Protein AF-A0A440IRM8-F1 (afdb_monomer_lite)

Sequence (858 aa):
MHSIKTLSLPWSADPTGTESRSILAWSAIAGELALFIALVYLLRLETTALVRVLLVALAGWCVHYFLPQRYRLPFFVLLSFAAIAAVFANVGPNWHHWRFEGLIDAAWIVAIGLVLVGIVHLPIAFGWRVLALVGAGCGLAAARMDWIAIPWTRAVWPVLASMFMFRLIVYAYEMRRDQRMATVSERLAYFFMLPNVCFPLFPVVDFRTFRSSYYNADRHYIYQTGVQWMFRGAIHLICYRIVYQRFVIDAADVHNQIELLQFIIWPFLLYLKVSGTFHIITGILHLFGFNLPETHNLYFLSSSFTDFWRRINIYWKDFIMKIVYYPLYFRFRRWGESVALVSATLLAFLATWLLHNYQWFWLRGTWVFTWNDFLFWMILAVLVTINAHYEMRHGRTRRLRGGALSWNGALQTASRTIGVFVVICLLWSFWSASSVPQWLSVFDTVGVEAPGKMTPALVLVAVAAIIGIPALALARGGADRQYSFRRSVASVGVCGLIAVCISLPVVHDRLGETVSTAMADIRAPNLNSRDNANLERGYYENLVNVGAFNPELWIVYGQRRDDGWGNLDKTPLSEFTGALPTTYLRPLSQADFKGTRVHINRWGMRDQDYEKIPAPGTSRIAMVGSSHVFGEGVADDETFEGLLERRLNAQAADSGYRHYEVLNFAVGGYLPLDILAIIEDRVLAFKPKYIFYFEHSALVRRTLKRLGKAIQNGSAFRYDFVRDIVRESGIDPRADPEVLQRKLTPYGDRLLRAIYSRIVEAAKREGVGVFWIYLPRPDERTSTELEKRLAAEAGFNVLDLSGVYDGYDWRTLLVAPWDDHPNAAGHRLVADKLYEVLQQHQDLVPLNLAVAPQEEEQ

pLDDT: mean 83.1, std 15.3, range [22.23, 97.94]

Structure (mmCIF, N/CA/C/O backbone):
data_AF-A0A440IRM8-F1
#
_entry.id   AF-A0A440IRM8-F1
#
loop_
_atom_site.group_PDB
_atom_site.id
_atom_site.type_symbol
_atom_site.label_atom_id
_atom_site.label_alt_id
_atom_site.label_comp_id
_atom_site.label_asym_id
_atom_site.label_entity_id
_atom_site.label_seq_id
_atom_site.pdbx_PDB_ins_code
_atom_site.Cartn_x
_atom_site.Cartn_y
_atom_site.Cartn_z
_atom_site.occupancy
_atom_site.B_iso_or_equiv
_atom_site.auth_seq_id
_atom_site.auth_comp_id
_atom_site.auth_asym_id
_atom_site.auth_atom_id
_atom_site.pdbx_PDB_model_num
ATOM 1 N N . MET A 1 1 ? 32.634 1.480 -33.466 1.00 30.75 1 MET A N 1
ATOM 2 C CA . MET A 1 1 ? 33.609 0.372 -33.390 1.00 30.75 1 MET A CA 1
ATOM 3 C C . MET A 1 1 ? 34.440 0.540 -32.128 1.00 30.75 1 MET A C 1
ATOM 5 O O . MET A 1 1 ? 35.293 1.413 -32.057 1.00 30.75 1 MET A O 1
ATOM 9 N N . HIS A 1 2 ? 34.120 -0.233 -31.098 1.00 23.95 2 HIS A N 1
ATOM 10 C CA . HIS A 1 2 ? 34.902 -0.363 -29.873 1.00 23.95 2 HIS A CA 1
ATOM 11 C C . HIS A 1 2 ? 34.893 -1.848 -29.534 1.00 23.95 2 HIS A C 1
ATOM 13 O O . HIS A 1 2 ? 33.834 -2.473 -29.537 1.00 23.95 2 HIS A O 1
ATOM 19 N N . SER A 1 3 ? 36.092 -2.394 -29.366 1.00 22.23 3 SER A N 1
ATOM 20 C CA . SER A 1 3 ? 36.369 -3.808 -29.159 1.00 22.23 3 SER A CA 1
ATOM 21 C C . SER A 1 3 ? 35.578 -4.346 -27.966 1.00 22.23 3 SER A C 1
ATOM 23 O O . SER A 1 3 ? 35.828 -3.980 -26.816 1.00 22.23 3 SER A O 1
ATOM 25 N N . ILE A 1 4 ? 34.601 -5.206 -28.254 1.00 27.58 4 ILE A N 1
ATOM 26 C CA . ILE A 1 4 ? 34.039 -6.132 -27.279 1.00 27.58 4 ILE A CA 1
ATOM 27 C C . ILE A 1 4 ? 35.158 -7.137 -27.027 1.00 27.58 4 ILE A C 1
ATOM 29 O O . ILE A 1 4 ? 35.377 -8.038 -27.834 1.00 27.58 4 ILE A O 1
ATOM 33 N N . LYS A 1 5 ? 35.897 -6.970 -25.926 1.00 25.05 5 LYS A N 1
ATOM 34 C CA . LYS A 1 5 ? 36.667 -8.079 -25.366 1.00 25.05 5 LYS A CA 1
ATOM 35 C C . LYS A 1 5 ? 35.654 -9.159 -25.009 1.00 25.05 5 LYS A C 1
ATOM 37 O O . LYS A 1 5 ? 34.970 -9.068 -23.993 1.00 25.05 5 LYS A O 1
ATOM 42 N N . THR A 1 6 ? 35.538 -10.148 -25.884 1.00 27.42 6 THR A N 1
ATOM 43 C CA . THR A 1 6 ? 35.013 -11.467 -25.567 1.00 27.42 6 THR A CA 1
ATOM 44 C C . THR A 1 6 ? 35.715 -11.933 -24.300 1.00 27.42 6 THR A C 1
ATOM 46 O O . THR A 1 6 ? 36.906 -12.240 -24.316 1.00 27.42 6 THR A O 1
ATOM 49 N N . LEU A 1 7 ? 34.990 -11.921 -23.181 1.00 28.97 7 LEU A N 1
ATOM 50 C CA . LEU A 1 7 ? 35.330 -12.730 -22.022 1.00 28.97 7 LEU A CA 1
ATOM 51 C C . LEU A 1 7 ? 35.409 -14.166 -22.535 1.00 28.97 7 LEU A C 1
ATOM 53 O O . LEU A 1 7 ? 34.386 -14.780 -22.828 1.00 28.97 7 LEU A O 1
ATOM 57 N N . SER A 1 8 ? 36.625 -14.673 -22.704 1.00 26.47 8 SER A N 1
ATOM 58 C CA . SER A 1 8 ? 36.880 -16.093 -22.887 1.00 26.47 8 SER A CA 1
ATOM 59 C C . SER A 1 8 ? 36.458 -16.799 -21.599 1.00 26.47 8 SER A C 1
ATOM 61 O O . SER A 1 8 ? 37.242 -16.952 -20.662 1.00 26.47 8 SER A O 1
ATOM 63 N N . LEU A 1 9 ? 35.175 -17.146 -21.513 1.00 32.16 9 LEU A N 1
ATOM 64 C CA . LEU A 1 9 ? 34.671 -18.104 -20.542 1.00 32.16 9 LEU A CA 1
ATOM 65 C C . LEU A 1 9 ? 35.247 -19.472 -20.939 1.00 32.16 9 LEU A C 1
ATOM 67 O O . LEU A 1 9 ? 35.117 -19.846 -22.106 1.00 32.16 9 LEU A O 1
ATOM 71 N N . PRO A 1 10 ? 35.875 -20.232 -20.024 1.00 30.75 10 PRO A N 1
ATOM 72 C CA . PRO A 1 10 ? 36.304 -21.597 -20.298 1.00 30.75 10 PRO A CA 1
ATOM 73 C C . PRO A 1 10 ? 35.061 -22.493 -20.318 1.00 30.75 10 PRO A C 1
ATOM 75 O O . PRO A 1 10 ? 34.759 -23.201 -19.364 1.00 30.75 10 PRO A O 1
ATOM 78 N N . TRP A 1 11 ? 34.276 -22.378 -21.383 1.00 39.81 11 TRP A N 1
ATOM 79 C CA . TRP A 1 11 ? 33.145 -23.245 -21.693 1.00 39.81 11 TRP A CA 1
ATOM 80 C C . TRP A 1 11 ? 32.997 -23.364 -23.215 1.00 39.81 11 TRP A C 1
ATOM 82 O O . TRP A 1 11 ? 31.920 -23.218 -23.785 1.00 39.81 11 TRP A O 1
ATOM 92 N N . SER A 1 12 ? 34.127 -23.596 -23.887 1.00 34.81 12 SER A N 1
ATOM 93 C CA . SER A 1 12 ? 34.171 -24.024 -25.281 1.00 34.81 12 SER A CA 1
ATOM 94 C C . SER A 1 12 ? 34.298 -25.547 -25.352 1.00 34.81 12 SER A C 1
ATOM 96 O O . SER A 1 12 ? 35.307 -26.095 -24.921 1.00 34.81 12 SER A O 1
ATOM 98 N N . ALA A 1 13 ? 33.264 -26.163 -25.929 1.00 36.19 13 ALA A N 1
ATOM 99 C CA . ALA A 1 13 ? 33.253 -27.432 -26.660 1.00 36.19 13 ALA A CA 1
ATOM 100 C C . ALA A 1 13 ? 33.811 -28.695 -25.966 1.00 36.19 13 ALA A C 1
ATOM 102 O O . ALA A 1 13 ? 34.975 -29.039 -26.131 1.00 36.19 13 ALA A O 1
ATOM 103 N N . ASP A 1 14 ? 32.923 -29.460 -25.319 1.00 32.16 14 ASP A N 1
ATOM 104 C CA . ASP A 1 14 ? 33.073 -30.920 -25.203 1.00 32.16 14 ASP A CA 1
ATOM 105 C C . ASP A 1 14 ? 31.682 -31.594 -25.357 1.00 32.16 14 ASP A C 1
ATOM 107 O O . ASP A 1 14 ? 30.824 -31.382 -24.495 1.00 32.16 14 ASP A O 1
ATOM 111 N N . PRO A 1 15 ? 31.373 -32.301 -26.467 1.00 34.28 15 PRO A N 1
ATOM 112 C CA . PRO A 1 15 ? 29.993 -32.592 -26.878 1.00 34.28 15 PRO A CA 1
ATOM 113 C C . PRO A 1 15 ? 29.270 -33.726 -26.133 1.00 34.28 15 PRO A C 1
ATOM 115 O O . PRO A 1 15 ? 28.058 -33.839 -26.278 1.00 34.28 15 PRO A O 1
ATOM 118 N N . THR A 1 16 ? 29.942 -34.547 -25.324 1.00 35.41 16 THR A N 1
ATOM 119 C CA . THR A 1 16 ? 29.308 -35.707 -24.655 1.00 35.41 16 THR A CA 1
ATOM 120 C C . THR A 1 16 ? 28.881 -35.428 -23.206 1.00 35.41 16 THR A C 1
ATOM 122 O O . THR A 1 16 ? 28.093 -36.177 -22.632 1.00 35.41 16 THR A O 1
ATOM 125 N N . GLY A 1 17 ? 29.339 -34.316 -22.613 1.00 36.75 17 GLY A N 1
ATOM 126 C CA . GLY A 1 17 ? 29.016 -33.895 -21.240 1.00 36.75 17 GLY A CA 1
ATOM 127 C C . GLY A 1 17 ? 28.026 -32.726 -21.122 1.00 36.75 17 GLY A C 1
ATOM 128 O O . GLY A 1 17 ? 27.820 -32.214 -20.019 1.00 36.75 17 GLY A O 1
ATOM 129 N N . THR A 1 18 ? 27.454 -32.249 -22.230 1.00 55.59 18 THR A N 1
ATOM 130 C CA . THR A 1 18 ? 26.649 -31.012 -22.308 1.00 55.59 18 THR A CA 1
ATOM 131 C C . THR A 1 18 ? 25.214 -31.183 -21.816 1.00 55.59 18 THR A C 1
ATOM 133 O O . THR A 1 18 ? 24.729 -30.317 -21.089 1.00 55.59 18 THR A O 1
ATOM 136 N N . GLU A 1 19 ? 24.538 -32.288 -22.138 1.00 58.75 19 GLU A N 1
ATOM 137 C CA . GLU A 1 19 ? 23.130 -32.487 -21.762 1.00 58.75 19 GLU A CA 1
ATOM 138 C C . GLU A 1 19 ? 22.948 -32.760 -20.268 1.00 58.75 19 GLU A C 1
ATOM 140 O O . GLU A 1 19 ? 22.155 -32.081 -19.617 1.00 58.75 19 GLU A O 1
ATOM 145 N N . SER A 1 20 ? 23.739 -33.667 -19.685 1.00 59.84 20 SER A N 1
ATOM 146 C CA . SER A 1 20 ? 23.662 -33.990 -18.251 1.00 59.84 20 SER A CA 1
ATOM 147 C C . SER A 1 20 ? 23.955 -32.770 -17.370 1.00 59.84 20 SER A C 1
ATOM 149 O O . SER A 1 20 ? 23.233 -32.497 -16.411 1.00 59.84 20 SER A O 1
ATOM 151 N N . ARG A 1 21 ? 24.960 -31.961 -17.737 1.00 67.12 21 ARG A N 1
ATOM 152 C CA . ARG A 1 21 ? 25.274 -30.692 -17.057 1.00 67.12 21 ARG A CA 1
ATOM 153 C C . ARG A 1 21 ? 24.168 -29.650 -17.238 1.00 67.12 21 ARG A C 1
ATOM 155 O O . ARG A 1 21 ? 23.900 -28.891 -16.307 1.00 67.12 21 ARG A O 1
ATOM 162 N N . SER A 1 22 ? 23.512 -29.621 -18.398 1.00 79.94 22 SER A N 1
ATOM 163 C CA . SER A 1 22 ? 22.382 -28.729 -18.663 1.00 79.94 22 SER A CA 1
ATOM 164 C C . SER A 1 22 ? 21.152 -29.108 -17.833 1.00 79.94 22 SER A C 1
ATOM 166 O O . SER A 1 22 ? 20.519 -28.214 -17.275 1.00 79.94 22 SER A O 1
ATOM 168 N N . ILE A 1 23 ? 20.862 -30.406 -17.698 1.00 87.06 23 ILE A N 1
ATOM 169 C CA . ILE A 1 23 ? 19.761 -30.941 -16.884 1.00 87.06 23 ILE A CA 1
ATOM 170 C C . ILE A 1 23 ? 20.012 -30.674 -15.398 1.00 87.06 23 ILE A C 1
ATOM 172 O O . ILE A 1 23 ? 19.119 -30.191 -14.715 1.00 87.06 23 ILE A O 1
ATOM 176 N N . LEU A 1 24 ? 21.233 -30.887 -14.896 1.00 87.88 24 LEU A N 1
ATOM 177 C CA . LEU A 1 24 ? 21.574 -30.568 -13.502 1.00 87.88 24 LEU A CA 1
ATOM 178 C C . LEU A 1 24 ? 21.380 -29.081 -13.184 1.00 87.88 24 LEU A C 1
ATOM 180 O O . LEU A 1 24 ? 20.820 -28.735 -12.146 1.00 87.88 24 LEU A O 1
ATOM 184 N N . ALA A 1 25 ? 21.819 -28.195 -14.081 1.00 87.62 25 ALA A N 1
ATOM 185 C CA . ALA A 1 25 ? 21.618 -26.760 -13.917 1.00 87.62 25 ALA A CA 1
ATOM 186 C C . ALA A 1 25 ? 20.131 -26.372 -13.997 1.00 87.62 25 ALA A C 1
ATOM 188 O O . ALA A 1 25 ? 19.689 -25.498 -13.256 1.00 87.62 25 ALA A O 1
ATOM 189 N N . TRP A 1 26 ? 19.359 -27.034 -14.863 1.00 93.00 26 TRP A N 1
ATOM 190 C CA . TRP A 1 26 ? 17.910 -26.864 -14.945 1.00 93.00 26 TRP A CA 1
ATOM 191 C C . TRP A 1 26 ? 17.210 -27.291 -13.648 1.00 93.00 26 TRP A C 1
ATOM 193 O O . TRP A 1 26 ? 16.475 -26.489 -13.078 1.00 93.00 26 TRP A O 1
ATOM 203 N N . SER A 1 27 ? 17.500 -28.491 -13.135 1.00 92.56 27 SER A N 1
ATOM 204 C CA . SER A 1 27 ? 16.920 -29.008 -11.889 1.00 92.56 27 SER A CA 1
ATOM 205 C C . SER A 1 27 ? 17.281 -28.142 -10.685 1.00 92.56 27 SER A C 1
ATOM 207 O O . SER A 1 27 ? 16.439 -27.908 -9.822 1.00 92.56 27 SER A O 1
ATOM 209 N N . ALA A 1 28 ? 18.513 -27.628 -10.631 1.00 93.81 28 ALA A N 1
ATOM 210 C CA . ALA A 1 28 ? 18.943 -26.738 -9.560 1.00 93.81 28 ALA A CA 1
ATOM 211 C C . ALA A 1 28 ? 18.151 -25.421 -9.555 1.00 93.81 28 ALA A C 1
ATOM 213 O O . ALA A 1 28 ? 17.593 -25.053 -8.525 1.00 93.81 28 ALA A O 1
ATOM 214 N N . ILE A 1 29 ? 18.035 -24.754 -10.709 1.00 93.94 29 ILE A N 1
ATOM 215 C CA . ILE A 1 29 ? 17.254 -23.513 -10.842 1.00 93.94 29 ILE A CA 1
ATOM 216 C C . ILE A 1 29 ? 15.766 -23.774 -10.560 1.00 93.94 29 ILE A C 1
ATOM 218 O O . ILE A 1 29 ? 15.131 -22.981 -9.869 1.00 93.94 29 ILE A O 1
ATOM 222 N N . ALA A 1 30 ? 15.208 -24.895 -11.035 1.00 95.06 30 ALA A N 1
ATOM 223 C CA . ALA A 1 30 ? 13.833 -25.293 -10.723 1.00 95.06 30 ALA A CA 1
ATOM 224 C C . ALA A 1 30 ? 13.617 -25.452 -9.207 1.00 95.06 30 ALA A C 1
ATOM 226 O O . ALA A 1 30 ? 12.614 -24.978 -8.675 1.00 95.06 30 ALA A O 1
ATOM 227 N N . GLY A 1 31 ? 14.578 -26.066 -8.507 1.00 94.94 31 GLY A N 1
ATOM 228 C CA . GLY A 1 31 ? 14.572 -26.188 -7.050 1.00 94.94 31 GLY A CA 1
ATOM 229 C C . GLY A 1 31 ? 14.620 -24.833 -6.340 1.00 94.94 31 GLY A C 1
ATOM 230 O O . GLY A 1 31 ? 13.828 -24.590 -5.433 1.00 94.94 31 GLY A O 1
ATOM 231 N N . GLU A 1 32 ? 15.480 -23.911 -6.781 1.00 95.75 32 GLU A N 1
ATOM 232 C CA . GLU A 1 32 ? 15.533 -22.551 -6.224 1.00 95.75 32 GLU A CA 1
ATOM 233 C C . GLU A 1 32 ? 14.232 -21.771 -6.456 1.00 95.75 32 GLU A C 1
ATOM 235 O O . GLU A 1 32 ? 13.766 -21.065 -5.561 1.00 95.75 32 GLU A O 1
ATOM 240 N N . LEU A 1 33 ? 13.612 -21.921 -7.630 1.00 95.69 33 LEU A N 1
ATOM 241 C CA . LEU A 1 33 ? 12.310 -21.325 -7.930 1.00 95.69 33 LEU A CA 1
ATOM 242 C C . LEU A 1 33 ? 11.203 -21.907 -7.046 1.00 95.69 33 LEU A C 1
ATOM 244 O O . LEU A 1 33 ? 10.373 -21.152 -6.544 1.00 95.69 33 LEU A O 1
ATOM 248 N N . ALA A 1 34 ? 11.205 -23.220 -6.806 1.00 95.12 34 ALA A N 1
ATOM 249 C CA . ALA A 1 34 ? 10.263 -23.856 -5.890 1.00 95.12 34 ALA A CA 1
ATOM 250 C C . ALA A 1 34 ? 10.438 -23.344 -4.450 1.00 95.12 34 ALA A C 1
ATOM 252 O O . ALA A 1 34 ? 9.449 -23.007 -3.798 1.00 95.12 34 ALA A O 1
ATOM 253 N N . LEU A 1 35 ? 11.684 -23.198 -3.979 1.00 95.44 35 LEU A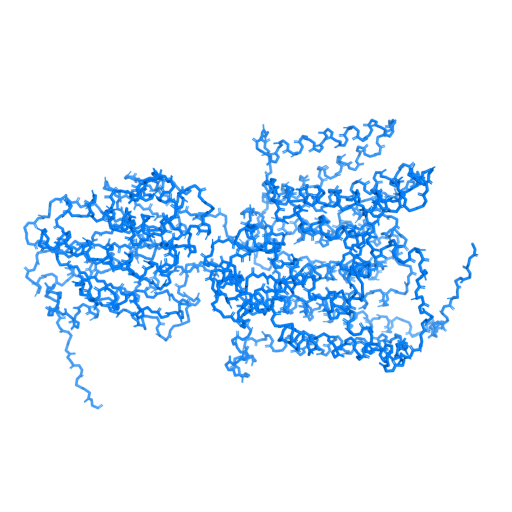 N 1
ATOM 254 C CA . LEU A 1 35 ? 11.987 -22.589 -2.678 1.00 95.44 35 LEU A CA 1
ATOM 255 C C . LEU A 1 35 ? 11.507 -21.136 -2.606 1.00 95.44 35 LEU A C 1
ATOM 257 O O . LEU A 1 35 ? 10.918 -20.732 -1.606 1.00 95.44 35 LEU A O 1
ATOM 261 N N . PHE A 1 36 ? 11.707 -20.355 -3.669 1.00 95.56 36 PHE A N 1
ATOM 262 C CA . PHE A 1 36 ? 11.221 -18.980 -3.737 1.00 95.56 36 PHE A CA 1
ATOM 263 C C . PHE A 1 36 ? 9.689 -18.907 -3.671 1.00 95.56 36 PHE A C 1
ATOM 265 O O . PHE A 1 36 ? 9.144 -18.105 -2.915 1.00 95.56 36 PHE A O 1
ATOM 272 N N . ILE A 1 37 ? 8.981 -19.760 -4.418 1.00 94.44 37 ILE A N 1
ATOM 273 C CA . ILE A 1 37 ? 7.511 -19.833 -4.391 1.00 94.44 37 ILE A CA 1
ATOM 274 C C . ILE A 1 37 ? 7.018 -20.216 -2.996 1.00 94.44 37 ILE A C 1
ATOM 276 O O . ILE A 1 37 ? 6.112 -19.566 -2.473 1.00 94.44 37 ILE A O 1
ATOM 280 N N . ALA A 1 38 ? 7.639 -21.222 -2.374 1.00 92.12 38 ALA A N 1
ATOM 281 C CA . ALA A 1 38 ? 7.327 -21.625 -1.009 1.00 92.12 38 ALA A CA 1
ATOM 282 C C . ALA A 1 38 ? 7.539 -20.467 -0.025 1.00 92.12 38 ALA A C 1
ATOM 284 O O . ALA A 1 38 ? 6.673 -20.213 0.806 1.00 92.12 38 ALA A O 1
ATOM 285 N N . LEU A 1 39 ? 8.634 -19.714 -0.154 1.00 91.62 39 LEU A N 1
ATOM 286 C CA . LEU A 1 39 ? 8.914 -18.547 0.681 1.00 91.62 39 LEU A CA 1
ATOM 287 C C . LEU A 1 39 ? 7.846 -17.454 0.521 1.00 91.62 39 LEU A C 1
ATOM 289 O O . LEU A 1 39 ? 7.310 -16.967 1.517 1.00 91.62 39 LEU A O 1
ATOM 293 N N . VAL A 1 40 ? 7.504 -17.089 -0.721 1.00 89.88 40 VAL A N 1
ATOM 294 C CA . VAL A 1 40 ? 6.467 -16.083 -1.019 1.00 89.88 40 VAL A CA 1
ATOM 295 C C . VAL A 1 40 ? 5.116 -16.506 -0.444 1.00 89.88 40 VAL A C 1
ATOM 297 O O . VAL A 1 40 ? 4.418 -15.673 0.135 1.00 89.88 40 VAL A O 1
ATOM 300 N N . TYR A 1 41 ? 4.768 -17.788 -0.564 1.00 87.00 41 TYR A N 1
ATOM 301 C CA . TYR A 1 41 ? 3.530 -18.351 -0.032 1.00 87.00 41 TYR A CA 1
ATOM 302 C C . TYR A 1 41 ? 3.510 -18.366 1.505 1.00 87.00 41 TYR A C 1
ATOM 304 O O . TYR A 1 41 ? 2.585 -17.831 2.116 1.00 87.00 41 TYR A O 1
ATOM 312 N N . LEU A 1 42 ? 4.550 -18.919 2.140 1.00 84.56 42 LEU A N 1
ATOM 313 C CA . LEU A 1 42 ? 4.639 -19.072 3.596 1.00 84.56 42 LEU A CA 1
ATOM 314 C C . LEU A 1 42 ? 4.710 -17.731 4.325 1.00 84.56 42 LEU A C 1
ATOM 316 O O . LEU A 1 42 ? 4.147 -17.603 5.408 1.00 84.56 42 LEU A O 1
ATOM 320 N N . LEU A 1 43 ? 5.403 -16.738 3.770 1.00 82.56 43 LEU A N 1
ATOM 321 C CA . LEU A 1 43 ? 5.507 -15.404 4.370 1.00 82.56 43 LEU A CA 1
ATOM 322 C C . LEU A 1 43 ? 4.422 -14.440 3.877 1.00 82.56 43 LEU A C 1
ATOM 324 O O . LEU A 1 43 ? 4.355 -13.306 4.347 1.00 82.56 43 LEU A O 1
ATOM 328 N N . ARG A 1 44 ? 3.569 -14.875 2.938 1.00 80.44 44 ARG A N 1
ATOM 329 C CA . ARG A 1 44 ? 2.559 -14.041 2.271 1.00 80.44 44 ARG A CA 1
ATOM 330 C C . ARG A 1 44 ? 3.154 -12.727 1.758 1.00 80.44 44 ARG A C 1
ATOM 332 O O . ARG A 1 44 ? 2.549 -11.683 1.980 1.00 80.44 44 ARG A O 1
ATOM 339 N N . LEU A 1 45 ? 4.352 -12.757 1.151 1.00 77.31 45 LEU A N 1
ATOM 340 C CA . LEU A 1 45 ? 5.166 -11.555 0.858 1.00 77.31 45 LEU A CA 1
ATOM 341 C C . LEU A 1 45 ? 4.460 -10.531 -0.036 1.00 77.31 45 LEU A C 1
ATOM 343 O O . LEU A 1 45 ? 4.693 -9.333 0.109 1.00 77.31 45 LEU A O 1
ATOM 347 N N . GLU A 1 46 ? 3.573 -11.002 -0.904 1.00 79.69 46 GLU A N 1
ATOM 348 C CA . GLU A 1 46 ? 2.757 -10.203 -1.815 1.00 79.69 46 GLU A CA 1
ATOM 349 C C . GLU A 1 46 ? 1.365 -10.838 -1.970 1.00 79.69 46 GLU A C 1
ATOM 351 O O . GLU A 1 46 ? 0.999 -11.775 -1.254 1.00 79.69 46 GLU A O 1
ATOM 356 N N . THR A 1 47 ? 0.573 -10.310 -2.901 1.00 77.75 47 THR A N 1
ATOM 357 C CA . THR A 1 47 ? -0.764 -10.808 -3.247 1.00 77.75 47 THR A CA 1
ATOM 358 C C . THR A 1 47 ? -0.769 -12.281 -3.674 1.00 77.75 47 THR A C 1
ATOM 360 O O . THR A 1 47 ? 0.216 -12.813 -4.197 1.00 77.75 47 THR A O 1
ATOM 363 N N . THR A 1 48 ? -1.917 -12.958 -3.530 1.00 77.50 48 THR A N 1
ATOM 364 C CA . THR A 1 48 ? -2.046 -14.352 -4.001 1.00 77.50 48 THR A CA 1
ATOM 365 C C . THR A 1 48 ? -1.917 -14.460 -5.526 1.00 77.50 48 THR A C 1
ATOM 367 O O . THR A 1 48 ? -1.505 -15.503 -6.039 1.00 77.50 48 THR A O 1
ATOM 370 N N . ALA A 1 49 ? -2.175 -13.365 -6.254 1.00 84.50 49 ALA A N 1
ATOM 371 C CA . ALA A 1 49 ? -1.925 -13.267 -7.688 1.00 84.50 49 ALA A CA 1
ATOM 372 C C . ALA A 1 49 ? -0.443 -13.473 -8.041 1.00 84.50 49 ALA A C 1
ATOM 374 O O . ALA A 1 49 ? -0.159 -14.132 -9.041 1.00 84.50 49 ALA A O 1
ATOM 375 N N . LEU A 1 50 ? 0.505 -12.997 -7.219 1.00 89.81 50 LEU A N 1
ATOM 376 C CA . LEU A 1 50 ? 1.927 -13.265 -7.457 1.00 89.81 50 LEU A CA 1
ATOM 377 C C . LEU A 1 50 ? 2.227 -14.764 -7.401 1.00 89.81 50 LEU A C 1
ATOM 379 O O . LEU A 1 50 ? 2.905 -15.274 -8.286 1.00 89.81 50 LEU A O 1
ATOM 383 N N . VAL A 1 51 ? 1.698 -15.482 -6.406 1.00 88.38 51 VAL A N 1
ATOM 384 C CA . VAL A 1 51 ? 1.905 -16.936 -6.289 1.00 88.38 51 VAL A CA 1
ATOM 385 C C . VAL A 1 51 ? 1.391 -17.653 -7.540 1.00 88.38 51 VAL A C 1
ATOM 387 O O . VAL A 1 51 ? 2.103 -18.485 -8.095 1.00 88.38 51 VAL A O 1
ATOM 390 N N . ARG A 1 52 ? 0.208 -17.282 -8.049 1.00 87.81 52 ARG A N 1
ATOM 391 C CA . ARG A 1 52 ? -0.340 -17.846 -9.299 1.00 87.81 52 ARG A CA 1
ATOM 392 C C . ARG A 1 52 ? 0.564 -17.572 -10.494 1.00 87.81 52 ARG A C 1
ATOM 394 O O . ARG A 1 52 ? 0.890 -18.495 -11.235 1.00 87.81 52 ARG A O 1
ATOM 401 N N . VAL A 1 53 ? 1.012 -16.326 -10.656 1.00 93.00 53 VAL A N 1
ATOM 402 C CA . VAL A 1 53 ? 1.932 -15.950 -11.738 1.00 93.00 53 VAL A CA 1
ATOM 403 C C . VAL A 1 53 ? 3.257 -16.700 -11.619 1.00 93.00 53 VAL A C 1
ATOM 405 O O . VAL A 1 53 ? 3.780 -17.138 -12.636 1.00 93.00 53 VAL A O 1
ATOM 408 N N . LEU A 1 54 ? 3.786 -16.913 -10.411 1.00 93.94 54 LEU A N 1
ATOM 409 C CA . LEU A 1 54 ? 5.011 -17.687 -10.208 1.00 93.94 54 LEU A CA 1
ATOM 410 C C . LEU A 1 54 ? 4.825 -19.179 -10.512 1.00 93.94 54 LEU A C 1
ATOM 412 O O . LEU A 1 54 ? 5.730 -19.785 -11.076 1.00 93.94 54 LEU A O 1
ATOM 416 N N . LEU A 1 55 ? 3.669 -19.768 -10.193 1.00 92.00 55 LEU A N 1
ATOM 417 C CA . LEU A 1 55 ? 3.347 -21.151 -10.567 1.00 92.00 55 LEU A CA 1
ATOM 418 C C . LEU A 1 55 ? 3.258 -21.304 -12.092 1.00 92.00 55 LEU A C 1
ATOM 420 O O . LEU A 1 55 ? 3.865 -22.215 -12.657 1.00 92.00 55 LEU A O 1
ATOM 424 N N . VAL A 1 56 ? 2.574 -20.373 -12.766 1.00 92.44 56 VAL A N 1
ATOM 425 C CA . VAL A 1 56 ? 2.524 -20.305 -14.236 1.00 92.44 56 VAL A CA 1
ATOM 426 C C . VAL A 1 56 ? 3.924 -20.079 -14.814 1.00 92.44 56 VAL A C 1
ATOM 428 O O . VAL A 1 56 ? 4.298 -20.732 -15.786 1.00 92.44 56 VAL A O 1
ATOM 431 N N . ALA A 1 57 ? 4.730 -19.210 -14.202 1.00 94.31 57 ALA A N 1
ATOM 432 C CA . ALA A 1 57 ? 6.100 -18.947 -14.623 1.00 94.31 57 ALA A CA 1
ATOM 433 C C . ALA A 1 57 ? 6.998 -20.175 -14.454 1.00 94.31 57 ALA A C 1
ATOM 435 O O . ALA A 1 57 ? 7.767 -20.456 -15.363 1.00 94.31 57 ALA A O 1
ATOM 436 N N . LEU A 1 58 ? 6.890 -20.930 -13.355 1.00 95.00 58 LEU A N 1
ATOM 437 C CA . LEU A 1 58 ? 7.652 -22.162 -13.135 1.00 95.00 58 LEU A CA 1
ATOM 438 C C . LEU A 1 58 ? 7.278 -23.225 -14.173 1.00 95.00 58 LEU A C 1
ATOM 440 O O . LEU A 1 58 ? 8.155 -23.731 -14.871 1.00 95.00 58 LEU A O 1
ATOM 444 N N . ALA A 1 59 ? 5.983 -23.519 -14.325 1.00 93.38 59 ALA A N 1
ATOM 445 C CA . ALA A 1 59 ? 5.503 -24.498 -15.298 1.00 93.38 59 ALA A CA 1
ATOM 446 C C . ALA A 1 59 ? 5.880 -24.097 -16.735 1.00 93.38 59 ALA A C 1
ATOM 448 O O . ALA A 1 59 ? 6.423 -24.897 -17.500 1.00 93.38 59 ALA A O 1
ATOM 449 N N . GLY A 1 60 ? 5.661 -22.827 -17.082 1.00 94.62 60 GLY A N 1
ATOM 450 C CA . GLY A 1 60 ? 6.030 -22.268 -18.374 1.00 94.62 60 GLY A CA 1
ATOM 451 C C . GLY A 1 60 ? 7.538 -22.275 -18.606 1.00 94.62 60 GLY A C 1
ATOM 452 O O . GLY A 1 60 ? 7.980 -22.617 -19.697 1.00 94.62 60 GLY A O 1
ATOM 453 N N . TRP A 1 61 ? 8.348 -21.962 -17.595 1.00 95.88 61 TRP A N 1
ATOM 454 C CA . TRP A 1 61 ? 9.806 -21.980 -17.696 1.00 95.88 61 TRP A CA 1
ATOM 455 C C . TRP A 1 61 ? 10.349 -23.391 -17.934 1.00 95.88 61 TRP A C 1
ATOM 457 O O . TRP A 1 61 ? 11.229 -23.563 -18.780 1.00 95.88 61 TRP A O 1
ATOM 467 N N . CYS A 1 62 ? 9.781 -24.404 -17.269 1.00 94.38 62 CYS A N 1
ATOM 468 C CA . CYS A 1 62 ? 10.129 -25.807 -17.493 1.00 94.38 62 CYS A CA 1
ATOM 469 C C . CYS A 1 62 ? 9.970 -26.208 -18.966 1.00 94.38 62 CYS A C 1
ATOM 471 O O . CYS A 1 62 ? 10.857 -26.856 -19.511 1.00 94.38 62 CYS A O 1
ATOM 473 N N . VAL A 1 63 ? 8.905 -25.758 -19.638 1.00 94.44 63 VAL A N 1
ATOM 474 C CA . VAL A 1 63 ? 8.702 -25.983 -21.082 1.00 94.44 63 VAL A CA 1
ATOM 475 C C . VAL A 1 63 ? 9.618 -25.080 -21.920 1.00 94.44 63 VAL A C 1
ATOM 477 O O . VAL A 1 63 ? 10.311 -25.542 -22.828 1.00 94.44 63 VAL A O 1
ATOM 480 N N . HIS A 1 64 ? 9.675 -23.787 -21.592 1.00 94.12 64 HIS A N 1
ATOM 481 C CA . HIS A 1 64 ? 10.449 -22.766 -22.303 1.00 94.12 64 HIS A CA 1
ATOM 482 C C . HIS A 1 64 ? 11.944 -23.087 -22.390 1.00 94.12 64 HIS A C 1
ATOM 484 O O . HIS A 1 64 ? 12.587 -22.788 -23.399 1.00 94.12 64 HIS A O 1
ATOM 490 N N . TYR A 1 65 ? 12.495 -23.731 -21.362 1.00 93.38 65 TYR A N 1
ATOM 491 C CA . TYR A 1 65 ? 13.895 -24.129 -21.306 1.00 93.38 65 TYR A CA 1
ATOM 492 C C . TYR A 1 65 ? 14.312 -25.039 -22.474 1.00 93.38 65 TYR A C 1
ATOM 494 O O . TYR A 1 65 ? 15.384 -24.839 -23.061 1.00 93.38 65 TYR A O 1
ATOM 502 N N . PHE A 1 66 ? 13.455 -26.003 -22.823 1.00 92.94 66 PHE A N 1
ATOM 503 C CA . PHE A 1 66 ? 13.694 -26.989 -23.881 1.00 92.94 66 PHE A CA 1
ATOM 504 C C . PHE A 1 66 ? 13.169 -26.538 -25.249 1.00 92.94 66 PHE A C 1
ATOM 506 O O . PHE A 1 66 ? 13.502 -27.144 -26.267 1.00 92.94 66 PHE A O 1
ATOM 513 N N . LEU A 1 67 ? 12.395 -25.448 -25.309 1.00 92.88 67 LEU A N 1
ATOM 514 C CA . LEU A 1 67 ? 11.872 -24.938 -26.572 1.00 92.88 67 LEU A CA 1
ATOM 515 C C . LEU A 1 67 ? 12.993 -24.412 -27.495 1.00 92.88 67 LEU A C 1
ATOM 517 O O . LEU A 1 67 ? 13.872 -23.655 -27.049 1.00 92.88 67 LEU A O 1
ATOM 521 N N . PRO A 1 68 ? 12.933 -24.726 -28.807 1.00 91.69 68 PRO A N 1
ATOM 522 C CA . PRO A 1 68 ? 13.776 -24.097 -29.818 1.00 91.69 68 PRO A CA 1
ATOM 523 C C . PRO A 1 68 ? 13.612 -22.575 -29.829 1.00 91.69 68 PRO A C 1
ATOM 525 O O . PRO A 1 68 ? 12.508 -22.059 -29.644 1.00 91.69 68 PRO A O 1
ATOM 528 N N . GLN A 1 69 ? 14.691 -21.844 -30.128 1.00 87.62 69 GLN A N 1
ATOM 529 C CA . GLN A 1 69 ? 14.738 -20.377 -30.025 1.00 87.62 69 GLN A CA 1
ATOM 530 C C . GLN A 1 69 ? 13.603 -19.663 -30.784 1.00 87.62 69 GLN A C 1
ATOM 532 O O . GLN A 1 69 ? 13.061 -18.684 -30.281 1.00 87.62 69 GLN A O 1
ATOM 537 N N . ARG A 1 70 ? 13.180 -20.189 -31.944 1.00 90.50 70 ARG A N 1
ATOM 538 C CA . ARG A 1 70 ? 12.074 -19.633 -32.748 1.00 90.50 70 ARG A CA 1
ATOM 539 C C . ARG A 1 70 ? 10.707 -19.640 -32.046 1.00 90.50 70 ARG A C 1
ATOM 541 O O . ARG A 1 70 ? 9.872 -18.798 -32.354 1.00 90.50 70 ARG A O 1
ATOM 548 N N . TYR A 1 71 ? 10.476 -20.571 -31.117 1.00 93.88 71 TYR A N 1
ATOM 549 C CA . TYR A 1 71 ? 9.195 -20.724 -30.415 1.00 93.88 71 TYR A CA 1
ATOM 550 C C . TYR A 1 71 ? 9.179 -20.080 -29.031 1.00 93.88 71 TYR A C 1
ATOM 552 O O . TYR A 1 71 ? 8.104 -19.877 -28.477 1.00 93.88 71 TYR A O 1
ATOM 560 N N . ARG A 1 72 ? 10.344 -19.718 -28.485 1.00 94.50 72 ARG A N 1
ATOM 561 C CA . ARG A 1 72 ? 10.469 -19.169 -27.129 1.00 94.50 72 ARG A CA 1
ATOM 562 C C . ARG A 1 72 ? 9.652 -17.897 -26.917 1.00 94.50 72 ARG A C 1
ATOM 564 O O . ARG A 1 72 ? 8.863 -17.825 -25.981 1.00 94.50 72 ARG A O 1
ATOM 571 N N . LEU A 1 73 ? 9.785 -16.918 -27.812 1.00 94.50 73 LEU A N 1
ATOM 572 C CA . LEU A 1 73 ? 9.076 -15.645 -27.683 1.00 94.50 73 LEU A CA 1
ATOM 573 C C . LEU A 1 73 ? 7.558 -15.762 -27.950 1.00 94.50 73 LEU A C 1
ATOM 575 O O . LEU A 1 73 ? 6.795 -15.243 -27.139 1.00 94.50 73 LEU A O 1
ATOM 579 N N . PRO A 1 74 ? 7.077 -16.468 -29.000 1.00 96.44 74 PRO A N 1
ATOM 580 C CA . PRO A 1 74 ? 5.650 -16.779 -29.136 1.00 96.44 74 PRO A CA 1
ATOM 581 C C . PRO A 1 74 ? 5.068 -17.522 -27.924 1.00 96.44 74 PRO A C 1
ATOM 583 O O . PRO A 1 74 ? 3.975 -17.193 -27.470 1.00 96.44 74 PRO A O 1
ATOM 586 N N . PHE A 1 75 ? 5.809 -18.484 -27.367 1.00 97.25 75 PHE A N 1
ATOM 587 C CA . PHE A 1 75 ? 5.395 -19.206 -26.167 1.00 97.25 75 PHE A CA 1
ATOM 588 C C . PHE A 1 75 ? 5.313 -18.288 -24.942 1.00 97.25 75 PHE A C 1
ATOM 590 O O . PHE A 1 75 ? 4.351 -18.375 -24.187 1.00 97.25 75 PHE A O 1
ATOM 597 N N . PHE A 1 76 ? 6.263 -17.363 -24.768 1.00 97.06 76 PHE A N 1
ATOM 598 C CA . PHE A 1 76 ? 6.194 -16.352 -23.709 1.00 97.06 76 PHE A CA 1
ATOM 599 C C . PHE A 1 76 ? 4.931 -15.486 -23.821 1.00 97.06 76 PHE A C 1
ATOM 601 O O . PHE A 1 76 ? 4.278 -15.242 -22.814 1.00 97.06 76 PHE A O 1
ATOM 608 N N . VAL A 1 77 ? 4.538 -15.075 -25.034 1.00 97.12 77 VAL A N 1
ATOM 609 C CA . VAL A 1 77 ? 3.288 -14.322 -25.259 1.00 97.12 77 VAL A CA 1
ATOM 610 C C . VAL A 1 77 ? 2.060 -15.145 -24.864 1.00 97.12 77 VAL A C 1
ATOM 612 O O . VAL A 1 77 ? 1.190 -14.641 -24.155 1.00 97.12 77 VAL A O 1
ATOM 615 N N . LEU A 1 78 ? 2.002 -16.416 -25.278 1.00 96.44 78 LEU A N 1
ATOM 616 C CA . LEU A 1 78 ? 0.922 -17.326 -24.889 1.00 96.44 78 LEU A CA 1
ATOM 617 C C . LEU A 1 78 ? 0.846 -17.473 -23.363 1.00 96.44 78 LEU A C 1
ATOM 619 O O . LEU A 1 78 ? -0.236 -17.394 -22.786 1.00 96.44 78 LEU A O 1
ATOM 623 N N . LEU A 1 79 ? 1.999 -17.632 -22.712 1.00 96.25 79 LEU A N 1
ATOM 624 C CA . LEU A 1 79 ? 2.106 -17.747 -21.263 1.00 96.25 79 LEU A CA 1
ATOM 625 C C . LEU A 1 79 ? 1.639 -16.470 -20.551 1.00 96.25 79 LEU A C 1
ATOM 627 O O . LEU A 1 79 ? 0.946 -16.561 -19.542 1.00 96.25 79 LEU A O 1
ATOM 631 N N . SER A 1 80 ? 1.962 -15.289 -21.084 1.00 96.81 80 SER A N 1
ATOM 632 C CA . SER A 1 80 ? 1.477 -14.010 -20.557 1.00 96.81 80 SER A CA 1
ATOM 633 C C . SER A 1 80 ? -0.045 -13.890 -20.625 1.00 96.81 80 SER A C 1
ATOM 635 O O . SER A 1 80 ? -0.662 -13.479 -19.645 1.00 96.81 80 SER A O 1
ATOM 637 N N . PHE A 1 81 ? -0.673 -14.276 -21.741 1.00 95.88 81 PHE A N 1
ATOM 638 C CA . PHE A 1 81 ? -2.137 -14.280 -21.842 1.00 95.88 81 PHE A CA 1
ATOM 639 C C . PHE A 1 81 ? -2.775 -15.324 -20.922 1.00 95.88 81 PHE A C 1
ATOM 641 O O . PHE A 1 81 ? -3.772 -15.026 -20.265 1.00 95.88 81 PHE A O 1
ATOM 648 N N . ALA A 1 82 ? -2.163 -16.506 -20.798 1.00 92.81 82 ALA A N 1
ATOM 649 C CA . ALA A 1 82 ? -2.594 -17.521 -19.844 1.00 92.81 82 ALA A CA 1
ATOM 650 C C . ALA A 1 82 ? -2.500 -17.019 -18.394 1.00 92.81 82 ALA A C 1
ATOM 652 O O . ALA A 1 82 ? -3.410 -17.261 -17.608 1.00 92.81 82 ALA A O 1
ATOM 653 N N . ALA A 1 83 ? -1.451 -16.271 -18.040 1.00 93.62 83 ALA A N 1
ATOM 654 C CA . ALA A 1 83 ? -1.321 -15.658 -16.720 1.00 93.62 83 ALA A CA 1
ATOM 655 C C . ALA A 1 83 ? -2.382 -14.577 -16.473 1.00 93.62 83 ALA A C 1
ATOM 657 O O . ALA A 1 83 ? -2.932 -14.521 -15.375 1.00 93.62 83 ALA A O 1
ATOM 658 N N . ILE A 1 84 ? -2.711 -13.756 -17.480 1.00 94.06 84 ILE A N 1
ATOM 659 C CA . ILE A 1 84 ? -3.789 -12.763 -17.364 1.00 94.06 84 ILE A CA 1
ATOM 660 C C . ILE A 1 84 ? -5.128 -13.454 -17.099 1.00 94.06 84 ILE A C 1
ATOM 662 O O . ILE A 1 84 ? -5.817 -13.105 -16.142 1.00 94.06 84 ILE A O 1
ATOM 666 N N . ALA A 1 85 ? -5.450 -14.482 -17.886 1.00 91.38 85 ALA A N 1
ATOM 667 C CA . ALA A 1 85 ? -6.646 -15.287 -17.684 1.00 91.38 85 ALA A CA 1
ATOM 668 C C . ALA A 1 85 ? -6.652 -15.964 -16.303 1.00 91.38 85 ALA A C 1
ATOM 670 O O . ALA A 1 85 ? -7.649 -15.887 -15.597 1.00 91.38 85 ALA A O 1
ATOM 671 N N . ALA A 1 86 ? -5.538 -16.567 -15.875 1.00 88.12 86 ALA A N 1
ATOM 672 C CA . ALA A 1 86 ? -5.442 -17.262 -14.592 1.00 88.12 86 ALA A CA 1
ATOM 673 C C . ALA A 1 86 ? -5.624 -16.326 -13.386 1.00 88.12 86 ALA A C 1
ATOM 675 O O . ALA A 1 86 ? -6.258 -16.708 -12.402 1.00 88.12 86 ALA A O 1
ATOM 676 N N . VAL A 1 87 ? -5.088 -15.102 -13.449 1.00 88.50 87 VAL A N 1
ATOM 677 C CA . VAL A 1 87 ? -5.249 -14.114 -12.374 1.00 88.50 87 VAL A CA 1
ATOM 678 C C . VAL A 1 87 ? -6.703 -13.660 -12.273 1.00 88.50 87 VAL A C 1
ATOM 680 O O . VAL A 1 87 ? -7.276 -13.767 -11.191 1.00 88.50 87 VAL A O 1
ATOM 683 N N . PHE A 1 88 ? -7.312 -13.229 -13.381 1.00 87.62 88 PHE A N 1
ATOM 684 C CA . PHE A 1 88 ? -8.685 -12.715 -13.375 1.00 87.62 88 PHE A CA 1
ATOM 685 C C . PHE A 1 88 ? -9.741 -13.802 -13.162 1.00 87.62 88 PHE A C 1
ATOM 687 O O . PHE A 1 88 ? -10.718 -13.567 -12.459 1.00 87.62 88 PHE A O 1
ATOM 694 N N . ALA A 1 89 ? -9.520 -15.014 -13.674 1.00 83.94 89 ALA A N 1
ATOM 695 C CA . ALA A 1 89 ? -10.406 -16.145 -13.418 1.00 83.94 89 ALA A CA 1
ATOM 696 C C . ALA A 1 89 ? -10.169 -16.820 -12.058 1.00 83.94 89 ALA A C 1
ATOM 698 O O . ALA A 1 89 ? -10.783 -17.843 -11.761 1.00 83.94 89 ALA A O 1
ATOM 699 N N . ASN A 1 90 ? -9.288 -16.262 -11.219 1.00 76.44 90 ASN A N 1
ATOM 700 C CA . ASN A 1 90 ? -8.979 -16.776 -9.887 1.00 76.44 90 ASN A CA 1
ATOM 701 C C . ASN A 1 90 ? -8.534 -18.258 -9.895 1.00 76.44 90 ASN A C 1
ATOM 703 O O . ASN A 1 90 ? -8.806 -19.009 -8.957 1.00 76.44 90 ASN A O 1
ATOM 707 N N . VAL A 1 91 ? -7.857 -18.683 -10.970 1.00 71.38 91 VAL A N 1
ATOM 708 C CA . VAL A 1 91 ? -7.449 -20.076 -11.187 1.00 71.38 91 VAL A CA 1
ATOM 709 C C . VAL A 1 91 ? -6.316 -20.427 -10.228 1.00 71.38 91 VAL A C 1
ATOM 711 O O . VAL A 1 91 ? -5.248 -19.812 -10.223 1.00 71.38 91 VAL A O 1
ATOM 714 N N . GLY A 1 92 ? -6.554 -21.441 -9.405 1.00 62.53 92 GLY A N 1
ATOM 715 C CA . GLY A 1 92 ? -5.614 -21.944 -8.412 1.00 62.53 92 GLY A CA 1
ATOM 716 C C . GLY A 1 92 ? -6.014 -23.324 -7.884 1.00 62.53 92 GLY A C 1
ATOM 717 O O . GLY A 1 92 ? -6.968 -23.912 -8.394 1.00 62.53 92 GLY A O 1
ATOM 718 N N . PRO A 1 93 ? -5.319 -23.837 -6.851 1.00 54.94 93 PRO A N 1
ATOM 719 C CA . PRO A 1 93 ? -5.552 -25.181 -6.306 1.00 54.94 93 PRO A CA 1
ATOM 720 C C . PRO A 1 93 ? -6.987 -25.411 -5.802 1.00 54.94 93 PRO A C 1
ATOM 722 O O . PRO A 1 93 ? -7.497 -26.525 -5.855 1.00 54.94 93 PRO A O 1
ATOM 725 N N . ASN A 1 94 ? -7.660 -24.347 -5.356 1.00 59.66 94 ASN A N 1
ATOM 726 C CA . ASN A 1 94 ? -9.024 -24.398 -4.835 1.00 59.66 94 ASN A CA 1
ATOM 727 C C . ASN A 1 94 ? -10.037 -24.137 -5.958 1.00 59.66 94 ASN A C 1
ATOM 729 O O . ASN A 1 94 ? -10.495 -23.007 -6.133 1.00 59.66 94 ASN A O 1
ATOM 733 N N . TRP A 1 95 ? -10.390 -25.182 -6.707 1.00 58.75 95 TRP A N 1
ATOM 734 C CA . TRP A 1 95 ? -11.272 -25.104 -7.882 1.00 58.75 95 TRP A CA 1
ATOM 735 C C . TRP A 1 95 ? -12.634 -24.438 -7.620 1.00 58.75 95 TRP A C 1
ATOM 737 O O . TRP A 1 95 ? -13.135 -23.716 -8.475 1.00 58.75 95 TRP A O 1
ATOM 747 N N . HIS A 1 96 ? -13.183 -24.574 -6.409 1.00 57.22 96 HIS A N 1
ATOM 748 C CA . HIS A 1 96 ? -14.426 -23.911 -5.992 1.00 57.22 96 HIS A CA 1
ATOM 749 C C . HIS A 1 96 ? -14.378 -22.372 -6.009 1.00 57.22 96 HIS A C 1
ATOM 751 O O . HIS A 1 96 ? -15.419 -21.733 -5.922 1.00 57.22 96 HIS A O 1
ATOM 757 N N . HIS A 1 97 ? -13.189 -21.767 -6.081 1.00 64.44 97 HIS A N 1
ATOM 758 C CA . HIS A 1 97 ? -13.013 -20.312 -6.064 1.00 64.44 97 HIS A CA 1
ATOM 759 C C . HIS A 1 97 ? -12.764 -19.720 -7.458 1.00 64.44 97 HIS A C 1
ATOM 761 O O . HIS A 1 97 ? -12.503 -18.520 -7.561 1.00 64.44 97 HIS A O 1
ATOM 767 N N . TRP A 1 98 ? -12.801 -20.526 -8.523 1.00 74.25 98 TRP A N 1
ATOM 768 C CA . TRP A 1 98 ? -12.598 -20.030 -9.883 1.00 74.25 98 TRP A CA 1
ATOM 769 C C . TRP A 1 98 ? -13.772 -19.139 -10.310 1.00 74.25 98 TRP A C 1
ATOM 771 O O . TRP A 1 98 ? -14.934 -19.464 -10.078 1.00 74.25 98 TRP A O 1
ATOM 781 N N . ARG A 1 99 ? -13.469 -18.005 -10.945 1.00 72.12 99 ARG A N 1
ATOM 782 C CA . ARG A 1 99 ? -14.444 -16.992 -11.376 1.00 72.12 99 ARG A CA 1
ATOM 783 C C . ARG A 1 99 ? -14.343 -16.784 -12.879 1.00 72.12 99 ARG A C 1
ATOM 785 O O . ARG A 1 99 ? -13.666 -15.873 -13.341 1.00 72.12 99 ARG A O 1
ATOM 792 N N . PHE A 1 100 ? -15.010 -17.629 -13.660 1.00 78.38 100 PHE A N 1
ATOM 793 C CA . PHE A 1 100 ? -14.926 -17.565 -15.125 1.00 78.38 100 PHE A CA 1
ATOM 794 C C . PHE A 1 100 ? -15.409 -16.233 -15.722 1.00 78.38 100 PHE A C 1
ATOM 796 O O . PHE A 1 100 ? -14.953 -15.862 -16.799 1.00 78.38 100 PHE A O 1
ATOM 803 N N . GLU A 1 101 ? -16.241 -15.473 -15.007 1.00 75.00 101 GLU A N 1
ATOM 804 C CA . GLU A 1 101 ? -16.636 -14.107 -15.381 1.00 75.00 101 GLU A CA 1
ATOM 805 C C . GLU A 1 101 ? -15.428 -13.170 -15.561 1.00 75.00 101 GLU A C 1
ATOM 807 O O . GLU A 1 101 ? -15.416 -12.348 -16.475 1.00 75.00 101 GLU A O 1
ATOM 812 N N . GLY A 1 102 ? -14.351 -13.358 -14.786 1.00 80.38 102 GLY A N 1
ATOM 813 C CA . GLY A 1 102 ? -13.119 -12.574 -14.920 1.00 80.38 102 GLY A CA 1
ATOM 814 C C . GLY A 1 102 ? -12.392 -12.776 -16.258 1.00 80.38 102 GLY A C 1
ATOM 815 O O . GLY A 1 102 ? -11.548 -11.967 -16.641 1.00 80.38 102 GLY A O 1
ATOM 816 N N . LEU A 1 103 ? -12.731 -13.814 -17.033 1.00 87.88 103 LEU A N 1
ATOM 817 C CA . LEU A 1 103 ? -12.202 -13.968 -18.391 1.00 87.88 103 LEU A CA 1
ATOM 818 C C . LEU A 1 103 ? -12.663 -12.841 -19.326 1.00 87.88 103 LEU A C 1
ATOM 820 O O . LEU A 1 103 ? -11.945 -12.517 -20.273 1.00 87.88 103 LEU A O 1
ATOM 824 N N . ILE A 1 104 ? -13.814 -12.220 -19.048 1.00 88.31 104 ILE A N 1
ATOM 825 C CA . ILE A 1 104 ? -14.307 -11.057 -19.796 1.00 88.31 104 ILE A CA 1
ATOM 826 C C . ILE A 1 104 ? -13.360 -9.870 -19.585 1.00 88.31 104 ILE A C 1
ATOM 828 O O . ILE A 1 104 ? -12.909 -9.259 -20.555 1.00 88.31 104 ILE A O 1
ATOM 832 N N . ASP A 1 105 ? -12.972 -9.597 -18.339 1.00 89.25 105 ASP A N 1
ATOM 833 C CA . ASP A 1 105 ? -12.008 -8.541 -18.007 1.00 89.25 105 ASP A CA 1
ATOM 834 C C . ASP A 1 105 ? -10.637 -8.799 -18.649 1.00 89.25 105 ASP A C 1
ATOM 836 O O . ASP A 1 105 ? -10.035 -7.900 -19.245 1.00 89.25 105 ASP A O 1
ATOM 840 N N . ALA A 1 106 ? -10.159 -10.047 -18.590 1.00 92.69 106 ALA A N 1
ATOM 841 C CA . ALA A 1 106 ? -8.926 -10.465 -19.252 1.00 92.69 106 ALA A CA 1
ATOM 842 C C . ALA A 1 106 ? -8.976 -10.213 -20.770 1.00 92.69 106 ALA A C 1
ATOM 844 O O . ALA A 1 106 ? -8.014 -9.695 -21.346 1.00 92.69 106 ALA A O 1
ATOM 845 N N . ALA A 1 107 ? -10.099 -10.538 -21.418 1.00 94.56 107 ALA A N 1
ATOM 846 C CA . ALA A 1 107 ? -10.303 -10.295 -22.841 1.00 94.56 107 ALA A CA 1
ATOM 847 C C . ALA A 1 107 ? -10.296 -8.795 -23.171 1.00 94.56 107 ALA A C 1
ATOM 849 O O . ALA A 1 107 ? -9.655 -8.395 -24.144 1.00 94.56 107 ALA A O 1
ATOM 850 N N . TRP A 1 108 ? -10.923 -7.954 -22.343 1.00 94.81 108 TRP A N 1
ATOM 851 C CA . TRP A 1 108 ? -10.912 -6.500 -22.525 1.00 94.81 108 TRP A CA 1
ATOM 852 C C . TRP A 1 108 ? -9.522 -5.884 -22.365 1.00 94.81 108 TRP A C 1
ATOM 854 O O . TRP A 1 108 ? -9.149 -5.034 -23.175 1.00 94.81 108 TRP A O 1
ATOM 864 N N . ILE A 1 109 ? -8.712 -6.344 -21.404 1.00 95.19 109 ILE A N 1
ATOM 865 C CA . ILE A 1 109 ? -7.308 -5.910 -21.271 1.00 95.19 109 ILE A CA 1
ATOM 866 C C . ILE A 1 109 ? -6.543 -6.170 -22.572 1.00 95.19 109 ILE A C 1
ATOM 868 O O . ILE A 1 109 ? -5.842 -5.287 -23.078 1.00 95.19 109 ILE A O 1
ATOM 872 N N . VAL A 1 110 ? -6.691 -7.374 -23.131 1.00 96.25 110 VAL A N 1
ATOM 873 C CA . VAL A 1 110 ? -6.026 -7.751 -24.382 1.00 96.25 110 VAL A CA 1
ATOM 874 C C . VAL A 1 110 ? -6.575 -6.935 -25.551 1.00 96.25 110 VAL A C 1
ATOM 876 O O . VAL A 1 110 ? -5.788 -6.360 -26.299 1.00 96.25 110 VAL A O 1
ATOM 879 N N . ALA A 1 111 ? -7.896 -6.819 -25.689 1.00 96.44 111 ALA A N 1
ATOM 880 C CA . ALA A 1 111 ? -8.540 -6.091 -26.779 1.00 96.44 111 ALA A CA 1
ATOM 881 C C . ALA A 1 111 ? -8.139 -4.608 -26.804 1.00 96.44 111 ALA A C 1
ATOM 883 O O . ALA A 1 111 ? -7.677 -4.114 -27.834 1.00 96.44 111 ALA A O 1
ATOM 884 N N . ILE A 1 112 ? -8.233 -3.911 -25.665 1.00 96.06 112 ILE A N 1
ATOM 885 C CA . ILE A 1 112 ? -7.833 -2.502 -25.554 1.00 96.06 112 ILE A CA 1
ATOM 886 C C . ILE A 1 112 ? -6.339 -2.356 -25.858 1.00 96.06 112 ILE A C 1
ATOM 888 O O . ILE A 1 112 ? -5.941 -1.481 -26.628 1.00 96.06 112 ILE A O 1
ATOM 892 N N . GLY A 1 113 ? -5.506 -3.246 -25.313 1.00 95.81 113 GLY A N 1
ATOM 893 C CA . GLY A 1 113 ? -4.073 -3.246 -25.584 1.00 95.81 113 GLY A CA 1
ATOM 894 C C . GLY A 1 113 ? -3.737 -3.418 -27.069 1.00 95.81 113 GLY A C 1
ATOM 895 O O . GLY A 1 113 ? -2.908 -2.682 -27.604 1.00 95.81 113 GLY A O 1
ATOM 896 N N . LEU A 1 114 ? -4.413 -4.337 -27.765 1.00 96.31 114 LEU A N 1
ATOM 897 C CA . LEU A 1 114 ? -4.245 -4.550 -29.206 1.00 96.31 114 LEU A CA 1
ATOM 898 C C . LEU A 1 114 ? -4.665 -3.325 -30.023 1.00 96.31 114 LEU A C 1
ATOM 900 O O . LEU A 1 114 ? -3.962 -2.969 -30.969 1.00 96.31 114 LEU A O 1
ATOM 904 N N . VAL A 1 115 ? -5.753 -2.646 -29.643 1.00 96.75 115 VAL A N 1
ATOM 905 C CA . VAL A 1 115 ? -6.178 -1.389 -30.280 1.00 96.75 115 VAL A CA 1
ATOM 906 C C . VAL A 1 115 ? -5.106 -0.310 -30.113 1.00 96.75 115 VAL A C 1
ATOM 908 O O . VAL A 1 115 ? -4.698 0.299 -31.102 1.00 96.75 115 VAL A O 1
ATOM 911 N N . LEU A 1 116 ? -4.583 -0.110 -28.898 1.00 96.62 116 LEU A N 1
ATOM 912 C CA . LEU A 1 116 ? -3.533 0.882 -28.631 1.00 96.62 116 LEU A CA 1
ATOM 913 C C . LEU A 1 116 ? -2.258 0.606 -29.441 1.00 96.62 116 LEU A C 1
ATOM 915 O O . LEU A 1 116 ? -1.690 1.525 -30.034 1.00 96.62 116 LEU A O 1
ATOM 919 N N . VAL A 1 117 ? -1.830 -0.658 -29.519 1.00 93.94 117 VAL A N 1
ATOM 920 C CA . VAL A 1 117 ? -0.695 -1.065 -30.365 1.00 93.94 117 VAL A CA 1
ATOM 921 C C . VAL A 1 117 ? -1.012 -0.837 -31.844 1.00 93.94 117 VAL A C 1
ATOM 923 O O . VAL A 1 117 ? -0.169 -0.317 -32.576 1.00 93.94 117 VAL A O 1
ATOM 926 N N . GLY A 1 118 ? -2.226 -1.170 -32.286 1.00 93.31 118 GLY A N 1
ATOM 927 C CA . GLY A 1 118 ? -2.693 -0.965 -33.655 1.00 93.31 118 GLY A CA 1
ATOM 928 C C . GLY A 1 118 ? -2.610 0.496 -34.099 1.00 93.31 118 GLY A C 1
ATOM 929 O O . GLY A 1 118 ? -2.081 0.772 -35.176 1.00 93.31 118 GLY A O 1
ATOM 930 N N . ILE A 1 119 ? -3.021 1.439 -33.241 1.00 94.69 119 ILE A N 1
ATOM 931 C CA . ILE A 1 119 ? -2.957 2.884 -33.523 1.00 94.69 119 ILE A CA 1
ATOM 932 C C . ILE A 1 119 ? -1.518 3.337 -33.835 1.00 94.69 119 ILE A C 1
ATOM 934 O O . ILE A 1 119 ? -1.300 4.111 -34.770 1.00 94.69 119 ILE A O 1
ATOM 938 N N . VAL A 1 120 ? -0.512 2.821 -33.115 1.00 91.62 120 VAL A N 1
ATOM 939 C CA . VAL A 1 120 ? 0.912 3.154 -33.351 1.00 91.62 120 VAL A CA 1
ATOM 940 C C . VAL A 1 120 ? 1.380 2.725 -34.753 1.00 91.62 120 VAL A C 1
ATOM 942 O O . VAL A 1 120 ? 2.285 3.342 -35.333 1.00 91.62 120 VAL A O 1
ATOM 945 N N . HIS A 1 121 ? 0.758 1.690 -35.318 1.00 90.19 121 HIS A N 1
ATOM 946 C CA . HIS A 1 121 ? 1.118 1.104 -36.609 1.00 90.19 121 HIS A CA 1
ATOM 947 C C . HIS A 1 121 ? 0.227 1.526 -37.777 1.00 90.19 121 HIS A C 1
ATOM 949 O O . HIS A 1 121 ? 0.481 1.082 -38.896 1.00 90.19 121 HIS A O 1
ATOM 955 N N . LEU A 1 122 ? -0.761 2.399 -37.559 1.00 91.62 122 LEU A N 1
ATOM 956 C CA . LEU A 1 122 ? -1.584 2.922 -38.648 1.00 91.62 122 LEU A CA 1
ATOM 957 C C . LEU A 1 122 ? -0.704 3.562 -39.737 1.00 91.62 122 LEU A C 1
ATOM 959 O O . LEU A 1 122 ? 0.228 4.302 -39.404 1.00 91.62 122 LEU A O 1
ATOM 963 N N . PRO A 1 123 ? -0.996 3.350 -41.032 1.00 89.88 123 PRO A N 1
ATOM 964 C CA . PRO A 1 123 ? -0.214 3.888 -42.149 1.00 89.88 123 PRO A CA 1
ATOM 965 C C . PRO A 1 123 ? -0.475 5.392 -42.385 1.00 89.88 123 PRO A C 1
ATOM 967 O O . PRO A 1 123 ? -0.619 5.847 -43.511 1.00 89.88 123 PRO A O 1
ATOM 970 N N . ILE A 1 124 ? -0.539 6.182 -41.311 1.00 91.69 124 ILE A N 1
ATOM 971 C CA . ILE A 1 124 ? -0.767 7.636 -41.313 1.00 91.69 124 ILE A CA 1
ATOM 972 C C . ILE A 1 124 ? 0.465 8.375 -40.778 1.00 91.69 124 ILE A C 1
ATOM 974 O O . ILE A 1 124 ? 1.373 7.754 -40.212 1.00 91.69 124 ILE A O 1
ATOM 978 N N . ALA A 1 125 ? 0.522 9.701 -40.932 1.00 91.19 125 ALA A N 1
ATOM 979 C CA . ALA A 1 125 ? 1.644 10.492 -40.421 1.00 91.19 125 ALA A CA 1
ATOM 980 C C . ALA A 1 125 ? 1.759 10.392 -38.888 1.00 91.19 125 ALA A C 1
ATOM 982 O O . ALA A 1 125 ? 0.754 10.325 -38.181 1.00 91.19 125 ALA A O 1
ATOM 983 N N . PHE A 1 126 ? 2.989 10.428 -38.360 1.00 89.88 126 PHE A N 1
ATOM 984 C CA . PHE A 1 126 ? 3.260 10.229 -36.928 1.00 89.88 126 PHE A CA 1
ATOM 985 C C . PHE A 1 126 ? 2.446 11.161 -36.014 1.00 89.88 126 PHE A C 1
ATOM 987 O O . PHE A 1 126 ? 1.947 10.714 -34.986 1.00 89.88 126 PHE A O 1
ATOM 994 N N . GLY A 1 127 ? 2.255 12.428 -36.403 1.00 91.19 127 GLY A N 1
ATOM 995 C CA . GLY A 1 127 ? 1.436 13.380 -35.643 1.00 91.19 127 GLY A CA 1
ATOM 996 C C . GLY A 1 127 ? -0.019 12.930 -35.477 1.00 91.19 127 GLY A C 1
ATOM 997 O O . GLY A 1 127 ? -0.551 13.004 -34.374 1.00 91.19 127 GLY A O 1
ATOM 998 N N . TRP A 1 128 ? -0.629 12.372 -36.529 1.00 94.19 128 TRP A N 1
ATOM 999 C CA . TRP A 1 128 ? -1.987 11.820 -36.469 1.00 94.19 128 TRP A CA 1
ATOM 1000 C C . TRP A 1 128 ? -2.065 10.552 -35.618 1.00 94.19 128 TRP A C 1
ATOM 1002 O O . TRP A 1 128 ? -3.045 10.365 -34.906 1.00 94.19 128 TRP A O 1
ATOM 1012 N N . ARG A 1 129 ? -1.016 9.716 -35.617 1.00 94.06 129 ARG A N 1
ATOM 1013 C CA . ARG A 1 129 ? -0.933 8.565 -34.697 1.00 94.06 129 ARG A CA 1
ATOM 1014 C C . ARG A 1 129 ? -0.906 9.029 -33.246 1.00 94.06 129 ARG A C 1
ATOM 1016 O O . ARG A 1 129 ? -1.638 8.496 -32.425 1.00 94.06 129 ARG A O 1
ATOM 1023 N N . VAL A 1 130 ? -0.092 10.042 -32.937 1.00 93.75 130 VAL A N 1
ATOM 1024 C CA . VAL A 1 130 ? -0.036 10.636 -31.593 1.00 93.75 130 VAL A CA 1
ATOM 1025 C C . VAL A 1 130 ? -1.389 11.230 -31.209 1.00 93.75 130 VAL A C 1
ATOM 1027 O O . VAL A 1 130 ? -1.855 10.969 -30.107 1.00 93.75 130 VAL A O 1
ATOM 1030 N N . LEU A 1 131 ? -2.051 11.963 -32.110 1.00 95.69 131 LEU A N 1
ATOM 1031 C CA . LEU A 1 131 ? -3.379 12.518 -31.844 1.00 95.69 131 LEU A CA 1
ATOM 1032 C C . LEU A 1 131 ? -4.418 11.419 -31.576 1.00 95.69 131 LEU A C 1
ATOM 1034 O O . LEU A 1 131 ? -5.185 11.532 -30.626 1.00 95.69 131 LEU A O 1
ATOM 1038 N N . ALA A 1 132 ? -4.407 10.335 -32.356 1.00 95.62 132 ALA A N 1
ATOM 1039 C CA . ALA A 1 132 ? -5.286 9.188 -32.142 1.00 95.62 132 ALA A CA 1
ATOM 1040 C C . ALA A 1 132 ? -5.013 8.487 -30.798 1.00 95.62 132 ALA A C 1
ATOM 1042 O O . ALA A 1 132 ? -5.955 8.123 -30.100 1.00 95.62 132 ALA A O 1
ATOM 1043 N N . LEU A 1 133 ? -3.744 8.347 -30.393 1.00 95.56 133 LEU A N 1
ATOM 1044 C CA . LEU A 1 133 ? -3.376 7.814 -29.075 1.00 95.56 133 LEU A CA 1
ATOM 1045 C C . LEU A 1 133 ? -3.837 8.720 -27.933 1.00 95.56 133 LEU A C 1
ATOM 1047 O O . LEU A 1 133 ? -4.329 8.220 -26.925 1.00 95.56 133 LEU A O 1
ATOM 1051 N N . VAL A 1 134 ? -3.694 10.040 -28.085 1.00 95.31 134 VAL A N 1
ATOM 1052 C CA . VAL A 1 134 ? -4.195 11.014 -27.106 1.00 95.31 134 VAL A CA 1
ATOM 1053 C C . VAL A 1 134 ? -5.718 10.928 -27.017 1.00 95.31 134 VAL A C 1
ATOM 1055 O O . VAL A 1 134 ? -6.239 10.826 -25.914 1.00 95.31 134 VAL A O 1
ATOM 1058 N N . GLY A 1 135 ? -6.424 10.872 -28.150 1.00 96.31 135 GLY A N 1
ATOM 1059 C CA . GLY A 1 135 ? -7.878 10.698 -28.191 1.00 96.31 135 GLY A CA 1
ATOM 1060 C C . GLY A 1 135 ? -8.341 9.404 -27.515 1.00 96.31 135 GLY A C 1
ATOM 1061 O O . GLY A 1 135 ? -9.231 9.443 -26.668 1.00 96.31 135 GLY A O 1
ATOM 1062 N N . ALA A 1 136 ? -7.688 8.274 -27.808 1.00 95.50 136 ALA A N 1
ATOM 1063 C CA . ALA A 1 136 ? -7.957 7.000 -27.141 1.00 95.50 136 ALA A CA 1
ATOM 1064 C C . ALA A 1 136 ? -7.680 7.079 -25.630 1.00 95.50 136 ALA A C 1
ATOM 1066 O O . ALA A 1 136 ? -8.494 6.628 -24.828 1.00 95.50 136 ALA A O 1
ATOM 1067 N N . GLY A 1 137 ? -6.570 7.705 -25.228 1.00 94.00 137 GLY A N 1
ATOM 1068 C CA . GLY A 1 137 ? -6.233 7.937 -23.824 1.00 94.00 137 GLY A CA 1
ATOM 1069 C C . GLY A 1 137 ? -7.260 8.807 -23.095 1.00 94.00 137 GLY A C 1
ATOM 1070 O O . GLY A 1 137 ? -7.637 8.478 -21.974 1.00 94.00 137 GLY A O 1
ATOM 1071 N N . CYS A 1 138 ? -7.756 9.874 -23.730 1.00 93.62 138 CYS A N 1
ATOM 1072 C CA . CYS A 1 138 ? -8.828 10.718 -23.199 1.00 93.62 138 CYS A CA 1
ATOM 1073 C C . CYS A 1 138 ? -10.148 9.950 -23.067 1.00 93.62 138 CYS A C 1
ATOM 1075 O O . CYS A 1 138 ? -10.808 10.070 -22.040 1.00 93.62 138 CYS A O 1
ATOM 1077 N N . GLY A 1 139 ? -10.505 9.122 -24.054 1.00 93.75 139 GLY A N 1
ATOM 1078 C CA . GLY A 1 139 ? -11.686 8.256 -23.980 1.00 93.75 139 GLY A CA 1
ATOM 1079 C C . GLY A 1 139 ? -11.601 7.249 -22.829 1.00 93.75 139 GLY A C 1
ATOM 1080 O O . GLY A 1 139 ? -12.538 7.124 -22.044 1.00 93.75 139 GLY A O 1
ATOM 1081 N N . LEU A 1 140 ? -10.447 6.593 -22.664 1.00 94.06 140 LEU A N 1
ATOM 1082 C CA . LEU A 1 140 ? -10.193 5.690 -21.536 1.00 94.06 140 LEU A CA 1
ATOM 1083 C C . LEU A 1 140 ? -10.204 6.434 -20.190 1.00 94.06 140 LEU A C 1
ATOM 1085 O O . LEU A 1 140 ? -10.693 5.897 -19.202 1.00 94.06 140 LEU A O 1
ATOM 1089 N N . ALA A 1 141 ? -9.697 7.669 -20.136 1.00 91.62 141 ALA A N 1
ATOM 1090 C CA . ALA A 1 141 ? -9.728 8.484 -18.924 1.00 91.62 141 ALA A CA 1
ATOM 1091 C C . ALA A 1 141 ? -11.161 8.900 -18.552 1.00 91.62 141 ALA A C 1
ATOM 1093 O O . ALA A 1 141 ? -11.519 8.817 -17.381 1.00 91.62 141 ALA A O 1
ATOM 1094 N N . ALA A 1 142 ? -11.991 9.276 -19.531 1.00 90.75 142 ALA A N 1
ATOM 1095 C CA . ALA A 1 142 ? -13.407 9.579 -19.320 1.00 90.75 142 ALA A CA 1
ATOM 1096 C C . ALA A 1 142 ? -14.178 8.350 -18.810 1.00 90.75 142 ALA A C 1
ATOM 1098 O O . ALA A 1 142 ? -14.915 8.443 -17.832 1.00 90.75 142 ALA A O 1
ATOM 1099 N N . ALA A 1 143 ? -13.942 7.179 -19.408 1.00 89.88 143 ALA A N 1
ATOM 1100 C CA . ALA A 1 143 ? -14.507 5.915 -18.935 1.00 89.88 143 ALA A CA 1
ATOM 1101 C C . ALA A 1 143 ? -14.047 5.568 -17.507 1.00 89.88 143 ALA A C 1
ATOM 1103 O O . ALA A 1 143 ? -14.840 5.116 -16.688 1.00 89.88 143 ALA A O 1
ATOM 1104 N N . ARG A 1 144 ? -12.780 5.834 -17.167 1.00 88.38 144 ARG A N 1
ATOM 1105 C CA . ARG A 1 144 ? -12.256 5.651 -15.806 1.00 88.38 144 ARG A CA 1
ATOM 1106 C C . ARG A 1 144 ? -12.870 6.612 -14.780 1.00 88.38 144 ARG A C 1
ATOM 1108 O O . ARG A 1 144 ? -12.941 6.252 -13.611 1.00 88.38 144 ARG A O 1
ATOM 1115 N N . MET A 1 145 ? -13.284 7.807 -15.200 1.00 84.56 145 MET A N 1
ATOM 1116 C CA . MET A 1 145 ? -13.997 8.789 -14.371 1.00 84.56 145 MET A CA 1
ATOM 1117 C C . MET A 1 145 ? -15.514 8.530 -14.302 1.00 84.56 145 MET A C 1
ATOM 1119 O O . MET A 1 145 ? -16.255 9.406 -13.866 1.00 84.56 145 MET A O 1
ATOM 1123 N N . ASP A 1 146 ? -15.977 7.357 -14.752 1.00 83.62 146 ASP A N 1
ATOM 1124 C CA . ASP A 1 146 ? -17.389 6.958 -14.813 1.00 83.62 146 ASP A CA 1
ATOM 1125 C C . ASP A 1 146 ? -18.267 7.876 -15.694 1.00 83.62 146 ASP A C 1
ATOM 1127 O O . ASP A 1 146 ? -19.488 7.902 -15.559 1.00 83.62 146 ASP A O 1
ATOM 1131 N N . TRP A 1 147 ? -17.676 8.624 -16.636 1.00 85.62 147 TRP A N 1
ATOM 1132 C CA . TRP A 1 147 ? -18.442 9.443 -17.593 1.00 85.62 147 TRP A CA 1
ATOM 1133 C C . TRP A 1 147 ? -19.079 8.603 -18.705 1.00 85.62 147 TRP A C 1
ATOM 1135 O O . TRP A 1 147 ? -19.969 9.070 -19.412 1.00 85.62 147 TRP A O 1
ATOM 1145 N N . ILE A 1 148 ? -18.590 7.375 -18.893 1.00 86.69 148 ILE A N 1
ATOM 1146 C CA . ILE A 1 148 ? -19.046 6.423 -19.904 1.00 86.69 148 ILE A CA 1
ATOM 1147 C C . ILE A 1 148 ? -19.224 5.076 -19.208 1.00 86.69 148 ILE A C 1
ATOM 1149 O O . ILE A 1 148 ? -18.320 4.625 -18.506 1.00 86.69 148 ILE A O 1
ATOM 1153 N N . ALA A 1 149 ? -20.369 4.427 -19.422 1.00 82.38 149 ALA A N 1
ATOM 1154 C CA . ALA A 1 149 ? -20.604 3.079 -18.918 1.00 82.38 149 ALA A CA 1
ATOM 1155 C C . ALA A 1 149 ? -19.624 2.083 -19.560 1.00 82.38 149 ALA A C 1
ATOM 1157 O O . ALA A 1 149 ? -19.418 2.096 -20.776 1.00 82.38 149 ALA A O 1
ATOM 1158 N N . ILE A 1 150 ? -19.035 1.212 -18.740 1.00 86.62 150 ILE A N 1
ATOM 1159 C CA . ILE A 1 150 ? -18.060 0.206 -19.171 1.00 86.62 150 ILE A CA 1
ATOM 1160 C C . ILE A 1 150 ? -18.601 -1.216 -18.964 1.00 86.62 150 ILE A C 1
ATOM 1162 O O . ILE A 1 150 ? -19.254 -1.472 -17.956 1.00 86.62 150 ILE A O 1
ATOM 1166 N N . PRO A 1 151 ? -18.324 -2.156 -19.886 1.00 83.50 151 PRO A N 1
ATOM 1167 C CA . PRO A 1 151 ? -18.767 -3.550 -19.787 1.00 83.50 151 PRO A CA 1
ATOM 1168 C C . PRO A 1 151 ? -17.772 -4.469 -19.047 1.00 83.50 151 PRO A C 1
ATOM 1170 O O . PRO A 1 151 ? -17.826 -5.685 -19.215 1.00 83.50 151 PRO A O 1
ATOM 1173 N N . TRP A 1 152 ? -16.832 -3.908 -18.284 1.00 83.25 152 TRP A N 1
ATOM 1174 C CA . TRP A 1 152 ? -15.793 -4.629 -17.534 1.00 83.25 152 TRP A CA 1
ATOM 1175 C C . TRP A 1 152 ? -15.598 -4.011 -16.147 1.00 83.25 152 TRP A C 1
ATOM 1177 O O . TRP A 1 152 ? -16.024 -2.881 -15.896 1.00 83.25 152 TRP A O 1
ATOM 1187 N N . THR A 1 153 ? -14.913 -4.726 -15.258 1.00 83.00 153 THR A N 1
ATOM 1188 C CA . THR A 1 153 ? -14.673 -4.285 -13.876 1.00 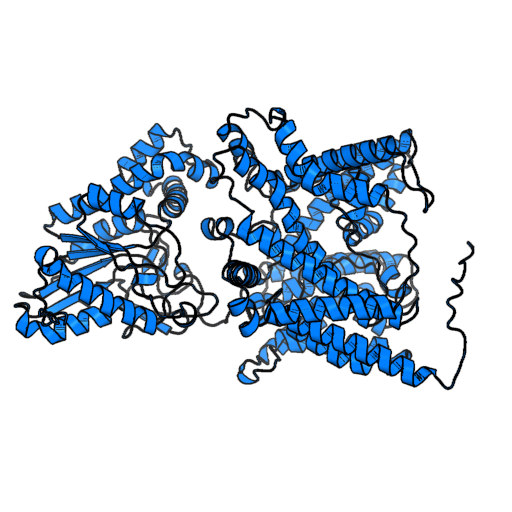83.00 153 THR A CA 1
ATOM 1189 C C . THR A 1 153 ? -13.590 -3.202 -13.787 1.00 83.00 153 THR A C 1
ATOM 1191 O O . THR A 1 153 ? -12.642 -3.131 -14.577 1.00 83.00 153 THR A O 1
ATOM 1194 N N . ARG A 1 154 ? -13.646 -2.353 -12.760 1.00 81.00 154 ARG A N 1
ATOM 1195 C CA . ARG A 1 154 ? -12.618 -1.353 -12.437 1.00 81.00 154 ARG A CA 1
ATOM 1196 C C . ARG A 1 154 ? -11.243 -1.978 -12.193 1.00 81.00 154 ARG A C 1
ATOM 1198 O O . ARG A 1 154 ? -10.248 -1.249 -12.266 1.00 81.00 154 ARG A O 1
ATOM 1205 N N . ALA A 1 155 ? -11.147 -3.286 -11.938 1.00 80.81 155 ALA A N 1
ATOM 1206 C CA . ALA A 1 155 ? -9.883 -4.014 -11.816 1.00 80.81 155 ALA A CA 1
ATOM 1207 C C . ALA A 1 155 ? -9.032 -3.983 -13.101 1.00 80.81 155 ALA A C 1
ATOM 1209 O O . ALA A 1 155 ? -7.802 -4.035 -13.028 1.00 80.81 155 ALA A O 1
ATOM 1210 N N . VAL A 1 156 ? -9.660 -3.820 -14.273 1.00 89.31 156 VAL A N 1
ATOM 1211 C CA . VAL A 1 156 ? -8.973 -3.708 -15.572 1.00 89.31 156 VAL A CA 1
ATOM 1212 C C . VAL A 1 156 ? -8.019 -2.514 -15.612 1.00 89.31 156 VAL A C 1
ATOM 1214 O O . VAL A 1 156 ? -6.928 -2.607 -16.180 1.00 89.31 156 VAL A O 1
ATOM 1217 N N . TRP A 1 157 ? -8.390 -1.389 -14.996 1.00 91.25 157 TRP A N 1
ATOM 1218 C CA . TRP A 1 157 ? -7.677 -0.130 -15.192 1.00 91.25 157 TRP A CA 1
ATOM 1219 C C . TRP A 1 157 ? -6.227 -0.130 -14.701 1.00 91.25 157 TRP A C 1
ATOM 1221 O O . TRP A 1 157 ? -5.359 0.228 -15.501 1.00 91.25 157 TRP A O 1
ATOM 1231 N N . PRO A 1 158 ? -5.902 -0.516 -13.448 1.00 89.56 158 PRO A N 1
ATOM 1232 C CA . PRO A 1 158 ? -4.521 -0.427 -12.981 1.00 89.56 158 PRO A CA 1
ATOM 1233 C C . PRO A 1 158 ? -3.614 -1.425 -13.705 1.00 89.56 158 PRO A C 1
ATOM 1235 O O . PRO A 1 158 ? -2.459 -1.112 -13.998 1.00 89.56 158 PRO A O 1
ATOM 1238 N N . VAL A 1 159 ? -4.153 -2.597 -14.064 1.00 91.69 159 VAL A N 1
ATOM 1239 C CA . VAL A 1 159 ? -3.442 -3.612 -14.850 1.00 91.69 159 VAL A CA 1
ATOM 1240 C C . VAL A 1 159 ? -3.151 -3.086 -16.254 1.00 91.69 159 VAL A C 1
ATOM 1242 O O . VAL A 1 159 ? -1.986 -3.016 -16.645 1.00 91.69 159 VAL A O 1
ATOM 1245 N N . LEU A 1 160 ? -4.169 -2.626 -16.986 1.00 93.94 160 LEU A N 1
ATOM 1246 C CA . LEU A 1 160 ? -4.005 -2.051 -18.323 1.00 93.94 160 LEU A CA 1
ATOM 1247 C C . LEU A 1 160 ? -3.026 -0.871 -18.303 1.00 93.94 160 LEU A C 1
ATOM 1249 O O . LEU A 1 160 ? -2.138 -0.763 -19.150 1.00 93.94 160 LEU A O 1
ATOM 1253 N N . ALA A 1 161 ? -3.146 0.010 -17.316 1.00 92.12 161 ALA A N 1
ATOM 1254 C CA . ALA A 1 161 ? -2.294 1.176 -17.241 1.00 92.12 161 ALA A CA 1
ATOM 1255 C C . ALA A 1 161 ? -0.834 0.798 -16.986 1.00 92.12 161 ALA A C 1
ATOM 1257 O O . ALA A 1 161 ? 0.044 1.290 -17.688 1.00 92.12 161 ALA A O 1
ATOM 1258 N N . SER A 1 162 ? -0.559 -0.119 -16.058 1.00 91.19 162 SER A N 1
ATOM 1259 C CA . SER A 1 162 ? 0.795 -0.639 -15.832 1.00 91.19 162 SER A CA 1
ATOM 1260 C C . SER A 1 162 ? 1.387 -1.310 -17.087 1.00 91.19 162 SER A C 1
ATOM 1262 O O . SER A 1 162 ? 2.601 -1.274 -17.314 1.00 91.19 162 SER A O 1
ATOM 1264 N N . MET A 1 163 ? 0.529 -1.859 -17.958 1.00 94.75 163 MET A N 1
ATOM 1265 C CA . MET A 1 163 ? 0.923 -2.413 -19.252 1.00 94.75 163 MET A CA 1
ATOM 1266 C C . MET A 1 163 ? 1.314 -1.325 -20.264 1.00 94.75 163 MET A C 1
ATOM 1268 O O . MET A 1 163 ? 2.382 -1.396 -20.876 1.00 94.75 163 MET A O 1
ATOM 1272 N N . PHE A 1 164 ? 0.502 -0.276 -20.403 1.00 95.44 164 PHE A N 1
ATOM 1273 C CA . PHE A 1 164 ? 0.609 0.640 -21.541 1.00 95.44 164 PHE A CA 1
ATOM 1274 C C . PHE A 1 164 ? 1.114 2.050 -21.210 1.00 95.44 164 PHE A C 1
ATOM 1276 O O . PHE A 1 164 ? 1.846 2.593 -22.029 1.00 95.44 164 PHE A O 1
ATOM 1283 N N . MET A 1 165 ? 0.826 2.634 -20.039 1.00 92.44 165 MET A N 1
ATOM 1284 C CA . MET A 1 165 ? 0.974 4.079 -19.753 1.00 92.44 165 MET A CA 1
ATOM 1285 C C . MET A 1 165 ? 2.256 4.725 -20.325 1.00 92.44 165 MET A C 1
ATOM 1287 O O . MET A 1 165 ? 2.218 5.461 -21.309 1.00 92.44 165 MET A O 1
ATOM 1291 N N . PHE A 1 166 ? 3.419 4.411 -19.756 1.00 95.06 166 PHE A N 1
ATOM 1292 C CA . PHE A 1 166 ? 4.702 5.007 -20.122 1.00 95.06 166 PHE A CA 1
ATOM 1293 C C . PHE A 1 166 ? 5.379 4.226 -21.243 1.00 95.06 166 PHE A C 1
ATOM 1295 O O . PHE A 1 166 ? 6.075 4.809 -22.074 1.00 95.06 166 PHE A O 1
ATOM 1302 N N . ARG A 1 167 ? 5.150 2.910 -21.316 1.00 94.75 167 ARG A N 1
ATOM 1303 C CA . ARG A 1 167 ? 5.729 2.065 -22.366 1.00 94.75 167 ARG A CA 1
ATOM 1304 C C . ARG A 1 167 ? 5.201 2.416 -23.748 1.00 94.75 167 ARG A C 1
ATOM 1306 O O . ARG A 1 167 ? 5.966 2.363 -24.701 1.00 94.75 167 ARG A O 1
ATOM 1313 N N . LEU A 1 168 ? 3.948 2.849 -23.867 1.00 95.06 168 LEU A N 1
ATOM 1314 C CA . LEU A 1 168 ? 3.380 3.321 -25.127 1.00 95.06 168 LEU A CA 1
ATOM 1315 C C . LEU A 1 168 ? 4.061 4.612 -25.598 1.00 95.06 168 LEU A C 1
ATOM 1317 O O . LEU A 1 168 ? 4.356 4.742 -26.784 1.00 95.06 168 LEU A O 1
ATOM 1321 N N . ILE A 1 169 ? 4.404 5.518 -24.672 1.00 94.44 169 ILE A N 1
ATOM 1322 C CA . ILE A 1 169 ? 5.182 6.734 -24.968 1.00 94.44 169 ILE A CA 1
ATOM 1323 C C . ILE A 1 169 ? 6.578 6.358 -25.480 1.00 94.44 169 ILE A C 1
ATOM 1325 O O . ILE A 1 169 ? 7.009 6.851 -26.526 1.00 94.44 169 ILE A O 1
ATOM 1329 N N . VAL A 1 170 ? 7.277 5.462 -24.773 1.00 93.38 170 VAL A N 1
ATOM 1330 C CA . VAL A 1 170 ? 8.609 4.976 -25.173 1.00 93.38 170 VAL A CA 1
ATOM 1331 C C . VAL A 1 170 ? 8.559 4.303 -26.540 1.00 93.38 170 VAL A C 1
ATOM 1333 O O . VAL A 1 170 ? 9.364 4.616 -27.418 1.00 93.38 170 VAL A O 1
ATOM 1336 N N . TYR A 1 171 ? 7.591 3.414 -26.735 1.00 92.88 171 TYR A N 1
ATOM 1337 C CA . TYR A 1 171 ? 7.414 2.654 -27.961 1.00 92.88 171 TYR A CA 1
ATOM 1338 C C . TYR A 1 171 ? 7.121 3.562 -29.159 1.00 92.88 171 TYR A C 1
ATOM 1340 O O . TYR A 1 171 ? 7.805 3.477 -30.178 1.00 92.88 171 TYR A O 1
ATOM 1348 N N . ALA A 1 172 ? 6.172 4.494 -29.029 1.00 91.50 172 ALA A N 1
ATOM 1349 C CA . ALA A 1 172 ? 5.858 5.457 -30.082 1.00 91.50 172 ALA A CA 1
ATOM 1350 C C . ALA A 1 172 ? 7.070 6.343 -30.424 1.00 91.50 172 ALA A C 1
ATOM 1352 O O . ALA A 1 172 ? 7.348 6.595 -31.599 1.00 91.50 172 ALA A O 1
ATOM 1353 N N . TYR A 1 173 ? 7.837 6.775 -29.416 1.00 90.19 173 TYR A N 1
ATOM 1354 C CA . TYR A 1 173 ? 9.063 7.546 -29.627 1.00 90.19 173 TYR A CA 1
ATOM 1355 C C . TYR A 1 173 ? 10.137 6.757 -30.392 1.00 90.19 173 TYR A C 1
ATOM 1357 O O . TYR A 1 173 ? 10.833 7.327 -31.236 1.00 90.19 173 TYR A O 1
ATOM 1365 N N . GLU A 1 174 ? 10.265 5.451 -30.141 1.00 87.94 174 GLU A N 1
ATOM 1366 C CA . GLU A 1 174 ? 11.176 4.583 -30.893 1.00 87.94 174 GLU A CA 1
ATOM 1367 C C . GLU A 1 174 ? 10.714 4.333 -32.326 1.00 87.94 174 GLU A C 1
ATOM 1369 O O . GLU A 1 174 ? 11.522 4.470 -33.243 1.00 87.94 174 GLU A O 1
ATOM 1374 N N . MET A 1 175 ? 9.424 4.066 -32.544 1.00 85.62 175 MET A N 1
ATOM 1375 C CA . MET A 1 175 ? 8.860 3.841 -33.884 1.00 85.62 175 MET A CA 1
ATOM 1376 C C . MET A 1 175 ? 8.986 5.061 -34.806 1.00 85.62 175 MET A C 1
ATOM 1378 O O . MET A 1 175 ? 8.989 4.929 -36.030 1.00 85.62 175 MET A O 1
ATOM 1382 N N . ARG A 1 176 ? 9.153 6.264 -34.243 1.00 83.44 176 ARG A N 1
ATOM 1383 C CA . ARG A 1 176 ? 9.501 7.461 -35.021 1.00 83.44 176 ARG A CA 1
ATOM 1384 C C . ARG A 1 176 ? 10.911 7.391 -35.623 1.00 83.44 176 ARG A C 1
ATOM 1386 O O . ARG A 1 176 ? 11.143 7.997 -36.665 1.00 83.44 176 ARG A O 1
ATOM 1393 N N . ARG A 1 177 ? 11.860 6.733 -34.948 1.00 76.06 177 ARG A N 1
ATOM 1394 C CA . ARG A 1 177 ? 13.297 6.733 -35.284 1.00 76.06 177 ARG A CA 1
ATOM 1395 C C . ARG A 1 177 ? 13.774 5.444 -35.945 1.00 76.06 177 ARG A C 1
ATOM 1397 O O . ARG A 1 177 ? 14.687 5.506 -36.760 1.00 76.06 177 ARG A O 1
ATOM 1404 N N . ASP A 1 178 ? 13.191 4.307 -35.583 1.00 69.00 178 ASP A N 1
ATOM 1405 C CA . ASP A 1 178 ? 13.519 2.994 -36.133 1.00 69.00 178 ASP A CA 1
ATOM 1406 C C . ASP A 1 178 ? 12.243 2.340 -36.675 1.00 69.00 178 ASP A C 1
ATOM 1408 O O . ASP A 1 178 ? 11.362 1.933 -35.921 1.00 69.00 178 ASP A O 1
ATOM 1412 N N . GLN A 1 179 ? 12.138 2.285 -38.004 1.00 59.50 179 GLN A N 1
ATOM 1413 C CA . GLN A 1 179 ? 11.007 1.691 -38.724 1.00 59.50 179 GLN A CA 1
ATOM 1414 C C . GLN A 1 179 ? 11.192 0.184 -38.958 1.00 59.50 179 GLN A C 1
ATOM 1416 O O . GLN A 1 179 ? 10.337 -0.433 -39.595 1.00 59.50 179 GLN A O 1
ATOM 1421 N N . ARG A 1 180 ? 12.287 -0.443 -38.483 1.00 64.12 180 ARG A N 1
ATOM 1422 C CA . ARG A 1 180 ? 12.431 -1.902 -38.596 1.00 64.12 180 ARG A CA 1
ATOM 1423 C C . ARG A 1 180 ? 11.261 -2.558 -37.876 1.00 64.12 180 ARG A C 1
ATOM 1425 O O . ARG A 1 180 ? 11.120 -2.434 -36.660 1.00 64.12 180 ARG A O 1
ATOM 1432 N N . MET A 1 181 ? 10.424 -3.254 -38.641 1.00 63.66 181 MET A N 1
ATOM 1433 C CA . MET A 1 181 ? 9.214 -3.875 -38.126 1.00 63.66 181 MET A CA 1
ATOM 1434 C C . MET A 1 181 ? 9.607 -4.948 -37.112 1.00 63.66 181 MET A C 1
ATOM 1436 O O . MET A 1 181 ? 10.013 -6.045 -37.482 1.00 63.66 181 MET A O 1
ATOM 1440 N N . ALA A 1 182 ? 9.489 -4.630 -35.821 1.00 78.75 182 ALA A N 1
ATOM 1441 C CA . ALA A 1 182 ? 9.493 -5.648 -34.782 1.00 78.75 182 ALA A CA 1
ATOM 1442 C C . ALA A 1 182 ? 8.438 -6.703 -35.143 1.00 78.75 182 ALA A C 1
ATOM 1444 O O . ALA A 1 182 ? 7.357 -6.351 -35.628 1.00 78.75 182 ALA A O 1
ATOM 1445 N N . THR A 1 183 ? 8.739 -7.975 -34.931 1.00 87.88 183 THR A N 1
ATOM 1446 C CA . THR A 1 183 ? 7.778 -9.065 -35.124 1.00 87.88 183 THR A CA 1
ATOM 1447 C C . THR A 1 183 ? 6.559 -8.859 -34.225 1.00 87.88 183 THR A C 1
ATOM 1449 O O . THR A 1 183 ? 6.643 -8.193 -33.190 1.00 87.88 183 THR A O 1
ATOM 1452 N N . VAL A 1 184 ? 5.411 -9.433 -34.594 1.00 90.12 184 VAL A N 1
ATOM 1453 C CA . VAL A 1 184 ? 4.197 -9.360 -33.760 1.00 90.12 184 VAL A CA 1
ATOM 1454 C C . VAL A 1 184 ? 4.486 -9.878 -32.346 1.00 90.12 184 VAL A C 1
ATOM 1456 O O . VAL A 1 184 ? 4.125 -9.224 -31.371 1.00 90.12 184 VAL A O 1
ATOM 1459 N N . SER A 1 185 ? 5.244 -10.971 -32.225 1.00 92.56 185 SER A N 1
ATOM 1460 C CA . SER A 1 185 ? 5.637 -11.546 -30.935 1.00 92.56 185 SER A CA 1
ATOM 1461 C C . SER A 1 185 ? 6.499 -10.607 -30.086 1.00 92.56 185 SER A C 1
ATOM 1463 O O . SER A 1 185 ? 6.269 -10.520 -28.887 1.00 92.56 185 SER A O 1
ATOM 1465 N N . GLU A 1 186 ? 7.448 -9.863 -30.671 1.00 92.75 186 GLU A N 1
ATOM 1466 C CA . GLU A 1 186 ? 8.236 -8.861 -29.928 1.00 92.75 186 GLU A CA 1
ATOM 1467 C C . GLU A 1 186 ? 7.357 -7.738 -29.370 1.00 92.75 186 GLU A C 1
ATOM 1469 O O . GLU A 1 186 ? 7.565 -7.297 -28.240 1.00 92.75 186 GLU A O 1
ATOM 1474 N N . ARG A 1 187 ? 6.364 -7.284 -30.144 1.00 92.94 187 ARG A N 1
ATOM 1475 C CA . ARG A 1 187 ? 5.443 -6.218 -29.720 1.00 92.94 187 ARG A CA 1
ATOM 1476 C C . ARG A 1 187 ? 4.539 -6.699 -28.592 1.00 92.94 187 ARG A C 1
ATOM 1478 O O . ARG A 1 187 ? 4.437 -6.033 -27.566 1.00 92.94 187 ARG A O 1
ATOM 1485 N N . LEU A 1 188 ? 3.924 -7.869 -28.764 1.00 95.56 188 LEU A N 1
ATOM 1486 C CA . LEU A 1 188 ? 3.039 -8.446 -27.756 1.00 95.56 188 LEU A CA 1
ATOM 1487 C C . LEU A 1 188 ? 3.805 -8.794 -26.475 1.00 95.56 188 LEU A C 1
ATOM 1489 O O . LEU A 1 188 ? 3.344 -8.439 -25.397 1.00 95.56 188 LEU A O 1
ATOM 1493 N N . ALA A 1 189 ? 5.001 -9.383 -26.573 1.00 96.31 189 ALA A N 1
ATOM 1494 C CA . ALA A 1 189 ? 5.828 -9.691 -25.404 1.00 96.31 189 ALA A CA 1
ATOM 1495 C C . ALA A 1 189 ? 6.270 -8.431 -24.643 1.00 96.31 189 ALA A C 1
ATOM 1497 O O . ALA A 1 189 ? 6.399 -8.467 -23.420 1.00 96.31 189 ALA A O 1
ATOM 1498 N N . TYR A 1 190 ? 6.499 -7.318 -25.351 1.00 96.56 190 TYR A N 1
ATOM 1499 C CA . TYR A 1 190 ? 6.892 -6.058 -24.726 1.00 96.56 190 TYR A CA 1
ATOM 1500 C C . TYR A 1 190 ? 5.763 -5.412 -23.920 1.00 96.56 190 TYR A C 1
ATOM 1502 O O . TYR A 1 190 ? 6.027 -4.909 -22.831 1.00 96.56 190 TYR A O 1
ATOM 1510 N N . PHE A 1 191 ? 4.525 -5.408 -24.421 1.00 96.25 191 PHE A N 1
ATOM 1511 C CA . PHE A 1 191 ? 3.396 -4.808 -23.698 1.00 96.25 191 PHE A CA 1
ATOM 1512 C C . PHE A 1 191 ? 2.792 -5.764 -22.662 1.00 96.25 191 PHE A C 1
ATOM 1514 O O . PHE A 1 191 ? 2.562 -5.369 -21.520 1.00 96.25 191 PHE A O 1
ATOM 1521 N N . PHE A 1 192 ? 2.629 -7.040 -23.015 1.00 96.75 192 PHE A N 1
ATOM 1522 C CA . PHE A 1 192 ? 2.081 -8.085 -22.149 1.00 96.75 192 PHE A CA 1
ATOM 1523 C C . PHE A 1 192 ? 3.208 -8.903 -21.510 1.00 96.75 192 PHE A C 1
ATOM 1525 O O . PHE A 1 192 ? 3.359 -10.101 -21.741 1.00 96.75 192 PHE A O 1
ATOM 1532 N N . MET A 1 193 ? 4.044 -8.243 -20.710 1.00 96.75 193 MET A N 1
ATOM 1533 C CA . MET A 1 193 ? 5.074 -8.931 -19.929 1.00 96.75 193 MET A CA 1
ATOM 1534 C C . MET A 1 193 ? 4.425 -9.800 -18.845 1.00 96.75 193 MET A C 1
ATOM 1536 O O . MET A 1 193 ? 3.602 -9.303 -18.082 1.00 96.75 193 MET A O 1
ATOM 1540 N N . LEU A 1 194 ? 4.839 -11.065 -18.735 1.00 96.12 194 LEU A N 1
ATOM 1541 C CA . LEU A 1 194 ? 4.273 -12.054 -17.805 1.00 96.12 194 LEU A CA 1
ATOM 1542 C C . LEU A 1 194 ? 4.022 -11.542 -16.366 1.00 96.12 194 LEU A C 1
ATOM 1544 O O . LEU A 1 194 ? 2.896 -11.679 -15.892 1.00 96.12 194 LEU A O 1
ATOM 1548 N N . PRO A 1 195 ? 4.995 -10.927 -15.656 1.00 95.44 195 PRO A N 1
ATOM 1549 C CA . PRO A 1 195 ? 4.771 -10.474 -14.278 1.00 95.44 195 PRO A CA 1
ATOM 1550 C C . PRO A 1 195 ? 3.802 -9.290 -14.162 1.00 95.44 195 PRO A C 1
ATOM 1552 O O . PRO A 1 195 ? 3.336 -8.970 -13.078 1.00 95.44 195 PRO A O 1
ATOM 1555 N N . ASN A 1 196 ? 3.487 -8.603 -15.256 1.00 94.00 196 ASN A N 1
ATOM 1556 C CA . ASN A 1 196 ? 2.808 -7.318 -15.198 1.00 94.00 196 ASN A CA 1
ATOM 1557 C C . ASN A 1 196 ? 1.364 -7.399 -14.686 1.00 94.00 196 ASN A C 1
ATOM 1559 O O . ASN A 1 196 ? 0.854 -6.423 -14.147 1.00 94.00 196 ASN A O 1
ATOM 1563 N N . VAL A 1 197 ? 0.695 -8.542 -14.849 1.00 92.81 197 VAL A N 1
ATOM 1564 C CA . VAL A 1 197 ? -0.708 -8.684 -14.439 1.00 92.81 197 VAL A CA 1
ATOM 1565 C C . VAL A 1 197 ? -0.910 -8.674 -12.922 1.00 92.81 197 VAL A C 1
ATOM 1567 O O . VAL A 1 197 ? -1.985 -8.310 -12.466 1.00 92.81 197 VAL A O 1
ATOM 1570 N N . CYS A 1 198 ? 0.109 -9.030 -12.134 1.00 89.62 198 CYS A N 1
ATOM 1571 C CA . CYS A 1 198 ? 0.033 -9.006 -10.670 1.00 89.62 198 CYS A CA 1
ATOM 1572 C C . CYS A 1 198 ? 0.738 -7.794 -10.039 1.00 89.62 198 CYS A C 1
ATOM 1574 O O . CYS A 1 198 ? 0.665 -7.620 -8.823 1.00 89.62 198 CYS A O 1
ATOM 1576 N N . PHE A 1 199 ? 1.377 -6.937 -10.845 1.00 89.62 199 PHE A N 1
ATOM 1577 C CA . PHE A 1 199 ? 2.106 -5.755 -10.382 1.00 89.62 199 PHE A CA 1
ATOM 1578 C C . PHE A 1 199 ? 1.609 -4.476 -11.073 1.00 89.62 199 PHE A C 1
ATOM 1580 O O . PHE A 1 199 ? 2.133 -4.094 -12.122 1.00 89.62 199 PHE A O 1
ATOM 1587 N N . PRO A 1 200 ? 0.642 -3.762 -10.464 1.00 84.19 200 PRO A N 1
ATOM 1588 C CA . PRO A 1 200 ? 0.148 -2.484 -10.981 1.00 84.19 200 PRO A CA 1
ATOM 1589 C C . PRO A 1 200 ? 1.228 -1.392 -11.028 1.00 84.19 200 PRO A C 1
ATOM 1591 O O . PRO A 1 200 ? 1.183 -0.499 -11.869 1.00 84.19 200 PRO A O 1
ATOM 1594 N N . LEU A 1 201 ? 2.229 -1.456 -10.145 1.00 86.62 201 LEU A N 1
ATOM 1595 C CA . LEU A 1 201 ? 3.418 -0.614 -10.232 1.00 86.62 201 LEU A CA 1
ATOM 1596 C C . LEU A 1 201 ? 4.546 -1.399 -10.908 1.00 86.62 201 LEU A C 1
ATOM 1598 O O . LEU A 1 201 ? 5.043 -2.378 -10.354 1.00 86.62 201 LEU A O 1
ATOM 1602 N N . PHE A 1 202 ? 4.971 -0.948 -12.089 1.00 92.19 202 PHE A N 1
ATOM 1603 C CA . PHE A 1 202 ? 5.902 -1.686 -12.946 1.00 92.19 202 PHE A CA 1
ATOM 1604 C C . PHE A 1 202 ? 7.070 -0.802 -13.430 1.00 92.19 202 PHE A C 1
ATOM 1606 O O . PHE A 1 202 ? 6.855 0.384 -13.706 1.00 92.19 202 PHE A O 1
ATOM 1613 N N . PRO A 1 203 ? 8.307 -1.329 -13.559 1.00 94.06 203 PRO A N 1
ATOM 1614 C CA . PRO A 1 203 ? 9.433 -0.571 -14.105 1.00 94.06 203 PRO A CA 1
ATOM 1615 C C . PRO A 1 203 ? 9.199 -0.177 -15.570 1.00 94.06 203 PRO A C 1
ATOM 1617 O O . PRO A 1 203 ? 8.763 -0.983 -16.389 1.00 94.06 203 PRO A O 1
ATOM 1620 N N . VAL A 1 204 ? 9.552 1.057 -15.938 1.00 94.75 204 VAL A N 1
ATOM 1621 C CA . VAL A 1 204 ? 9.413 1.548 -17.321 1.00 94.75 204 VAL A CA 1
ATOM 1622 C C . VAL A 1 204 ? 10.523 0.963 -18.200 1.00 94.75 204 VAL A C 1
ATOM 1624 O O . VAL A 1 204 ? 11.568 1.577 -18.406 1.00 94.75 204 VAL A O 1
ATOM 1627 N N . VAL A 1 205 ? 10.325 -0.266 -18.682 1.00 95.31 205 VAL A N 1
ATOM 1628 C CA . VAL A 1 205 ? 11.300 -0.975 -19.525 1.00 95.31 205 VAL A CA 1
ATOM 1629 C C . VAL A 1 205 ? 11.392 -0.326 -20.904 1.00 95.31 205 VAL A C 1
ATOM 1631 O O . VAL A 1 205 ? 10.388 -0.163 -21.594 1.00 95.31 205 VAL A O 1
ATOM 1634 N N . ASP A 1 206 ? 12.608 0.001 -21.333 1.00 94.44 206 ASP A N 1
ATOM 1635 C CA . ASP A 1 206 ? 12.874 0.563 -22.656 1.00 94.44 206 ASP A CA 1
ATOM 1636 C C . ASP A 1 206 ? 12.738 -0.489 -23.768 1.00 94.44 206 ASP A C 1
ATOM 1638 O O . ASP A 1 206 ? 13.280 -1.588 -23.631 1.00 94.44 206 ASP A O 1
ATOM 1642 N N . PHE A 1 207 ? 12.056 -0.173 -24.878 1.00 93.38 207 PHE A N 1
ATOM 1643 C CA . PHE A 1 207 ? 11.803 -1.155 -25.945 1.00 93.38 207 PHE A CA 1
ATOM 1644 C C . PHE A 1 207 ? 13.098 -1.629 -26.617 1.00 93.38 207 PHE A C 1
ATOM 1646 O O . PHE A 1 207 ? 13.292 -2.832 -26.819 1.00 93.38 207 PHE A O 1
ATOM 1653 N N . ARG A 1 208 ? 14.042 -0.721 -26.881 1.00 91.00 208 ARG A N 1
ATOM 1654 C CA . ARG A 1 208 ? 15.350 -1.092 -27.426 1.00 91.00 208 ARG A CA 1
ATOM 1655 C C . ARG A 1 208 ? 16.119 -2.011 -26.484 1.00 91.00 208 ARG A C 1
ATOM 1657 O O . ARG A 1 208 ? 16.620 -3.040 -26.935 1.00 91.00 208 ARG A O 1
ATOM 1664 N N . THR A 1 209 ? 16.189 -1.666 -25.197 1.00 92.75 209 THR A N 1
ATOM 1665 C CA . THR A 1 209 ? 16.860 -2.492 -24.179 1.00 92.75 209 THR A CA 1
ATOM 1666 C C . THR A 1 209 ? 16.202 -3.863 -24.054 1.00 92.75 209 THR A C 1
ATOM 1668 O O . THR A 1 209 ? 16.906 -4.871 -24.016 1.00 92.75 209 THR A O 1
ATOM 1671 N N . PHE A 1 210 ? 14.868 -3.924 -24.061 1.00 94.38 210 PHE A N 1
ATOM 1672 C CA . PHE A 1 210 ? 14.102 -5.171 -24.041 1.00 94.38 210 PHE A CA 1
ATOM 1673 C C . PHE A 1 210 ? 14.495 -6.104 -25.193 1.00 94.38 210 PHE A C 1
ATOM 1675 O O . PHE A 1 210 ? 14.781 -7.276 -24.967 1.00 94.38 210 PHE A O 1
ATOM 1682 N N . ARG A 1 211 ? 14.612 -5.577 -26.418 1.00 91.81 211 ARG A N 1
ATOM 1683 C CA . ARG A 1 211 ? 15.025 -6.374 -27.583 1.00 91.81 211 ARG A CA 1
ATOM 1684 C C . ARG A 1 211 ? 16.491 -6.782 -27.534 1.00 91.81 211 ARG A C 1
ATOM 1686 O O . ARG A 1 211 ? 16.813 -7.946 -27.741 1.00 91.81 211 ARG A O 1
ATOM 1693 N N . SER A 1 212 ? 17.390 -5.839 -27.254 1.00 91.88 212 SER A N 1
ATOM 1694 C CA . SER A 1 212 ? 18.835 -6.104 -27.274 1.00 91.88 212 SER A CA 1
ATOM 1695 C C . SER A 1 212 ? 19.319 -6.986 -26.121 1.00 91.88 212 SER A C 1
ATOM 1697 O O . SER A 1 212 ? 20.448 -7.468 -26.158 1.00 91.88 212 SER A O 1
ATOM 1699 N N . SER A 1 213 ? 18.501 -7.154 -25.079 1.00 94.00 213 SER A N 1
ATOM 1700 C CA . SER A 1 213 ? 18.812 -8.004 -23.925 1.00 94.00 213 SER A CA 1
ATOM 1701 C C . SER A 1 213 ? 18.333 -9.447 -24.070 1.00 94.00 213 SER A C 1
ATOM 1703 O O . SER A 1 213 ? 18.727 -10.292 -23.268 1.00 94.00 213 SER A O 1
ATOM 1705 N N . TYR A 1 214 ? 17.514 -9.757 -25.078 1.00 95.19 214 TYR A N 1
ATOM 1706 C CA . TYR A 1 214 ? 16.956 -11.094 -25.252 1.00 95.19 214 TYR A CA 1
ATOM 1707 C C . TYR A 1 214 ? 18.034 -12.100 -25.688 1.00 95.19 214 TYR A C 1
ATOM 1709 O O . TYR A 1 214 ? 18.560 -12.008 -26.796 1.00 95.19 214 TYR A O 1
ATOM 1717 N N . TYR A 1 215 ? 18.372 -13.049 -24.808 1.00 93.50 215 TYR A N 1
ATOM 1718 C CA . TYR A 1 215 ? 19.425 -14.062 -24.987 1.00 93.50 215 TYR A CA 1
ATOM 1719 C C . TYR A 1 215 ? 20.767 -13.496 -25.486 1.00 93.50 215 TYR A C 1
ATOM 1721 O O . TYR A 1 215 ? 21.448 -14.100 -26.313 1.00 93.50 215 TYR A O 1
ATOM 1729 N N . ASN A 1 216 ? 21.172 -12.336 -24.962 1.00 92.25 216 ASN A N 1
ATOM 1730 C CA . ASN A 1 216 ? 22.443 -11.693 -25.319 1.00 92.25 216 ASN A CA 1
ATOM 1731 C C . ASN A 1 216 ? 23.668 -12.230 -24.543 1.00 92.25 216 ASN A C 1
ATOM 1733 O O . ASN A 1 216 ? 24.781 -11.742 -24.737 1.00 92.25 216 ASN A O 1
ATOM 1737 N N . ALA A 1 217 ? 23.459 -13.196 -23.647 1.00 90.44 217 ALA A N 1
ATOM 1738 C CA . ALA A 1 217 ? 24.464 -13.841 -22.810 1.00 90.44 217 ALA A CA 1
ATOM 1739 C C . ALA A 1 217 ? 24.106 -15.327 -22.617 1.00 90.44 217 ALA A C 1
ATOM 1741 O O . ALA A 1 217 ? 23.054 -15.784 -23.073 1.00 90.44 217 ALA A O 1
ATOM 1742 N N . ASP A 1 218 ? 24.975 -16.078 -21.932 1.00 89.69 218 ASP A N 1
ATOM 1743 C CA . ASP A 1 218 ? 24.700 -17.473 -21.578 1.00 89.69 218 ASP A CA 1
ATOM 1744 C C . ASP A 1 218 ? 23.374 -17.605 -20.808 1.00 89.69 218 ASP A C 1
ATOM 1746 O O . ASP A 1 218 ? 23.094 -16.849 -19.875 1.00 89.69 218 ASP A O 1
ATOM 1750 N N . ARG A 1 219 ? 22.549 -18.582 -21.195 1.00 89.56 219 ARG A N 1
ATOM 1751 C CA . ARG A 1 219 ? 21.192 -18.729 -20.652 1.00 89.56 219 ARG A CA 1
ATOM 1752 C C . ARG A 1 219 ? 21.192 -19.033 -19.155 1.00 89.56 219 ARG A C 1
ATOM 1754 O O . ARG A 1 219 ? 20.341 -18.512 -18.444 1.00 89.56 219 ARG A O 1
ATOM 1761 N N . HIS A 1 220 ? 22.131 -19.848 -18.669 1.00 91.94 220 HIS A N 1
ATOM 1762 C CA . HIS A 1 220 ? 22.185 -20.232 -17.259 1.00 91.94 220 HIS A CA 1
ATOM 1763 C C . HIS A 1 220 ? 22.649 -19.064 -16.395 1.00 91.94 220 HIS A C 1
ATOM 1765 O O . HIS A 1 220 ? 22.116 -18.876 -15.303 1.00 91.94 220 HIS A O 1
ATOM 1771 N N . TYR A 1 221 ? 23.559 -18.228 -16.907 1.00 90.38 221 TYR A N 1
ATOM 1772 C CA . TYR A 1 221 ? 23.899 -16.951 -16.278 1.00 90.38 221 TYR A CA 1
ATOM 1773 C C . TYR A 1 221 ? 22.676 -16.029 -16.147 1.00 90.38 221 TYR A C 1
ATOM 1775 O O . TYR A 1 221 ? 22.429 -15.500 -15.060 1.00 90.38 221 TYR A O 1
ATOM 1783 N N . ILE A 1 222 ? 21.893 -15.862 -17.222 1.00 93.75 222 ILE A N 1
ATOM 1784 C CA . ILE A 1 222 ? 20.692 -15.010 -17.207 1.00 93.75 222 ILE A CA 1
ATOM 1785 C C . ILE A 1 222 ? 19.688 -15.547 -16.180 1.00 93.75 222 ILE A C 1
ATOM 1787 O O . ILE A 1 222 ? 19.255 -14.801 -15.303 1.00 93.75 222 ILE A O 1
ATOM 1791 N N . TYR A 1 223 ? 19.358 -16.841 -16.235 1.00 95.25 223 TYR A N 1
ATOM 1792 C CA . TYR A 1 223 ? 18.383 -17.454 -15.327 1.00 95.25 223 TYR A CA 1
ATOM 1793 C C . TYR A 1 223 ? 18.810 -17.342 -13.864 1.00 95.25 223 TYR A C 1
ATOM 1795 O O . TYR A 1 223 ? 18.016 -16.918 -13.029 1.00 95.25 223 TYR A O 1
ATOM 1803 N N . GLN A 1 224 ? 20.075 -17.643 -13.556 1.00 94.56 224 GLN A N 1
ATOM 1804 C CA . GLN A 1 224 ? 20.580 -17.554 -12.190 1.00 94.56 224 GLN A CA 1
ATOM 1805 C C . GLN A 1 224 ? 20.578 -16.121 -11.662 1.00 94.56 224 GLN A C 1
ATOM 1807 O O . GLN A 1 224 ? 20.253 -15.896 -10.498 1.00 94.56 224 GLN A O 1
ATOM 1812 N N . THR A 1 225 ? 20.936 -15.149 -12.506 1.00 92.62 225 THR A N 1
ATOM 1813 C CA . THR A 1 225 ? 20.840 -13.724 -12.157 1.00 92.62 225 THR A CA 1
ATOM 1814 C C . THR A 1 225 ? 19.390 -13.361 -11.834 1.00 92.62 225 THR A C 1
ATOM 1816 O O . THR A 1 225 ? 19.130 -12.676 -10.846 1.00 92.62 225 THR A O 1
ATOM 1819 N N . GLY A 1 226 ? 18.441 -13.904 -12.603 1.00 95.44 226 GLY A N 1
ATOM 1820 C CA . GLY A 1 226 ? 17.014 -13.762 -12.343 1.00 95.44 226 GLY A CA 1
ATOM 1821 C C . GLY A 1 226 ? 16.600 -14.266 -10.965 1.00 95.44 226 GLY A C 1
ATOM 1822 O O . GLY A 1 226 ? 16.023 -13.512 -10.183 1.00 95.44 226 GLY A O 1
ATOM 1823 N N . VAL A 1 227 ? 16.964 -15.507 -10.630 1.00 95.94 227 VAL A N 1
ATOM 1824 C CA . VAL A 1 227 ? 16.665 -16.106 -9.321 1.00 95.94 227 VAL A CA 1
ATOM 1825 C C . VAL A 1 227 ? 17.322 -15.319 -8.181 1.00 95.94 227 VAL A C 1
ATOM 1827 O O . VAL A 1 227 ? 16.665 -15.011 -7.187 1.00 95.94 227 VAL A O 1
ATOM 1830 N N . GLN A 1 228 ? 18.585 -14.908 -8.328 1.00 93.56 228 GLN A N 1
ATOM 1831 C CA . GLN A 1 228 ? 19.263 -14.060 -7.339 1.00 93.56 228 GLN A CA 1
ATOM 1832 C C . GLN A 1 228 ? 18.497 -12.758 -7.073 1.00 93.56 228 GLN A C 1
ATOM 1834 O O . GLN A 1 228 ? 18.359 -12.340 -5.922 1.00 93.56 228 GLN A O 1
ATOM 1839 N N . TRP A 1 229 ? 18.001 -12.105 -8.124 1.00 94.19 229 TRP A N 1
ATOM 1840 C CA . TRP A 1 229 ? 17.234 -10.870 -7.985 1.00 94.19 229 TRP A CA 1
ATOM 1841 C C . TRP A 1 229 ? 15.866 -11.109 -7.361 1.00 94.19 229 TRP A C 1
ATOM 1843 O O . TRP A 1 229 ? 15.454 -10.309 -6.525 1.00 94.19 229 TRP A O 1
ATOM 1853 N N . MET A 1 230 ? 15.209 -12.230 -7.666 1.00 95.56 230 MET A N 1
ATOM 1854 C CA . MET A 1 230 ? 13.976 -12.628 -6.986 1.00 95.56 230 MET A CA 1
ATOM 1855 C C . MET A 1 230 ? 14.205 -12.754 -5.473 1.00 95.56 230 MET A C 1
ATOM 1857 O O . MET A 1 230 ? 13.524 -12.078 -4.702 1.00 95.56 230 MET A O 1
ATOM 1861 N N . PHE A 1 231 ? 15.220 -13.507 -5.030 1.00 93.62 231 PHE A N 1
ATOM 1862 C CA . PHE A 1 231 ? 15.546 -13.641 -3.601 1.00 93.62 231 PHE A CA 1
ATOM 1863 C C . PHE A 1 231 ? 15.967 -12.319 -2.949 1.00 93.62 231 PHE A C 1
ATOM 1865 O O . PHE A 1 231 ? 15.518 -12.010 -1.845 1.00 93.62 231 PHE A O 1
ATOM 1872 N N . ARG A 1 232 ? 16.772 -11.493 -3.630 1.00 91.25 232 ARG A N 1
ATOM 1873 C CA . ARG A 1 232 ? 17.103 -10.142 -3.148 1.00 91.25 232 ARG A CA 1
ATOM 1874 C C . ARG A 1 232 ? 15.847 -9.293 -2.965 1.00 91.25 232 ARG A C 1
ATOM 1876 O O . ARG A 1 232 ? 15.724 -8.593 -1.963 1.00 91.25 232 ARG A O 1
ATOM 1883 N N . GLY A 1 233 ? 14.912 -9.377 -3.907 1.00 92.38 233 GLY A N 1
ATOM 1884 C CA . GLY A 1 233 ? 13.632 -8.697 -3.810 1.00 92.38 233 GLY A CA 1
ATOM 1885 C C . GLY A 1 233 ? 12.805 -9.176 -2.617 1.00 92.38 233 GLY A C 1
ATOM 1886 O O . GLY A 1 233 ? 12.280 -8.345 -1.881 1.00 92.38 233 GLY A O 1
ATOM 1887 N N . ALA A 1 234 ? 12.782 -10.486 -2.350 1.00 90.81 234 ALA A N 1
ATOM 1888 C CA . ALA A 1 234 ? 12.141 -11.058 -1.160 1.00 90.81 234 ALA A CA 1
ATOM 1889 C C . ALA A 1 234 ? 12.717 -10.477 0.137 1.00 90.81 234 ALA A C 1
ATOM 1891 O O . ALA A 1 234 ? 11.966 -10.063 1.013 1.00 90.81 234 ALA A O 1
ATOM 1892 N N . ILE A 1 235 ? 14.048 -10.395 0.236 1.00 90.00 235 ILE A N 1
ATOM 1893 C CA . ILE A 1 235 ? 14.734 -9.819 1.400 1.00 90.00 235 ILE A CA 1
ATOM 1894 C C . ILE A 1 235 ? 14.327 -8.356 1.588 1.00 90.00 235 ILE A C 1
ATOM 1896 O O . ILE A 1 235 ? 13.987 -7.956 2.697 1.00 90.00 235 ILE A O 1
ATOM 1900 N N . HIS A 1 236 ? 14.298 -7.566 0.510 1.00 89.88 236 HIS A N 1
ATOM 1901 C CA . HIS A 1 236 ? 13.840 -6.178 0.579 1.00 89.88 236 HIS A CA 1
ATOM 1902 C C . HIS A 1 236 ? 12.392 -6.082 1.091 1.00 89.88 236 HIS A C 1
ATOM 1904 O O . HIS A 1 236 ? 12.112 -5.233 1.934 1.00 89.88 236 HIS A O 1
ATOM 1910 N N . LEU A 1 237 ? 11.487 -6.959 0.639 1.00 88.56 237 LEU A N 1
ATOM 1911 C CA . LEU A 1 237 ? 10.096 -6.992 1.108 1.00 88.56 237 LEU A CA 1
ATOM 1912 C C . LEU A 1 237 ? 9.975 -7.409 2.581 1.00 88.56 237 LEU A C 1
ATOM 1914 O O . LEU A 1 237 ? 9.177 -6.828 3.312 1.00 88.56 237 LEU A O 1
ATOM 1918 N N . ILE A 1 238 ? 10.781 -8.369 3.040 1.00 86.12 238 ILE A N 1
ATOM 1919 C CA . ILE A 1 238 ? 10.831 -8.772 4.454 1.00 86.12 238 ILE A CA 1
ATOM 1920 C C . ILE A 1 238 ? 11.315 -7.602 5.318 1.00 86.12 238 ILE A C 1
ATOM 1922 O O . ILE A 1 238 ? 10.657 -7.242 6.292 1.00 86.12 238 ILE A O 1
ATOM 1926 N N . CYS A 1 239 ? 12.421 -6.957 4.932 1.00 86.31 239 CYS A N 1
ATOM 1927 C CA . CYS A 1 239 ? 12.935 -5.777 5.626 1.00 86.31 239 CYS A CA 1
ATOM 1928 C C . CYS A 1 239 ? 11.913 -4.635 5.632 1.00 86.31 239 CYS A C 1
ATOM 1930 O O . CYS A 1 239 ? 11.721 -3.998 6.663 1.00 86.31 239 CYS A O 1
ATOM 1932 N N . TYR A 1 240 ? 11.225 -4.408 4.509 1.00 86.62 240 TYR A N 1
ATOM 1933 C CA . TYR A 1 240 ? 10.129 -3.447 4.421 1.00 86.62 240 TYR A CA 1
ATOM 1934 C C . TYR A 1 240 ? 9.044 -3.728 5.465 1.00 86.62 240 TYR A C 1
ATOM 1936 O O . TYR A 1 240 ? 8.658 -2.806 6.174 1.00 86.62 240 TYR A O 1
ATOM 1944 N N . ARG A 1 241 ? 8.578 -4.977 5.606 1.00 83.06 241 ARG A N 1
ATOM 1945 C CA . ARG A 1 241 ? 7.520 -5.319 6.572 1.00 83.06 241 ARG A CA 1
ATOM 1946 C C . ARG A 1 241 ? 7.946 -5.087 8.010 1.00 83.06 241 ARG A C 1
ATOM 1948 O O . ARG A 1 241 ? 7.174 -4.530 8.778 1.00 83.06 241 ARG A O 1
ATOM 1955 N N . ILE A 1 242 ? 9.180 -5.444 8.353 1.00 83.06 242 ILE A N 1
ATOM 1956 C CA . ILE A 1 242 ? 9.729 -5.186 9.688 1.00 83.06 242 ILE A CA 1
ATOM 1957 C C . ILE A 1 242 ? 9.759 -3.676 9.963 1.00 83.06 242 ILE A C 1
ATOM 1959 O O . ILE A 1 242 ? 9.261 -3.231 10.993 1.00 83.06 242 ILE A O 1
ATOM 1963 N N . VAL A 1 243 ? 10.289 -2.880 9.025 1.00 83.25 243 VAL A N 1
ATOM 1964 C CA . VAL A 1 243 ? 10.321 -1.410 9.135 1.00 83.25 243 VAL A CA 1
ATOM 1965 C C . VAL A 1 243 ? 8.914 -0.844 9.293 1.00 83.25 243 VAL A C 1
ATOM 1967 O O . VAL A 1 243 ? 8.662 -0.065 10.211 1.00 83.25 243 VAL A O 1
ATOM 1970 N N . TYR A 1 244 ? 7.999 -1.265 8.425 1.00 80.31 244 TYR A N 1
ATOM 1971 C CA . TYR A 1 244 ? 6.628 -0.787 8.399 1.00 80.31 244 TYR A CA 1
ATOM 1972 C C . TYR A 1 244 ? 5.893 -1.101 9.706 1.00 80.31 244 TYR A C 1
ATOM 1974 O O . TYR A 1 244 ? 5.311 -0.195 10.288 1.00 80.31 244 TYR A O 1
ATOM 1982 N N . GLN A 1 245 ? 5.969 -2.336 10.210 1.00 76.12 245 GLN A N 1
ATOM 1983 C CA . GLN A 1 245 ? 5.219 -2.750 11.401 1.00 76.12 245 GLN A CA 1
ATOM 1984 C C . GLN A 1 245 ? 5.811 -2.229 12.718 1.00 76.12 245 GLN A C 1
ATOM 1986 O O . GLN A 1 245 ? 5.064 -1.991 13.662 1.00 76.12 245 GLN A O 1
ATOM 1991 N N . ARG A 1 246 ? 7.139 -2.068 12.811 1.00 78.62 246 ARG A N 1
ATOM 1992 C CA . ARG A 1 246 ? 7.815 -1.819 14.100 1.00 78.62 246 ARG A CA 1
ATOM 1993 C C . ARG A 1 246 ? 8.371 -0.419 14.288 1.00 78.62 246 ARG A C 1
ATOM 1995 O O . ARG A 1 246 ? 8.528 0.002 15.427 1.00 78.62 246 ARG A O 1
ATOM 2002 N N . PHE A 1 247 ? 8.728 0.266 13.207 1.00 80.06 247 PHE A N 1
ATOM 2003 C CA . PHE A 1 247 ? 9.596 1.438 13.302 1.00 80.06 247 PHE A CA 1
ATOM 2004 C C . PHE A 1 247 ? 8.980 2.728 12.757 1.00 80.06 247 PHE A C 1
ATOM 2006 O O . PHE A 1 247 ? 9.445 3.816 13.094 1.00 80.06 247 PHE A O 1
ATOM 2013 N N . VAL A 1 248 ? 7.953 2.637 11.911 1.00 79.25 248 VAL A N 1
ATOM 2014 C CA . VAL A 1 248 ? 7.265 3.821 11.390 1.00 79.25 248 VAL A CA 1
ATOM 2015 C C . VAL A 1 248 ? 6.231 4.314 12.396 1.00 79.25 248 VAL A C 1
ATOM 2017 O O . VAL A 1 248 ? 5.299 3.590 12.732 1.00 79.25 248 VAL A O 1
ATOM 2020 N N . ILE A 1 249 ? 6.373 5.573 12.807 1.00 75.81 249 ILE A N 1
ATOM 2021 C CA . ILE A 1 249 ? 5.487 6.248 13.760 1.00 75.81 249 ILE A CA 1
ATOM 2022 C C . ILE A 1 249 ? 4.744 7.417 13.106 1.00 75.81 249 ILE A C 1
ATOM 2024 O O . ILE A 1 249 ? 5.175 7.937 12.069 1.00 75.81 249 ILE A O 1
ATOM 2028 N N . ASP A 1 250 ? 3.611 7.808 13.687 1.00 71.88 250 ASP A N 1
ATOM 2029 C CA . ASP A 1 250 ? 2.837 8.961 13.231 1.00 71.88 250 ASP A CA 1
ATOM 2030 C C . ASP A 1 250 ? 3.403 10.283 13.761 1.00 71.88 250 ASP A C 1
ATOM 2032 O O . ASP A 1 250 ? 4.021 10.319 14.821 1.00 71.88 250 ASP A O 1
ATOM 2036 N N . ALA A 1 251 ? 3.128 11.387 13.063 1.00 72.56 251 ALA A N 1
ATOM 2037 C CA . ALA A 1 251 ? 3.541 12.719 13.497 1.00 72.56 251 ALA A CA 1
ATOM 2038 C C . ALA A 1 251 ? 2.948 13.118 14.862 1.00 72.56 251 ALA A C 1
ATOM 2040 O O . ALA A 1 251 ? 3.593 13.849 15.610 1.00 72.56 251 ALA A O 1
ATOM 2041 N N . ALA A 1 252 ? 1.735 12.657 15.194 1.00 66.31 252 ALA A N 1
ATOM 2042 C CA . ALA A 1 252 ? 1.103 12.979 16.474 1.00 66.31 252 ALA A CA 1
ATOM 2043 C C . ALA A 1 252 ? 1.645 12.159 17.660 1.00 66.31 252 ALA A C 1
ATOM 2045 O O . ALA A 1 252 ? 1.412 12.553 18.800 1.00 66.31 252 ALA A O 1
ATOM 2046 N N . ASP A 1 253 ? 2.385 11.078 17.393 1.00 73.25 253 ASP A N 1
ATOM 2047 C CA . ASP A 1 253 ? 2.982 10.204 18.415 1.00 73.25 253 ASP A CA 1
ATOM 2048 C C . ASP A 1 253 ? 4.445 10.588 18.719 1.00 73.25 253 ASP A C 1
ATOM 2050 O O . ASP A 1 253 ? 5.166 9.848 19.384 1.00 73.25 253 ASP A O 1
ATOM 2054 N N . VAL A 1 254 ? 4.919 11.727 18.196 1.00 79.38 254 VAL A N 1
ATOM 2055 C CA . VAL A 1 254 ? 6.275 12.227 18.446 1.00 79.38 254 VAL A CA 1
ATOM 2056 C C . VAL A 1 254 ? 6.281 13.137 19.668 1.00 79.38 254 VAL A C 1
ATOM 2058 O O . VAL A 1 254 ? 5.812 14.277 19.624 1.00 79.38 254 VAL A O 1
ATOM 2061 N N . HIS A 1 255 ? 6.879 12.648 20.747 1.00 77.50 255 HIS A N 1
ATOM 2062 C CA . HIS A 1 255 ? 6.980 13.329 22.035 1.00 77.50 255 HIS A CA 1
ATOM 2063 C C . HIS A 1 255 ? 8.431 13.562 22.471 1.00 77.50 255 HIS A C 1
ATOM 2065 O O . HIS A 1 255 ? 8.692 14.448 23.283 1.00 77.50 255 HIS A O 1
ATOM 2071 N N . ASN A 1 256 ? 9.394 12.802 21.937 1.00 78.94 256 ASN A N 1
ATOM 2072 C CA . ASN A 1 256 ? 10.810 12.924 22.298 1.00 78.94 256 ASN A CA 1
ATOM 2073 C C . ASN A 1 256 ? 11.776 12.866 21.096 1.00 78.94 256 ASN A C 1
ATOM 2075 O O . ASN A 1 256 ? 11.395 12.681 19.940 1.00 78.94 256 ASN A O 1
ATOM 2079 N N . GLN A 1 257 ? 13.073 13.038 21.379 1.00 76.88 257 GLN A N 1
ATOM 2080 C CA . GLN A 1 257 ? 14.132 13.057 20.362 1.00 76.88 257 GLN A CA 1
ATOM 2081 C C . GLN A 1 257 ? 14.327 11.708 19.653 1.00 76.88 257 GLN A C 1
ATOM 2083 O O . GLN A 1 257 ? 14.710 11.696 18.485 1.00 76.88 257 GLN A O 1
ATOM 2088 N N . ILE A 1 258 ? 14.075 10.579 20.321 1.00 79.31 258 ILE A N 1
ATOM 2089 C CA . ILE A 1 258 ? 14.228 9.243 19.722 1.00 79.31 258 ILE A CA 1
ATOM 2090 C C . ILE A 1 258 ? 13.104 9.004 18.714 1.00 79.31 258 ILE A C 1
ATOM 2092 O O . ILE A 1 258 ? 13.368 8.593 17.586 1.00 79.31 258 ILE A O 1
ATOM 2096 N N . GLU A 1 259 ? 11.870 9.322 19.088 1.00 81.56 259 GLU A N 1
ATOM 2097 C CA . GLU A 1 259 ? 10.711 9.275 18.194 1.00 81.56 259 GLU A CA 1
ATOM 2098 C C . GLU A 1 259 ? 10.898 10.225 17.009 1.00 81.56 259 GLU A C 1
ATOM 2100 O O . GLU A 1 259 ? 10.695 9.831 15.866 1.00 81.56 259 GLU A O 1
ATOM 2105 N N . LEU A 1 260 ? 11.422 11.435 17.227 1.00 82.44 260 LEU A N 1
ATOM 2106 C CA . LEU A 1 260 ? 11.756 12.341 16.125 1.00 82.44 260 LEU A CA 1
ATOM 2107 C C . LEU A 1 260 ? 12.732 11.698 15.120 1.00 82.44 260 LEU A C 1
ATOM 2109 O O . LEU A 1 260 ? 12.539 11.807 13.908 1.00 82.44 260 LEU A O 1
ATOM 2113 N N . LEU A 1 261 ? 13.763 10.987 15.596 1.00 80.56 261 LEU A N 1
ATOM 2114 C CA . LEU A 1 261 ? 14.675 10.242 14.718 1.00 80.56 261 LEU A CA 1
ATOM 2115 C C . LEU A 1 261 ? 13.953 9.127 13.959 1.00 80.56 261 LEU A C 1
ATOM 2117 O O . LEU A 1 261 ? 14.221 8.926 12.772 1.00 80.56 261 LEU A O 1
ATOM 2121 N N . GLN A 1 262 ? 13.036 8.420 14.619 1.00 81.62 262 GLN A N 1
ATOM 2122 C CA . GLN A 1 262 ? 12.238 7.377 13.983 1.00 81.62 262 GLN A CA 1
ATOM 2123 C C . GLN A 1 262 ? 11.352 7.951 12.867 1.00 81.62 262 GLN A C 1
ATOM 2125 O O . GLN A 1 262 ? 11.368 7.438 11.745 1.00 81.62 262 GLN A O 1
ATOM 2130 N N . PHE A 1 263 ? 10.663 9.060 13.141 1.00 83.31 263 PHE A N 1
ATOM 2131 C CA . PHE A 1 263 ? 9.835 9.783 12.177 1.00 83.31 263 PHE A CA 1
ATOM 2132 C C . PHE A 1 263 ? 10.636 10.267 10.958 1.00 83.31 263 PHE A C 1
ATOM 2134 O O . PHE A 1 263 ? 10.118 10.298 9.844 1.00 83.31 263 PHE A O 1
ATOM 2141 N N . ILE A 1 264 ? 11.916 10.615 11.135 1.00 83.81 264 ILE A N 1
ATOM 2142 C CA . ILE A 1 264 ? 12.772 11.092 10.041 1.00 83.81 264 ILE A CA 1
ATOM 2143 C C . ILE A 1 264 ? 13.366 9.940 9.216 1.00 83.81 264 ILE A C 1
ATOM 2145 O O . ILE A 1 264 ? 13.362 10.001 7.988 1.00 83.81 264 ILE A O 1
ATOM 2149 N N . ILE A 1 265 ? 13.919 8.908 9.859 1.00 83.62 265 ILE A N 1
ATOM 2150 C CA . ILE A 1 265 ? 14.770 7.912 9.183 1.00 83.62 265 ILE A CA 1
ATOM 2151 C C . ILE A 1 265 ? 13.948 6.807 8.508 1.00 83.62 265 ILE A C 1
ATOM 2153 O O . ILE A 1 265 ? 14.204 6.453 7.354 1.00 83.62 265 ILE A O 1
ATOM 2157 N N . TRP A 1 266 ? 12.970 6.235 9.213 1.00 84.81 266 TRP A N 1
ATOM 2158 C CA . TRP A 1 266 ? 12.290 5.016 8.766 1.00 84.81 266 TRP A CA 1
ATOM 2159 C C . TRP A 1 266 ? 11.402 5.174 7.525 1.00 84.81 266 TRP A C 1
ATOM 2161 O O . TRP A 1 266 ? 11.378 4.232 6.726 1.00 84.81 266 TRP A O 1
ATOM 2171 N N . PRO A 1 267 ? 10.746 6.326 7.258 1.00 83.88 267 PRO A N 1
ATOM 2172 C CA . PRO A 1 267 ? 9.955 6.489 6.037 1.00 83.88 267 PRO A CA 1
ATOM 2173 C C . PRO A 1 267 ? 10.752 6.287 4.746 1.00 83.88 267 PRO A C 1
ATOM 2175 O O . PRO A 1 267 ? 10.216 5.778 3.763 1.00 83.88 267 PRO A O 1
ATOM 2178 N N . PHE A 1 268 ? 12.048 6.620 4.727 1.00 87.56 268 PHE A N 1
ATOM 2179 C CA . PHE A 1 268 ? 12.876 6.373 3.546 1.00 87.56 268 PHE A CA 1
ATOM 2180 C C . PHE A 1 268 ? 13.072 4.875 3.273 1.00 87.56 268 PHE A C 1
ATOM 2182 O O . PHE A 1 268 ? 13.079 4.436 2.118 1.00 87.56 268 PHE A O 1
ATOM 2189 N N . LEU A 1 269 ? 13.152 4.059 4.325 1.00 87.56 269 LEU A N 1
ATOM 2190 C CA . LEU A 1 269 ? 13.292 2.611 4.193 1.00 87.56 269 LEU A CA 1
ATOM 2191 C C . LEU A 1 269 ? 12.015 1.944 3.661 1.00 87.56 269 LEU A C 1
ATOM 2193 O O . LEU A 1 269 ? 12.113 0.852 3.104 1.00 87.56 269 LEU A O 1
ATOM 2197 N N . LEU A 1 270 ? 10.852 2.608 3.697 1.00 84.69 270 LEU A N 1
ATOM 2198 C CA . LEU A 1 270 ? 9.635 2.101 3.046 1.00 84.69 270 LEU A CA 1
ATOM 2199 C C . LEU A 1 270 ? 9.803 1.925 1.529 1.00 84.69 270 LEU A C 1
ATOM 2201 O O . LEU A 1 270 ? 9.153 1.072 0.920 1.00 84.69 270 LEU A O 1
ATOM 2205 N N . TYR A 1 271 ? 10.764 2.629 0.918 1.00 87.88 271 TYR A N 1
ATOM 2206 C CA . TYR A 1 271 ? 11.121 2.442 -0.489 1.00 87.88 271 TYR A CA 1
ATOM 2207 C C . TYR A 1 271 ? 11.639 1.030 -0.818 1.00 87.88 271 TYR A C 1
ATOM 2209 O O . TYR A 1 271 ? 11.641 0.615 -1.982 1.00 87.88 271 TYR A O 1
ATOM 2217 N N . LEU A 1 272 ? 12.048 0.250 0.192 1.00 89.06 272 LEU A N 1
ATOM 2218 C CA . LEU A 1 272 ? 12.381 -1.168 0.035 1.00 89.06 272 LEU A CA 1
ATOM 2219 C C . LEU A 1 272 ? 11.247 -1.968 -0.615 1.00 89.06 272 LEU A C 1
ATOM 2221 O O . LEU A 1 272 ? 11.525 -2.918 -1.342 1.00 89.06 272 LEU A O 1
ATOM 2225 N N . LYS A 1 273 ? 9.988 -1.550 -0.444 1.00 88.56 273 LYS A N 1
ATOM 2226 C CA . LYS A 1 273 ? 8.847 -2.171 -1.118 1.00 88.56 273 LYS A CA 1
ATOM 2227 C C . LYS A 1 273 ? 8.936 -2.072 -2.640 1.00 88.56 273 LYS A C 1
ATOM 2229 O O . LYS A 1 273 ? 8.816 -3.076 -3.343 1.00 88.56 273 LYS A O 1
ATOM 2234 N N . VAL A 1 274 ? 9.184 -0.864 -3.150 1.00 89.88 274 VAL A N 1
ATOM 2235 C CA . VAL A 1 274 ? 9.300 -0.594 -4.593 1.00 89.88 274 VAL A CA 1
ATOM 2236 C C . VAL A 1 274 ? 10.523 -1.308 -5.152 1.00 89.88 274 VAL A C 1
ATOM 2238 O O . VAL A 1 274 ? 10.427 -2.015 -6.158 1.00 89.88 274 VAL A O 1
ATOM 2241 N N . SER A 1 275 ? 11.665 -1.186 -4.469 1.00 92.19 275 SER A N 1
ATOM 2242 C CA . SER A 1 275 ? 12.885 -1.835 -4.933 1.00 92.19 275 SER A CA 1
ATOM 2243 C C . SER A 1 275 ? 12.772 -3.356 -4.906 1.00 92.19 275 SER A C 1
ATOM 2245 O O . SER A 1 275 ? 13.152 -3.998 -5.883 1.00 92.19 275 SER A O 1
ATOM 2247 N N . GLY A 1 276 ? 12.196 -3.942 -3.856 1.00 91.69 276 GLY A N 1
ATOM 2248 C CA . GLY A 1 276 ? 11.975 -5.382 -3.749 1.00 91.69 276 GLY A CA 1
ATOM 2249 C C . GLY A 1 276 ? 11.080 -5.921 -4.861 1.00 91.69 276 GLY A C 1
ATOM 2250 O O . GLY A 1 276 ? 11.467 -6.847 -5.577 1.00 91.69 276 GLY A O 1
ATOM 2251 N N . THR A 1 277 ? 9.946 -5.256 -5.082 1.00 93.06 277 THR A N 1
ATOM 2252 C CA . THR A 1 277 ? 8.994 -5.577 -6.155 1.00 93.06 277 THR A CA 1
ATOM 2253 C C . THR A 1 277 ? 9.660 -5.551 -7.532 1.00 93.06 277 THR A C 1
ATOM 2255 O O . THR A 1 277 ? 9.535 -6.494 -8.313 1.00 93.06 277 THR A O 1
ATOM 2258 N N . PHE A 1 278 ? 10.436 -4.506 -7.831 1.00 94.94 278 PHE A N 1
ATOM 2259 C CA . PHE A 1 278 ? 11.075 -4.359 -9.139 1.00 94.94 278 PHE A CA 1
ATOM 2260 C C . PHE A 1 278 ? 12.142 -5.428 -9.398 1.00 94.94 278 PHE A C 1
ATOM 2262 O O . PHE A 1 278 ? 12.255 -5.885 -10.533 1.00 94.94 278 PHE A O 1
ATOM 2269 N N . HIS A 1 279 ? 12.896 -5.862 -8.379 1.00 95.12 279 HIS A N 1
ATOM 2270 C CA . HIS A 1 279 ? 13.842 -6.976 -8.533 1.00 95.12 279 HIS A CA 1
ATOM 2271 C C . HIS A 1 279 ? 13.138 -8.315 -8.790 1.00 95.12 279 HIS A C 1
ATOM 2273 O O . HIS A 1 279 ? 13.634 -9.107 -9.588 1.00 95.12 279 HIS A O 1
ATOM 2279 N N . ILE A 1 280 ? 11.978 -8.564 -8.169 1.00 96.25 280 ILE A N 1
ATOM 2280 C CA . ILE A 1 280 ? 11.174 -9.765 -8.454 1.00 96.25 280 ILE A CA 1
ATOM 2281 C C . ILE A 1 280 ? 10.668 -9.724 -9.898 1.00 96.25 280 ILE A C 1
ATOM 2283 O O . ILE A 1 280 ? 10.835 -10.697 -10.631 1.00 96.25 280 ILE A O 1
ATOM 2287 N N . ILE A 1 281 ? 10.117 -8.587 -10.337 1.00 96.50 281 ILE A N 1
ATOM 2288 C CA . ILE A 1 281 ? 9.636 -8.389 -11.712 1.00 96.50 281 ILE A CA 1
ATOM 2289 C C . ILE A 1 281 ? 10.739 -8.673 -12.734 1.00 96.50 281 ILE A C 1
ATOM 2291 O O . ILE A 1 281 ? 10.550 -9.487 -13.642 1.00 96.50 281 ILE A O 1
ATOM 2295 N N . THR A 1 282 ? 11.894 -8.010 -12.611 1.00 96.62 282 THR A N 1
ATOM 2296 C CA . THR A 1 282 ? 12.992 -8.213 -13.564 1.00 96.62 282 THR A CA 1
ATOM 2297 C C . THR A 1 282 ? 13.569 -9.614 -13.454 1.00 96.62 282 THR A C 1
ATOM 2299 O O . THR A 1 282 ? 13.929 -10.189 -14.480 1.00 96.62 282 THR A O 1
ATOM 2302 N N . GLY A 1 283 ? 13.597 -10.195 -12.254 1.00 96.94 283 GLY A N 1
ATOM 2303 C CA . GLY A 1 283 ? 14.022 -11.569 -12.031 1.00 96.94 283 GLY A CA 1
ATOM 2304 C C . GLY A 1 283 ? 13.152 -12.600 -12.758 1.00 96.94 283 GLY A C 1
ATOM 2305 O O . GLY A 1 283 ? 13.691 -13.476 -13.429 1.00 96.94 283 GLY A O 1
ATOM 2306 N N . ILE A 1 284 ? 11.824 -12.434 -12.749 1.00 97.62 284 ILE A N 1
ATOM 2307 C CA . ILE A 1 284 ? 10.902 -13.273 -13.535 1.00 97.62 284 ILE A CA 1
ATOM 2308 C C . ILE A 1 284 ? 11.196 -13.139 -15.036 1.00 97.62 284 ILE A C 1
ATOM 2310 O O . ILE A 1 284 ? 11.247 -14.140 -15.746 1.00 97.62 284 ILE A O 1
ATOM 2314 N N . LEU A 1 285 ? 11.437 -11.922 -15.538 1.00 97.94 285 LEU A N 1
ATOM 2315 C CA . LEU A 1 285 ? 11.763 -11.707 -16.956 1.00 97.94 285 LEU A CA 1
ATOM 2316 C C . LEU A 1 285 ? 13.092 -12.368 -17.362 1.00 97.94 285 LEU A C 1
ATOM 2318 O O . LEU A 1 285 ? 13.204 -12.900 -18.468 1.00 97.94 285 LEU A O 1
ATOM 2322 N N . HIS A 1 286 ? 14.078 -12.419 -16.464 1.00 97.62 286 HIS A N 1
ATOM 2323 C CA . HIS A 1 286 ? 15.338 -13.122 -16.720 1.00 97.62 286 HIS A CA 1
ATOM 2324 C C . HIS A 1 286 ? 15.124 -14.616 -16.978 1.00 97.62 286 HIS A C 1
ATOM 2326 O O . HIS A 1 286 ? 15.776 -15.167 -17.864 1.00 97.62 286 HIS A O 1
ATOM 2332 N N . LEU A 1 287 ? 14.172 -15.266 -16.298 1.00 96.81 287 LEU A N 1
ATOM 2333 C CA . LEU A 1 287 ? 13.847 -16.682 -16.535 1.00 96.81 287 LEU A CA 1
ATOM 2334 C C . LEU A 1 287 ? 13.467 -16.952 -18.000 1.00 96.81 287 LEU A C 1
ATOM 2336 O O . LEU A 1 287 ? 13.745 -18.024 -18.532 1.00 96.81 287 LEU A O 1
ATOM 2340 N N . PHE A 1 288 ? 12.906 -15.961 -18.691 1.00 97.31 288 PHE A N 1
ATOM 2341 C CA . PHE A 1 288 ? 12.512 -16.068 -20.097 1.00 97.31 288 PHE A CA 1
ATOM 2342 C C . PHE A 1 288 ? 13.543 -15.484 -21.072 1.00 97.31 288 PHE A C 1
ATOM 2344 O O . PHE A 1 288 ? 13.259 -15.338 -22.258 1.00 97.31 288 PHE A O 1
ATOM 2351 N N . GLY A 1 289 ? 14.765 -15.213 -20.603 1.00 94.75 289 GLY A N 1
ATOM 2352 C CA . GLY A 1 289 ? 15.902 -14.824 -21.437 1.00 94.75 289 GLY A CA 1
ATOM 2353 C C . GLY A 1 289 ? 16.108 -13.317 -21.592 1.00 94.75 289 GLY A C 1
ATOM 2354 O O . GLY A 1 289 ? 16.999 -12.919 -22.338 1.00 94.75 289 GLY A O 1
ATOM 2355 N N . PHE A 1 290 ? 15.334 -12.470 -20.909 1.00 96.75 290 PHE A N 1
ATOM 2356 C CA . PHE A 1 290 ? 15.514 -11.016 -20.949 1.00 96.75 290 PHE A CA 1
ATOM 2357 C C . PHE A 1 290 ? 16.584 -10.575 -19.938 1.00 96.75 290 PHE A C 1
ATOM 2359 O O . PHE A 1 290 ? 16.282 -10.374 -18.764 1.00 96.75 290 PHE A O 1
ATOM 2366 N N . ASN A 1 291 ? 17.833 -10.411 -20.389 1.00 96.00 291 ASN A N 1
ATOM 2367 C CA . ASN A 1 291 ? 18.972 -9.982 -19.562 1.00 96.00 291 ASN A CA 1
ATOM 2368 C C . ASN A 1 291 ? 18.948 -8.466 -19.277 1.00 96.00 291 ASN A C 1
ATOM 2370 O O . ASN A 1 291 ? 19.785 -7.692 -19.758 1.00 96.00 291 ASN A O 1
ATOM 2374 N N . LEU A 1 292 ? 17.892 -8.025 -18.599 1.00 95.31 292 LEU A N 1
ATOM 2375 C CA . LEU A 1 292 ? 17.622 -6.623 -18.306 1.00 95.31 292 LEU A CA 1
ATOM 2376 C C . LEU A 1 292 ? 18.591 -6.070 -17.243 1.00 95.31 292 LEU A C 1
ATOM 2378 O O . LEU A 1 292 ? 19.037 -6.817 -16.380 1.00 95.31 292 LEU A O 1
ATOM 2382 N N . PRO A 1 293 ? 18.913 -4.764 -17.249 1.00 93.19 293 PRO A N 1
ATOM 2383 C CA . PRO A 1 293 ? 19.788 -4.179 -16.236 1.00 93.19 293 PRO A CA 1
ATOM 2384 C C . PRO A 1 293 ? 19.147 -4.167 -14.839 1.00 93.19 293 PRO A C 1
ATOM 2386 O O . PRO A 1 293 ? 17.925 -4.245 -14.681 1.00 93.19 293 PRO A O 1
ATOM 2389 N N . GLU A 1 294 ? 19.992 -4.023 -13.817 1.00 90.38 294 GLU A N 1
ATOM 2390 C CA . GLU A 1 294 ? 19.562 -3.882 -12.423 1.00 90.38 294 GLU A CA 1
ATOM 2391 C C . GLU A 1 294 ? 18.608 -2.686 -12.259 1.00 90.38 294 GLU A C 1
ATOM 2393 O O . GLU A 1 294 ? 18.749 -1.658 -12.924 1.00 90.38 294 GLU A O 1
ATOM 2398 N N . THR A 1 295 ? 17.621 -2.816 -11.370 1.00 92.31 295 THR A N 1
ATOM 2399 C CA . THR A 1 295 ? 16.593 -1.784 -11.156 1.00 92.31 295 THR A CA 1
ATOM 2400 C C . THR A 1 295 ? 17.050 -0.700 -10.184 1.00 92.31 295 THR A C 1
ATOM 2402 O O . THR A 1 295 ? 16.754 0.478 -10.395 1.00 92.31 295 THR A O 1
ATOM 2405 N N . HIS A 1 296 ? 17.788 -1.101 -9.145 1.00 93.12 296 HIS A N 1
ATOM 2406 C CA . HIS A 1 296 ? 18.260 -0.251 -8.057 1.00 93.12 296 HIS A CA 1
ATOM 2407 C C . HIS A 1 296 ? 19.660 -0.677 -7.624 1.00 93.12 296 HIS A C 1
ATOM 2409 O O . HIS A 1 296 ? 19.881 -1.860 -7.384 1.00 93.12 296 HIS A O 1
ATOM 2415 N N . ASN A 1 297 ? 20.577 0.265 -7.410 1.00 88.75 297 ASN A N 1
ATOM 2416 C CA . ASN A 1 297 ? 21.964 -0.076 -7.074 1.00 88.75 297 ASN A CA 1
ATOM 2417 C C . ASN A 1 297 ? 22.487 0.686 -5.851 1.00 88.75 297 ASN A C 1
ATOM 2419 O O . ASN A 1 297 ? 22.985 1.806 -5.979 1.00 88.75 297 ASN A O 1
ATOM 2423 N N . LEU A 1 298 ? 22.419 0.049 -4.675 1.00 87.88 298 LEU A N 1
ATOM 2424 C CA . LEU A 1 298 ? 22.978 0.556 -3.410 1.00 87.88 298 LEU A CA 1
ATOM 2425 C C . LEU A 1 298 ? 22.634 2.035 -3.155 1.00 87.88 298 LEU A C 1
ATOM 2427 O O . LEU A 1 298 ? 23.487 2.830 -2.772 1.00 87.88 298 LEU A O 1
ATOM 2431 N N . TYR A 1 299 ? 21.382 2.419 -3.403 1.00 90.44 299 TYR A N 1
ATOM 2432 C CA . TYR A 1 299 ? 20.948 3.818 -3.392 1.00 90.44 299 TYR A CA 1
ATOM 2433 C C . TYR A 1 299 ? 21.053 4.473 -2.006 1.00 90.44 299 TYR A C 1
ATOM 2435 O O . TYR A 1 299 ? 21.327 5.669 -1.935 1.00 90.44 299 TYR A O 1
ATOM 2443 N N . PHE A 1 300 ? 20.949 3.701 -0.918 1.00 88.19 300 PHE A N 1
ATOM 2444 C CA . PHE A 1 300 ? 21.234 4.172 0.446 1.00 88.19 300 PHE A CA 1
ATOM 2445 C C . PHE A 1 300 ? 22.682 4.645 0.647 1.00 88.19 300 PHE A C 1
ATOM 2447 O O . PHE A 1 300 ? 22.947 5.434 1.545 1.00 88.19 300 PHE A O 1
ATOM 2454 N N . LEU A 1 301 ? 23.614 4.193 -0.199 1.00 88.06 301 LEU A N 1
ATOM 2455 C CA . LEU A 1 301 ? 25.049 4.476 -0.101 1.00 88.06 301 LEU A CA 1
ATOM 2456 C C . LEU A 1 301 ? 25.512 5.521 -1.125 1.00 88.06 301 LEU A C 1
ATOM 2458 O O . LEU A 1 301 ? 26.658 5.509 -1.578 1.00 88.06 301 LEU A O 1
ATOM 2462 N N . SER A 1 302 ? 24.600 6.395 -1.541 1.00 89.81 302 SER A N 1
ATOM 2463 C CA . SER A 1 302 ? 24.875 7.403 -2.561 1.00 89.81 302 SER A CA 1
ATOM 2464 C C . SER A 1 302 ? 25.681 8.558 -1.973 1.00 89.81 302 SER A C 1
ATOM 2466 O O . SER A 1 302 ? 25.329 9.099 -0.930 1.00 89.81 302 SER A O 1
ATOM 2468 N N . SER A 1 303 ? 26.743 8.971 -2.665 1.00 88.62 303 SER A N 1
ATOM 2469 C CA . SER A 1 303 ? 27.676 10.001 -2.161 1.00 88.62 303 SER A CA 1
ATOM 2470 C C . SER A 1 303 ? 27.420 11.416 -2.704 1.00 88.62 303 SER A C 1
ATOM 2472 O O . SER A 1 303 ? 28.104 12.363 -2.316 1.00 88.62 303 SER A O 1
ATOM 2474 N N . SER A 1 304 ? 26.434 11.573 -3.592 1.00 91.88 304 SER A N 1
ATOM 2475 C CA . SER A 1 304 ? 25.901 12.855 -4.077 1.00 91.88 304 SER A CA 1
ATOM 2476 C C . SER A 1 304 ? 24.431 12.703 -4.500 1.00 91.88 304 SER A C 1
ATOM 2478 O O . SER A 1 304 ? 23.960 11.586 -4.728 1.00 91.88 304 SER A O 1
ATOM 2480 N N . PHE A 1 305 ? 23.701 13.812 -4.676 1.00 94.38 305 PHE A N 1
ATOM 2481 C CA . PHE A 1 305 ? 22.303 13.766 -5.144 1.00 94.38 305 PHE A CA 1
ATOM 2482 C C . PHE A 1 305 ? 22.182 13.272 -6.598 1.00 94.38 305 PHE A C 1
ATOM 2484 O O . PHE A 1 305 ? 21.227 12.585 -6.956 1.00 94.38 305 PHE A O 1
ATOM 2491 N N . THR A 1 306 ? 23.180 13.551 -7.441 1.00 92.38 306 THR A N 1
ATOM 2492 C CA . THR A 1 306 ? 23.281 12.996 -8.802 1.00 92.38 306 THR A CA 1
ATOM 2493 C C . THR A 1 306 ? 23.536 11.488 -8.795 1.00 92.38 306 THR A C 1
ATOM 2495 O O . THR A 1 306 ? 23.004 10.780 -9.649 1.00 92.38 306 THR A O 1
ATOM 2498 N N . ASP A 1 307 ? 24.343 10.982 -7.857 1.00 91.19 307 ASP A N 1
ATOM 2499 C CA . ASP A 1 307 ? 24.589 9.547 -7.662 1.00 91.19 307 ASP A CA 1
ATOM 2500 C C . ASP A 1 307 ? 23.324 8.841 -7.156 1.00 91.19 307 ASP A C 1
ATOM 2502 O O . ASP A 1 307 ? 22.931 7.812 -7.701 1.00 91.19 307 ASP A O 1
ATOM 2506 N N . PHE A 1 308 ? 22.615 9.467 -6.215 1.00 93.56 308 PHE A N 1
ATOM 2507 C CA . PHE A 1 308 ? 21.318 9.010 -5.722 1.00 93.56 308 PHE A CA 1
ATOM 2508 C C . PHE A 1 308 ? 20.286 8.849 -6.844 1.00 93.56 308 PHE A C 1
ATOM 2510 O O . PHE A 1 308 ? 19.765 7.751 -7.051 1.00 93.56 308 PHE A O 1
ATOM 2517 N N . TRP A 1 309 ? 20.063 9.899 -7.644 1.00 93.06 309 TRP A N 1
ATOM 2518 C CA . TRP A 1 309 ? 19.141 9.857 -8.787 1.00 93.06 309 TRP A CA 1
ATOM 2519 C C . TRP A 1 309 ? 19.512 8.773 -9.809 1.00 93.06 309 TRP A C 1
ATOM 2521 O O . TRP A 1 309 ? 18.647 8.163 -10.436 1.00 93.06 309 TRP A O 1
ATOM 2531 N N . ARG A 1 310 ? 20.812 8.484 -9.962 1.00 91.50 310 ARG A N 1
ATOM 2532 C CA . ARG A 1 310 ? 21.304 7.434 -10.863 1.00 91.50 310 ARG A CA 1
ATOM 2533 C C . ARG A 1 310 ? 21.038 6.015 -10.362 1.00 91.50 310 ARG A C 1
ATOM 2535 O O . ARG A 1 310 ? 21.091 5.101 -11.179 1.00 91.50 310 ARG A O 1
ATOM 2542 N N . ARG A 1 311 ? 20.786 5.833 -9.065 1.00 93.44 311 ARG A N 1
ATOM 2543 C CA . ARG A 1 311 ? 20.759 4.528 -8.389 1.00 93.44 311 ARG A CA 1
ATOM 2544 C C . ARG A 1 311 ? 19.397 4.125 -7.848 1.00 93.44 311 ARG A C 1
ATOM 2546 O O . ARG A 1 311 ? 19.165 2.924 -7.724 1.00 93.44 311 ARG A O 1
ATOM 2553 N N . ILE A 1 312 ? 18.547 5.088 -7.484 1.00 92.88 312 ILE A N 1
ATOM 2554 C CA . ILE A 1 312 ? 17.290 4.797 -6.786 1.00 92.88 312 ILE A CA 1
ATOM 2555 C C . ILE A 1 312 ? 16.192 4.269 -7.706 1.00 92.88 312 ILE A C 1
ATOM 2557 O O . ILE A 1 312 ? 15.456 3.411 -7.277 1.00 92.88 312 ILE A O 1
ATOM 2561 N N . ASN A 1 313 ? 16.069 4.714 -8.955 1.00 94.12 313 ASN A N 1
ATOM 2562 C CA . ASN A 1 313 ? 15.127 4.112 -9.905 1.00 94.12 313 ASN A CA 1
ATOM 2563 C C . ASN A 1 313 ? 15.686 4.246 -11.319 1.00 94.12 313 ASN A C 1
ATOM 2565 O O . ASN A 1 313 ? 15.440 5.230 -12.021 1.00 94.12 313 ASN A O 1
ATOM 2569 N N . ILE A 1 314 ? 16.498 3.264 -11.715 1.00 95.44 314 ILE A N 1
ATOM 2570 C CA . ILE A 1 314 ? 17.294 3.331 -12.947 1.00 95.44 314 ILE A CA 1
ATOM 2571 C C . ILE A 1 314 ? 16.385 3.427 -14.177 1.00 95.44 314 ILE A C 1
ATOM 2573 O O . ILE A 1 314 ? 16.630 4.256 -15.052 1.00 95.44 314 ILE A O 1
ATOM 2577 N N . TYR A 1 315 ? 15.297 2.656 -14.192 1.00 95.06 315 TYR A N 1
ATOM 2578 C CA . TYR A 1 315 ? 14.335 2.604 -15.293 1.00 95.06 315 TYR A CA 1
ATOM 2579 C C . TYR A 1 315 ? 13.574 3.922 -15.455 1.00 95.06 315 TYR A C 1
ATOM 2581 O O . TYR A 1 315 ? 13.487 4.452 -16.562 1.00 95.06 315 TYR A O 1
ATOM 2589 N N . TRP A 1 316 ? 13.080 4.499 -14.353 1.00 95.25 316 TRP A N 1
ATOM 2590 C CA . TRP A 1 316 ? 12.422 5.808 -14.389 1.00 95.25 316 TRP A CA 1
ATOM 2591 C C . TRP A 1 316 ? 13.372 6.908 -14.859 1.00 95.25 316 TRP A C 1
ATOM 2593 O O . TRP A 1 316 ? 13.048 7.698 -15.745 1.00 95.25 316 TRP A O 1
ATOM 2603 N N . LYS A 1 317 ? 14.588 6.926 -14.311 1.00 94.94 317 LYS A N 1
ATOM 2604 C CA . LYS A 1 317 ? 15.633 7.858 -14.726 1.00 94.94 317 LYS A CA 1
ATOM 2605 C C . LYS A 1 317 ? 15.938 7.715 -16.217 1.00 94.94 317 LYS A C 1
ATOM 2607 O O . LYS A 1 317 ? 16.012 8.727 -16.903 1.00 94.94 317 LYS A O 1
ATOM 2612 N N . ASP A 1 318 ? 16.144 6.504 -16.732 1.00 95.44 318 ASP A N 1
ATOM 2613 C CA . ASP A 1 318 ? 16.418 6.275 -18.159 1.00 95.44 318 ASP A CA 1
ATOM 2614 C C . ASP A 1 318 ? 15.271 6.758 -19.051 1.00 95.44 318 ASP A C 1
ATOM 2616 O O . ASP A 1 318 ? 15.516 7.426 -20.059 1.00 95.44 318 ASP A O 1
ATOM 2620 N N . PHE A 1 319 ? 14.028 6.508 -18.639 1.00 96.31 319 PHE A N 1
ATOM 2621 C CA . PHE A 1 319 ? 12.836 7.012 -19.310 1.00 96.31 319 PHE A CA 1
ATOM 2622 C C . PHE A 1 319 ? 12.813 8.548 -19.381 1.00 96.31 319 PHE A C 1
ATOM 2624 O O . PHE A 1 319 ? 12.748 9.116 -20.476 1.00 96.31 319 PHE A O 1
ATOM 2631 N N . ILE A 1 320 ? 12.954 9.231 -18.241 1.00 96.94 320 ILE A N 1
ATOM 2632 C CA . ILE A 1 320 ? 12.977 10.701 -18.170 1.00 96.94 320 ILE A CA 1
ATOM 2633 C C . ILE A 1 320 ? 14.154 11.272 -18.964 1.00 96.94 320 ILE A C 1
ATOM 2635 O O . ILE A 1 320 ? 14.004 12.259 -19.691 1.00 96.94 320 ILE A O 1
ATOM 2639 N N . MET A 1 321 ? 15.318 10.626 -18.889 1.00 95.38 321 MET A N 1
ATOM 2640 C CA . MET A 1 321 ? 16.495 11.026 -19.651 1.00 95.38 321 MET A CA 1
ATOM 2641 C C . MET A 1 321 ? 16.220 10.986 -21.160 1.00 95.38 321 MET A C 1
ATOM 2643 O O . MET A 1 321 ? 16.508 11.948 -21.875 1.00 95.38 321 MET A O 1
ATOM 2647 N N . LYS A 1 322 ? 15.632 9.887 -21.643 1.00 94.50 322 LYS A N 1
ATOM 2648 C CA . LYS A 1 322 ? 15.368 9.626 -23.064 1.00 94.50 322 LYS A CA 1
ATOM 2649 C C . LYS A 1 322 ? 14.274 10.513 -23.657 1.00 94.50 322 LYS A C 1
ATOM 2651 O O . LYS A 1 322 ? 14.434 10.984 -24.789 1.00 94.50 322 LYS A O 1
ATOM 2656 N N . ILE A 1 323 ? 13.178 10.699 -22.922 1.00 94.88 323 ILE A N 1
ATOM 2657 C CA . ILE A 1 323 ? 11.961 11.356 -23.416 1.00 94.88 323 ILE A CA 1
ATOM 2658 C C . ILE A 1 323 ? 11.965 12.862 -23.146 1.00 94.88 323 ILE A C 1
ATOM 2660 O O . ILE A 1 323 ? 11.471 13.618 -23.979 1.00 94.88 323 ILE A O 1
ATOM 2664 N N . VAL A 1 324 ? 12.555 13.310 -22.034 1.00 96.12 324 VAL A N 1
ATOM 2665 C CA . VAL A 1 324 ? 12.474 14.712 -21.594 1.00 96.12 324 VAL A CA 1
ATOM 2666 C C . VAL A 1 324 ? 13.844 15.386 -21.610 1.00 96.12 324 VAL A C 1
ATOM 2668 O O . VAL A 1 324 ? 14.045 16.352 -22.346 1.00 96.12 324 VAL A O 1
ATOM 2671 N N . TYR A 1 325 ? 14.812 14.865 -20.850 1.00 96.62 325 TYR A N 1
ATOM 2672 C CA . TYR A 1 325 ? 16.083 15.560 -20.625 1.00 96.62 325 TYR A CA 1
ATOM 2673 C C . TYR A 1 325 ? 16.893 15.756 -21.908 1.00 96.62 325 TYR A C 1
ATOM 2675 O O . TYR A 1 325 ? 17.237 16.887 -22.232 1.00 96.62 325 TYR A O 1
ATOM 2683 N N . TYR A 1 326 ? 17.210 14.686 -22.654 1.00 95.69 326 TYR A N 1
ATOM 2684 C CA . TYR A 1 326 ? 18.073 14.808 -23.834 1.00 95.69 326 TYR A CA 1
ATOM 2685 C C . TYR A 1 326 ? 17.469 15.726 -24.908 1.00 95.69 326 TYR A C 1
ATOM 2687 O O . TYR A 1 326 ? 18.187 16.613 -25.375 1.00 95.69 326 TYR A O 1
ATOM 2695 N N . PRO A 1 327 ? 16.179 15.596 -25.288 1.00 94.88 327 PRO A N 1
ATOM 2696 C CA . PRO A 1 327 ? 15.559 16.532 -26.224 1.00 94.88 327 PRO A CA 1
ATOM 2697 C C . PRO A 1 327 ? 15.648 17.998 -25.776 1.00 94.88 327 PRO A C 1
ATOM 2699 O O . PRO A 1 327 ? 15.992 18.859 -26.588 1.00 94.88 327 PRO A O 1
ATOM 2702 N N . LEU A 1 328 ? 15.385 18.286 -24.496 1.00 95.94 328 LEU A N 1
ATOM 2703 C CA . LEU A 1 328 ? 15.459 19.646 -23.954 1.00 95.94 328 LEU A CA 1
ATOM 2704 C C . LEU A 1 328 ? 16.896 20.164 -23.892 1.00 95.94 328 LEU A C 1
ATOM 2706 O O . LEU A 1 328 ? 17.162 21.279 -24.336 1.00 95.94 328 LEU A O 1
ATOM 2710 N N . TYR A 1 329 ? 17.830 19.345 -23.411 1.00 96.06 329 TYR A N 1
ATOM 2711 C CA . TYR A 1 329 ? 19.243 19.693 -23.322 1.00 96.06 329 TYR A CA 1
ATOM 2712 C C . TYR A 1 329 ? 19.796 20.091 -24.693 1.00 96.06 329 TYR A C 1
ATOM 2714 O O . TYR A 1 329 ? 20.363 21.172 -24.839 1.00 96.06 329 TYR A O 1
ATOM 2722 N N . PHE A 1 330 ? 19.570 19.276 -25.730 1.00 95.25 330 PHE A N 1
ATOM 2723 C CA . PHE A 1 330 ? 20.038 19.602 -27.080 1.00 95.25 330 PHE A CA 1
ATOM 2724 C C . PHE A 1 330 ? 19.353 20.844 -27.662 1.00 95.25 330 PHE A C 1
ATOM 2726 O O . PHE A 1 330 ? 20.006 21.618 -28.361 1.00 95.25 330 PHE A O 1
ATOM 2733 N N . ARG A 1 331 ? 18.073 21.083 -27.346 1.00 94.31 331 ARG A N 1
ATOM 2734 C CA . ARG A 1 331 ? 17.347 22.286 -27.784 1.00 94.31 331 ARG A CA 1
ATOM 2735 C C . ARG A 1 331 ? 17.865 23.562 -27.116 1.00 94.31 331 ARG A C 1
ATOM 2737 O O . ARG A 1 331 ? 17.936 24.597 -27.777 1.00 94.31 331 ARG A O 1
ATOM 2744 N N . PHE A 1 332 ? 18.232 23.501 -25.838 1.00 95.00 332 PHE A N 1
ATOM 2745 C CA . PHE A 1 332 ? 18.757 24.644 -25.085 1.00 95.00 332 PHE A CA 1
ATOM 2746 C C . PHE A 1 332 ? 20.268 24.824 -25.208 1.00 95.00 332 PHE A C 1
ATOM 2748 O O . PHE A 1 332 ? 20.767 25.898 -24.887 1.00 95.00 332 PHE A O 1
ATOM 2755 N N . ARG A 1 333 ? 20.999 23.836 -25.742 1.00 92.62 333 ARG A N 1
ATOM 2756 C CA . ARG A 1 333 ? 22.458 23.905 -25.935 1.00 92.62 333 ARG A CA 1
ATOM 2757 C C . ARG A 1 333 ? 22.915 25.146 -26.708 1.00 92.62 333 ARG A C 1
ATOM 2759 O O . ARG A 1 333 ? 23.995 25.661 -26.444 1.00 92.62 333 ARG A O 1
ATOM 2766 N N . ARG A 1 334 ? 22.068 25.668 -27.603 1.00 91.50 334 ARG A N 1
ATOM 2767 C CA . ARG A 1 334 ? 22.293 26.926 -28.341 1.00 91.50 334 ARG A CA 1
ATOM 2768 C C . ARG A 1 334 ? 22.468 28.169 -27.451 1.00 91.50 334 ARG A C 1
ATOM 2770 O O . ARG A 1 334 ? 22.974 29.172 -27.930 1.00 91.50 334 ARG A O 1
ATOM 2777 N N . TRP A 1 335 ? 22.046 28.114 -26.188 1.00 91.56 335 TRP A N 1
ATOM 2778 C CA . TRP A 1 335 ? 22.154 29.200 -25.205 1.00 91.56 335 TRP A CA 1
ATOM 2779 C C . TRP A 1 335 ? 23.250 28.947 -24.153 1.00 91.56 335 TRP A C 1
ATOM 2781 O O . TRP A 1 335 ? 23.305 29.631 -23.136 1.00 91.56 335 TRP A O 1
ATOM 2791 N N . GLY A 1 336 ? 24.126 27.964 -24.391 1.00 92.56 336 GLY A N 1
ATOM 2792 C CA . GLY A 1 336 ? 25.241 27.606 -23.515 1.00 92.56 336 GLY A CA 1
ATOM 2793 C C . GLY A 1 336 ? 25.001 26.326 -22.712 1.00 92.56 336 GLY A C 1
ATOM 2794 O O . GLY A 1 336 ? 23.874 25.977 -22.360 1.00 92.56 336 GLY A O 1
ATOM 2795 N N . GLU A 1 337 ? 26.084 25.610 -22.401 1.00 91.25 337 GLU A N 1
ATOM 2796 C CA . GLU A 1 337 ? 26.009 24.286 -21.762 1.00 91.25 337 GLU A CA 1
ATOM 2797 C C . GLU A 1 337 ? 25.459 24.343 -20.331 1.00 91.25 337 GLU A C 1
ATOM 2799 O O . GLU A 1 337 ? 24.696 23.464 -19.934 1.00 91.25 337 GLU A O 1
ATOM 2804 N N . SER A 1 338 ? 25.775 25.408 -19.584 1.00 92.31 338 SER A N 1
ATOM 2805 C CA . SER A 1 338 ? 25.245 25.616 -18.227 1.00 92.31 338 SER A CA 1
ATOM 2806 C C . SER A 1 338 ? 23.735 25.851 -18.232 1.00 92.31 338 SER A C 1
ATOM 2808 O O . SER A 1 338 ? 23.016 25.212 -17.469 1.00 92.31 338 SER A O 1
ATOM 2810 N N . VAL A 1 339 ? 23.245 26.723 -19.123 1.00 92.94 339 VAL A N 1
ATOM 2811 C CA . VAL A 1 339 ? 21.807 27.006 -19.267 1.00 92.94 339 VAL A CA 1
ATOM 2812 C C . VAL A 1 339 ? 21.070 25.738 -19.687 1.00 92.94 339 VAL A C 1
ATOM 2814 O O . VAL A 1 339 ? 20.061 25.378 -19.087 1.00 92.94 339 VAL A O 1
ATOM 2817 N N . ALA A 1 340 ? 21.617 25.004 -20.658 1.00 94.25 340 ALA A N 1
ATOM 2818 C CA . ALA A 1 340 ? 21.038 23.747 -21.109 1.00 94.25 340 ALA A CA 1
ATOM 2819 C C . ALA A 1 340 ? 20.941 22.703 -19.991 1.00 94.25 340 ALA A C 1
ATOM 2821 O O . ALA A 1 340 ? 19.888 22.086 -19.835 1.00 94.25 340 ALA A O 1
ATOM 2822 N N . LEU A 1 341 ? 22.005 22.515 -19.200 1.00 94.12 341 LEU A N 1
ATOM 2823 C CA . LEU A 1 341 ? 22.017 21.562 -18.090 1.00 94.12 341 LEU A CA 1
ATOM 2824 C C . LEU A 1 341 ? 21.002 21.946 -17.011 1.00 94.12 341 LEU A C 1
ATOM 2826 O O . LEU A 1 341 ? 20.216 21.094 -16.598 1.00 94.12 341 LEU A O 1
ATOM 2830 N N . VAL A 1 342 ? 20.998 23.208 -16.575 1.00 95.00 342 VAL A N 1
ATOM 2831 C CA . VAL A 1 342 ? 20.111 23.691 -15.507 1.00 95.00 342 VAL A CA 1
ATOM 2832 C C . VAL A 1 342 ? 18.649 23.596 -15.938 1.00 95.00 342 VAL A C 1
ATOM 2834 O O . VAL A 1 342 ? 17.857 22.926 -15.276 1.00 95.00 342 VAL A O 1
ATOM 2837 N N . SER A 1 343 ? 18.292 24.183 -17.084 1.00 95.25 343 SER A N 1
ATOM 2838 C CA . SER A 1 343 ? 16.906 24.195 -17.560 1.00 95.25 343 SER A CA 1
ATOM 2839 C C . SER A 1 343 ? 16.391 22.793 -17.889 1.00 95.25 343 SER A C 1
ATOM 2841 O O . SER A 1 343 ? 15.263 22.464 -17.526 1.00 95.25 343 SER A O 1
ATOM 2843 N N . ALA A 1 344 ? 17.198 21.934 -18.528 1.00 96.38 344 ALA A N 1
ATOM 2844 C CA . ALA A 1 344 ? 16.775 20.567 -18.835 1.00 96.38 344 ALA A CA 1
ATOM 2845 C C . ALA A 1 344 ? 16.605 19.711 -17.572 1.00 96.38 344 ALA A C 1
ATOM 2847 O O . ALA A 1 344 ? 15.691 18.891 -17.526 1.00 96.38 344 ALA A O 1
ATOM 2848 N N . THR A 1 345 ? 17.444 19.904 -16.545 1.00 95.50 345 THR A N 1
ATOM 2849 C CA . THR A 1 345 ? 17.312 19.178 -15.270 1.00 95.50 345 THR A CA 1
ATOM 2850 C C . THR A 1 345 ? 16.040 19.599 -14.539 1.00 95.50 345 THR A C 1
ATOM 2852 O O . THR A 1 345 ? 15.227 18.740 -14.209 1.00 95.50 345 THR A O 1
ATOM 2855 N N . LEU A 1 346 ? 15.811 20.904 -14.353 1.00 96.31 346 LEU A N 1
ATOM 2856 C CA . LEU A 1 346 ? 14.615 21.409 -13.668 1.00 96.31 346 LEU A CA 1
ATOM 2857 C C . LEU A 1 346 ? 13.320 20.966 -14.367 1.00 96.31 346 LEU A C 1
ATOM 2859 O O . LEU A 1 346 ? 12.405 20.463 -13.718 1.00 96.31 346 LEU A O 1
ATOM 2863 N N . LEU A 1 347 ? 13.265 21.060 -15.699 1.00 96.88 347 LEU A N 1
ATOM 2864 C CA . LEU A 1 347 ? 12.102 20.611 -16.470 1.00 96.88 347 LEU A CA 1
ATOM 2865 C C . LEU A 1 347 ? 11.925 19.086 -16.461 1.00 96.88 347 LEU A C 1
ATOM 2867 O O . LEU A 1 347 ? 10.795 18.610 -16.509 1.00 96.88 347 LEU A O 1
ATOM 2871 N N . ALA A 1 348 ? 13.006 18.304 -16.370 1.00 96.69 348 ALA A N 1
ATOM 2872 C CA . ALA A 1 348 ? 12.919 16.850 -16.234 1.00 96.69 348 ALA A CA 1
ATOM 2873 C C . ALA A 1 348 ? 12.304 16.425 -14.889 1.00 96.69 348 ALA A C 1
ATOM 2875 O O . ALA A 1 348 ? 11.520 15.474 -14.843 1.00 96.69 348 ALA A O 1
ATOM 2876 N N . PHE A 1 349 ? 12.605 17.143 -13.806 1.00 96.31 349 PHE A N 1
ATOM 2877 C CA . PHE A 1 349 ? 11.965 16.922 -12.507 1.00 96.31 349 PHE A CA 1
ATOM 2878 C C . PHE A 1 349 ? 10.521 17.430 -12.473 1.00 96.31 349 PHE A C 1
ATOM 2880 O O . PHE A 1 349 ? 9.658 16.750 -11.924 1.00 96.31 349 PHE A O 1
ATOM 2887 N N . LEU A 1 350 ? 10.221 18.558 -13.126 1.00 96.12 350 LEU A N 1
ATOM 2888 C CA . LEU A 1 350 ? 8.839 19.020 -13.289 1.00 96.12 350 LEU A CA 1
ATOM 2889 C C . LEU A 1 350 ? 7.998 17.992 -14.061 1.00 96.12 350 LEU A C 1
ATOM 2891 O O . LEU A 1 350 ? 6.891 17.651 -13.649 1.00 96.12 350 LEU A O 1
ATOM 2895 N N . ALA A 1 351 ? 8.548 17.441 -15.146 1.00 96.31 351 ALA A N 1
ATOM 2896 C CA . ALA A 1 351 ? 7.914 16.355 -15.883 1.00 96.31 351 ALA A CA 1
ATOM 2897 C C . ALA A 1 351 ? 7.773 15.092 -15.024 1.00 96.31 351 ALA A C 1
ATOM 2899 O O . ALA A 1 351 ? 6.752 14.421 -15.109 1.00 96.31 351 ALA A O 1
ATOM 2900 N N . THR A 1 352 ? 8.759 14.783 -14.175 1.00 94.31 352 THR A N 1
ATOM 2901 C CA . THR A 1 352 ? 8.668 13.664 -13.227 1.00 94.31 352 THR A CA 1
ATOM 2902 C C . THR A 1 352 ? 7.471 13.829 -12.295 1.00 94.31 352 THR A C 1
ATOM 2904 O O . THR A 1 352 ? 6.669 12.908 -12.209 1.00 94.31 352 THR A O 1
ATOM 2907 N N . TRP A 1 353 ? 7.292 15.000 -11.680 1.00 93.56 353 TRP A N 1
ATOM 2908 C CA . TRP A 1 353 ? 6.137 15.295 -10.825 1.00 93.56 353 TRP A CA 1
ATOM 2909 C C . TRP A 1 353 ? 4.798 15.150 -11.569 1.00 93.56 353 TRP A C 1
ATOM 2911 O O . TRP A 1 353 ? 3.887 14.472 -11.090 1.00 93.56 353 TRP A O 1
ATOM 2921 N N . LEU A 1 354 ? 4.681 15.711 -12.777 1.00 93.94 354 LEU A N 1
ATOM 2922 C CA . LEU A 1 354 ? 3.462 15.596 -13.590 1.00 93.94 354 LEU A CA 1
ATOM 2923 C C . LEU A 1 354 ? 3.151 14.143 -13.976 1.00 93.94 354 LEU A C 1
ATOM 2925 O O . LEU A 1 354 ? 2.008 13.697 -13.881 1.00 93.94 354 LEU A O 1
ATOM 2929 N N . LEU A 1 355 ? 4.165 13.391 -14.407 1.00 93.44 355 LEU A N 1
ATOM 2930 C CA . LEU A 1 355 ? 4.009 11.994 -14.813 1.00 93.44 355 LEU A CA 1
ATOM 2931 C C . LEU A 1 355 ? 3.731 11.090 -13.613 1.00 93.44 355 LEU A C 1
ATOM 2933 O O . LEU A 1 355 ? 3.004 10.110 -13.749 1.00 93.44 355 LEU A O 1
ATOM 2937 N N . HIS A 1 356 ? 4.243 11.441 -12.438 1.00 88.12 356 HIS A N 1
ATOM 2938 C CA . HIS A 1 356 ? 3.897 10.765 -11.198 1.00 88.12 356 HIS A CA 1
ATOM 2939 C C . HIS A 1 356 ? 2.403 10.907 -10.897 1.00 88.12 356 HIS A C 1
ATOM 2941 O O . HIS A 1 356 ? 1.708 9.911 -10.722 1.00 88.12 356 HIS A O 1
ATOM 2947 N N . ASN A 1 357 ? 1.867 12.127 -10.973 1.00 88.25 357 ASN A N 1
ATOM 2948 C CA . ASN A 1 357 ? 0.431 12.395 -10.832 1.00 88.25 357 ASN A CA 1
ATOM 2949 C C . ASN A 1 357 ? -0.422 11.672 -11.889 1.00 88.25 357 ASN A C 1
ATOM 2951 O O . ASN A 1 357 ? -1.485 11.132 -11.581 1.00 88.25 357 ASN A O 1
ATOM 2955 N N . TYR A 1 358 ? 0.072 11.598 -13.126 1.00 91.50 358 TYR A N 1
ATOM 2956 C CA . TYR A 1 358 ? -0.552 10.814 -14.190 1.00 91.50 358 TYR A CA 1
ATOM 2957 C C . TYR A 1 358 ? -0.592 9.312 -13.860 1.00 91.50 358 TYR A C 1
ATOM 2959 O O . TYR A 1 358 ? -1.620 8.669 -14.063 1.00 91.50 358 TYR A O 1
ATOM 2967 N N . GLN A 1 359 ? 0.484 8.746 -13.303 1.00 89.44 359 GLN A N 1
ATOM 2968 C CA . GLN A 1 359 ? 0.493 7.360 -12.824 1.00 89.44 359 GLN A CA 1
ATOM 2969 C C . GLN A 1 359 ? -0.526 7.151 -11.695 1.00 89.44 359 GLN A C 1
ATOM 2971 O O . GLN A 1 359 ? -1.287 6.185 -11.741 1.00 89.44 359 GLN A O 1
ATOM 2976 N N . TRP A 1 360 ? -0.595 8.067 -10.724 1.00 83.44 360 TRP A N 1
ATOM 2977 C CA . TRP A 1 360 ? -1.570 8.017 -9.628 1.00 83.44 360 TRP A CA 1
ATOM 2978 C C . TRP A 1 360 ? -3.013 7.952 -10.125 1.00 83.44 360 TRP A C 1
ATOM 2980 O O . TRP A 1 360 ? -3.773 7.093 -9.668 1.00 83.44 360 TRP A O 1
ATOM 2990 N N . PHE A 1 361 ? -3.373 8.786 -11.105 1.00 88.69 361 PHE A N 1
ATOM 2991 C CA . PHE A 1 361 ? -4.702 8.762 -11.710 1.00 88.69 361 PHE A CA 1
ATOM 2992 C C . PHE A 1 361 ? -5.050 7.363 -12.231 1.00 88.69 361 PHE A C 1
ATOM 2994 O O . PHE A 1 361 ? -6.093 6.804 -11.890 1.00 88.69 361 PHE A O 1
ATOM 3001 N N . TRP A 1 362 ? -4.158 6.734 -12.992 1.00 88.56 362 TRP A N 1
ATOM 3002 C CA . TRP A 1 362 ? -4.420 5.415 -13.565 1.00 88.56 362 TRP A CA 1
ATOM 3003 C C . TRP A 1 362 ? -4.377 4.254 -12.574 1.00 88.56 362 TRP A C 1
ATOM 3005 O O . TRP A 1 362 ? -5.033 3.240 -12.806 1.00 88.56 362 TRP A O 1
ATOM 3015 N N . LEU A 1 363 ? -3.649 4.389 -11.467 1.00 82.19 363 LEU A N 1
ATOM 3016 C CA . LEU A 1 363 ? -3.624 3.364 -10.428 1.00 82.19 363 LEU A CA 1
ATOM 3017 C C . LEU A 1 363 ? -4.826 3.492 -9.481 1.00 82.19 363 LEU A C 1
ATOM 3019 O O . LEU A 1 363 ? -5.505 2.500 -9.237 1.00 82.19 363 LEU A O 1
ATOM 3023 N N . ARG A 1 364 ? -5.178 4.704 -9.029 1.00 73.00 364 ARG A N 1
ATOM 3024 C CA . ARG A 1 364 ? -6.225 4.916 -8.002 1.00 73.00 364 ARG A CA 1
ATOM 3025 C C . ARG A 1 364 ? -7.548 5.491 -8.485 1.00 73.00 364 ARG A C 1
ATOM 3027 O O . ARG A 1 364 ? -8.569 5.216 -7.877 1.00 73.00 364 ARG A O 1
ATOM 3034 N N . GLY A 1 365 ? -7.541 6.266 -9.561 1.00 77.69 365 GLY A N 1
ATOM 3035 C CA . GLY A 1 365 ? -8.748 6.863 -10.150 1.00 77.69 365 GLY A CA 1
ATOM 3036 C C . GLY A 1 365 ? -8.914 8.330 -9.781 1.00 77.69 365 GLY A C 1
ATOM 3037 O O . GLY A 1 365 ? -9.795 8.997 -10.307 1.00 77.69 365 GLY A O 1
ATOM 3038 N N . THR A 1 366 ? -8.033 8.850 -8.926 1.00 76.50 366 THR A N 1
ATOM 3039 C CA . THR A 1 366 ? -8.033 10.237 -8.467 1.00 76.50 366 THR A CA 1
ATOM 3040 C C . THR A 1 366 ? -6.706 10.919 -8.777 1.00 76.50 366 THR A C 1
ATOM 3042 O O . THR A 1 366 ? -5.644 10.292 -8.794 1.00 76.50 366 THR A O 1
ATOM 3045 N N . TRP A 1 367 ? -6.774 12.224 -9.028 1.00 79.44 367 TRP A N 1
ATOM 3046 C CA . TRP A 1 367 ? -5.602 13.090 -9.130 1.00 79.44 367 TRP A CA 1
ATOM 3047 C C . TRP A 1 367 ? -5.172 13.548 -7.733 1.00 79.44 367 TRP A C 1
ATOM 3049 O O . TRP A 1 367 ? -6.027 13.856 -6.905 1.00 79.44 367 TRP A O 1
ATOM 3059 N N . VAL A 1 368 ? -3.862 13.605 -7.466 1.00 72.62 368 VAL A N 1
ATOM 3060 C CA . VAL A 1 368 ? -3.318 13.915 -6.130 1.00 72.62 368 VAL A CA 1
ATOM 3061 C C . VAL A 1 368 ? -2.291 15.044 -6.215 1.00 72.62 368 VAL A C 1
ATOM 3063 O O . VAL A 1 368 ? -1.092 14.838 -6.078 1.00 72.62 368 VAL A O 1
ATOM 3066 N N . PHE A 1 369 ? -2.769 16.270 -6.417 1.00 80.88 369 PHE A N 1
ATOM 3067 C CA . PHE A 1 369 ? -1.905 17.450 -6.442 1.00 80.88 369 PHE A CA 1
ATOM 3068 C C . PHE A 1 369 ? -1.717 18.014 -5.029 1.00 80.88 369 PHE A C 1
ATOM 3070 O O . PHE A 1 369 ? -2.472 18.884 -4.600 1.00 80.88 369 PHE A O 1
ATOM 3077 N N . THR A 1 370 ? -0.714 17.523 -4.295 1.00 80.56 370 THR A N 1
ATOM 3078 C CA . THR A 1 370 ? -0.354 18.070 -2.975 1.00 80.56 370 THR A CA 1
ATOM 3079 C C . THR A 1 370 ? 0.876 18.972 -3.053 1.00 80.56 370 THR A C 1
ATOM 3081 O O . THR A 1 370 ? 1.796 18.749 -3.846 1.00 80.56 370 THR A O 1
ATOM 3084 N N . TRP A 1 371 ? 0.915 19.992 -2.190 1.00 82.00 371 TRP A N 1
ATOM 3085 C CA . TRP A 1 371 ? 2.075 20.877 -2.072 1.00 82.00 371 TRP A CA 1
ATOM 3086 C C . TRP A 1 371 ? 3.328 20.128 -1.614 1.00 82.00 371 TRP A C 1
ATOM 3088 O O . TRP A 1 371 ? 4.405 20.386 -2.143 1.00 82.00 371 TRP A O 1
ATOM 3098 N N . ASN A 1 372 ? 3.197 19.170 -0.691 1.00 83.19 372 ASN A N 1
ATOM 3099 C CA . ASN A 1 372 ? 4.317 18.363 -0.204 1.00 83.19 372 ASN A CA 1
ATOM 3100 C C . ASN A 1 372 ? 4.975 17.557 -1.337 1.00 83.19 372 ASN A C 1
ATOM 3102 O O . ASN A 1 372 ? 6.200 17.553 -1.444 1.00 83.19 372 ASN A O 1
ATOM 3106 N N . ASP A 1 373 ? 4.185 16.926 -2.217 1.00 83.00 373 ASP A N 1
ATOM 3107 C CA . ASP A 1 373 ? 4.703 16.173 -3.368 1.00 83.00 373 ASP A CA 1
ATOM 3108 C C . ASP A 1 373 ? 5.420 17.097 -4.361 1.00 83.00 373 ASP A C 1
ATOM 3110 O O . ASP A 1 373 ? 6.567 16.843 -4.730 1.00 83.00 373 ASP A O 1
ATOM 3114 N N . PHE A 1 374 ? 4.802 18.225 -4.729 1.00 89.81 374 PHE A N 1
ATOM 3115 C CA . PHE A 1 374 ? 5.436 19.216 -5.604 1.00 89.81 374 PHE A CA 1
ATOM 3116 C C . PHE A 1 374 ? 6.766 19.730 -5.027 1.00 89.81 374 PHE A C 1
ATOM 3118 O O . PHE A 1 374 ? 7.794 19.716 -5.710 1.00 89.81 374 PHE A O 1
ATOM 3125 N N . LEU A 1 375 ? 6.766 20.149 -3.758 1.00 91.12 375 LEU A N 1
ATOM 3126 C CA . LEU A 1 375 ? 7.948 20.683 -3.083 1.00 91.12 375 LEU A CA 1
ATOM 3127 C C . LEU A 1 375 ? 9.055 19.634 -2.956 1.00 91.12 375 LEU A C 1
ATOM 3129 O O . LEU A 1 375 ? 10.212 19.958 -3.214 1.00 91.12 375 LEU A O 1
ATOM 3133 N N . PHE A 1 376 ? 8.720 18.379 -2.645 1.00 90.56 376 PHE A N 1
ATOM 3134 C CA . PHE A 1 376 ? 9.681 17.276 -2.611 1.00 90.56 376 PHE A CA 1
ATOM 3135 C C . PHE A 1 376 ? 10.446 17.158 -3.938 1.00 90.56 376 PHE A C 1
ATOM 3137 O O . PHE A 1 376 ? 11.683 17.193 -3.957 1.00 90.56 376 PHE A O 1
ATOM 3144 N N . TRP A 1 377 ? 9.723 17.092 -5.062 1.00 92.56 377 TRP A N 1
ATOM 3145 C CA . TRP A 1 377 ? 10.342 16.974 -6.382 1.00 92.56 377 TRP A CA 1
ATOM 3146 C C . TRP A 1 377 ? 11.161 18.208 -6.753 1.00 92.56 377 TRP A C 1
ATOM 3148 O O . TRP A 1 377 ? 12.242 18.062 -7.325 1.00 92.56 377 TRP A O 1
ATOM 3158 N N . MET A 1 378 ? 10.689 19.414 -6.426 1.00 95.44 378 MET A N 1
ATOM 3159 C CA . MET A 1 378 ? 11.397 20.657 -6.751 1.00 95.44 378 MET A CA 1
ATOM 3160 C C . MET A 1 378 ? 12.658 20.856 -5.907 1.00 95.44 378 MET A C 1
ATOM 3162 O O . MET A 1 378 ? 13.694 21.249 -6.447 1.00 95.44 378 MET A O 1
ATOM 3166 N N . ILE A 1 379 ? 12.628 20.527 -4.612 1.00 94.88 379 ILE A N 1
ATOM 3167 C CA . ILE A 1 379 ? 13.824 20.581 -3.761 1.00 94.88 379 ILE A CA 1
ATOM 3168 C C . ILE A 1 379 ? 14.861 19.577 -4.272 1.00 94.88 379 ILE A C 1
ATOM 3170 O O . ILE A 1 379 ? 16.024 19.939 -4.472 1.00 94.88 379 ILE A O 1
ATOM 3174 N N . LEU A 1 380 ? 14.449 18.340 -4.576 1.00 94.19 380 LEU A N 1
ATOM 3175 C CA . LEU A 1 380 ? 15.347 17.345 -5.160 1.00 94.19 380 LEU A CA 1
ATOM 3176 C C . LEU A 1 380 ? 15.905 17.808 -6.518 1.00 94.19 380 LEU A C 1
ATOM 3178 O O . LEU A 1 380 ? 17.096 17.628 -6.778 1.00 94.19 380 LEU A O 1
ATOM 3182 N N . ALA A 1 381 ? 15.092 18.465 -7.352 1.00 95.88 381 ALA A N 1
ATOM 3183 C CA . ALA A 1 381 ? 15.525 19.034 -8.627 1.00 95.88 381 ALA A CA 1
ATOM 3184 C C . ALA A 1 381 ? 16.653 20.054 -8.449 1.00 95.88 381 ALA A C 1
ATOM 3186 O O . ALA A 1 381 ? 17.660 19.994 -9.159 1.00 95.88 381 ALA A O 1
ATOM 3187 N N . VAL A 1 382 ? 16.512 20.970 -7.488 1.00 96.88 382 VAL A N 1
ATOM 3188 C CA . VAL A 1 382 ? 17.528 21.982 -7.171 1.00 96.88 382 VAL A CA 1
ATOM 3189 C C . VAL A 1 382 ? 18.808 21.314 -6.667 1.00 96.88 382 VAL A C 1
ATOM 3191 O O . VAL A 1 382 ? 19.888 21.589 -7.191 1.00 96.88 382 VAL A O 1
ATOM 3194 N N . LEU A 1 383 ? 18.700 20.373 -5.726 1.00 96.38 383 LEU A N 1
ATOM 3195 C CA . LEU A 1 383 ? 19.842 19.642 -5.164 1.00 96.38 383 LEU A CA 1
ATOM 3196 C C . LEU A 1 383 ? 20.625 18.842 -6.221 1.00 96.38 383 LEU A C 1
ATOM 3198 O O . LEU A 1 383 ? 21.863 18.830 -6.224 1.00 96.38 383 LEU A O 1
ATOM 3202 N N . VAL A 1 384 ? 19.917 18.184 -7.142 1.00 95.69 384 VAL A N 1
ATOM 3203 C CA . VAL A 1 384 ? 20.522 17.458 -8.268 1.00 95.69 384 VAL A CA 1
ATOM 3204 C C . VAL A 1 384 ? 21.139 18.429 -9.271 1.00 95.69 384 VAL A C 1
ATOM 3206 O O . VAL A 1 384 ? 22.244 18.174 -9.746 1.00 95.69 384 VAL A O 1
ATOM 3209 N N . THR A 1 385 ? 20.481 19.554 -9.555 1.00 95.75 385 THR A N 1
ATOM 3210 C CA . THR A 1 385 ? 20.982 20.579 -10.484 1.00 95.75 385 THR A CA 1
ATOM 3211 C C . THR A 1 385 ? 22.278 21.210 -9.981 1.00 95.75 385 THR A C 1
ATOM 3213 O O . THR A 1 385 ? 23.236 21.313 -10.746 1.00 95.75 385 THR A O 1
ATOM 3216 N N . ILE A 1 386 ? 22.350 21.563 -8.693 1.00 95.00 386 ILE A N 1
ATOM 3217 C CA . ILE A 1 386 ? 23.563 22.110 -8.067 1.00 95.00 386 ILE A CA 1
ATOM 3218 C C . ILE A 1 386 ? 24.724 21.114 -8.196 1.00 95.00 386 ILE A C 1
ATOM 3220 O O . ILE A 1 386 ? 25.800 21.485 -8.664 1.00 95.00 386 ILE A O 1
ATOM 3224 N N . ASN A 1 387 ? 24.504 19.837 -7.858 1.00 93.56 387 ASN A N 1
ATOM 3225 C CA . ASN A 1 387 ? 25.539 18.805 -7.998 1.00 93.56 387 ASN A CA 1
ATOM 3226 C C . ASN A 1 387 ? 25.944 18.564 -9.455 1.00 93.56 387 ASN A C 1
ATOM 3228 O O . ASN A 1 387 ? 27.131 18.436 -9.748 1.00 93.56 387 ASN A O 1
ATOM 3232 N N . ALA A 1 388 ? 24.983 18.505 -10.378 1.00 90.88 388 ALA A N 1
ATOM 3233 C CA . ALA A 1 388 ? 25.254 18.283 -11.794 1.00 90.88 388 ALA A CA 1
ATOM 3234 C C . ALA A 1 388 ? 26.059 19.441 -12.404 1.00 90.88 388 ALA A C 1
ATOM 3236 O O . ALA A 1 388 ? 26.997 19.208 -13.167 1.00 90.88 388 ALA A O 1
ATOM 3237 N N . HIS A 1 389 ? 25.743 20.682 -12.025 1.00 92.06 389 HIS A N 1
ATOM 3238 C CA . HIS A 1 389 ? 26.488 21.870 -12.440 1.00 92.06 389 HIS A CA 1
ATOM 3239 C C . HIS A 1 389 ? 27.894 21.913 -11.828 1.00 92.06 389 HIS A C 1
ATOM 3241 O O . HIS A 1 389 ? 28.862 22.244 -12.514 1.00 92.06 389 HIS A O 1
ATOM 3247 N N . TYR A 1 390 ? 28.033 21.515 -10.561 1.00 90.44 390 TYR A N 1
ATOM 3248 C CA . TYR A 1 390 ? 29.336 21.383 -9.908 1.00 90.44 390 TYR A CA 1
ATOM 3249 C C . TYR A 1 390 ? 30.219 20.325 -10.593 1.00 90.44 390 TYR A C 1
ATOM 3251 O O . TYR A 1 390 ? 31.371 20.625 -10.917 1.00 90.44 390 TYR A O 1
ATOM 3259 N N . GLU A 1 391 ? 29.669 19.133 -10.882 1.00 88.56 391 GLU A N 1
ATOM 3260 C CA . GLU A 1 391 ? 30.335 18.050 -11.633 1.00 88.56 391 GLU A CA 1
ATOM 3261 C C . GLU A 1 391 ? 30.781 18.510 -13.028 1.00 88.56 391 GLU A C 1
ATOM 3263 O O . GLU A 1 391 ? 31.849 18.116 -13.497 1.00 88.56 391 GLU A O 1
ATOM 3268 N N . MET A 1 392 ? 29.971 19.339 -13.694 1.00 86.81 392 MET A N 1
ATOM 3269 C CA . MET A 1 392 ? 30.291 19.885 -15.012 1.00 86.81 392 MET A CA 1
ATOM 3270 C C . MET A 1 392 ? 31.482 20.853 -14.959 1.00 86.81 392 MET A C 1
ATOM 3272 O O . MET A 1 392 ? 32.322 20.812 -15.852 1.00 86.81 392 MET A O 1
ATOM 3276 N N . ARG A 1 393 ? 31.586 21.699 -13.922 1.00 86.88 393 ARG A N 1
ATOM 3277 C CA . ARG A 1 393 ? 32.668 22.698 -13.803 1.00 86.88 393 ARG A CA 1
ATOM 3278 C C . ARG A 1 393 ? 33.993 22.135 -13.296 1.00 86.88 393 ARG A C 1
ATOM 3280 O O . ARG A 1 393 ? 35.039 22.537 -13.787 1.00 86.88 393 ARG A O 1
ATOM 3287 N N . HIS A 1 394 ? 33.957 21.240 -12.311 1.00 82.75 394 HIS A N 1
ATOM 3288 C CA . HIS A 1 394 ? 35.167 20.766 -11.619 1.00 82.75 394 HIS A CA 1
ATOM 3289 C C . HIS A 1 394 ? 35.641 19.393 -12.108 1.00 82.75 394 HIS A C 1
ATOM 3291 O O . HIS A 1 394 ? 36.634 18.859 -11.616 1.00 82.75 394 HIS A O 1
ATOM 3297 N N . GLY A 1 395 ? 34.938 18.818 -13.086 1.00 70.12 395 GLY A N 1
ATOM 3298 C CA . GLY A 1 395 ? 35.186 17.468 -13.557 1.00 70.12 395 GLY A CA 1
ATOM 3299 C C . GLY A 1 395 ? 34.686 16.415 -12.569 1.00 70.12 395 GLY A C 1
ATOM 3300 O O . GLY A 1 395 ? 34.525 16.627 -11.367 1.00 70.12 395 GLY A O 1
ATOM 3301 N N . ARG A 1 396 ? 34.418 15.225 -13.098 1.00 66.56 396 ARG A N 1
ATOM 3302 C CA . ARG A 1 396 ? 33.933 14.095 -12.308 1.00 66.56 396 ARG A CA 1
ATOM 3303 C C . ARG A 1 396 ? 35.104 13.189 -11.945 1.00 66.56 396 ARG A C 1
ATOM 3305 O O . ARG A 1 396 ? 35.798 12.708 -12.839 1.00 66.56 396 ARG A O 1
ATOM 3312 N N . THR A 1 397 ? 35.265 12.861 -10.665 1.00 59.16 397 THR A N 1
ATOM 3313 C CA . THR A 1 397 ? 36.191 11.813 -10.212 1.00 59.16 397 THR A CA 1
ATOM 3314 C C . THR A 1 397 ? 35.700 10.443 -10.697 1.00 59.16 397 THR A C 1
ATOM 3316 O O . THR A 1 397 ? 34.938 9.739 -10.035 1.00 59.16 397 THR A O 1
ATOM 3319 N N . ARG A 1 398 ? 36.078 10.055 -11.920 1.00 52.16 398 ARG A N 1
ATOM 3320 C CA . ARG A 1 398 ? 35.812 8.716 -12.464 1.00 52.16 398 ARG A CA 1
ATOM 3321 C C . ARG A 1 398 ? 36.869 7.754 -11.927 1.00 52.16 398 ARG A C 1
ATOM 3323 O O . ARG A 1 398 ? 38.045 7.910 -12.227 1.00 52.16 398 ARG A O 1
ATOM 3330 N N . ARG A 1 399 ? 36.457 6.745 -11.155 1.00 54.69 399 ARG A N 1
ATOM 3331 C CA . ARG A 1 399 ? 37.349 5.634 -10.800 1.00 54.69 399 ARG A CA 1
ATOM 3332 C C . ARG A 1 399 ? 37.486 4.678 -11.978 1.00 54.69 399 ARG A C 1
ATOM 3334 O O . ARG A 1 399 ? 36.480 4.228 -12.527 1.00 54.69 399 ARG A O 1
ATOM 3341 N N . LEU A 1 400 ? 38.722 4.321 -12.306 1.00 43.78 400 LEU A N 1
ATOM 3342 C CA . LEU A 1 400 ? 39.020 3.047 -12.953 1.00 43.78 400 LEU A CA 1
ATOM 3343 C C . LEU A 1 400 ? 38.698 1.940 -11.932 1.00 43.78 400 LEU A C 1
ATOM 3345 O O . LEU A 1 400 ? 39.041 2.069 -10.755 1.00 43.78 400 LEU A O 1
ATOM 3349 N N . ARG A 1 401 ? 37.959 0.900 -12.339 1.00 40.97 401 ARG A N 1
ATOM 3350 C CA . ARG A 1 401 ? 37.645 -0.251 -11.470 1.00 40.97 401 ARG A CA 1
ATOM 3351 C C . ARG A 1 401 ? 38.953 -0.840 -10.913 1.00 40.97 401 ARG A C 1
ATOM 3353 O O . ARG A 1 401 ? 39.856 -1.092 -11.701 1.00 40.97 401 ARG A O 1
ATOM 3360 N N . GLY A 1 402 ? 39.035 -1.061 -9.593 1.00 49.16 402 GLY A N 1
ATOM 3361 C CA . GLY A 1 402 ? 40.042 -1.958 -8.995 1.00 49.16 402 GLY A CA 1
ATOM 3362 C C . GLY A 1 402 ? 40.852 -1.460 -7.786 1.00 49.16 402 GLY A C 1
ATOM 3363 O O . GLY A 1 402 ? 41.466 -2.286 -7.124 1.00 49.16 402 GLY A O 1
ATOM 3364 N N . GLY A 1 403 ? 40.863 -0.165 -7.444 1.00 54.03 403 GLY A N 1
ATOM 3365 C CA . GLY A 1 403 ? 41.664 0.345 -6.312 1.00 54.03 403 GLY A CA 1
ATOM 3366 C C . GLY A 1 403 ? 40.859 0.598 -5.030 1.00 54.03 403 GLY A C 1
ATOM 3367 O O . GLY A 1 403 ? 39.883 1.353 -5.066 1.00 54.03 403 GLY A O 1
ATOM 3368 N N . ALA A 1 404 ? 41.283 0.024 -3.896 1.00 61.31 404 ALA A N 1
ATOM 3369 C CA . ALA A 1 404 ? 40.780 0.402 -2.571 1.00 61.31 404 ALA A CA 1
ATOM 3370 C C . ALA A 1 404 ? 41.148 1.865 -2.262 1.00 61.31 404 ALA A C 1
ATOM 3372 O O . ALA A 1 404 ? 42.262 2.307 -2.544 1.00 61.31 404 ALA A O 1
ATOM 3373 N N . LEU A 1 405 ? 40.216 2.636 -1.695 1.00 67.56 405 LEU A N 1
ATOM 3374 C CA . LEU A 1 405 ? 40.495 4.017 -1.291 1.00 67.56 405 LEU A CA 1
ATOM 3375 C C . LEU A 1 405 ? 41.523 4.089 -0.157 1.00 67.56 405 LEU A C 1
ATOM 3377 O O . LEU A 1 405 ? 41.537 3.241 0.740 1.00 67.56 405 LEU A O 1
ATOM 3381 N N . SER A 1 406 ? 42.296 5.180 -0.131 1.00 77.00 406 SER A N 1
ATOM 3382 C CA . SER A 1 406 ? 43.001 5.597 1.083 1.00 77.00 406 SER A CA 1
ATOM 3383 C C . SER A 1 406 ? 41.997 5.843 2.215 1.00 77.00 406 SER A C 1
ATOM 3385 O O . SER A 1 406 ? 40.844 6.201 1.962 1.00 77.00 406 SER A O 1
ATOM 3387 N N . TRP A 1 407 ? 42.420 5.684 3.471 1.00 77.69 407 TRP A N 1
ATOM 3388 C CA . TRP A 1 407 ? 41.561 5.925 4.637 1.00 77.69 407 TRP A CA 1
ATOM 3389 C C . TRP A 1 407 ? 40.889 7.303 4.602 1.00 77.69 407 TRP A C 1
ATOM 3391 O O . TRP A 1 407 ? 39.681 7.390 4.804 1.00 77.69 407 TRP A O 1
ATOM 3401 N N . ASN A 1 408 ? 41.631 8.352 4.235 1.00 81.06 408 ASN A N 1
ATOM 3402 C CA . ASN A 1 408 ? 41.091 9.709 4.109 1.00 81.06 408 ASN A CA 1
ATOM 3403 C C . ASN A 1 408 ? 40.031 9.807 3.001 1.00 81.06 408 ASN A C 1
ATOM 3405 O O . ASN A 1 408 ? 38.983 10.418 3.199 1.00 81.06 408 ASN A O 1
ATOM 3409 N N . GLY A 1 409 ? 40.257 9.162 1.852 1.00 79.06 409 GLY A N 1
ATOM 3410 C CA . GLY A 1 409 ? 39.271 9.116 0.769 1.00 79.06 409 GLY A CA 1
ATOM 3411 C C . GLY A 1 409 ? 38.026 8.295 1.125 1.00 79.06 409 GLY A C 1
ATOM 3412 O O . GLY A 1 409 ? 36.914 8.637 0.714 1.00 79.06 409 GLY A O 1
ATOM 3413 N N . ALA A 1 410 ? 38.190 7.233 1.916 1.00 78.31 410 ALA A N 1
ATOM 3414 C CA . ALA A 1 410 ? 37.097 6.404 2.412 1.00 78.31 410 ALA A CA 1
ATOM 3415 C C . ALA A 1 410 ? 36.259 7.135 3.466 1.00 78.31 410 ALA A C 1
ATOM 3417 O O . ALA A 1 410 ? 35.037 7.156 3.339 1.00 78.31 410 ALA A O 1
ATOM 3418 N N . LEU A 1 411 ? 36.901 7.824 4.415 1.00 82.38 411 LEU A N 1
ATOM 3419 C CA . LEU A 1 411 ? 36.238 8.697 5.386 1.00 82.38 411 LEU A CA 1
ATOM 3420 C C . LEU A 1 411 ? 35.482 9.828 4.689 1.00 82.38 411 LEU A C 1
ATOM 3422 O O . LEU A 1 411 ? 34.296 10.002 4.940 1.00 82.38 411 LEU A O 1
ATOM 3426 N N . GLN A 1 412 ? 36.105 10.530 3.736 1.00 83.56 412 GLN A N 1
ATOM 3427 C CA . GLN A 1 412 ? 35.430 11.590 2.981 1.00 83.56 412 GLN A CA 1
ATOM 3428 C C . GLN A 1 412 ? 34.201 11.066 2.219 1.00 83.56 412 GLN A C 1
ATOM 3430 O O . GLN A 1 412 ? 33.157 11.721 2.189 1.00 83.56 412 GLN A O 1
ATOM 3435 N N . THR A 1 413 ? 34.306 9.883 1.604 1.00 81.44 413 THR A N 1
ATOM 3436 C CA . THR A 1 413 ? 33.175 9.252 0.904 1.00 81.44 413 THR A CA 1
ATOM 3437 C C . THR A 1 413 ? 32.071 8.860 1.888 1.00 81.44 413 THR A C 1
ATOM 3439 O O . THR A 1 413 ? 30.900 9.122 1.615 1.00 81.44 413 THR A O 1
ATOM 3442 N N . ALA A 1 414 ? 32.425 8.289 3.042 1.00 81.31 414 ALA A N 1
ATOM 3443 C CA . ALA A 1 414 ? 31.477 7.933 4.091 1.00 81.31 414 ALA A CA 1
ATOM 3444 C C . ALA A 1 414 ? 30.755 9.173 4.646 1.00 81.31 414 ALA A C 1
ATOM 3446 O O . ALA A 1 414 ? 29.530 9.173 4.709 1.00 81.31 414 ALA A O 1
ATOM 3447 N N . SER A 1 415 ? 31.469 10.266 4.937 1.00 82.50 415 SER A N 1
ATOM 3448 C CA . SER A 1 415 ? 30.872 11.524 5.409 1.00 82.50 415 SER A CA 1
ATOM 3449 C C . SER A 1 415 ? 29.902 12.129 4.391 1.00 82.50 415 SER A C 1
ATOM 3451 O O . SER A 1 415 ? 28.808 12.548 4.760 1.00 82.50 415 SER A O 1
ATOM 3453 N N . ARG A 1 416 ? 30.257 12.129 3.097 1.00 87.12 416 ARG A N 1
ATOM 3454 C CA . ARG A 1 416 ? 29.342 12.569 2.028 1.00 87.12 416 ARG A CA 1
ATOM 3455 C C . ARG A 1 416 ? 28.104 11.680 1.934 1.00 87.12 416 ARG A C 1
ATOM 3457 O O . ARG A 1 416 ? 27.005 12.192 1.763 1.00 87.12 416 ARG A O 1
ATOM 3464 N N . THR A 1 417 ? 28.285 10.368 2.075 1.00 87.25 417 THR A N 1
ATOM 3465 C CA . THR A 1 417 ? 27.190 9.389 2.047 1.00 87.25 417 THR A CA 1
ATOM 3466 C C . THR A 1 417 ? 26.221 9.607 3.206 1.00 87.25 417 THR A C 1
ATOM 3468 O O . THR A 1 417 ? 25.016 9.665 2.987 1.00 87.25 417 THR A O 1
ATOM 3471 N N . ILE A 1 418 ? 26.741 9.816 4.420 1.00 85.06 418 ILE A N 1
ATOM 3472 C CA . ILE A 1 418 ? 25.937 10.162 5.601 1.00 85.06 418 ILE A CA 1
ATOM 3473 C C . ILE A 1 418 ? 25.159 11.459 5.348 1.00 85.06 418 ILE A C 1
ATOM 3475 O O . ILE A 1 418 ? 23.949 11.488 5.553 1.00 85.06 418 ILE A O 1
ATOM 3479 N N . GLY A 1 419 ? 25.820 12.507 4.844 1.00 86.44 419 GLY A N 1
ATOM 3480 C CA . GLY A 1 419 ? 25.170 13.788 4.551 1.00 86.44 419 GLY A CA 1
ATOM 3481 C C . GLY A 1 419 ? 24.028 13.671 3.536 1.00 86.44 419 GLY A C 1
ATOM 3482 O O . GLY A 1 419 ? 22.935 14.177 3.778 1.00 86.44 419 GLY A O 1
ATOM 3483 N N . VAL A 1 420 ? 24.249 12.960 2.425 1.00 90.00 420 VAL A N 1
ATOM 3484 C CA . VAL A 1 420 ? 23.201 12.710 1.421 1.00 90.00 420 VAL A CA 1
ATOM 3485 C C . VAL A 1 420 ? 22.060 11.901 2.022 1.00 90.00 420 VAL A C 1
ATOM 3487 O O . VAL A 1 420 ? 20.906 12.274 1.841 1.00 90.00 420 VAL A O 1
ATOM 3490 N N . PHE A 1 421 ? 22.359 10.835 2.765 1.00 89.38 421 PHE A N 1
ATOM 3491 C CA . PHE A 1 421 ? 21.333 10.002 3.382 1.00 89.38 421 PHE A CA 1
ATOM 3492 C C . PHE A 1 421 ? 20.447 10.792 4.352 1.00 89.38 421 PHE A C 1
ATOM 3494 O O . PHE A 1 421 ? 19.229 10.704 4.252 1.00 89.38 421 PHE A O 1
ATOM 3501 N N . VAL A 1 422 ? 21.031 11.616 5.231 1.00 86.19 422 VAL A N 1
ATOM 3502 C CA . VAL A 1 422 ? 20.268 12.456 6.173 1.00 86.19 422 VAL A CA 1
ATOM 3503 C C . VAL A 1 422 ? 19.334 13.415 5.434 1.00 86.19 422 VAL A C 1
ATOM 3505 O O . VAL A 1 422 ? 18.157 13.502 5.775 1.00 86.19 422 VAL A O 1
ATOM 3508 N N . VAL A 1 423 ? 19.824 14.100 4.394 1.00 90.25 423 VAL A N 1
ATOM 3509 C CA . VAL A 1 423 ? 18.992 15.020 3.599 1.00 90.25 423 VAL A CA 1
ATOM 3510 C C . VAL A 1 423 ? 17.857 14.275 2.896 1.00 90.25 423 VAL A C 1
ATOM 3512 O O . VAL A 1 423 ? 16.731 14.766 2.859 1.00 90.25 423 VAL A O 1
ATOM 3515 N N . ILE A 1 424 ? 18.126 13.081 2.366 1.00 90.56 424 ILE A N 1
ATOM 3516 C CA . ILE A 1 424 ? 17.102 12.248 1.732 1.00 90.56 424 ILE A CA 1
ATOM 3517 C C . ILE A 1 424 ? 16.065 11.764 2.756 1.00 90.56 424 ILE A C 1
ATOM 3519 O O . ILE A 1 424 ? 14.878 11.840 2.462 1.00 90.56 424 ILE A O 1
ATOM 3523 N N . CYS A 1 425 ? 16.463 11.356 3.963 1.00 88.19 425 CYS A N 1
ATOM 3524 C CA . CYS A 1 425 ? 15.525 11.010 5.037 1.00 88.19 425 CYS A CA 1
ATOM 3525 C C . CYS A 1 425 ? 14.626 12.189 5.425 1.00 88.19 425 CYS A C 1
ATOM 3527 O O . CYS A 1 425 ? 13.412 12.027 5.501 1.00 88.19 425 CYS A O 1
ATOM 3529 N N . LEU A 1 426 ? 15.193 13.390 5.591 1.00 87.88 426 LEU A N 1
ATOM 3530 C CA . LEU A 1 426 ? 14.416 14.607 5.862 1.00 87.88 426 LEU A CA 1
ATOM 3531 C C . LEU A 1 426 ? 13.417 14.915 4.738 1.00 87.88 426 LEU A C 1
ATOM 3533 O O . LEU A 1 426 ? 12.265 15.244 5.008 1.00 87.88 426 LEU A O 1
ATOM 3537 N N . LEU A 1 427 ? 13.832 14.772 3.476 1.00 89.19 427 LEU A N 1
ATOM 3538 C CA . LEU A 1 427 ? 12.932 14.936 2.333 1.00 89.19 427 LEU A CA 1
ATOM 3539 C C . LEU A 1 427 ? 11.829 13.873 2.306 1.00 89.19 427 LEU A C 1
ATOM 3541 O O . LEU A 1 427 ? 10.690 14.187 1.972 1.00 89.19 427 LEU A O 1
ATOM 3545 N N . TRP A 1 428 ? 12.142 12.628 2.665 1.00 87.75 428 TRP A N 1
ATOM 3546 C CA . TRP A 1 428 ? 11.160 11.545 2.717 1.00 87.75 428 TRP A CA 1
ATOM 3547 C C . TRP A 1 428 ? 10.169 11.697 3.869 1.00 87.75 428 TRP A C 1
ATOM 3549 O O . TRP A 1 428 ? 8.991 11.407 3.671 1.00 87.75 428 TRP A O 1
ATOM 3559 N N . SER A 1 429 ? 10.598 12.161 5.046 1.00 85.56 429 SER A N 1
ATOM 3560 C CA . SER A 1 429 ? 9.680 12.442 6.156 1.00 85.56 429 SER A CA 1
ATOM 3561 C C . SER A 1 429 ? 8.762 13.619 5.830 1.00 85.56 429 SER A C 1
ATOM 3563 O O . SER A 1 429 ? 7.565 13.542 6.091 1.00 85.56 429 SER A O 1
ATOM 3565 N N . PHE A 1 430 ? 9.288 14.649 5.158 1.00 85.88 430 PHE A N 1
ATOM 3566 C CA . PHE A 1 430 ? 8.501 15.763 4.624 1.00 85.88 430 PHE A CA 1
ATOM 3567 C C . PHE A 1 430 ? 7.456 15.299 3.605 1.00 85.88 430 PHE A C 1
ATOM 3569 O O . PHE A 1 430 ? 6.296 15.705 3.651 1.00 85.88 430 PHE A O 1
ATOM 3576 N N . TRP A 1 431 ? 7.852 14.412 2.697 1.00 82.38 431 TRP A N 1
ATOM 3577 C CA . TRP A 1 431 ? 6.948 13.874 1.688 1.00 82.38 431 TRP A CA 1
ATOM 3578 C C . TRP A 1 431 ? 5.901 12.912 2.260 1.00 82.38 431 TRP A C 1
ATOM 3580 O O . TRP A 1 431 ? 4.797 12.819 1.734 1.00 82.38 431 TRP A O 1
ATOM 3590 N N . SER A 1 432 ? 6.237 12.221 3.351 1.00 77.44 432 SER A N 1
ATOM 3591 C CA . SER A 1 432 ? 5.341 11.290 4.053 1.00 77.44 432 SER A CA 1
ATOM 3592 C C . SER A 1 432 ? 4.393 11.977 5.042 1.00 77.44 432 SER A C 1
ATOM 3594 O O . SER A 1 432 ? 3.559 11.298 5.646 1.00 77.44 432 SER A O 1
ATOM 3596 N N . ALA A 1 433 ? 4.548 13.287 5.244 1.00 76.12 433 ALA A N 1
ATOM 3597 C CA . ALA A 1 433 ? 3.649 14.119 6.030 1.00 76.12 433 ALA A CA 1
ATOM 3598 C C . ALA A 1 433 ? 2.419 14.521 5.201 1.00 76.12 433 ALA A C 1
ATOM 3600 O O . ALA A 1 433 ? 2.510 14.692 3.983 1.00 76.12 433 ALA A O 1
ATOM 3601 N N . SER A 1 434 ? 1.279 14.707 5.860 1.00 70.25 434 SER A N 1
ATOM 3602 C CA . SER A 1 434 ? 0.015 15.112 5.226 1.00 70.25 434 SER A CA 1
ATOM 3603 C C . SER A 1 434 ? 0.063 16.547 4.697 1.00 70.25 434 SER A C 1
ATOM 3605 O O . SER A 1 434 ? -0.524 16.862 3.661 1.00 70.25 434 SER A O 1
ATOM 3607 N N . SER A 1 435 ? 0.791 17.421 5.397 1.00 75.88 435 SER A N 1
ATOM 3608 C CA . SER A 1 435 ? 0.894 18.843 5.094 1.00 75.88 435 SER A CA 1
ATOM 3609 C C . SER A 1 435 ? 2.201 19.444 5.621 1.00 75.88 435 SER A C 1
ATOM 3611 O O . SER A 1 435 ? 2.862 18.887 6.501 1.00 75.88 435 SER A O 1
ATOM 3613 N N . VAL A 1 436 ? 2.602 20.595 5.074 1.00 80.94 436 VAL A N 1
ATOM 3614 C CA . VAL A 1 436 ? 3.786 21.338 5.544 1.00 80.94 436 VAL A CA 1
ATOM 3615 C C . VAL A 1 436 ? 3.664 21.736 7.028 1.00 80.94 436 VAL A C 1
ATOM 3617 O O . VAL A 1 436 ? 4.628 21.516 7.763 1.00 80.94 436 VAL A O 1
ATOM 3620 N N . PRO A 1 437 ? 2.514 22.257 7.516 1.00 81.50 437 PRO A N 1
ATOM 3621 C CA . PRO A 1 437 ? 2.351 22.578 8.934 1.00 81.50 437 PRO A CA 1
ATOM 3622 C C . PRO A 1 437 ? 2.442 21.351 9.846 1.00 81.50 437 PRO A C 1
ATOM 3624 O O . PRO A 1 437 ? 3.069 21.432 10.900 1.00 81.50 437 PRO A O 1
ATOM 3627 N N . GLN A 1 438 ? 1.875 20.207 9.437 1.00 79.62 438 GLN A N 1
ATOM 3628 C CA . GLN A 1 438 ? 1.984 18.965 10.205 1.00 79.62 438 GLN A CA 1
ATOM 3629 C C . GLN A 1 438 ? 3.454 18.562 10.370 1.00 79.62 438 GLN A C 1
ATOM 3631 O O . GLN A 1 438 ? 3.896 18.317 11.490 1.00 79.62 438 GLN A O 1
ATOM 3636 N N . TRP A 1 439 ? 4.239 18.581 9.290 1.00 85.00 439 TRP A N 1
ATOM 3637 C CA . TRP A 1 439 ? 5.660 18.238 9.350 1.00 85.00 439 TRP A CA 1
ATOM 3638 C C . TRP A 1 439 ? 6.470 19.181 10.252 1.00 85.00 439 TRP A C 1
ATOM 3640 O O . TRP A 1 439 ? 7.258 18.710 11.069 1.00 85.00 439 TRP A O 1
ATOM 3650 N N . LEU A 1 440 ? 6.257 20.499 10.146 1.00 83.50 440 LEU A N 1
ATOM 3651 C CA . LEU A 1 440 ? 6.949 21.489 10.984 1.00 83.50 440 LEU A CA 1
ATOM 3652 C C . LEU A 1 440 ? 6.616 21.317 12.466 1.00 83.50 440 LEU A C 1
ATOM 3654 O O . LEU A 1 440 ? 7.511 21.359 13.306 1.00 83.50 440 LEU A O 1
ATOM 3658 N N . SER A 1 441 ? 5.348 21.036 12.769 1.00 78.62 441 SER A N 1
ATOM 3659 C CA . SER A 1 441 ? 4.886 20.920 14.147 1.00 78.62 441 SER A CA 1
ATOM 3660 C C . SER A 1 441 ? 5.655 19.848 14.935 1.00 78.62 441 SER A C 1
ATOM 3662 O O . SER A 1 441 ? 5.878 20.001 16.132 1.00 78.62 441 SER A O 1
ATOM 3664 N N . VAL A 1 442 ? 6.110 18.765 14.293 1.00 80.56 442 VAL A N 1
ATOM 3665 C CA . VAL A 1 442 ? 6.859 17.675 14.950 1.00 80.56 442 VAL A CA 1
ATOM 3666 C C . VAL A 1 442 ? 8.168 18.169 15.592 1.00 80.56 442 VAL A C 1
ATOM 3668 O O . VAL A 1 442 ? 8.563 17.663 16.643 1.00 80.56 442 VAL A O 1
ATOM 3671 N N . PHE A 1 443 ? 8.808 19.192 15.020 1.00 81.00 443 PHE A N 1
ATOM 3672 C CA . PHE A 1 443 ? 10.048 19.769 15.551 1.00 81.00 443 PHE A CA 1
ATOM 3673 C C . PHE A 1 443 ? 9.797 20.663 16.774 1.00 81.00 443 PHE A C 1
ATOM 3675 O O . PHE A 1 443 ? 10.527 20.562 17.766 1.00 81.00 443 PHE A O 1
ATOM 3682 N N . ASP A 1 444 ? 8.715 21.448 16.749 1.00 72.56 444 ASP A N 1
ATOM 3683 C CA . ASP A 1 444 ? 8.331 22.352 17.841 1.00 72.56 444 ASP A CA 1
ATOM 3684 C C . ASP A 1 444 ? 8.109 21.593 19.160 1.00 72.56 444 ASP A C 1
ATOM 3686 O O . ASP A 1 444 ? 8.499 22.048 20.234 1.00 72.56 444 ASP A O 1
ATOM 3690 N N . THR A 1 445 ? 7.541 20.386 19.076 1.00 66.88 445 THR A N 1
ATOM 3691 C CA . THR A 1 445 ? 7.237 19.510 20.223 1.00 66.88 445 THR A CA 1
ATOM 3692 C C . THR A 1 445 ? 8.462 19.071 21.016 1.00 66.88 445 THR A C 1
ATOM 3694 O O . THR A 1 445 ? 8.356 18.815 22.210 1.00 66.88 445 THR A O 1
ATOM 3697 N N . VAL A 1 446 ? 9.626 18.993 20.374 1.00 68.06 446 VAL A N 1
ATOM 3698 C CA . VAL A 1 446 ? 10.866 18.494 20.991 1.00 68.06 446 VAL A CA 1
ATOM 3699 C C . VAL A 1 446 ? 11.772 19.660 21.431 1.00 68.06 446 VAL A C 1
ATOM 3701 O O . VAL A 1 446 ? 12.932 19.460 21.789 1.00 68.06 446 VAL A O 1
ATOM 3704 N N . GLY A 1 447 ? 11.258 20.898 21.405 1.00 60.44 447 GLY A N 1
ATOM 3705 C CA . GLY A 1 447 ? 12.026 22.107 21.721 1.00 60.44 447 GLY A CA 1
ATOM 3706 C C . GLY A 1 447 ? 13.048 22.476 20.642 1.00 60.44 447 GLY A C 1
ATOM 3707 O O . GLY A 1 447 ? 14.012 23.191 20.913 1.00 60.44 447 GLY A O 1
ATOM 3708 N N . VAL A 1 448 ? 12.868 21.972 19.416 1.00 61.12 448 VAL A N 1
ATOM 3709 C CA . VAL A 1 448 ? 13.731 22.260 18.270 1.00 61.12 448 VAL A CA 1
ATOM 3710 C C . VAL A 1 448 ? 13.005 23.263 17.377 1.00 61.12 448 VAL A C 1
ATOM 3712 O O . VAL A 1 448 ? 12.200 22.881 16.541 1.00 61.12 448 VAL A O 1
ATOM 3715 N N . GLU A 1 449 ? 13.317 24.554 17.525 1.00 52.56 449 GLU A N 1
ATOM 3716 C CA . GLU A 1 449 ? 12.647 25.642 16.779 1.00 52.56 449 GLU A CA 1
ATOM 3717 C C . GLU A 1 449 ? 12.764 25.527 15.241 1.00 52.56 449 GLU A C 1
ATOM 3719 O O . GLU A 1 449 ? 12.062 26.224 14.513 1.00 52.56 449 GLU A O 1
ATOM 3724 N N . ALA A 1 450 ? 13.687 24.705 14.720 1.00 56.56 450 ALA A N 1
ATOM 3725 C CA . ALA A 1 450 ? 13.808 24.411 13.290 1.00 56.56 450 ALA A CA 1
ATOM 3726 C C . ALA A 1 450 ? 14.651 23.144 13.027 1.00 56.56 450 ALA A C 1
ATOM 3728 O O . ALA A 1 450 ? 15.616 22.906 13.760 1.00 56.56 450 ALA A O 1
ATOM 3729 N N . PRO A 1 451 ? 14.431 22.408 11.914 1.00 55.25 451 PRO A N 1
ATOM 3730 C CA . PRO A 1 451 ? 15.239 21.241 11.520 1.00 55.25 451 PRO A CA 1
ATOM 3731 C C . PRO A 1 451 ? 16.760 21.496 11.498 1.00 55.25 451 PRO A C 1
ATOM 3733 O O . PRO A 1 451 ? 17.551 20.585 11.721 1.00 55.25 451 PRO A O 1
ATOM 3736 N N . GLY A 1 452 ? 17.183 22.746 11.269 1.00 53.72 452 GLY A N 1
ATOM 3737 C CA . GLY A 1 452 ? 18.592 23.159 11.282 1.00 53.72 452 GLY A CA 1
ATOM 3738 C C . GLY A 1 452 ? 19.238 23.281 12.672 1.00 53.72 452 GLY A C 1
ATOM 3739 O O . GLY A 1 452 ? 20.453 23.443 12.741 1.00 53.72 452 GLY A O 1
ATOM 3740 N N . LYS A 1 453 ? 18.457 23.210 13.761 1.00 55.78 453 LYS A N 1
ATOM 3741 C CA . LYS A 1 453 ? 18.923 23.314 15.158 1.00 55.78 453 LYS A CA 1
ATOM 3742 C C . LYS A 1 453 ? 18.927 21.976 15.915 1.00 55.78 453 LYS A C 1
ATOM 3744 O O . LYS A 1 453 ? 19.261 21.965 17.097 1.00 55.78 453 LYS A O 1
ATOM 3749 N N . MET A 1 454 ? 18.575 20.854 15.272 1.00 56.69 454 MET A N 1
ATOM 3750 C CA . MET A 1 454 ? 18.743 19.516 15.867 1.00 56.69 454 MET A CA 1
ATOM 3751 C C . MET A 1 454 ? 20.190 19.353 16.342 1.00 56.69 454 MET A C 1
ATOM 3753 O O . MET A 1 454 ? 21.083 19.743 15.596 1.00 56.69 454 MET A O 1
ATOM 3757 N N . THR A 1 455 ? 20.453 18.750 17.510 1.00 56.22 455 THR A N 1
ATOM 3758 C CA . THR A 1 455 ? 21.821 18.370 17.910 1.00 56.22 455 THR A CA 1
ATOM 3759 C C . THR A 1 455 ? 22.373 17.421 16.842 1.00 56.22 455 THR A C 1
ATOM 3761 O O . THR A 1 455 ? 22.004 16.242 16.824 1.00 56.22 455 THR A O 1
ATOM 3764 N N . PRO A 1 456 ? 23.253 17.882 15.928 1.00 56.03 456 PRO A N 1
ATOM 3765 C CA . PRO A 1 456 ? 23.593 17.122 14.727 1.00 56.03 456 PRO A CA 1
ATOM 3766 C C . PRO A 1 456 ? 24.260 15.792 15.078 1.00 56.03 456 PRO A C 1
ATOM 3768 O O . PRO A 1 456 ? 24.170 14.838 14.317 1.00 56.03 456 PRO A O 1
ATOM 3771 N N . ALA A 1 457 ? 24.870 15.719 16.265 1.00 55.00 457 ALA A N 1
ATOM 3772 C CA . ALA A 1 457 ? 25.583 14.572 16.803 1.00 55.00 457 ALA A CA 1
ATOM 3773 C C . ALA A 1 457 ? 24.718 13.309 16.975 1.00 55.00 457 ALA A C 1
ATOM 3775 O O . ALA A 1 457 ? 25.188 12.228 16.637 1.00 55.00 457 ALA A O 1
ATOM 3776 N N . LEU A 1 458 ? 23.466 13.408 17.443 1.00 56.75 458 LEU A N 1
ATOM 3777 C CA . LEU A 1 458 ? 22.619 12.229 17.705 1.00 56.75 458 LEU A CA 1
ATOM 3778 C C . LEU A 1 458 ? 22.136 11.565 16.404 1.00 56.75 458 LEU A C 1
ATOM 3780 O O . LEU A 1 458 ? 22.251 10.348 16.248 1.00 56.75 458 LEU A O 1
ATOM 3784 N N . VAL A 1 459 ? 21.693 12.373 15.432 1.00 60.66 459 VAL A N 1
ATOM 3785 C CA . VAL A 1 459 ? 21.345 11.908 14.076 1.00 60.66 459 VAL A CA 1
ATOM 3786 C C . VAL A 1 459 ? 22.591 11.365 13.372 1.00 60.66 459 VAL A C 1
ATOM 3788 O O . VAL A 1 459 ? 22.537 10.285 12.787 1.00 60.66 459 VAL A O 1
ATOM 3791 N N . LEU A 1 460 ? 23.727 12.080 13.442 1.00 60.09 460 LEU A N 1
ATOM 3792 C CA . LEU A 1 460 ? 24.964 11.645 12.788 1.00 60.09 460 LEU A CA 1
ATOM 3793 C C . LEU A 1 460 ? 25.451 10.306 13.330 1.00 60.09 460 LEU A C 1
ATOM 3795 O O . LEU A 1 460 ? 25.863 9.481 12.530 1.00 60.09 460 LEU A O 1
ATOM 3799 N N . VAL A 1 461 ? 25.437 10.086 14.649 1.00 62.69 461 VAL A N 1
ATOM 3800 C CA . VAL A 1 461 ? 25.971 8.857 15.261 1.00 62.69 461 VAL A CA 1
ATOM 3801 C C . VAL A 1 461 ? 25.089 7.653 14.930 1.00 62.69 461 VAL A C 1
ATOM 3803 O O . VAL A 1 461 ? 25.611 6.626 14.490 1.00 62.69 461 VAL A O 1
ATOM 3806 N N . ALA A 1 462 ? 23.762 7.788 15.042 1.00 63.75 462 ALA A N 1
ATOM 3807 C CA . ALA A 1 462 ? 22.826 6.726 14.672 1.00 63.75 462 ALA A CA 1
ATOM 3808 C C . ALA A 1 462 ? 22.922 6.378 13.172 1.00 63.75 462 ALA A C 1
ATOM 3810 O O . ALA A 1 462 ? 23.022 5.208 12.801 1.00 63.75 462 ALA A O 1
ATOM 3811 N N . VAL A 1 463 ? 22.988 7.386 12.295 1.00 62.94 463 VAL A N 1
ATOM 3812 C CA . VAL A 1 463 ? 23.109 7.187 10.839 1.00 62.94 463 VAL A CA 1
ATOM 3813 C C . VAL A 1 463 ? 24.510 6.700 10.434 1.00 62.94 463 VAL A C 1
ATOM 3815 O O . VAL A 1 463 ? 24.640 5.876 9.524 1.00 62.94 463 VAL A O 1
ATOM 3818 N N . ALA A 1 464 ? 25.572 7.143 11.114 1.00 61.19 464 ALA A N 1
ATOM 3819 C CA . ALA A 1 464 ? 26.942 6.690 10.868 1.00 61.19 464 ALA A CA 1
ATOM 3820 C C . ALA A 1 464 ? 27.127 5.204 11.202 1.00 61.19 464 ALA A C 1
ATOM 3822 O O . ALA A 1 464 ? 27.842 4.514 10.474 1.00 61.19 464 ALA A O 1
ATOM 3823 N N . ALA A 1 465 ? 26.455 4.690 12.236 1.00 59.91 465 ALA A N 1
ATOM 3824 C CA . ALA A 1 465 ? 26.467 3.263 12.551 1.00 59.91 465 ALA A CA 1
ATOM 3825 C C . ALA A 1 465 ? 25.722 2.430 11.488 1.00 59.91 465 ALA A C 1
ATOM 3827 O O . ALA A 1 465 ? 26.233 1.403 11.046 1.00 59.91 465 ALA A O 1
ATOM 3828 N N . ILE A 1 466 ? 24.555 2.899 11.024 1.00 64.88 466 ILE A N 1
ATOM 3829 C CA . ILE A 1 466 ? 23.702 2.162 10.072 1.00 64.88 466 ILE A CA 1
ATOM 3830 C C . ILE A 1 466 ? 24.293 2.167 8.650 1.00 64.88 466 ILE A C 1
ATOM 3832 O O . ILE A 1 466 ? 24.193 1.173 7.933 1.00 64.88 466 ILE A O 1
ATOM 3836 N N . ILE A 1 467 ? 24.920 3.271 8.224 1.00 68.12 467 ILE A N 1
ATOM 3837 C CA . ILE A 1 467 ? 25.317 3.484 6.817 1.00 68.12 467 ILE A CA 1
ATOM 3838 C C . ILE A 1 467 ? 26.799 3.783 6.636 1.00 68.12 467 ILE A C 1
ATOM 3840 O O . ILE A 1 467 ? 27.390 3.368 5.636 1.00 68.12 467 ILE A O 1
ATOM 3844 N N . GLY A 1 468 ? 27.428 4.444 7.605 1.00 61.25 468 GLY A N 1
ATOM 3845 C CA . GLY A 1 468 ? 28.851 4.773 7.550 1.00 61.25 468 GLY A CA 1
ATOM 3846 C C . GLY A 1 468 ? 29.743 3.530 7.525 1.00 61.25 468 GLY A C 1
ATOM 3847 O O . GLY A 1 468 ? 30.676 3.479 6.725 1.00 61.25 468 GLY A O 1
ATOM 3848 N N . ILE A 1 469 ? 29.427 2.499 8.323 1.00 68.75 469 ILE A N 1
ATOM 3849 C CA . ILE A 1 469 ? 30.194 1.240 8.369 1.00 68.75 469 ILE A CA 1
ATOM 3850 C C . ILE A 1 469 ? 30.077 0.454 7.045 1.00 68.75 469 ILE A C 1
ATOM 3852 O O . ILE A 1 469 ? 31.121 0.139 6.464 1.00 68.75 469 ILE A O 1
ATOM 3856 N N . PRO A 1 470 ? 28.873 0.188 6.490 1.00 70.94 470 PRO A N 1
ATOM 3857 C CA . PRO A 1 470 ? 28.747 -0.426 5.166 1.00 70.94 470 PRO A CA 1
ATOM 3858 C C . PRO A 1 470 ? 29.408 0.386 4.046 1.00 70.94 470 PRO A C 1
ATOM 3860 O O . PRO A 1 470 ? 30.090 -0.191 3.197 1.00 70.94 470 PRO A O 1
ATOM 3863 N N . ALA A 1 471 ? 29.257 1.717 4.045 1.00 63.47 471 ALA A N 1
ATOM 3864 C CA . ALA A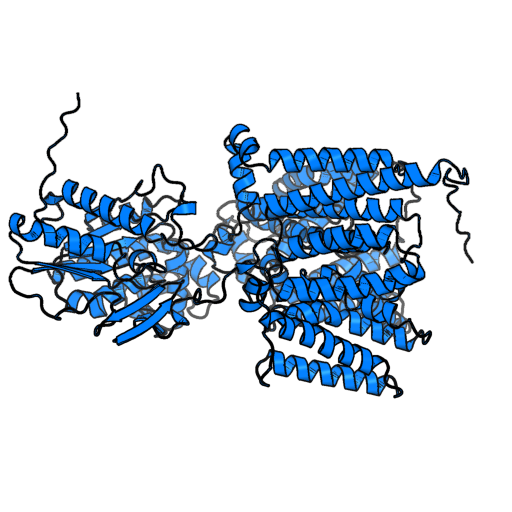 1 471 ? 29.885 2.590 3.052 1.00 63.47 471 ALA A CA 1
ATOM 3865 C C . ALA A 1 471 ? 31.418 2.520 3.121 1.00 63.47 471 ALA A C 1
ATOM 3867 O O . ALA A 1 471 ? 32.081 2.455 2.084 1.00 63.47 471 ALA A O 1
ATOM 3868 N N . LEU A 1 472 ? 31.983 2.474 4.331 1.00 62.50 472 LEU A N 1
ATOM 3869 C CA . LEU A 1 472 ? 33.417 2.323 4.566 1.00 62.50 472 LEU A CA 1
ATOM 3870 C C . LEU A 1 472 ? 33.920 0.944 4.114 1.00 62.50 472 LEU A C 1
ATOM 3872 O O . LEU A 1 472 ? 34.937 0.861 3.424 1.00 62.50 472 LEU A O 1
ATOM 3876 N N . ALA A 1 473 ? 33.193 -0.129 4.437 1.00 68.38 473 ALA A N 1
ATOM 3877 C CA . ALA A 1 473 ? 33.527 -1.487 4.015 1.00 68.38 473 ALA A CA 1
ATOM 3878 C C . ALA A 1 473 ? 33.509 -1.631 2.483 1.00 68.38 473 ALA A C 1
ATOM 3880 O O . ALA A 1 473 ? 34.447 -2.173 1.901 1.00 68.38 473 ALA A O 1
ATOM 3881 N N . LEU A 1 474 ? 32.499 -1.075 1.807 1.00 67.88 474 LEU A N 1
ATOM 3882 C CA . LEU A 1 474 ? 32.394 -1.081 0.343 1.00 67.88 474 LEU A CA 1
ATOM 3883 C C . LEU A 1 474 ? 33.435 -0.187 -0.336 1.00 67.88 474 LEU A C 1
ATOM 3885 O O . LEU A 1 474 ? 33.970 -0.549 -1.380 1.00 67.88 474 LEU A O 1
ATOM 3889 N N . ALA A 1 475 ? 33.761 0.965 0.253 1.00 60.59 475 ALA A N 1
ATOM 3890 C CA . ALA A 1 475 ? 34.795 1.866 -0.253 1.00 60.59 475 ALA A CA 1
ATOM 3891 C C . ALA A 1 475 ? 36.206 1.252 -0.208 1.00 60.59 475 ALA A C 1
ATOM 3893 O O . ALA A 1 475 ? 37.077 1.660 -0.986 1.00 60.59 475 ALA A O 1
ATOM 3894 N N . ARG A 1 476 ? 36.427 0.296 0.703 1.00 66.94 476 ARG A N 1
ATOM 3895 C CA . ARG A 1 476 ? 37.703 -0.407 0.894 1.00 66.94 476 ARG A CA 1
ATOM 3896 C C . ARG A 1 476 ? 37.728 -1.820 0.311 1.00 66.94 476 ARG A C 1
ATOM 3898 O O . ARG A 1 476 ? 38.812 -2.356 0.103 1.00 66.94 476 ARG A O 1
ATOM 3905 N N . GLY A 1 477 ? 36.570 -2.409 0.026 1.00 53.94 477 GLY A N 1
ATOM 3906 C CA . GLY A 1 477 ? 36.457 -3.727 -0.588 1.00 53.94 477 GLY A CA 1
ATOM 3907 C C . GLY A 1 477 ? 36.924 -3.728 -2.045 1.00 53.94 477 GLY A C 1
ATOM 3908 O O . GLY A 1 477 ? 36.402 -2.990 -2.878 1.00 53.94 477 GLY A O 1
ATOM 3909 N N . GLY A 1 478 ? 37.895 -4.585 -2.368 1.00 48.62 478 GLY A N 1
ATOM 3910 C CA . GLY A 1 478 ? 38.263 -4.891 -3.750 1.00 48.62 478 GLY A CA 1
ATOM 3911 C C . GLY A 1 478 ? 37.201 -5.782 -4.394 1.00 48.62 478 GLY A C 1
ATOM 3912 O O . GLY A 1 478 ? 36.985 -6.911 -3.956 1.00 48.62 478 GLY A O 1
ATOM 3913 N N . ALA A 1 479 ? 36.518 -5.279 -5.421 1.00 48.31 479 ALA A N 1
ATOM 3914 C CA . ALA A 1 479 ? 35.494 -6.026 -6.142 1.00 48.31 479 ALA A CA 1
ATOM 3915 C C . ALA A 1 479 ? 36.043 -6.550 -7.472 1.00 48.31 479 ALA A C 1
ATOM 3917 O O . ALA A 1 479 ? 35.878 -5.907 -8.501 1.00 48.31 479 ALA A O 1
ATOM 3918 N N . ASP A 1 480 ? 36.654 -7.732 -7.428 1.00 47.12 480 ASP A N 1
ATOM 3919 C CA . ASP A 1 480 ? 36.763 -8.631 -8.580 1.00 47.12 480 ASP A CA 1
ATOM 3920 C C . ASP A 1 480 ? 36.664 -10.078 -8.081 1.00 47.12 480 ASP A C 1
ATOM 3922 O O . ASP A 1 480 ? 37.648 -10.783 -7.868 1.00 47.12 480 ASP A O 1
ATOM 3926 N N . ARG A 1 481 ? 35.429 -10.530 -7.837 1.00 57.50 481 ARG A N 1
ATOM 3927 C CA . ARG A 1 481 ? 35.134 -11.963 -7.748 1.00 57.50 481 ARG A CA 1
ATOM 3928 C C . ARG A 1 481 ? 34.517 -12.384 -9.069 1.00 57.50 481 ARG A C 1
ATOM 3930 O O . ARG A 1 481 ? 33.422 -11.944 -9.412 1.00 57.50 481 ARG A O 1
ATOM 3937 N N . GLN A 1 482 ? 35.226 -13.236 -9.802 1.00 65.19 482 GLN A N 1
ATOM 3938 C CA . GLN A 1 482 ? 34.708 -13.850 -11.018 1.00 65.19 482 GLN A CA 1
ATOM 3939 C C . GLN A 1 482 ? 33.419 -14.619 -10.692 1.00 65.19 482 GLN A C 1
ATOM 3941 O O . GLN A 1 482 ? 33.364 -15.375 -9.716 1.00 65.19 482 GLN A O 1
ATOM 3946 N N . TYR A 1 483 ? 32.371 -14.394 -11.486 1.00 76.19 483 TYR A N 1
ATOM 3947 C CA . TYR A 1 483 ? 31.086 -15.063 -11.303 1.00 76.19 483 TYR A CA 1
ATOM 3948 C C . TYR A 1 483 ? 31.254 -16.586 -11.391 1.00 76.19 483 TYR A C 1
ATOM 3950 O O . TYR A 1 483 ? 31.912 -17.101 -12.294 1.00 76.19 483 TYR A O 1
ATOM 3958 N N . SER A 1 484 ? 30.629 -17.310 -10.461 1.00 83.25 484 SER A N 1
ATOM 3959 C CA . SER A 1 484 ? 30.606 -18.772 -10.448 1.00 83.25 484 SER A CA 1
ATOM 3960 C C . SER A 1 484 ? 29.176 -19.261 -10.262 1.00 83.25 484 SER A C 1
ATOM 3962 O O . SER A 1 484 ? 28.591 -19.083 -9.192 1.00 83.25 484 SER A O 1
ATOM 3964 N N . PHE A 1 485 ? 28.641 -19.920 -11.293 1.00 84.62 485 PHE A N 1
ATOM 3965 C CA . PHE A 1 485 ? 27.286 -20.473 -11.291 1.00 84.62 485 PHE A CA 1
ATOM 3966 C C . PHE A 1 485 ? 27.054 -21.420 -10.104 1.00 84.62 485 PHE A C 1
ATOM 3968 O O . PHE A 1 485 ? 26.111 -21.237 -9.346 1.00 84.62 485 PHE A O 1
ATOM 3975 N N . ARG A 1 486 ? 27.969 -22.370 -9.857 1.00 85.44 486 ARG A N 1
ATOM 3976 C CA . ARG A 1 486 ? 27.841 -23.338 -8.748 1.00 85.44 486 ARG A CA 1
ATOM 3977 C C . ARG A 1 486 ? 27.802 -22.672 -7.373 1.00 85.44 486 ARG A C 1
ATOM 3979 O O . ARG A 1 486 ? 27.000 -23.063 -6.536 1.00 85.44 486 ARG A O 1
ATOM 3986 N N . ARG A 1 487 ? 28.658 -21.668 -7.137 1.00 84.38 487 ARG A N 1
ATOM 3987 C CA . ARG A 1 487 ? 28.670 -20.929 -5.863 1.00 84.38 487 ARG A CA 1
ATOM 3988 C C . ARG A 1 487 ? 27.390 -20.128 -5.684 1.00 84.38 487 ARG A C 1
ATOM 3990 O O . ARG A 1 487 ? 26.854 -20.103 -4.584 1.00 84.38 487 ARG A O 1
ATOM 3997 N N . SER A 1 488 ? 26.904 -19.517 -6.764 1.00 85.75 488 SER A N 1
ATOM 3998 C CA . SER A 1 488 ? 25.620 -18.828 -6.762 1.00 85.75 488 SER A CA 1
ATOM 3999 C C . SER A 1 488 ? 24.493 -19.777 -6.371 1.00 85.75 488 SER A C 1
ATOM 4001 O O . SER A 1 488 ? 23.805 -19.495 -5.395 1.00 85.75 488 SER A O 1
ATOM 4003 N N . VAL A 1 489 ? 24.360 -20.898 -7.085 1.00 88.56 489 VAL A N 1
ATOM 4004 C CA . VAL A 1 489 ? 23.308 -21.892 -6.843 1.00 88.56 489 VAL A CA 1
ATOM 4005 C C . VAL A 1 489 ? 23.358 -22.411 -5.406 1.00 88.56 489 VAL A C 1
ATOM 4007 O O . VAL A 1 489 ? 22.361 -22.445 -4.699 1.00 88.56 489 VAL A O 1
ATOM 4010 N N . ALA A 1 490 ? 24.549 -22.773 -4.922 1.00 87.94 490 ALA A N 1
ATOM 4011 C CA . ALA A 1 490 ? 24.701 -23.242 -3.550 1.00 87.94 490 ALA A CA 1
ATOM 4012 C C . ALA A 1 490 ? 24.301 -22.163 -2.531 1.00 87.94 490 ALA A C 1
ATOM 4014 O O . ALA A 1 490 ? 23.586 -22.456 -1.580 1.00 87.94 490 ALA A O 1
ATOM 4015 N N . SER A 1 491 ? 24.726 -20.911 -2.732 1.00 85.81 491 SER A N 1
ATOM 4016 C CA . SER A 1 491 ? 24.405 -19.821 -1.804 1.00 85.81 491 SER A CA 1
ATOM 4017 C C . SER A 1 491 ? 22.913 -19.495 -1.772 1.00 85.81 491 SER A C 1
ATOM 4019 O O . SER A 1 491 ? 22.337 -19.393 -0.693 1.00 85.81 491 SER A O 1
ATOM 4021 N N . VAL A 1 492 ? 22.274 -19.377 -2.938 1.00 88.06 492 VAL A N 1
ATOM 4022 C CA . VAL A 1 492 ? 20.857 -19.024 -3.042 1.00 88.06 492 VAL A CA 1
ATOM 4023 C C . VAL A 1 492 ? 19.990 -20.193 -2.592 1.00 88.06 492 VAL A C 1
ATOM 4025 O O . VAL A 1 492 ? 19.098 -19.990 -1.774 1.00 88.06 492 VAL A O 1
ATOM 4028 N N . GLY A 1 493 ? 20.300 -21.415 -3.029 1.00 88.00 493 GLY A N 1
ATOM 4029 C CA . GLY A 1 493 ? 19.617 -22.629 -2.591 1.00 88.00 493 GLY A CA 1
ATOM 4030 C C . GLY A 1 493 ? 19.686 -22.851 -1.077 1.00 88.00 493 GLY A C 1
ATOM 4031 O O . GLY A 1 493 ? 18.651 -23.069 -0.453 1.00 88.00 493 GLY A O 1
ATOM 4032 N N . VAL A 1 494 ? 20.868 -22.740 -0.455 1.00 88.38 494 VAL A N 1
ATOM 4033 C CA . VAL A 1 494 ? 21.022 -22.924 1.003 1.00 88.38 494 VAL A CA 1
ATOM 4034 C C . VAL A 1 494 ? 20.317 -21.814 1.781 1.00 88.38 494 VAL A C 1
ATOM 4036 O O . VAL A 1 494 ? 19.553 -22.110 2.698 1.00 88.38 494 VAL A O 1
ATOM 4039 N N . CYS A 1 495 ? 20.515 -20.543 1.414 1.00 85.75 495 CYS A N 1
ATOM 4040 C CA . CYS A 1 495 ? 19.830 -19.434 2.083 1.00 85.75 495 CYS A CA 1
ATOM 4041 C C . CYS A 1 495 ? 18.308 -19.518 1.908 1.00 85.75 495 CYS A C 1
ATOM 4043 O O . CYS A 1 495 ? 17.571 -19.276 2.862 1.00 85.75 495 CYS A O 1
ATOM 4045 N N . GLY A 1 496 ? 17.837 -19.890 0.716 1.00 86.62 496 GLY A N 1
ATOM 4046 C CA . GLY A 1 496 ? 16.422 -20.084 0.423 1.00 86.62 496 GLY A CA 1
ATOM 4047 C C . GLY A 1 496 ? 15.814 -21.226 1.230 1.00 86.62 496 GLY A C 1
ATOM 4048 O O . GLY A 1 496 ? 14.747 -21.051 1.812 1.00 86.62 496 GLY A O 1
ATOM 4049 N N . LEU A 1 497 ? 16.514 -22.357 1.341 1.00 92.12 497 LEU A N 1
ATOM 4050 C CA . LEU A 1 497 ? 16.080 -23.489 2.157 1.00 92.12 497 LEU A CA 1
ATOM 4051 C C . LEU A 1 497 ? 15.991 -23.109 3.638 1.00 92.12 497 LEU A C 1
ATOM 4053 O O . LEU A 1 497 ? 14.973 -23.375 4.268 1.00 92.12 497 LEU A O 1
ATOM 4057 N N . ILE A 1 498 ? 17.011 -22.436 4.180 1.00 88.31 498 ILE A N 1
ATOM 4058 C CA . ILE A 1 498 ? 16.998 -21.946 5.567 1.00 88.31 498 ILE A CA 1
ATOM 4059 C C . ILE A 1 498 ? 15.809 -21.005 5.791 1.00 88.31 498 ILE A C 1
ATOM 4061 O O . ILE A 1 498 ? 15.076 -21.168 6.765 1.00 88.31 498 ILE A O 1
ATOM 4065 N N . ALA A 1 499 ? 15.580 -20.056 4.879 1.00 87.00 499 ALA A N 1
ATOM 4066 C CA . ALA A 1 499 ? 14.468 -19.116 4.980 1.00 87.00 499 ALA A CA 1
ATOM 4067 C C . ALA A 1 499 ? 13.105 -19.829 4.960 1.00 87.00 499 ALA A C 1
ATOM 4069 O O . ALA A 1 499 ? 12.238 -19.509 5.773 1.00 87.00 499 ALA A O 1
ATOM 4070 N N . VAL A 1 500 ? 12.921 -20.824 4.084 1.00 90.31 500 VAL A N 1
ATOM 4071 C CA . VAL A 1 500 ? 11.705 -21.652 4.039 1.00 90.31 500 VAL A CA 1
ATOM 4072 C C . VAL A 1 500 ? 11.536 -22.440 5.337 1.00 90.31 500 VAL A C 1
ATOM 4074 O O . VAL A 1 500 ? 10.456 -22.392 5.919 1.00 90.31 500 VAL A O 1
ATOM 4077 N N . CYS A 1 501 ? 12.589 -23.097 5.829 1.00 89.31 501 CYS A N 1
ATOM 4078 C CA . CYS A 1 501 ? 12.547 -23.867 7.072 1.00 89.31 501 CYS A CA 1
ATOM 4079 C C . CYS A 1 501 ? 12.150 -22.999 8.271 1.00 89.31 501 CYS A C 1
ATOM 4081 O O . CYS A 1 501 ? 11.249 -23.378 9.008 1.00 89.31 501 CYS A O 1
ATOM 4083 N N . ILE A 1 502 ? 12.754 -21.815 8.434 1.00 86.12 502 ILE A N 1
ATOM 4084 C CA . ILE A 1 502 ? 12.390 -20.867 9.505 1.00 86.12 502 ILE A CA 1
ATOM 4085 C C . ILE A 1 502 ? 10.937 -20.390 9.343 1.00 86.12 502 ILE A C 1
ATOM 4087 O O . ILE A 1 502 ? 10.229 -20.194 10.327 1.00 86.12 502 ILE A O 1
ATOM 4091 N N . SER A 1 503 ? 10.456 -20.257 8.105 1.00 83.69 503 SER A N 1
ATOM 4092 C CA . SER A 1 503 ? 9.085 -19.823 7.822 1.00 83.69 503 SER A CA 1
ATOM 4093 C C . SER A 1 503 ? 8.026 -20.899 8.112 1.00 83.69 503 SER A C 1
ATOM 4095 O O . SER A 1 503 ? 6.836 -20.583 8.134 1.00 83.69 503 SER A O 1
ATOM 4097 N N . LEU A 1 504 ? 8.383 -22.167 8.338 1.00 84.56 504 LEU A N 1
ATOM 4098 C CA . LEU A 1 504 ? 7.401 -23.215 8.647 1.00 84.56 504 LEU A CA 1
ATOM 4099 C C . LEU A 1 504 ? 6.820 -23.026 10.062 1.00 84.56 504 LEU A C 1
ATOM 4101 O O . LEU A 1 504 ? 7.614 -22.874 10.990 1.00 84.56 504 LEU A O 1
ATOM 4105 N N . PRO A 1 505 ? 5.479 -23.079 10.255 1.00 75.50 505 PRO A N 1
ATOM 4106 C CA . PRO A 1 505 ? 4.821 -22.958 11.571 1.00 75.50 505 PRO A CA 1
ATOM 4107 C C . PRO A 1 505 ? 5.472 -23.808 12.662 1.00 75.50 505 PRO A C 1
ATOM 4109 O O . PRO A 1 505 ? 5.991 -23.292 13.644 1.00 75.50 505 PRO A O 1
ATOM 4112 N N . VAL A 1 506 ? 5.617 -25.106 12.383 1.00 82.00 506 VAL A N 1
ATOM 4113 C CA . VAL A 1 506 ? 6.210 -26.098 13.294 1.00 82.00 506 VAL A CA 1
ATOM 4114 C C . VAL A 1 506 ? 7.629 -25.730 13.752 1.00 82.00 506 VAL A C 1
ATOM 4116 O O . VAL A 1 506 ? 8.062 -26.164 14.817 1.00 82.00 506 VAL A O 1
ATOM 4119 N N . VAL A 1 507 ? 8.371 -24.965 12.946 1.00 82.88 507 VAL A N 1
ATOM 4120 C CA . VAL A 1 507 ? 9.758 -24.592 13.235 1.00 82.88 507 VAL A CA 1
ATOM 4121 C C . VAL A 1 507 ? 9.821 -23.294 14.032 1.00 82.88 507 VAL A C 1
ATOM 4123 O O . VAL A 1 507 ? 10.442 -23.294 15.091 1.00 82.88 507 VAL A O 1
ATOM 4126 N N . HIS A 1 508 ? 9.193 -22.199 13.584 1.00 77.00 508 HIS A N 1
ATOM 4127 C CA . HIS A 1 508 ? 9.316 -20.930 14.320 1.00 77.00 508 HIS A CA 1
ATOM 4128 C C . HIS A 1 508 ? 8.612 -20.936 15.671 1.00 77.00 508 HIS A C 1
ATOM 4130 O O . HIS A 1 508 ? 9.113 -20.284 16.583 1.00 77.00 508 HIS A O 1
ATOM 4136 N N . ASP A 1 509 ? 7.547 -21.720 15.843 1.00 76.31 509 ASP A N 1
ATOM 4137 C CA . ASP A 1 509 ? 6.900 -21.872 17.151 1.00 76.31 509 ASP A CA 1
ATOM 4138 C C . ASP A 1 509 ? 7.831 -22.547 18.177 1.00 76.31 509 ASP A C 1
ATOM 4140 O O . ASP A 1 509 ? 7.706 -22.331 19.379 1.00 76.31 509 ASP A O 1
ATOM 4144 N N . ARG A 1 510 ? 8.836 -23.305 17.712 1.00 83.56 510 ARG A N 1
ATOM 4145 C CA . ARG A 1 510 ? 9.874 -23.927 18.555 1.00 83.56 510 ARG A CA 1
ATOM 4146 C C . ARG A 1 510 ? 11.128 -23.070 18.739 1.00 83.56 510 ARG A C 1
ATOM 4148 O O . ARG A 1 510 ? 11.935 -23.373 19.611 1.00 83.56 510 ARG A O 1
ATOM 4155 N N . LEU A 1 511 ? 11.321 -22.029 17.925 1.00 79.12 511 LEU A N 1
ATOM 4156 C CA . LEU A 1 511 ? 12.501 -21.149 17.975 1.00 79.12 511 LEU A CA 1
ATOM 4157 C C . LEU A 1 511 ? 12.368 -20.009 19.004 1.00 79.12 511 LEU A C 1
ATOM 4159 O O . LEU A 1 511 ? 13.278 -19.189 19.126 1.00 79.12 511 LEU A O 1
ATOM 4163 N N . GLY A 1 512 ? 11.264 -19.973 19.754 1.00 76.38 512 GLY A N 1
ATOM 4164 C CA . GLY A 1 512 ? 11.011 -19.022 20.833 1.00 76.38 512 GLY A CA 1
ATOM 4165 C C . GLY A 1 512 ? 10.104 -17.855 20.439 1.00 76.38 512 GLY A C 1
ATOM 4166 O O . GLY A 1 512 ? 9.858 -17.573 19.263 1.00 76.38 512 GLY A O 1
ATOM 4167 N N . GLU A 1 513 ? 9.619 -17.147 21.459 1.00 74.81 513 GLU A N 1
ATOM 4168 C CA . GLU A 1 513 ? 8.608 -16.091 21.332 1.00 74.81 513 GLU A CA 1
ATOM 4169 C C . GLU A 1 513 ? 9.060 -14.934 20.427 1.00 74.81 513 GLU A C 1
ATOM 4171 O O . GLU A 1 513 ? 8.277 -14.425 19.626 1.00 74.81 513 GLU A O 1
ATOM 4176 N N . THR A 1 514 ? 10.344 -14.561 20.472 1.00 73.56 514 THR A N 1
ATOM 4177 C CA . THR A 1 514 ? 10.901 -13.489 19.629 1.00 73.56 514 THR A CA 1
ATOM 4178 C C . THR A 1 514 ? 10.785 -13.808 18.138 1.00 73.56 514 THR A C 1
ATOM 4180 O O . THR A 1 514 ? 10.409 -12.942 17.347 1.00 73.56 514 THR A O 1
ATOM 4183 N N . VAL A 1 515 ? 11.083 -15.050 17.739 1.00 72.62 515 VAL A N 1
ATOM 4184 C CA . VAL A 1 515 ? 11.023 -15.474 16.332 1.00 72.62 515 VAL A CA 1
ATOM 4185 C C . VAL A 1 515 ? 9.573 -15.607 15.881 1.00 72.62 515 VAL A C 1
ATOM 4187 O O . VAL A 1 515 ? 9.239 -15.131 14.797 1.00 72.62 515 VAL A O 1
ATOM 4190 N N . SER A 1 516 ? 8.703 -16.182 16.716 1.00 71.50 516 SER A N 1
ATOM 4191 C CA . SER A 1 516 ? 7.270 -16.285 16.412 1.00 71.50 516 SER A CA 1
ATOM 4192 C C . SER A 1 516 ? 6.627 -14.901 16.248 1.00 71.50 516 SER A C 1
ATOM 4194 O O . SER A 1 516 ? 5.940 -14.644 15.258 1.00 71.50 516 SER A O 1
ATOM 4196 N N . THR A 1 517 ? 6.958 -13.952 17.129 1.00 70.81 517 THR A N 1
ATOM 4197 C CA . THR A 1 517 ? 6.477 -12.566 17.043 1.00 70.81 517 THR A CA 1
ATOM 4198 C C . THR A 1 517 ? 6.975 -11.871 15.771 1.00 70.81 517 THR A C 1
ATOM 4200 O O . THR A 1 517 ? 6.182 -11.280 15.040 1.00 70.81 517 THR A O 1
ATOM 4203 N N . ALA A 1 518 ? 8.265 -11.993 15.441 1.00 72.06 518 ALA A N 1
ATOM 4204 C CA . ALA A 1 518 ? 8.811 -11.427 14.206 1.00 72.06 518 ALA A CA 1
ATOM 4205 C C . ALA A 1 518 ? 8.174 -12.048 12.946 1.00 72.06 518 ALA A C 1
ATOM 4207 O O . ALA A 1 518 ? 7.896 -11.341 11.975 1.00 72.06 518 ALA A O 1
ATOM 4208 N N . MET A 1 519 ? 7.905 -13.360 12.948 1.00 77.56 519 MET A N 1
ATOM 4209 C CA . MET A 1 519 ? 7.195 -14.031 11.853 1.00 77.56 519 MET A CA 1
ATOM 4210 C C . MET A 1 519 ? 5.739 -13.575 11.743 1.00 77.56 519 MET A C 1
ATOM 4212 O O . MET A 1 519 ? 5.239 -13.429 10.626 1.00 77.56 519 MET A O 1
ATOM 4216 N N . ALA A 1 520 ? 5.067 -13.312 12.866 1.00 70.19 520 ALA A N 1
ATOM 4217 C CA . ALA A 1 520 ? 3.724 -12.746 12.874 1.00 70.19 520 ALA A CA 1
ATOM 4218 C C . ALA A 1 520 ? 3.702 -11.354 12.221 1.00 70.19 520 ALA A C 1
ATOM 4220 O O . ALA A 1 520 ? 2.861 -11.120 11.354 1.00 70.19 520 ALA A O 1
ATOM 4221 N N . ASP A 1 521 ? 4.671 -10.484 12.527 1.00 68.25 521 ASP A N 1
ATOM 4222 C CA . ASP A 1 521 ? 4.778 -9.157 11.898 1.00 68.25 521 ASP A CA 1
ATOM 4223 C C . ASP A 1 521 ? 5.065 -9.246 10.399 1.00 68.25 521 ASP A C 1
ATOM 4225 O O . ASP A 1 521 ? 4.457 -8.542 9.592 1.00 68.25 521 ASP A O 1
ATOM 4229 N N . ILE A 1 522 ? 5.985 -10.134 10.003 1.00 77.25 522 ILE A N 1
ATOM 4230 C CA . ILE A 1 522 ? 6.313 -10.354 8.590 1.00 77.25 522 ILE A CA 1
ATOM 4231 C C . ILE A 1 522 ? 5.096 -10.899 7.844 1.00 77.25 522 ILE A C 1
ATOM 4233 O O . ILE A 1 522 ? 4.937 -10.607 6.665 1.00 77.25 522 ILE A O 1
ATOM 4237 N N . ARG A 1 523 ? 4.221 -11.674 8.487 1.00 71.50 523 ARG A N 1
ATOM 4238 C CA . ARG A 1 523 ? 3.008 -12.227 7.864 1.00 71.50 523 ARG A CA 1
ATOM 4239 C C . ARG A 1 523 ? 1.795 -11.308 7.939 1.00 71.50 523 ARG A C 1
ATOM 4241 O O . ARG A 1 523 ? 0.828 -11.578 7.225 1.00 71.50 523 ARG A O 1
ATOM 4248 N N . ALA A 1 524 ? 1.828 -10.271 8.775 1.00 62.19 524 ALA A N 1
ATOM 4249 C CA . ALA A 1 524 ? 0.687 -9.409 9.045 1.00 62.19 524 ALA A CA 1
ATOM 4250 C C . ALA A 1 524 ? 0.184 -8.739 7.748 1.00 62.19 524 ALA A C 1
ATOM 4252 O O . ALA A 1 524 ? 0.919 -7.959 7.134 1.00 62.19 524 ALA A O 1
ATOM 4253 N N . PRO A 1 525 ? -1.063 -9.012 7.311 1.00 52.47 525 PRO A N 1
ATOM 4254 C CA . PRO A 1 525 ? -1.669 -8.325 6.167 1.00 52.47 525 PRO A CA 1
ATOM 4255 C C . PRO A 1 525 ? -2.157 -6.904 6.522 1.00 52.47 525 PRO A C 1
ATOM 4257 O O . PRO A 1 525 ? -2.555 -6.137 5.635 1.00 52.47 525 PRO A O 1
ATOM 4260 N N . ASN A 1 526 ? -2.116 -6.564 7.813 1.00 53.94 526 ASN A N 1
ATOM 4261 C CA . ASN A 1 526 ? -2.764 -5.404 8.407 1.00 53.94 526 ASN A CA 1
ATOM 4262 C C . ASN A 1 526 ? -1.886 -4.150 8.359 1.00 53.94 526 ASN A C 1
ATOM 4264 O O . ASN A 1 526 ? -0.663 -4.205 8.193 1.00 53.94 526 ASN A O 1
ATOM 4268 N N . LEU A 1 527 ? -2.557 -3.009 8.488 1.00 52.47 527 LEU A N 1
ATOM 4269 C CA . LEU A 1 527 ? -1.928 -1.709 8.682 1.00 52.47 527 LEU A CA 1
ATOM 4270 C C . LEU A 1 527 ? -1.059 -1.739 9.940 1.00 52.47 527 LEU A C 1
ATOM 4272 O O . LEU A 1 527 ? -1.427 -2.381 10.924 1.00 52.47 527 LEU A O 1
ATOM 4276 N N . ASN A 1 528 ? 0.073 -1.036 9.909 1.00 60.22 528 ASN A N 1
ATOM 4277 C CA . ASN A 1 528 ? 0.822 -0.785 11.137 1.00 60.22 528 ASN A CA 1
ATOM 4278 C C . ASN A 1 528 ? 0.002 0.117 12.077 1.00 60.22 528 ASN A C 1
ATOM 4280 O O . ASN A 1 528 ? -1.001 0.701 11.670 1.00 60.22 528 ASN A O 1
ATOM 4284 N N . SER A 1 529 ? 0.421 0.257 13.333 1.00 57.75 529 SER A N 1
ATOM 4285 C CA . SER A 1 529 ? -0.301 1.054 14.338 1.00 57.75 529 SER A CA 1
ATOM 4286 C C . SER A 1 529 ? -0.611 2.485 13.872 1.00 57.75 529 SER A C 1
ATOM 4288 O O . SER A 1 529 ? -1.730 2.954 14.078 1.00 57.75 529 SER A O 1
ATOM 4290 N N . ARG A 1 530 ? 0.331 3.142 13.177 1.00 59.81 530 ARG A N 1
ATOM 4291 C CA . ARG A 1 530 ? 0.149 4.464 12.551 1.00 59.81 530 ARG A CA 1
ATOM 4292 C C . ARG A 1 530 ? -0.995 4.477 11.536 1.00 59.81 530 ARG A C 1
ATOM 4294 O O . ARG A 1 530 ? -1.935 5.258 11.664 1.00 59.81 530 ARG A O 1
ATOM 4301 N N . ASP A 1 531 ? -0.907 3.642 10.507 1.00 54.38 531 ASP A N 1
ATOM 4302 C CA . ASP A 1 531 ? -1.862 3.642 9.399 1.00 54.38 531 ASP A CA 1
ATOM 4303 C C . ASP A 1 531 ? -3.221 3.097 9.856 1.00 54.38 531 ASP A C 1
ATOM 4305 O O . ASP A 1 531 ? -4.262 3.538 9.373 1.00 54.38 531 ASP A O 1
ATOM 4309 N N . ASN A 1 532 ? -3.228 2.188 10.836 1.00 51.84 532 ASN A N 1
ATOM 4310 C CA . ASN A 1 532 ? -4.443 1.691 11.470 1.00 51.84 532 ASN A CA 1
ATOM 4311 C C . ASN A 1 532 ? -5.150 2.809 12.251 1.00 51.84 532 ASN A C 1
ATOM 4313 O O . ASN A 1 532 ? -6.355 2.999 12.110 1.00 51.84 532 ASN A O 1
ATOM 4317 N N . ALA A 1 533 ? -4.398 3.622 13.003 1.00 45.28 533 ALA A N 1
ATOM 4318 C CA . ALA A 1 533 ? -4.937 4.780 13.715 1.00 45.28 533 ALA A CA 1
ATOM 4319 C C . ALA A 1 533 ? -5.492 5.856 12.767 1.00 45.28 533 ALA A C 1
ATOM 4321 O O . ALA A 1 533 ? -6.490 6.513 13.079 1.00 45.28 533 ALA A O 1
ATOM 4322 N N . ASN A 1 534 ? -4.876 6.021 11.595 1.00 45.81 534 ASN A N 1
ATOM 4323 C CA . ASN A 1 534 ? -5.341 6.962 10.583 1.00 45.81 534 ASN A CA 1
ATOM 4324 C C . ASN A 1 534 ? -6.441 6.385 9.678 1.00 45.81 534 ASN A C 1
ATOM 4326 O O . ASN A 1 534 ? -7.114 7.168 9.003 1.00 45.81 534 ASN A O 1
ATOM 4330 N N . LEU A 1 535 ? -6.666 5.064 9.706 1.00 47.78 535 LEU A N 1
ATOM 4331 C CA . LEU A 1 535 ? -7.487 4.299 8.753 1.00 47.78 535 LEU A CA 1
ATOM 4332 C C . LEU A 1 535 ? -7.110 4.570 7.282 1.00 47.78 535 LEU A C 1
ATOM 4334 O O . LEU A 1 535 ? -7.884 4.311 6.361 1.00 47.78 535 LEU A O 1
ATOM 4338 N N . GLU A 1 536 ? -5.906 5.091 7.061 1.00 46.03 536 GLU A N 1
ATOM 4339 C CA . GLU A 1 536 ? -5.356 5.478 5.772 1.00 46.03 536 GLU A CA 1
ATOM 4340 C C . GLU A 1 536 ? -3.933 4.937 5.694 1.00 46.03 536 GLU A C 1
ATOM 4342 O O . GLU A 1 536 ? -3.129 5.105 6.609 1.00 46.03 536 GLU A O 1
ATOM 4347 N N . ARG A 1 537 ? -3.635 4.251 4.590 1.00 48.75 537 ARG A N 1
ATOM 4348 C CA . ARG A 1 537 ? -2.297 3.743 4.292 1.00 48.75 537 ARG A CA 1
ATOM 4349 C C . ARG A 1 537 ? -1.357 4.912 3.985 1.00 48.75 537 ARG A C 1
ATOM 4351 O O . ARG A 1 537 ? -1.766 5.894 3.362 1.00 48.75 537 ARG A O 1
ATOM 4358 N N . GLY A 1 538 ? -0.092 4.787 4.379 1.00 49.62 538 GLY A N 1
ATOM 4359 C CA . GLY A 1 538 ? 0.970 5.723 4.022 1.00 49.62 538 GLY A CA 1
ATOM 4360 C C . GLY A 1 538 ? 1.178 5.862 2.507 1.00 49.62 538 GLY A C 1
ATOM 4361 O O . GLY A 1 538 ? 0.630 5.127 1.686 1.00 49.62 538 GLY A O 1
ATOM 4362 N N . TYR A 1 539 ? 1.993 6.831 2.097 1.00 46.94 539 TYR A N 1
ATOM 4363 C CA . TYR A 1 539 ? 2.196 7.180 0.687 1.00 46.94 539 TYR A CA 1
ATOM 4364 C C . TYR A 1 539 ? 2.638 6.004 -0.214 1.00 46.94 539 TYR A C 1
ATOM 4366 O O . TYR A 1 539 ? 2.086 5.790 -1.297 1.00 46.94 539 TYR A O 1
ATOM 4374 N N . TYR A 1 540 ? 3.624 5.214 0.221 1.00 50.06 540 TYR A N 1
ATOM 4375 C CA . TYR A 1 540 ? 4.139 4.070 -0.545 1.00 50.06 540 TYR A CA 1
ATOM 4376 C C . TYR A 1 540 ? 3.214 2.860 -0.482 1.00 50.06 540 TYR A C 1
ATOM 4378 O O . TYR A 1 540 ? 3.101 2.074 -1.426 1.00 50.06 540 TYR A O 1
ATOM 4386 N N . GLU A 1 541 ? 2.508 2.727 0.624 1.00 55.47 541 GLU A N 1
ATOM 4387 C CA . GLU A 1 541 ? 1.461 1.755 0.845 1.00 55.47 541 GLU A CA 1
ATOM 4388 C C . GLU A 1 541 ? 0.308 2.027 -0.123 1.00 55.47 541 GLU A C 1
ATOM 4390 O O . GLU A 1 541 ? -0.197 1.079 -0.722 1.00 55.47 541 GLU A O 1
ATOM 4395 N N . ASN A 1 542 ? -0.003 3.302 -0.371 1.00 53.09 542 ASN A N 1
ATOM 4396 C CA . ASN A 1 542 ? -0.987 3.756 -1.349 1.00 53.09 542 ASN A CA 1
ATOM 4397 C C . ASN A 1 542 ? -0.561 3.510 -2.800 1.00 53.09 542 ASN A C 1
ATOM 4399 O O . ASN A 1 542 ? -1.387 3.108 -3.620 1.00 53.09 542 ASN A O 1
ATOM 4403 N N . LEU A 1 543 ? 0.718 3.732 -3.121 1.00 48.66 543 LEU A N 1
ATOM 4404 C CA . LEU A 1 543 ? 1.258 3.528 -4.472 1.00 48.66 543 LEU A CA 1
ATOM 4405 C C . LEU A 1 543 ? 1.370 2.062 -4.869 1.00 48.66 543 LEU A C 1
ATOM 4407 O O . LEU A 1 543 ? 1.144 1.712 -6.025 1.00 48.66 543 LEU A O 1
ATOM 4411 N N . VAL A 1 544 ? 1.787 1.213 -3.934 1.00 52.66 544 VAL A N 1
ATOM 4412 C CA . VAL A 1 544 ? 2.110 -0.181 -4.244 1.00 52.66 544 VAL A CA 1
ATOM 4413 C C . VAL A 1 544 ? 0.934 -1.103 -3.940 1.00 52.66 544 VAL A C 1
ATOM 4415 O O . VAL A 1 544 ? 0.745 -2.082 -4.655 1.00 52.66 544 VAL A O 1
ATOM 4418 N N . ASN A 1 545 ? 0.102 -0.796 -2.937 1.00 52.78 545 ASN A N 1
ATOM 4419 C CA . ASN A 1 545 ? -1.048 -1.633 -2.597 1.00 52.78 545 ASN A CA 1
ATOM 4420 C C . ASN A 1 545 ? -2.345 -1.154 -3.269 1.00 52.78 545 ASN A C 1
ATOM 4422 O O . ASN A 1 545 ? -3.329 -0.805 -2.617 1.00 52.78 545 ASN A O 1
ATOM 4426 N N . VAL A 1 546 ? -2.321 -1.124 -4.603 1.00 51.16 546 VAL A N 1
ATOM 4427 C CA . VAL A 1 546 ? -3.357 -0.500 -5.441 1.00 51.16 546 VAL A CA 1
ATOM 4428 C C . VAL A 1 546 ? -4.747 -1.112 -5.255 1.00 51.16 546 VAL A C 1
ATOM 4430 O O . VAL A 1 546 ? -5.741 -0.394 -5.351 1.00 51.16 546 VAL A O 1
ATOM 4433 N N . GLY A 1 547 ? -4.851 -2.403 -4.924 1.00 43.16 547 GLY A N 1
ATOM 4434 C CA . GLY A 1 547 ? -6.162 -2.998 -4.664 1.00 43.16 547 GLY A CA 1
ATOM 4435 C C . GLY A 1 547 ? -6.869 -2.389 -3.435 1.00 43.16 547 GLY A C 1
ATOM 4436 O O . GLY A 1 547 ? -8.088 -2.425 -3.372 1.00 43.16 547 GLY A O 1
ATOM 4437 N N . ALA A 1 548 ? -6.170 -1.742 -2.488 1.00 43.88 548 ALA A N 1
ATOM 4438 C CA . ALA A 1 548 ? -6.837 -1.161 -1.308 1.00 43.88 548 ALA A CA 1
ATOM 4439 C C . ALA A 1 548 ? -7.804 -0.044 -1.726 1.00 43.88 548 ALA A C 1
ATOM 4441 O O . ALA A 1 548 ? -8.808 0.211 -1.068 1.00 43.88 548 ALA A O 1
ATOM 4442 N N . PHE A 1 549 ? -7.492 0.598 -2.854 1.00 47.09 549 PHE A N 1
ATOM 4443 C CA . PHE A 1 549 ? -8.260 1.674 -3.475 1.00 47.09 549 PHE A CA 1
ATOM 4444 C C . PHE A 1 549 ? -9.157 1.174 -4.607 1.00 47.09 549 PHE A C 1
ATOM 4446 O O . PHE A 1 549 ? -9.945 1.943 -5.148 1.00 47.09 549 PHE A O 1
ATOM 4453 N N . ASN A 1 550 ? -9.040 -0.105 -4.964 1.00 53.31 550 ASN A N 1
ATOM 4454 C CA . ASN A 1 550 ? -9.812 -0.761 -6.003 1.00 53.31 550 ASN A CA 1
ATOM 4455 C C . ASN A 1 550 ? -10.313 -2.111 -5.462 1.00 53.31 550 ASN A C 1
ATOM 4457 O O . ASN A 1 550 ? -9.629 -3.125 -5.638 1.00 53.31 550 ASN A O 1
ATOM 4461 N N . PRO A 1 551 ? -11.473 -2.115 -4.773 1.00 55.56 551 PRO A N 1
ATOM 4462 C CA . PRO A 1 551 ? -12.020 -3.305 -4.127 1.00 55.56 551 PRO A CA 1
ATOM 4463 C C . PRO A 1 551 ? -12.073 -4.518 -5.061 1.00 55.56 551 PRO A C 1
ATOM 4465 O O . PRO A 1 551 ? -11.647 -5.598 -4.670 1.00 55.56 551 PRO A O 1
ATOM 4468 N N . GLU A 1 552 ? -12.471 -4.317 -6.316 1.00 51.78 552 GLU A N 1
ATOM 4469 C CA . GLU A 1 552 ? -12.552 -5.360 -7.345 1.00 51.78 552 GLU A CA 1
ATOM 4470 C C . GLU A 1 552 ? -11.167 -5.943 -7.686 1.00 51.78 552 GLU A C 1
ATOM 4472 O O . GLU A 1 552 ? -10.995 -7.160 -7.744 1.00 51.78 552 GLU A O 1
ATOM 4477 N N . LEU A 1 553 ? -10.128 -5.105 -7.820 1.00 60.41 553 LEU A N 1
ATOM 4478 C CA . LEU A 1 553 ? -8.752 -5.580 -8.036 1.00 60.41 553 LEU A CA 1
ATOM 4479 C C . LEU A 1 553 ? -8.221 -6.368 -6.834 1.00 60.41 553 LEU A C 1
ATOM 4481 O O . LEU A 1 553 ? -7.513 -7.360 -6.996 1.00 60.41 553 LEU A O 1
ATOM 4485 N N . TRP A 1 554 ? -8.553 -5.935 -5.621 1.00 64.75 554 TRP A N 1
ATOM 4486 C CA . TRP A 1 554 ? -8.162 -6.629 -4.393 1.00 64.75 554 TRP A CA 1
ATOM 4487 C C . TRP A 1 554 ? -8.780 -8.027 -4.305 1.00 64.75 554 TRP A C 1
ATOM 4489 O O . TRP A 1 554 ? -8.163 -8.955 -3.778 1.00 64.75 554 TRP A O 1
ATOM 4499 N N . ILE A 1 555 ? -9.970 -8.194 -4.874 1.00 58.06 555 ILE A N 1
ATOM 4500 C CA . ILE A 1 555 ? -10.678 -9.469 -4.948 1.00 58.06 555 ILE A CA 1
ATOM 4501 C C . ILE A 1 555 ? -10.083 -10.360 -6.035 1.00 58.06 555 ILE A C 1
ATOM 4503 O O . ILE A 1 555 ? -9.798 -11.527 -5.769 1.00 58.06 555 ILE A O 1
ATOM 4507 N N . VAL A 1 556 ? -9.776 -9.806 -7.213 1.00 60.75 556 VAL A N 1
ATOM 4508 C CA . VAL A 1 556 ? -9.005 -10.504 -8.263 1.00 60.75 556 VAL A CA 1
ATOM 4509 C C . VAL A 1 556 ? -7.662 -11.008 -7.715 1.00 60.75 556 VAL A C 1
ATOM 4511 O O . VAL A 1 556 ? -7.234 -12.133 -7.981 1.00 60.75 556 VAL A O 1
ATOM 4514 N N . TYR A 1 557 ? -7.015 -10.211 -6.866 1.00 72.94 557 TYR A N 1
ATOM 4515 C CA . TYR A 1 557 ? -5.766 -10.566 -6.190 1.00 72.94 557 TYR A CA 1
ATOM 4516 C C . TYR A 1 557 ? -5.935 -11.516 -4.993 1.00 72.94 557 TYR A C 1
ATOM 4518 O O . TYR A 1 557 ? -4.935 -11.911 -4.375 1.00 72.94 557 TYR A O 1
ATOM 4526 N N . GLY A 1 558 ? -7.169 -11.938 -4.701 1.00 55.25 558 GLY A N 1
ATOM 4527 C CA . GLY A 1 558 ? -7.523 -12.920 -3.678 1.00 55.25 558 GLY A CA 1
ATOM 4528 C C . GLY A 1 558 ? -7.325 -12.423 -2.248 1.00 55.25 558 GLY A C 1
ATOM 4529 O O . GLY A 1 558 ? -7.032 -13.227 -1.368 1.00 55.25 558 GLY A O 1
ATOM 4530 N N . GLN A 1 559 ? -7.414 -11.110 -2.023 1.00 54.22 559 GLN A N 1
ATOM 4531 C CA . GLN A 1 559 ? -7.190 -10.484 -0.717 1.00 54.22 559 GLN A CA 1
ATOM 4532 C C . GLN A 1 559 ? -8.485 -9.999 -0.023 1.00 54.22 559 GLN A C 1
ATOM 4534 O O . GLN A 1 559 ? -8.410 -9.518 1.105 1.00 54.22 559 GLN A O 1
ATOM 4539 N N . ARG A 1 560 ? -9.660 -10.096 -0.668 1.00 49.44 560 ARG A N 1
ATOM 4540 C CA . ARG A 1 560 ? -11.010 -9.787 -0.128 1.00 49.44 560 ARG A CA 1
ATOM 4541 C C . ARG A 1 560 ? -12.049 -10.575 -0.938 1.00 49.44 560 ARG A C 1
ATOM 4543 O O . ARG A 1 560 ? -11.737 -10.989 -2.054 1.00 49.44 560 ARG A O 1
ATOM 4550 N N . ARG A 1 561 ? -13.253 -10.796 -0.405 1.00 48.78 561 ARG A N 1
ATOM 4551 C CA . ARG A 1 561 ? -14.416 -11.302 -1.165 1.00 48.78 561 ARG A CA 1
ATOM 4552 C C . ARG A 1 561 ? -15.327 -10.149 -1.635 1.00 48.78 561 ARG A C 1
ATOM 4554 O O . ARG A 1 561 ? -15.310 -9.075 -1.042 1.00 48.78 561 ARG A O 1
ATOM 4561 N N . ASP A 1 562 ? -16.078 -10.377 -2.715 1.00 46.31 562 ASP A N 1
ATOM 4562 C CA . ASP A 1 562 ? -16.912 -9.395 -3.456 1.00 46.31 562 ASP A CA 1
ATOM 4563 C C . ASP A 1 562 ? -18.323 -9.170 -2.881 1.00 46.31 562 ASP A C 1
ATOM 4565 O O . ASP A 1 562 ? -19.151 -8.512 -3.497 1.00 46.31 562 ASP A O 1
ATOM 4569 N N . ASP A 1 563 ? -18.632 -9.705 -1.704 1.00 53.84 563 ASP A N 1
ATOM 4570 C CA . ASP A 1 563 ? -20.000 -10.062 -1.306 1.00 53.84 563 ASP A CA 1
ATOM 4571 C C . ASP A 1 563 ? -20.468 -9.411 0.014 1.00 53.84 563 ASP A C 1
ATOM 4573 O O . ASP A 1 563 ? -20.941 -10.084 0.925 1.00 53.84 563 ASP A O 1
ATOM 4577 N N . GLY A 1 564 ? -20.362 -8.080 0.138 1.00 57.16 564 GLY A N 1
ATOM 4578 C CA . GLY A 1 564 ? -20.993 -7.346 1.256 1.00 57.16 564 GLY A CA 1
ATOM 4579 C C . GLY A 1 564 ? -20.061 -6.921 2.397 1.00 57.16 564 GLY A C 1
ATOM 4580 O O . GLY A 1 564 ? -20.518 -6.582 3.483 1.00 57.16 564 GLY A O 1
ATOM 4581 N N . TRP A 1 565 ? -18.750 -6.876 2.154 1.00 65.75 565 TRP A N 1
ATOM 4582 C CA . TRP A 1 565 ? -17.726 -6.478 3.136 1.00 65.75 565 TRP A CA 1
ATOM 4583 C C . TRP A 1 565 ? -17.439 -4.965 3.193 1.00 65.75 565 TRP A C 1
ATOM 4585 O O . TRP A 1 565 ? -16.341 -4.563 3.580 1.00 65.75 565 TRP A O 1
ATOM 4595 N N . GLY A 1 566 ? -18.347 -4.114 2.707 1.00 64.12 566 GLY A N 1
ATOM 4596 C CA . GLY A 1 566 ? -18.204 -2.650 2.744 1.00 64.12 566 GLY A CA 1
ATOM 4597 C C . GLY A 1 566 ? -18.294 -2.073 4.163 1.00 64.12 566 GLY A C 1
ATOM 4598 O O . GLY A 1 566 ? -18.508 -2.803 5.119 1.00 64.12 566 GLY A O 1
ATOM 4599 N N . ASN A 1 567 ? -18.145 -0.754 4.305 1.00 70.06 567 ASN A N 1
ATOM 4600 C CA . ASN A 1 567 ? -18.540 -0.077 5.543 1.00 70.06 567 ASN A CA 1
ATOM 4601 C C . ASN A 1 567 ? -20.075 0.028 5.597 1.00 70.06 567 ASN A C 1
ATOM 4603 O O . ASN A 1 567 ? -20.724 0.084 4.548 1.00 70.06 567 ASN A O 1
ATOM 4607 N N . LEU A 1 568 ? -20.643 0.101 6.803 1.00 75.06 568 LEU A N 1
ATOM 4608 C CA . LEU A 1 568 ? -22.092 0.168 7.021 1.00 75.06 568 LEU A CA 1
ATOM 4609 C C . LEU A 1 568 ? -22.763 1.357 6.299 1.00 75.06 568 LEU A C 1
ATOM 4611 O O . LEU A 1 568 ? -23.879 1.215 5.797 1.00 75.06 568 LEU A O 1
ATOM 4615 N N . ASP A 1 569 ? -22.061 2.487 6.162 1.00 71.31 569 ASP A N 1
ATOM 4616 C CA . ASP A 1 569 ? -22.502 3.707 5.458 1.00 71.31 569 ASP A CA 1
ATOM 4617 C C . ASP A 1 569 ? -22.710 3.518 3.945 1.00 71.31 569 ASP A C 1
ATOM 4619 O O . ASP A 1 569 ? -23.366 4.330 3.296 1.00 71.31 569 ASP A O 1
ATOM 4623 N N . LYS A 1 570 ? -22.175 2.435 3.370 1.00 72.62 570 LYS A N 1
ATOM 4624 C CA . LYS A 1 570 ? -22.351 2.072 1.954 1.00 72.62 570 LYS A CA 1
ATOM 4625 C C . LYS A 1 570 ? -23.480 1.073 1.721 1.00 72.62 570 LYS A C 1
ATOM 4627 O O . LYS A 1 570 ? -23.691 0.647 0.588 1.00 72.62 570 LYS A O 1
ATOM 4632 N N . THR A 1 571 ? -24.166 0.663 2.779 1.00 81.38 571 THR A N 1
ATOM 4633 C CA . THR A 1 571 ? -25.264 -0.303 2.719 1.00 81.38 571 THR A CA 1
ATOM 4634 C C . THR A 1 571 ? -26.606 0.423 2.821 1.00 81.38 571 THR A C 1
ATOM 4636 O O . THR A 1 571 ? -26.668 1.517 3.384 1.00 81.38 571 THR A O 1
ATOM 4639 N N . PRO A 1 572 ? -27.715 -0.174 2.350 1.00 86.12 572 PRO A N 1
ATOM 4640 C CA . PRO A 1 572 ? -29.042 0.407 2.549 1.00 86.12 572 PRO A CA 1
ATOM 4641 C C . PRO A 1 572 ? -29.528 0.327 4.012 1.00 86.12 572 PRO A C 1
ATOM 4643 O O . PRO A 1 572 ? -30.629 0.797 4.295 1.00 86.12 572 PRO A O 1
ATOM 4646 N N . LEU A 1 573 ? -28.732 -0.257 4.925 1.00 88.81 573 LEU A N 1
ATOM 4647 C CA . LEU A 1 573 ? -29.051 -0.400 6.350 1.00 88.81 573 LEU A CA 1
ATOM 4648 C C . LEU A 1 573 ? -28.914 0.907 7.131 1.00 88.81 573 LEU A C 1
ATOM 4650 O O . LEU A 1 573 ? -29.435 1.011 8.239 1.00 88.81 573 LEU A O 1
ATOM 4654 N N . SER A 1 574 ? -28.188 1.894 6.603 1.00 90.06 574 SER A N 1
ATOM 4655 C CA . SER A 1 574 ? -27.870 3.114 7.342 1.00 90.06 574 SER A CA 1
ATOM 4656 C C . SER A 1 574 ? -28.045 4.387 6.521 1.00 90.06 574 SER A C 1
ATOM 4658 O O . SER A 1 574 ? -28.166 4.372 5.296 1.00 90.06 574 SER A O 1
ATOM 4660 N N . GLU A 1 575 ? -28.107 5.507 7.231 1.00 87.62 575 GLU A N 1
ATOM 4661 C CA . GLU A 1 575 ? -28.234 6.848 6.687 1.00 87.62 575 GLU A CA 1
ATOM 4662 C C . GLU A 1 575 ? -27.208 7.766 7.354 1.00 87.62 575 GLU A C 1
ATOM 4664 O O . GLU A 1 575 ? -27.216 7.962 8.572 1.00 87.62 575 GLU A O 1
ATOM 4669 N N . PHE A 1 576 ? -26.307 8.324 6.545 1.00 83.12 576 PHE A N 1
ATOM 4670 C CA . PHE A 1 576 ? -25.317 9.292 7.000 1.00 83.12 576 PHE A CA 1
ATOM 4671 C C . PHE A 1 576 ? -25.968 10.665 7.181 1.00 83.12 576 PHE A C 1
ATOM 4673 O O . PHE A 1 576 ? -26.508 11.232 6.233 1.00 83.12 576 PHE A O 1
ATOM 4680 N N . THR A 1 577 ? -25.879 11.218 8.387 1.00 80.56 577 THR A N 1
ATOM 4681 C CA . THR A 1 577 ? -26.532 12.489 8.743 1.00 80.56 577 THR A CA 1
ATOM 4682 C C . THR A 1 577 ? -25.614 13.695 8.569 1.00 80.56 577 THR A C 1
ATOM 4684 O O . THR A 1 577 ? -26.082 14.828 8.499 1.00 80.56 577 THR A O 1
ATOM 4687 N N . GLY A 1 578 ? -24.294 13.481 8.549 1.00 71.19 578 GLY A N 1
ATOM 4688 C CA . GLY A 1 578 ? -23.308 14.561 8.551 1.00 71.19 578 GLY A CA 1
ATOM 4689 C C . GLY A 1 578 ? -23.287 15.412 9.827 1.00 71.19 578 GLY A C 1
ATOM 4690 O O . GLY A 1 578 ? -22.551 16.394 9.857 1.00 71.19 578 GLY A O 1
ATOM 4691 N N . ALA A 1 579 ? -24.040 15.041 10.867 1.00 80.75 579 ALA A N 1
ATOM 4692 C CA . ALA A 1 579 ? -24.109 15.676 12.188 1.00 80.75 579 ALA A CA 1
ATOM 4693 C C . ALA A 1 579 ? -24.008 14.601 13.285 1.00 80.75 579 ALA A C 1
ATOM 4695 O O . ALA A 1 579 ? -23.894 13.437 12.954 1.00 80.75 579 ALA A O 1
ATOM 4696 N N . LEU A 1 580 ? -24.014 14.947 14.576 1.00 86.19 580 LEU A N 1
ATOM 4697 C CA . LEU A 1 580 ? -23.985 13.956 15.666 1.00 86.19 580 LEU A CA 1
ATOM 4698 C C . LEU A 1 580 ? -25.413 13.503 16.038 1.00 86.19 580 LEU A C 1
ATOM 4700 O O . LEU A 1 580 ? -26.226 14.389 16.318 1.00 86.19 580 LEU A O 1
ATOM 4704 N N . PRO A 1 581 ? -25.711 12.185 16.102 1.00 87.69 581 PRO A N 1
ATOM 4705 C CA . PRO A 1 581 ? -24.852 11.047 15.746 1.00 87.69 581 PRO A CA 1
ATOM 4706 C C . PRO A 1 581 ? -24.581 10.966 14.243 1.00 87.69 581 PRO A C 1
ATOM 4708 O O . PRO A 1 581 ? -25.481 11.191 13.433 1.00 87.69 581 PRO A O 1
ATOM 4711 N N . THR A 1 582 ? -23.350 10.589 13.886 1.00 82.00 582 THR A N 1
ATOM 4712 C CA . THR A 1 582 ? -22.804 10.626 12.511 1.00 82.00 582 THR A CA 1
ATOM 4713 C C . THR A 1 582 ? -23.621 9.808 11.504 1.00 82.00 582 THR A C 1
ATOM 4715 O O . THR A 1 582 ? -23.577 10.040 10.293 1.00 82.00 582 THR A O 1
ATOM 4718 N N . THR A 1 583 ? -24.348 8.800 11.975 1.00 87.19 583 THR A N 1
ATOM 4719 C CA . THR A 1 583 ? -25.109 7.859 11.151 1.00 87.19 583 THR A CA 1
ATOM 4720 C C . THR A 1 583 ? -26.269 7.318 11.973 1.00 87.19 583 THR A C 1
ATOM 4722 O O . THR A 1 583 ? -26.093 7.092 13.161 1.00 87.19 583 THR A O 1
ATOM 4725 N N . TYR A 1 584 ? -27.425 7.080 11.359 1.00 91.75 584 TYR A N 1
ATOM 4726 C CA . TYR A 1 584 ? -28.503 6.283 11.955 1.00 91.75 584 TYR A CA 1
ATOM 4727 C C . TYR A 1 584 ? -28.727 5.007 11.150 1.00 91.75 584 TYR A C 1
ATOM 4729 O O . TYR A 1 584 ? -28.443 4.960 9.955 1.00 91.75 584 TYR A O 1
ATOM 4737 N N . LEU A 1 585 ? -29.287 3.982 11.789 1.00 93.81 585 LEU A N 1
ATOM 4738 C CA . LEU A 1 585 ? -29.828 2.828 11.077 1.00 93.81 585 LEU A CA 1
ATOM 4739 C C . LEU A 1 585 ? -31.187 3.193 10.475 1.00 93.81 585 LEU A C 1
ATOM 4741 O O . LEU A 1 585 ? -32.019 3.834 11.127 1.00 93.81 585 LEU A O 1
ATOM 4745 N N . ARG A 1 586 ? -31.410 2.784 9.225 1.00 94.12 586 ARG A N 1
ATOM 4746 C CA . ARG A 1 586 ? -32.658 3.018 8.503 1.00 94.12 586 ARG A CA 1
ATOM 4747 C C . ARG A 1 586 ? -33.715 2.024 9.004 1.00 94.12 586 ARG A C 1
ATOM 4749 O O . ARG A 1 586 ? -33.504 0.822 8.847 1.00 94.12 586 ARG A O 1
ATOM 4756 N N . PRO A 1 587 ? -34.844 2.477 9.576 1.00 94.94 587 PRO A N 1
ATOM 4757 C CA . PRO A 1 587 ? -35.888 1.573 10.050 1.00 94.94 587 PRO A CA 1
ATOM 4758 C C . PRO A 1 587 ? -36.430 0.653 8.954 1.00 94.94 587 PRO A C 1
ATOM 4760 O O . PRO A 1 587 ? -36.519 1.064 7.795 1.00 94.94 587 PRO A O 1
ATOM 4763 N N . LEU A 1 588 ? -36.832 -0.563 9.339 1.00 94.62 588 LEU A N 1
ATOM 4764 C CA . LEU A 1 588 ? -37.433 -1.573 8.451 1.00 94.62 588 LEU A CA 1
ATOM 4765 C C . LEU A 1 588 ? -36.563 -1.923 7.229 1.00 94.62 588 LEU A C 1
ATOM 4767 O O . LEU A 1 588 ? -37.073 -2.281 6.165 1.00 94.62 588 LEU A O 1
ATOM 4771 N N . SER A 1 589 ? -35.244 -1.788 7.364 1.00 94.81 589 SER A N 1
ATOM 4772 C CA . SER A 1 589 ? -34.289 -2.116 6.309 1.00 94.81 589 SER A CA 1
ATOM 4773 C C . SER A 1 589 ? -33.654 -3.484 6.542 1.00 94.81 589 SER A C 1
ATOM 4775 O O . SER A 1 589 ? -33.591 -3.987 7.661 1.00 94.81 589 SER A O 1
ATOM 4777 N N . GLN A 1 590 ? -33.192 -4.099 5.456 1.00 92.94 590 GLN A N 1
ATOM 4778 C CA . GLN A 1 590 ? -32.461 -5.360 5.495 1.00 92.94 590 GLN A CA 1
ATOM 4779 C C . GLN A 1 590 ? -31.480 -5.453 4.329 1.00 92.94 590 GLN A C 1
ATOM 4781 O O . GLN A 1 590 ? -31.753 -4.946 3.236 1.00 92.94 590 GLN A O 1
ATOM 4786 N N . ALA A 1 591 ? -30.344 -6.102 4.555 1.00 88.56 591 ALA A N 1
ATOM 4787 C CA . ALA A 1 591 ? -29.301 -6.283 3.554 1.00 88.56 591 ALA A CA 1
ATOM 4788 C C . ALA A 1 591 ? -28.355 -7.413 3.946 1.00 88.56 591 ALA A C 1
ATOM 4790 O O . ALA A 1 591 ? -28.236 -7.757 5.122 1.00 88.56 591 ALA A O 1
ATOM 4791 N N . ASP A 1 592 ? -27.638 -7.936 2.957 1.00 84.81 592 ASP A N 1
ATOM 4792 C CA . ASP A 1 592 ? -26.506 -8.816 3.217 1.00 84.81 592 ASP A CA 1
ATOM 4793 C C . ASP A 1 592 ? -25.300 -7.950 3.587 1.00 84.81 592 ASP A C 1
ATOM 4795 O O . ASP A 1 592 ? -24.900 -7.050 2.840 1.00 84.81 592 ASP A O 1
ATOM 4799 N N . PHE A 1 593 ? -24.735 -8.203 4.763 1.00 83.19 593 PHE A N 1
ATOM 4800 C CA . PHE A 1 593 ? -23.604 -7.468 5.302 1.00 83.19 593 PHE A CA 1
ATOM 4801 C C . PHE A 1 593 ? -22.621 -8.436 5.962 1.00 83.19 593 PHE A C 1
ATOM 4803 O O . PHE A 1 593 ? -22.990 -9.226 6.831 1.00 83.19 593 PHE A O 1
ATOM 4810 N N . LYS A 1 594 ? -21.368 -8.403 5.494 1.00 81.31 594 LYS A N 1
ATOM 4811 C CA . LYS A 1 594 ? -20.267 -9.294 5.900 1.00 81.31 594 LYS A CA 1
ATOM 4812 C C . LYS A 1 594 ? -20.643 -10.783 5.931 1.00 81.31 594 LYS A C 1
ATOM 4814 O O . LYS A 1 594 ? -20.291 -11.508 6.853 1.00 81.31 594 LYS A O 1
ATOM 4819 N N . GLY A 1 595 ? -21.345 -11.241 4.894 1.00 78.62 595 GLY A N 1
ATOM 4820 C CA . GLY A 1 595 ? -21.711 -12.652 4.725 1.00 78.62 595 GLY A CA 1
ATOM 4821 C C . GLY A 1 595 ? -22.953 -13.107 5.498 1.00 78.62 595 GLY A C 1
ATOM 4822 O O . GLY A 1 595 ? -23.288 -14.286 5.434 1.00 78.62 595 GLY A O 1
ATOM 4823 N N . THR A 1 596 ? -23.652 -12.197 6.181 1.00 86.50 596 THR A N 1
ATOM 4824 C CA . THR A 1 596 ? -24.873 -12.493 6.948 1.00 86.50 596 THR A CA 1
ATOM 4825 C C . THR A 1 596 ? -26.011 -11.553 6.571 1.00 86.50 596 THR A C 1
ATOM 4827 O O . THR A 1 596 ? -25.769 -10.397 6.219 1.00 86.50 596 THR A O 1
ATOM 4830 N N . ARG A 1 597 ? -27.256 -12.035 6.644 1.00 89.44 597 ARG A N 1
ATOM 4831 C CA . ARG A 1 597 ? -28.440 -11.187 6.473 1.00 89.44 597 ARG A CA 1
ATOM 4832 C C . ARG A 1 597 ? -28.675 -10.403 7.761 1.00 89.44 597 ARG A C 1
ATOM 4834 O O . ARG A 1 597 ? -28.808 -11.019 8.809 1.00 89.44 597 ARG A O 1
ATOM 4841 N N . VAL A 1 598 ? -28.734 -9.078 7.661 1.00 91.69 598 VAL A N 1
ATOM 4842 C CA . VAL A 1 598 ? -28.989 -8.177 8.792 1.00 91.69 598 VAL A CA 1
ATOM 4843 C C . VAL A 1 598 ? -30.358 -7.530 8.635 1.00 91.69 598 VAL A C 1
ATOM 4845 O O . VAL A 1 598 ? -30.663 -7.015 7.553 1.00 91.69 598 VAL A O 1
ATOM 4848 N N . HIS A 1 599 ? -31.141 -7.504 9.715 1.00 94.25 599 HIS A N 1
ATOM 4849 C CA . HIS A 1 599 ? -32.430 -6.815 9.786 1.00 94.25 599 HIS A CA 1
ATOM 4850 C C . HIS A 1 599 ? -32.395 -5.657 10.788 1.00 94.25 599 HIS A C 1
ATOM 4852 O O . HIS A 1 599 ? -31.832 -5.761 11.876 1.00 94.25 599 HIS A O 1
ATOM 4858 N N . ILE A 1 600 ? -33.015 -4.538 10.408 1.00 96.25 600 ILE A N 1
ATOM 4859 C CA . ILE A 1 600 ? -33.199 -3.363 11.259 1.00 96.25 600 ILE A CA 1
ATOM 4860 C C . ILE A 1 600 ? -34.686 -3.208 11.565 1.00 96.25 600 ILE A C 1
ATOM 4862 O O . ILE A 1 600 ? -35.515 -3.126 10.654 1.00 96.25 600 ILE A O 1
ATOM 4866 N N . ASN A 1 601 ? -35.023 -3.119 12.847 1.00 95.38 601 ASN A N 1
ATOM 4867 C CA . ASN A 1 601 ? -36.405 -3.057 13.310 1.00 95.38 601 ASN A CA 1
ATOM 4868 C C . ASN A 1 601 ? -37.082 -1.700 13.022 1.00 95.38 601 ASN A C 1
ATOM 4870 O O . ASN A 1 601 ? -36.485 -0.777 12.447 1.00 95.38 601 ASN A O 1
ATOM 4874 N N . ARG A 1 602 ? -38.348 -1.539 13.440 1.00 96.25 602 ARG A N 1
ATOM 4875 C CA . ARG A 1 602 ? -39.141 -0.321 13.163 1.00 96.25 602 ARG A CA 1
ATOM 4876 C C . ARG A 1 602 ? -38.589 0.958 13.808 1.00 96.25 602 ARG A C 1
ATOM 4878 O O . ARG A 1 602 ? -39.002 2.058 13.445 1.00 96.25 602 ARG A O 1
ATOM 4885 N N . TRP A 1 603 ? -37.673 0.824 14.762 1.00 94.75 603 TRP A N 1
ATOM 4886 C CA . TRP A 1 603 ? -37.080 1.926 15.518 1.00 94.75 603 TRP A CA 1
ATOM 4887 C C . TRP A 1 603 ? -35.660 2.282 15.065 1.00 94.75 603 TRP A C 1
ATOM 4889 O O . TRP A 1 603 ? -35.079 3.251 15.566 1.00 94.75 603 TRP A O 1
ATOM 4899 N N . GLY A 1 604 ? -35.102 1.541 14.104 1.00 93.75 604 GLY A N 1
ATOM 4900 C CA . GLY A 1 604 ? -33.710 1.714 13.705 1.00 93.75 604 GLY A CA 1
ATOM 4901 C C . GLY A 1 604 ? -32.732 1.088 14.702 1.00 93.75 604 GLY A C 1
ATOM 4902 O O . GLY A 1 604 ? -31.709 1.701 14.993 1.00 93.75 604 GLY A O 1
ATOM 4903 N N . MET A 1 605 ? -33.064 -0.080 15.257 1.00 95.12 605 MET A N 1
ATOM 4904 C CA . MET A 1 605 ? -32.170 -0.921 16.064 1.00 95.12 605 MET A CA 1
ATOM 4905 C C . MET A 1 605 ? -31.870 -2.214 15.305 1.00 95.12 605 MET A C 1
ATOM 4907 O O . MET A 1 605 ? -32.718 -2.685 14.540 1.00 95.12 605 MET A O 1
ATOM 4911 N N . ARG A 1 606 ? -30.683 -2.788 15.513 1.00 92.00 606 ARG A N 1
ATOM 4912 C CA . ARG A 1 606 ? -30.352 -4.114 14.979 1.00 92.00 606 ARG A CA 1
ATOM 4913 C C . ARG A 1 606 ? -30.759 -5.173 15.993 1.00 92.00 606 ARG A C 1
ATOM 4915 O O . ARG A 1 606 ? -29.949 -5.585 16.814 1.00 92.00 606 ARG A O 1
ATOM 4922 N N . ASP A 1 607 ? -32.041 -5.503 15.966 1.00 92.06 607 ASP A N 1
ATOM 4923 C CA . ASP A 1 607 ? -32.698 -6.272 17.016 1.00 92.06 607 ASP A CA 1
ATOM 4924 C C . ASP A 1 607 ? -34.107 -6.709 16.567 1.00 92.06 607 ASP A C 1
ATOM 4926 O O . ASP A 1 607 ? -34.564 -6.330 15.482 1.00 92.06 607 ASP A O 1
ATOM 4930 N N . GLN A 1 608 ? -34.831 -7.437 17.415 1.00 92.38 608 GLN A N 1
ATOM 4931 C CA . GLN A 1 608 ? -36.271 -7.655 17.295 1.00 92.38 608 GLN A CA 1
ATOM 4932 C C . GLN A 1 608 ? -37.083 -6.372 17.562 1.00 92.38 608 GLN A C 1
ATOM 4934 O O . GLN A 1 608 ? -36.566 -5.330 17.965 1.00 92.38 608 GLN A O 1
ATOM 4939 N N . ASP A 1 609 ? -38.385 -6.408 17.277 1.00 93.94 609 ASP A N 1
ATOM 4940 C CA . ASP A 1 609 ? -39.290 -5.279 17.509 1.00 93.94 609 ASP A CA 1
ATOM 4941 C C . ASP A 1 609 ? -39.741 -5.210 18.979 1.00 93.94 609 ASP A C 1
ATOM 4943 O O . ASP A 1 609 ? -40.224 -6.197 19.527 1.00 93.94 609 ASP A O 1
ATOM 4947 N N . TYR A 1 610 ? -39.696 -4.011 19.569 1.00 94.50 610 TYR A N 1
ATOM 4948 C CA . TYR A 1 610 ? -40.158 -3.751 20.939 1.00 94.50 610 TYR A CA 1
ATOM 4949 C C . TYR A 1 610 ? -41.233 -2.668 20.991 1.00 94.50 610 TYR A C 1
ATOM 4951 O O . TYR A 1 610 ? -41.248 -1.732 20.181 1.00 94.50 610 TYR A O 1
ATOM 4959 N N . GLU A 1 611 ? -42.089 -2.735 22.010 1.00 94.75 611 GLU A N 1
ATOM 4960 C CA . GLU A 1 611 ? -42.976 -1.625 22.346 1.00 94.75 611 GLU A CA 1
ATOM 4961 C C . GLU A 1 611 ? -42.196 -0.487 23.005 1.00 94.75 611 GLU A C 1
ATOM 4963 O O . GLU A 1 611 ? -41.322 -0.691 23.853 1.00 94.75 611 GLU A O 1
ATOM 4968 N N . LYS A 1 612 ? -42.516 0.754 22.627 1.00 92.56 612 LYS A N 1
ATOM 4969 C CA . LYS A 1 612 ? -41.758 1.925 23.093 1.00 92.56 612 LYS A CA 1
ATOM 4970 C C . LYS A 1 612 ? -41.804 2.079 24.615 1.00 92.56 612 LYS A C 1
ATOM 4972 O O . LYS A 1 612 ? -40.821 2.503 25.214 1.00 92.56 612 LYS A O 1
ATOM 4977 N N . ILE A 1 613 ? -42.920 1.698 25.233 1.00 92.75 613 ILE A N 1
ATOM 4978 C CA . ILE A 1 613 ? -43.101 1.666 26.686 1.00 92.75 613 ILE A CA 1
ATOM 4979 C C . ILE A 1 613 ? -43.073 0.196 27.130 1.00 92.75 613 ILE A C 1
ATOM 4981 O O . ILE A 1 613 ? -43.850 -0.589 26.585 1.00 92.75 613 ILE A O 1
ATOM 4985 N N . PRO A 1 614 ? -42.212 -0.187 28.091 1.00 92.38 614 PRO A N 1
ATOM 4986 C CA . PRO A 1 614 ? -42.137 -1.567 28.560 1.00 92.38 614 PRO A CA 1
ATOM 4987 C C . PRO A 1 614 ? -43.416 -1.982 29.293 1.00 92.38 614 PRO A C 1
ATOM 4989 O O . PRO A 1 614 ? -44.020 -1.188 30.021 1.00 92.38 614 PRO A O 1
ATOM 4992 N N . ALA A 1 615 ? -43.810 -3.248 29.146 1.00 91.31 615 ALA A N 1
ATOM 4993 C CA . ALA A 1 615 ? -44.925 -3.808 29.903 1.00 91.31 615 ALA A CA 1
ATOM 4994 C C . ALA A 1 615 ? -44.589 -3.892 31.411 1.00 91.31 615 ALA A C 1
ATOM 4996 O O . ALA A 1 615 ? -43.417 -4.059 31.772 1.00 91.31 615 ALA A O 1
ATOM 4997 N N . PRO A 1 616 ? -45.582 -3.829 32.321 1.00 89.69 616 PRO A N 1
ATOM 4998 C CA . PRO A 1 616 ? -45.334 -3.972 33.755 1.00 89.69 616 PRO A CA 1
ATOM 4999 C C . PRO A 1 616 ? -44.597 -5.275 34.103 1.00 89.69 616 PRO A C 1
ATOM 5001 O O . PRO A 1 616 ? -44.983 -6.355 33.656 1.00 89.69 616 PRO A O 1
ATOM 5004 N N . GLY A 1 617 ? -43.559 -5.177 34.939 1.00 88.00 617 GLY A N 1
ATOM 5005 C CA . GLY A 1 617 ? -42.723 -6.321 35.327 1.00 88.00 617 GLY A CA 1
ATOM 5006 C C . GLY A 1 617 ? -41.607 -6.668 34.335 1.00 88.00 617 GLY A C 1
ATOM 5007 O O . GLY A 1 617 ? -40.997 -7.725 34.486 1.00 88.00 617 GLY A O 1
ATOM 5008 N N . THR A 1 618 ? -41.335 -5.801 33.354 1.00 91.88 618 THR A N 1
ATOM 5009 C CA . THR A 1 618 ? -40.241 -5.969 32.386 1.00 91.88 618 THR A CA 1
ATOM 5010 C C . THR A 1 618 ? -38.974 -5.253 32.851 1.00 91.88 618 THR A C 1
ATOM 5012 O O . THR A 1 618 ? -39.023 -4.071 33.200 1.00 91.88 618 THR A O 1
ATOM 5015 N N . SER A 1 619 ? -37.834 -5.945 32.838 1.00 91.38 619 SER A N 1
ATOM 5016 C CA . SER A 1 619 ? -36.519 -5.326 33.042 1.00 91.38 619 SER A CA 1
ATOM 5017 C C . SER A 1 619 ? -35.876 -5.034 31.690 1.00 91.38 619 SER A C 1
ATOM 5019 O O . SER A 1 619 ? -35.424 -5.946 31.001 1.00 91.38 619 SER A O 1
ATOM 5021 N N . ARG A 1 620 ? -35.850 -3.755 31.304 1.00 94.75 620 ARG A N 1
ATOM 5022 C CA . ARG A 1 620 ? -35.318 -3.317 30.011 1.00 94.75 620 ARG A CA 1
ATOM 5023 C C . ARG A 1 620 ? -33.875 -2.836 30.128 1.00 94.75 620 ARG A C 1
ATOM 5025 O O . ARG A 1 620 ? -33.582 -1.940 30.922 1.00 94.75 620 ARG A O 1
ATOM 5032 N N . ILE A 1 621 ? -32.995 -3.383 29.302 1.00 96.25 621 ILE A N 1
ATOM 5033 C CA . ILE A 1 621 ? -31.583 -3.014 29.187 1.00 96.25 621 ILE A CA 1
ATOM 5034 C C . ILE A 1 621 ? -31.378 -2.403 27.802 1.00 96.25 621 ILE A C 1
ATOM 5036 O O . ILE A 1 621 ? -31.826 -2.966 26.814 1.00 96.25 621 ILE A O 1
ATOM 5040 N N . ALA A 1 622 ? -30.714 -1.255 27.711 1.00 97.56 622 ALA A N 1
ATOM 5041 C CA . ALA A 1 622 ? -30.284 -0.693 26.436 1.00 97.56 622 ALA A CA 1
ATOM 5042 C C . ALA A 1 622 ? -28.776 -0.887 26.272 1.00 97.56 622 ALA A C 1
ATOM 5044 O O . ALA A 1 622 ? -27.995 -0.374 27.075 1.00 97.56 622 ALA A O 1
ATOM 5045 N N . MET A 1 623 ? -28.366 -1.601 25.229 1.00 97.25 623 MET A N 1
ATOM 5046 C CA . MET A 1 623 ? -26.966 -1.743 24.848 1.00 97.25 623 MET A CA 1
ATOM 5047 C C . MET A 1 623 ? -26.580 -0.652 23.853 1.00 97.25 623 MET A C 1
ATOM 5049 O O . MET A 1 623 ? -27.253 -0.438 22.846 1.00 97.25 623 MET A O 1
ATOM 5053 N N . VAL A 1 624 ? -25.475 0.036 24.128 1.00 96.81 624 VAL A N 1
ATOM 5054 C CA . VAL A 1 624 ? -24.871 1.022 23.228 1.00 96.81 624 VAL A CA 1
ATOM 5055 C C . VAL A 1 624 ? -23.400 0.691 23.024 1.00 96.81 624 VAL A C 1
ATOM 5057 O O . VAL A 1 624 ? -22.707 0.256 23.943 1.00 96.81 624 VAL A O 1
ATOM 5060 N N . GLY A 1 625 ? -22.920 0.910 21.806 1.00 93.25 625 GLY A N 1
ATOM 5061 C CA . GLY A 1 625 ? -21.525 0.704 21.447 1.00 93.25 625 GLY A CA 1
ATOM 5062 C C . GLY A 1 625 ? -21.316 0.775 19.942 1.00 93.25 625 GLY A C 1
ATOM 5063 O O . GLY A 1 625 ? -22.151 1.305 19.199 1.00 93.25 625 GLY A O 1
ATOM 5064 N N . SER A 1 626 ? -20.181 0.244 19.503 1.00 90.38 626 SER A N 1
ATOM 5065 C CA . SER A 1 626 ? -19.740 0.282 18.110 1.00 90.38 626 SER A CA 1
ATOM 5066 C C . SER A 1 626 ? -20.048 -1.028 17.357 1.00 90.38 626 SER A C 1
ATOM 5068 O O . SER A 1 626 ? -21.052 -1.695 17.604 1.00 90.38 626 SER A O 1
ATOM 5070 N N . SER A 1 627 ? -19.197 -1.413 16.405 1.00 90.00 627 SER A N 1
ATOM 5071 C CA . SER A 1 627 ? -19.423 -2.530 15.480 1.00 90.00 627 SER A CA 1
ATOM 5072 C C . SER A 1 627 ? -19.446 -3.917 16.137 1.00 90.00 627 SER A C 1
ATOM 5074 O O . SER A 1 627 ? -20.122 -4.817 15.642 1.00 90.00 627 SER A O 1
ATOM 5076 N N . HIS A 1 628 ? -18.751 -4.094 17.264 1.00 89.75 628 HIS A N 1
ATOM 5077 C CA . HIS A 1 628 ? -18.707 -5.366 17.997 1.00 89.75 628 HIS A CA 1
ATOM 5078 C C . HIS A 1 628 ? -20.050 -5.664 18.671 1.00 89.75 628 HIS A C 1
ATOM 5080 O O . HIS A 1 628 ? -20.563 -6.772 18.579 1.00 89.75 628 HIS A O 1
ATOM 5086 N N . VAL A 1 629 ? -20.661 -4.642 19.273 1.00 93.88 629 VAL A N 1
ATOM 5087 C CA . VAL A 1 629 ? -21.993 -4.733 19.892 1.00 93.88 629 VAL A CA 1
ATOM 5088 C C . VAL A 1 629 ? -23.084 -4.827 18.834 1.00 93.88 629 VAL A C 1
ATOM 5090 O O . VAL A 1 629 ? -24.038 -5.581 18.992 1.00 93.88 629 VAL A O 1
ATOM 5093 N N . PHE A 1 630 ? -22.912 -4.118 17.715 1.00 94.12 630 PHE A N 1
ATOM 5094 C CA . PHE A 1 630 ? -23.789 -4.271 16.559 1.00 94.12 630 PHE A CA 1
ATOM 5095 C C . PHE A 1 630 ? -23.746 -5.705 16.003 1.00 94.12 630 PHE A C 1
ATOM 5097 O O . PHE A 1 630 ? -24.736 -6.148 15.443 1.00 94.12 630 PHE A O 1
ATOM 5104 N N . GLY A 1 631 ? -22.633 -6.439 16.134 1.00 93.00 631 GLY A N 1
ATOM 5105 C CA . GLY A 1 631 ? -22.484 -7.826 15.671 1.00 93.00 631 GLY A CA 1
ATOM 5106 C C . GLY A 1 631 ? -22.200 -7.960 14.176 1.00 93.00 631 GLY A C 1
ATOM 5107 O O . GLY A 1 631 ? -22.835 -8.756 13.480 1.00 93.00 631 GLY A O 1
ATOM 5108 N N . GLU A 1 632 ? -21.343 -7.101 13.613 1.00 90.44 632 GLU A N 1
ATOM 5109 C CA . GLU A 1 632 ? -21.022 -7.130 12.176 1.00 90.44 632 GLU A CA 1
ATOM 5110 C C . GLU A 1 632 ? -20.527 -8.518 11.723 1.00 90.44 632 GLU A C 1
ATOM 5112 O O . GLU A 1 632 ? -19.508 -8.994 12.205 1.00 90.44 632 GLU A O 1
ATOM 5117 N N . GLY A 1 633 ? -21.221 -9.150 10.766 1.00 88.50 633 GLY A N 1
ATOM 5118 C CA . GLY A 1 633 ? -20.863 -10.485 10.259 1.00 88.50 633 GLY A CA 1
ATOM 5119 C C . GLY A 1 633 ? -21.383 -11.667 11.086 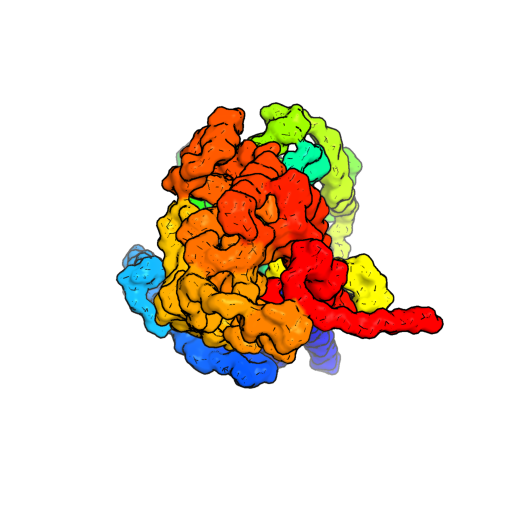1.00 88.50 633 GLY A C 1
ATOM 5120 O O . GLY A 1 633 ? -20.940 -12.796 10.880 1.00 88.50 633 GLY A O 1
ATOM 5121 N N . VAL A 1 634 ? -22.314 -11.419 12.008 1.00 93.44 634 VAL A N 1
ATOM 5122 C CA . VAL A 1 634 ? -23.002 -12.435 12.820 1.00 93.44 634 VAL A CA 1
ATOM 5123 C C . VAL A 1 634 ? -24.494 -12.427 12.487 1.00 93.44 634 VAL A C 1
ATOM 5125 O O . VAL A 1 634 ? -25.041 -11.363 12.222 1.00 93.44 634 VAL A O 1
ATOM 5128 N N . ALA A 1 635 ? -25.157 -13.584 12.452 1.00 90.81 635 ALA A N 1
ATOM 5129 C CA . ALA A 1 635 ? -26.597 -13.647 12.195 1.00 90.81 635 ALA A CA 1
ATOM 5130 C C . ALA A 1 635 ? -27.407 -13.038 13.358 1.00 90.81 635 ALA A C 1
ATOM 5132 O O . ALA A 1 635 ? -26.924 -12.978 14.489 1.00 90.81 635 ALA A O 1
ATOM 5133 N N . ASP A 1 636 ? -28.633 -12.580 13.088 1.00 88.44 636 ASP A N 1
ATOM 5134 C CA . ASP A 1 636 ? -29.466 -11.890 14.089 1.00 88.44 636 ASP A CA 1
ATOM 5135 C C . ASP A 1 636 ? -29.745 -12.754 15.332 1.00 88.44 636 ASP A C 1
ATOM 5137 O O . ASP A 1 636 ? -29.792 -12.242 16.444 1.00 88.44 636 ASP A O 1
ATOM 5141 N N . ASP A 1 637 ? -29.854 -14.075 15.177 1.00 87.62 637 ASP A N 1
ATOM 5142 C CA . ASP A 1 637 ? -30.065 -15.024 16.271 1.00 87.62 637 ASP A CA 1
ATOM 5143 C C . ASP A 1 637 ? -28.763 -15.524 16.918 1.00 87.62 637 ASP A C 1
ATOM 5145 O O . ASP A 1 637 ? -28.808 -16.389 17.795 1.00 87.62 637 ASP A O 1
ATOM 5149 N N . GLU A 1 638 ? -27.608 -14.994 16.520 1.00 93.62 638 GLU A N 1
ATOM 5150 C CA . GLU A 1 638 ? -26.289 -15.366 17.043 1.00 93.62 638 GLU A CA 1
ATOM 5151 C C . GLU A 1 638 ? -25.558 -14.197 17.720 1.00 93.62 638 GLU A C 1
ATOM 5153 O O . GLU A 1 638 ? -24.448 -14.376 18.230 1.00 93.62 638 GLU A O 1
ATOM 5158 N N . THR A 1 639 ? -26.164 -13.004 17.761 1.00 95.12 639 THR A N 1
ATOM 5159 C CA . THR A 1 639 ? -25.612 -11.855 18.488 1.00 95.12 639 THR A CA 1
ATOM 5160 C C . THR A 1 639 ? -25.527 -12.161 19.987 1.00 95.12 639 THR A C 1
ATOM 5162 O O . THR A 1 639 ? -26.326 -12.917 20.544 1.00 95.12 639 THR A O 1
ATOM 5165 N N . PHE A 1 640 ? -24.541 -11.577 20.678 1.00 96.44 640 PHE A N 1
ATOM 5166 C CA . PHE A 1 640 ? -24.361 -11.861 22.107 1.00 96.44 640 PHE A CA 1
ATOM 5167 C C . PHE A 1 640 ? -25.482 -11.230 22.937 1.00 96.44 640 PHE A C 1
ATOM 5169 O O . PHE A 1 640 ? -25.822 -11.737 24.000 1.00 96.44 640 PHE A O 1
ATOM 5176 N N . GLU A 1 641 ? -26.060 -10.141 22.430 1.00 95.31 641 GLU A N 1
ATOM 5177 C CA . GLU A 1 641 ? -27.238 -9.480 22.975 1.00 95.31 641 GLU A CA 1
ATOM 5178 C C . GLU A 1 641 ? -28.443 -10.435 22.944 1.00 95.31 641 GLU A C 1
ATOM 5180 O O . GLU A 1 641 ? -28.955 -10.772 24.012 1.00 95.31 641 GLU A O 1
ATOM 5185 N N . GLY A 1 642 ? -28.783 -11.007 21.782 1.00 94.38 642 GLY A N 1
ATOM 5186 C CA . GLY A 1 642 ? -29.921 -11.926 21.680 1.00 94.38 642 GLY A CA 1
ATOM 5187 C C . GLY A 1 642 ? -29.681 -13.258 22.402 1.00 94.38 642 GLY A C 1
ATOM 5188 O O . GLY A 1 642 ? -30.607 -13.917 22.885 1.00 94.38 642 GLY A O 1
ATOM 5189 N N . LEU A 1 643 ? -28.421 -13.695 22.520 1.00 95.94 643 LEU A N 1
ATOM 5190 C CA . LEU A 1 643 ? -28.038 -14.817 23.387 1.00 95.94 643 LEU A CA 1
ATOM 5191 C C . LEU A 1 643 ? -28.259 -14.491 24.872 1.00 95.94 643 LEU A C 1
ATOM 5193 O O . LEU A 1 643 ? -28.817 -15.322 25.594 1.00 95.94 643 LEU A O 1
ATOM 5197 N N . LEU A 1 644 ? -27.872 -13.293 25.318 1.00 94.56 644 LEU A N 1
ATOM 5198 C CA . LEU A 1 644 ? -28.084 -12.837 26.689 1.00 94.56 644 LEU A CA 1
ATOM 5199 C C . LEU A 1 644 ? -29.579 -12.725 27.009 1.00 94.56 644 LEU A C 1
ATOM 5201 O O . LEU A 1 644 ? -30.014 -13.264 28.023 1.00 94.56 644 LEU A O 1
ATOM 5205 N N . GLU A 1 645 ? -30.373 -12.081 26.152 1.00 94.50 645 GLU A N 1
ATOM 5206 C CA . GLU A 1 645 ? -31.814 -11.912 26.368 1.00 94.50 645 GLU A CA 1
ATOM 5207 C C . GLU A 1 645 ? -32.534 -13.260 26.495 1.00 94.50 645 GLU A C 1
ATOM 5209 O O . GLU A 1 645 ? -33.315 -13.467 27.429 1.00 94.50 645 GLU A O 1
ATOM 5214 N N . ARG A 1 646 ? -32.238 -14.214 25.601 1.00 93.88 646 ARG A N 1
ATOM 5215 C CA . ARG A 1 646 ? -32.804 -15.571 25.678 1.00 93.88 646 ARG A CA 1
ATOM 5216 C C . ARG A 1 646 ? -32.431 -16.265 26.981 1.00 93.88 646 ARG A C 1
ATOM 5218 O O . ARG A 1 646 ? -33.288 -16.893 27.601 1.00 93.88 646 ARG A O 1
ATOM 5225 N N . ARG A 1 647 ? -31.175 -16.139 27.415 1.00 92.00 647 ARG A N 1
ATOM 5226 C CA . ARG A 1 647 ? -30.699 -16.738 28.667 1.00 92.00 647 ARG A CA 1
ATOM 5227 C C . ARG A 1 647 ? -31.380 -16.125 29.892 1.00 92.00 647 ARG A C 1
ATOM 5229 O O . ARG A 1 647 ? -31.804 -16.871 30.769 1.00 92.00 647 ARG A O 1
ATOM 5236 N N . LEU A 1 648 ? -31.533 -14.800 29.933 1.00 90.75 648 LEU A N 1
ATOM 5237 C CA . LEU A 1 648 ? -32.237 -14.096 31.010 1.00 90.75 648 LEU A CA 1
ATOM 5238 C C . LEU A 1 648 ? -33.711 -14.511 31.084 1.00 90.75 648 LEU A C 1
ATOM 5240 O O . LEU A 1 648 ? -34.223 -14.820 32.157 1.00 90.75 648 LEU A O 1
ATOM 5244 N N . ASN A 1 649 ? -34.389 -14.581 29.938 1.00 92.19 649 ASN A N 1
ATOM 5245 C CA . ASN A 1 649 ? -35.797 -14.964 29.880 1.00 92.19 649 ASN A CA 1
ATOM 5246 C C . ASN A 1 649 ? -36.047 -16.437 30.223 1.00 92.19 649 ASN A C 1
ATOM 5248 O O . ASN A 1 649 ? -37.081 -16.752 30.809 1.00 92.19 649 ASN A O 1
ATOM 5252 N N . ALA A 1 650 ? -35.094 -17.331 29.945 1.00 89.19 650 ALA A N 1
ATOM 5253 C CA . ALA A 1 650 ? -35.172 -18.727 30.376 1.00 89.19 650 ALA A CA 1
ATOM 5254 C C . ALA A 1 650 ? -35.181 -18.887 31.910 1.00 89.19 650 ALA A C 1
ATOM 5256 O O . ALA A 1 650 ? -35.660 -19.903 32.406 1.00 89.19 650 ALA A O 1
ATOM 5257 N N . GLN A 1 651 ? -34.686 -17.889 32.651 1.00 82.25 651 GLN A N 1
ATOM 5258 C CA . GLN A 1 651 ? -34.604 -17.887 34.117 1.00 82.25 651 GLN A CA 1
ATOM 5259 C C . GLN A 1 651 ? -35.511 -16.832 34.771 1.00 82.25 651 GLN A C 1
ATOM 5261 O O . GLN A 1 651 ? -35.444 -16.613 35.978 1.00 82.25 651 GLN A O 1
ATOM 5266 N N . ALA A 1 652 ? -36.383 -16.175 33.998 1.00 79.00 652 ALA A N 1
ATOM 5267 C CA . ALA A 1 652 ? -37.200 -15.068 34.497 1.00 79.00 652 ALA A CA 1
ATOM 5268 C C . ALA A 1 652 ? -38.150 -15.478 35.637 1.00 79.00 652 ALA A C 1
ATOM 5270 O O . ALA A 1 652 ? -38.428 -14.685 36.533 1.00 79.00 652 ALA A O 1
ATOM 5271 N N . ALA A 1 653 ? -38.605 -16.736 35.650 1.00 71.88 653 ALA A N 1
ATOM 5272 C CA . ALA A 1 653 ? -39.463 -17.255 36.716 1.00 71.88 653 ALA A CA 1
ATOM 5273 C C . ALA A 1 653 ? -38.817 -17.147 38.112 1.00 71.88 653 ALA A C 1
ATOM 5275 O O . ALA A 1 653 ? -39.526 -16.901 39.088 1.00 71.88 653 ALA A O 1
ATOM 5276 N N . ASP A 1 654 ? -37.488 -17.257 38.191 1.00 71.31 654 ASP A N 1
ATOM 5277 C CA . ASP A 1 654 ? -36.728 -17.260 39.445 1.00 71.31 654 ASP A CA 1
ATOM 5278 C C . ASP A 1 654 ? -36.269 -15.853 39.869 1.00 71.31 654 ASP A C 1
ATOM 5280 O O . ASP A 1 654 ? -35.806 -15.652 40.991 1.00 71.31 654 ASP A O 1
ATOM 5284 N N . SER A 1 655 ? -36.421 -14.856 38.991 1.00 69.94 655 SER A N 1
ATOM 5285 C CA . SER A 1 655 ? -35.832 -13.525 39.154 1.00 69.94 655 SER A CA 1
ATOM 5286 C C . SER A 1 655 ? -36.815 -12.444 39.618 1.00 69.94 655 SER A C 1
ATOM 5288 O O . SER A 1 655 ? -36.432 -11.303 39.888 1.00 69.94 655 SER A O 1
ATOM 5290 N N . GLY A 1 656 ? -38.109 -12.759 39.693 1.00 73.69 656 GLY A N 1
ATOM 5291 C CA . GLY A 1 656 ? -39.159 -11.795 40.038 1.00 73.69 656 GLY A CA 1
ATOM 5292 C C . GLY A 1 656 ? -39.505 -10.795 38.924 1.00 73.69 656 GLY A C 1
ATOM 5293 O O . GLY A 1 656 ? -40.395 -9.963 39.117 1.00 73.69 656 GLY A O 1
ATOM 5294 N N . TYR A 1 657 ? -38.863 -10.885 37.754 1.00 82.44 657 TYR A N 1
ATOM 5295 C CA . TYR A 1 657 ? -39.291 -10.192 36.538 1.00 82.44 657 TYR A CA 1
ATOM 5296 C C . TYR A 1 657 ? -40.145 -11.117 35.679 1.00 82.44 657 TYR A C 1
ATOM 5298 O O . TYR A 1 657 ? -39.924 -12.318 35.613 1.00 82.44 657 TYR A O 1
ATOM 5306 N N . ARG A 1 658 ? -41.131 -10.554 34.978 1.00 82.00 658 ARG A N 1
ATOM 5307 C CA . ARG A 1 658 ? -41.925 -11.333 34.016 1.00 82.00 658 ARG A CA 1
ATOM 5308 C C . ARG A 1 658 ? -41.179 -11.550 32.708 1.00 82.00 658 ARG A C 1
ATOM 5310 O O . ARG A 1 658 ? -41.435 -12.536 32.027 1.00 82.00 658 ARG A O 1
ATOM 5317 N N . HIS A 1 659 ? -40.326 -10.597 32.347 1.00 89.56 659 HIS A N 1
ATOM 5318 C CA . HIS A 1 659 ? -39.636 -10.569 31.069 1.00 89.56 659 HIS A CA 1
ATOM 5319 C C . HIS A 1 659 ? -38.407 -9.654 31.135 1.00 89.56 659 HIS A C 1
ATOM 5321 O O . HIS A 1 659 ? -38.393 -8.672 31.887 1.00 89.56 659 HIS A O 1
ATOM 5327 N N . TYR A 1 660 ? -37.401 -9.956 30.325 1.00 93.44 660 TYR A N 1
ATOM 5328 C CA . TYR A 1 660 ? -36.263 -9.086 30.051 1.00 93.44 660 TYR A CA 1
ATOM 5329 C C . TYR A 1 660 ? -36.293 -8.678 28.591 1.00 93.44 660 TYR A C 1
ATOM 5331 O O . TYR A 1 660 ? -36.551 -9.524 27.744 1.00 93.44 660 TYR A O 1
ATOM 5339 N N . GLU A 1 661 ? -35.975 -7.416 28.329 1.00 96.00 661 GLU A N 1
ATOM 5340 C CA . GLU A 1 661 ? -35.769 -6.896 26.978 1.00 96.00 661 GLU A CA 1
ATOM 5341 C C . GLU A 1 661 ? -34.359 -6.316 26.900 1.00 96.00 661 GLU A C 1
ATOM 5343 O O . GLU A 1 661 ? -33.967 -5.540 27.783 1.00 96.00 661 GLU A O 1
ATOM 5348 N N . VAL A 1 662 ? -33.599 -6.660 25.862 1.00 95.94 662 VAL A N 1
ATOM 5349 C CA . VAL A 1 662 ? -32.234 -6.156 25.665 1.00 95.94 662 VAL A CA 1
ATOM 5350 C C . VAL A 1 662 ? -32.156 -5.451 24.317 1.00 95.94 662 VAL A C 1
ATOM 5352 O O . VAL A 1 662 ? -32.014 -6.085 23.295 1.00 95.94 662 VAL A O 1
ATOM 5355 N N . LEU A 1 663 ? -32.253 -4.121 24.316 1.00 97.38 663 LEU A N 1
ATOM 5356 C CA . LEU A 1 663 ? -32.354 -3.316 23.098 1.00 97.38 663 LEU A CA 1
ATOM 5357 C C . LEU A 1 663 ? -30.969 -2.941 22.566 1.00 97.38 663 LEU A C 1
ATOM 5359 O O . LEU A 1 663 ? -30.234 -2.197 23.226 1.00 97.38 663 LEU A O 1
ATOM 5363 N N . ASN A 1 664 ? -30.644 -3.357 21.345 1.00 97.12 664 ASN A N 1
ATOM 5364 C CA . ASN A 1 664 ? -29.368 -3.055 20.702 1.00 97.12 664 ASN A CA 1
ATOM 5365 C C . ASN A 1 664 ? -29.379 -1.738 19.894 1.00 97.12 664 ASN A C 1
ATOM 5367 O O . ASN A 1 664 ? -29.753 -1.686 18.718 1.00 97.12 664 ASN A O 1
ATOM 5371 N N . PHE A 1 665 ? -28.898 -0.656 20.512 1.00 96.50 665 PHE A N 1
ATOM 5372 C CA . PHE A 1 665 ? -28.711 0.657 19.874 1.00 96.50 665 PHE A CA 1
ATOM 5373 C C . PHE A 1 665 ? -27.307 0.864 19.290 1.00 96.50 665 PHE A C 1
ATOM 5375 O O . PHE A 1 665 ? -26.970 1.981 18.878 1.00 96.50 665 PHE A O 1
ATOM 5382 N N . ALA A 1 666 ? -26.461 -0.166 19.281 1.00 94.62 666 ALA A N 1
ATOM 5383 C CA . ALA A 1 666 ? -25.117 -0.042 18.747 1.00 94.62 666 ALA A CA 1
ATOM 5384 C C . ALA A 1 666 ? -25.123 0.175 17.233 1.00 94.62 666 ALA A C 1
ATOM 5386 O O . ALA A 1 666 ? -26.000 -0.304 16.519 1.00 94.62 666 ALA A O 1
ATOM 5387 N N . VAL A 1 667 ? -24.120 0.896 16.731 1.00 92.06 667 VAL A N 1
ATOM 5388 C CA . VAL A 1 667 ? -23.944 1.136 15.294 1.00 92.06 667 VAL A CA 1
ATOM 5389 C C . VAL A 1 667 ? -22.461 1.103 14.956 1.00 92.06 667 VAL A C 1
ATOM 5391 O O . VAL A 1 667 ? -21.626 1.705 15.639 1.00 92.06 667 VAL A O 1
ATOM 5394 N N . GLY A 1 668 ? -22.129 0.424 13.856 1.00 86.75 668 GLY A N 1
ATOM 5395 C CA . GLY A 1 668 ? -20.768 0.351 13.335 1.00 86.75 668 GLY A CA 1
ATOM 5396 C C . GLY A 1 668 ? -20.116 1.731 13.201 1.00 86.75 668 GLY A C 1
ATOM 5397 O O . GLY A 1 668 ? -20.607 2.617 12.501 1.00 86.75 668 GLY A O 1
ATOM 5398 N N . GLY A 1 669 ? -18.985 1.919 13.885 1.00 81.69 669 GLY A N 1
ATOM 5399 C CA . GLY A 1 669 ? -18.197 3.151 13.834 1.00 81.69 669 GLY A CA 1
ATOM 5400 C C . GLY A 1 669 ? -18.642 4.278 14.769 1.00 81.69 669 GLY A C 1
ATOM 5401 O O . GLY A 1 669 ? -18.056 5.359 14.676 1.00 81.69 669 GLY A O 1
ATOM 5402 N N . TYR A 1 670 ? -19.621 4.068 15.654 1.00 88.75 670 TYR A N 1
ATOM 5403 C CA . TYR A 1 670 ? -19.879 5.001 16.754 1.00 88.75 670 TYR A CA 1
ATOM 5404 C C . TYR A 1 670 ? -18.655 5.163 17.659 1.00 88.75 670 TYR A C 1
ATOM 5406 O O . TYR A 1 670 ? -17.890 4.227 17.884 1.00 88.75 670 TYR A O 1
ATOM 5414 N N . LEU A 1 671 ? -18.471 6.389 18.140 1.00 88.44 671 LEU A N 1
ATOM 5415 C CA . LEU A 1 671 ? -17.457 6.793 19.112 1.00 88.44 671 LEU A CA 1
ATOM 5416 C C . LEU A 1 671 ? -18.144 7.479 20.306 1.00 88.44 671 LEU A C 1
ATOM 5418 O O . LEU A 1 671 ? -19.317 7.833 20.187 1.00 88.44 671 LEU A O 1
ATOM 5422 N N . PRO A 1 672 ? -17.452 7.753 21.429 1.00 91.44 672 PRO A N 1
ATOM 5423 C CA . PRO A 1 672 ? -18.072 8.267 22.654 1.00 91.44 672 PRO A CA 1
ATOM 5424 C C . PRO A 1 672 ? -19.008 9.471 22.470 1.00 91.44 672 PRO A C 1
ATOM 5426 O O . PRO A 1 672 ? -20.032 9.567 23.141 1.00 91.44 672 PRO A O 1
ATOM 5429 N N . LEU A 1 673 ? -18.699 10.381 21.540 1.00 91.31 673 LEU A N 1
ATOM 5430 C CA . LEU A 1 673 ? -19.557 11.534 21.257 1.00 91.31 673 LEU A CA 1
ATOM 5431 C C . LEU A 1 673 ? -20.828 11.165 20.463 1.00 91.31 673 LEU A C 1
ATOM 5433 O O . LEU A 1 673 ? -21.878 11.755 20.700 1.00 91.31 673 LEU A O 1
ATOM 5437 N N . ASP A 1 674 ? -20.752 10.177 19.563 1.00 92.25 674 ASP A N 1
ATOM 5438 C CA . ASP A 1 674 ? -21.930 9.590 18.905 1.00 92.25 674 ASP A CA 1
ATOM 5439 C C . ASP A 1 674 ? -22.790 8.821 19.925 1.00 92.25 674 ASP A C 1
ATOM 5441 O O . ASP A 1 674 ? -24.015 8.913 19.886 1.00 92.25 674 ASP A O 1
ATOM 5445 N N . ILE A 1 675 ? -22.149 8.119 20.871 1.00 94.81 675 ILE A N 1
ATOM 5446 C CA . ILE A 1 675 ? -22.815 7.386 21.958 1.00 94.81 675 ILE A CA 1
ATOM 5447 C C . ILE A 1 675 ? -23.577 8.341 22.884 1.00 94.81 675 ILE A C 1
ATOM 5449 O O . ILE A 1 675 ? -24.738 8.102 23.205 1.00 94.81 675 ILE A O 1
ATOM 5453 N N . LEU A 1 676 ? -22.968 9.462 23.276 1.00 95.75 676 LEU A N 1
ATOM 5454 C CA . LEU A 1 676 ? -23.673 10.490 24.042 1.00 95.75 676 LEU A CA 1
ATOM 5455 C C . LEU A 1 676 ? -24.904 11.010 23.282 1.00 95.75 676 LEU A C 1
ATOM 5457 O O . LEU A 1 676 ? -25.990 11.087 23.854 1.00 95.75 676 LEU A O 1
ATOM 5461 N N . ALA A 1 677 ? -24.747 11.316 21.992 1.00 94.81 677 ALA A N 1
ATOM 5462 C CA . ALA A 1 677 ? -25.841 11.821 21.174 1.00 94.81 677 ALA A CA 1
ATOM 5463 C C . ALA A 1 677 ? -26.976 10.792 21.013 1.00 94.81 677 ALA A C 1
ATOM 5465 O O . ALA A 1 677 ? -28.135 11.149 21.191 1.00 94.81 677 ALA A O 1
ATOM 5466 N N . ILE A 1 678 ? -26.686 9.508 20.755 1.00 95.25 678 ILE A N 1
ATOM 5467 C CA . ILE A 1 678 ? -27.741 8.483 20.630 1.00 95.25 678 ILE A CA 1
ATOM 5468 C C . ILE A 1 678 ? -28.452 8.226 21.965 1.00 95.25 678 ILE A C 1
ATOM 5470 O O . ILE A 1 678 ? -29.661 7.972 21.968 1.00 95.25 678 ILE A O 1
ATOM 5474 N N . ILE A 1 679 ? -27.738 8.335 23.095 1.00 96.94 679 ILE A N 1
ATOM 5475 C CA . ILE A 1 679 ? -28.340 8.200 24.424 1.00 96.94 679 ILE A CA 1
ATOM 5476 C C . ILE A 1 679 ? -29.365 9.311 24.666 1.00 96.94 679 ILE A C 1
ATOM 5478 O O . ILE A 1 679 ? -30.510 9.015 25.014 1.00 96.94 679 ILE A O 1
ATOM 5482 N N . GLU A 1 680 ? -28.964 10.568 24.449 1.00 95.12 680 GLU A N 1
ATOM 5483 C CA . GLU A 1 680 ? -29.831 11.737 24.634 1.00 95.12 680 GLU A CA 1
ATOM 5484 C C . GLU A 1 680 ? -30.985 11.767 23.617 1.00 95.12 680 GLU A C 1
ATOM 5486 O O . GLU A 1 680 ? -32.123 12.052 23.988 1.00 95.12 680 GLU A O 1
ATOM 5491 N N . ASP A 1 681 ? -30.714 11.446 22.349 1.00 93.38 681 ASP A N 1
ATOM 5492 C CA . ASP A 1 681 ? -31.676 11.630 21.259 1.00 93.38 681 ASP A CA 1
ATOM 5493 C C . ASP A 1 681 ? -32.664 10.451 21.122 1.00 93.38 681 ASP A C 1
ATOM 5495 O O . ASP A 1 681 ? -33.772 10.640 20.609 1.00 93.38 681 ASP A O 1
ATOM 5499 N N . ARG A 1 682 ? -32.297 9.225 21.543 1.00 94.31 682 ARG A N 1
ATOM 5500 C CA . ARG A 1 682 ? -33.147 8.025 21.372 1.00 94.31 682 ARG A CA 1
ATOM 5501 C C . ARG A 1 682 ? -33.251 7.113 22.590 1.00 94.31 682 ARG A C 1
ATOM 5503 O O . ARG A 1 682 ? -34.374 6.785 22.966 1.00 94.31 682 ARG A O 1
ATOM 5510 N N . VAL A 1 683 ? -32.140 6.678 23.188 1.00 96.56 683 VAL A N 1
ATOM 5511 C CA . VAL A 1 683 ? -32.148 5.566 24.170 1.00 96.56 683 VAL A CA 1
ATOM 5512 C C . VAL A 1 683 ? -33.058 5.855 25.363 1.00 96.56 683 VAL A C 1
ATOM 5514 O O . VAL A 1 683 ? -33.899 5.028 25.717 1.00 96.56 683 VAL A O 1
ATOM 5517 N N . LEU A 1 684 ? -32.952 7.048 25.957 1.00 96.38 684 LEU A N 1
ATOM 5518 C CA . LEU A 1 684 ? -33.734 7.411 27.147 1.00 96.38 684 LEU A CA 1
ATOM 5519 C C . LEU A 1 684 ? -35.252 7.425 26.885 1.00 96.38 684 LEU A C 1
ATOM 5521 O O . LEU A 1 684 ? -36.046 7.176 27.796 1.00 96.38 684 LEU A O 1
ATOM 5525 N N . ALA A 1 685 ? -35.680 7.628 25.634 1.00 95.69 685 ALA A N 1
ATOM 5526 C CA . ALA A 1 685 ? -37.093 7.612 25.259 1.00 95.69 685 ALA A CA 1
ATOM 5527 C C . ALA A 1 685 ? -37.736 6.211 25.326 1.00 95.69 685 ALA A C 1
ATOM 5529 O O . ALA A 1 685 ? -38.964 6.125 25.331 1.00 95.69 685 ALA A O 1
ATOM 5530 N N . PHE A 1 686 ? -36.936 5.139 25.393 1.00 96.44 686 PHE A N 1
ATOM 5531 C CA . PHE A 1 686 ? -37.402 3.753 25.558 1.00 96.44 686 PHE A CA 1
ATOM 5532 C C . PHE A 1 686 ? -37.507 3.318 27.024 1.00 96.44 686 PHE A C 1
ATOM 5534 O O . PHE A 1 686 ? -37.837 2.162 27.289 1.00 96.44 686 PHE A O 1
ATOM 5541 N N . LYS A 1 687 ? -37.242 4.234 27.969 1.00 95.56 687 LYS A N 1
ATOM 5542 C CA . LYS A 1 687 ? -37.326 4.006 29.420 1.00 95.56 687 LYS A CA 1
ATOM 5543 C C . LYS A 1 687 ? -36.592 2.730 29.878 1.00 95.56 687 LYS A C 1
ATOM 5545 O O . LYS A 1 687 ? -37.196 1.897 30.557 1.00 95.56 687 LYS A O 1
ATOM 5550 N N . PRO A 1 688 ? -35.308 2.544 29.504 1.00 96.19 688 PRO A N 1
ATOM 5551 C CA . PRO A 1 688 ? -34.530 1.423 30.009 1.00 96.19 688 PRO A CA 1
ATOM 5552 C C . PRO A 1 688 ? -34.319 1.561 31.519 1.00 96.19 688 PRO A C 1
ATOM 5554 O O . PRO A 1 688 ? -34.222 2.667 32.045 1.00 96.19 688 PRO A O 1
ATOM 5557 N N . LYS A 1 689 ? -34.191 0.432 32.210 1.00 94.25 689 LYS A N 1
ATOM 5558 C CA . LYS A 1 689 ? -33.738 0.390 33.602 1.00 94.25 689 LYS A CA 1
ATOM 5559 C C . LYS A 1 689 ? -32.218 0.532 33.690 1.00 94.25 689 LYS A C 1
ATOM 5561 O O . LYS A 1 689 ? -31.710 1.183 34.605 1.00 94.25 689 LYS A O 1
ATOM 5566 N N . TYR A 1 690 ? -31.510 -0.049 32.718 1.00 96.00 690 TYR A N 1
ATOM 5567 C CA . TYR A 1 690 ? -30.053 -0.028 32.640 1.00 96.00 690 TYR A CA 1
ATOM 5568 C C . TYR A 1 690 ? -29.560 0.340 31.242 1.00 96.00 690 TYR A C 1
ATOM 5570 O O . TYR A 1 690 ? -30.130 -0.097 30.245 1.00 96.00 690 TYR A O 1
ATOM 5578 N N . ILE A 1 691 ? -28.475 1.108 31.171 1.00 97.94 691 ILE A N 1
ATOM 5579 C CA . ILE A 1 691 ? -27.701 1.333 29.948 1.00 97.94 691 ILE A CA 1
ATOM 5580 C C . ILE A 1 691 ? -26.370 0.604 30.094 1.00 97.94 691 ILE A C 1
ATOM 5582 O O . ILE A 1 691 ? -25.606 0.888 31.017 1.00 97.94 691 ILE A O 1
ATOM 5586 N N . PHE A 1 692 ? -26.096 -0.316 29.174 1.00 97.75 692 PHE A N 1
ATOM 5587 C CA . PHE A 1 692 ? -24.818 -1.005 29.049 1.00 97.75 692 PHE A CA 1
ATOM 5588 C C . PHE A 1 692 ? -24.040 -0.374 27.901 1.00 97.75 692 PHE A C 1
ATOM 5590 O O . PHE A 1 692 ? -24.369 -0.561 26.730 1.00 97.75 692 PHE A O 1
ATOM 5597 N N . TYR A 1 693 ? -23.025 0.409 28.251 1.00 96.75 693 TYR A N 1
ATOM 5598 C CA . TYR A 1 693 ? -22.118 1.028 27.303 1.00 96.75 693 TYR A CA 1
ATOM 5599 C C . TYR A 1 693 ? -20.857 0.179 27.173 1.00 96.75 693 TYR A C 1
ATOM 5601 O O . TYR A 1 693 ? -20.014 0.173 28.065 1.00 96.75 693 TYR A O 1
ATOM 5609 N N . PHE A 1 694 ? -20.739 -0.536 26.058 1.00 94.25 694 PHE A N 1
ATOM 5610 C CA . PHE A 1 694 ? -19.575 -1.363 25.758 1.00 94.25 694 PHE A CA 1
ATOM 5611 C C . PHE A 1 694 ? -18.514 -0.577 24.999 1.00 94.25 694 PHE A C 1
ATOM 5613 O O . PHE A 1 694 ? -18.854 0.109 24.038 1.00 94.25 694 PHE A O 1
ATOM 5620 N N . GLU A 1 695 ? -17.244 -0.766 25.357 1.00 85.94 695 GLU A N 1
ATOM 5621 C CA . GLU A 1 695 ? -16.107 -0.213 24.619 1.00 85.94 695 GLU A CA 1
ATOM 5622 C C . GLU A 1 695 ? -14.864 -1.110 24.588 1.00 85.94 695 GLU A C 1
ATOM 5624 O O . GLU A 1 695 ? -14.672 -1.969 25.446 1.00 85.94 695 GLU A O 1
ATOM 5629 N N . HIS A 1 696 ? -13.993 -0.846 23.608 1.00 76.94 696 HIS A N 1
ATOM 5630 C CA . HIS A 1 696 ? -12.675 -1.473 23.417 1.00 76.94 696 HIS A CA 1
ATOM 5631 C C . HIS A 1 696 ? -11.553 -0.403 23.428 1.00 76.94 696 HIS A C 1
ATOM 5633 O O . HIS A 1 696 ? -11.844 0.794 23.409 1.00 76.94 696 HIS A O 1
ATOM 5639 N N . SER A 1 697 ? -10.263 -0.765 23.402 1.00 66.69 697 SER A N 1
ATOM 5640 C CA . SER A 1 697 ? -9.163 0.220 23.536 1.00 66.69 697 SER A CA 1
ATOM 5641 C C . SER A 1 697 ? -8.998 1.233 22.389 1.00 66.69 697 SER A C 1
ATOM 5643 O O . SER A 1 697 ? -9.577 1.125 21.304 1.00 66.69 697 SER A O 1
ATOM 5645 N N . ALA A 1 698 ? -8.128 2.224 22.652 1.00 60.44 698 ALA A N 1
ATOM 5646 C CA . ALA A 1 698 ? -7.623 3.242 21.724 1.00 60.44 698 ALA A CA 1
ATOM 5647 C C . ALA A 1 698 ? -8.660 4.295 21.274 1.00 60.44 698 ALA A C 1
ATOM 5649 O O . ALA A 1 698 ? -8.662 4.767 20.128 1.00 60.44 698 ALA A O 1
ATOM 5650 N N . LEU A 1 699 ? -9.520 4.718 22.203 1.00 66.88 699 LEU A N 1
ATOM 5651 C CA . LEU A 1 699 ? -10.674 5.578 21.932 1.00 66.88 699 LEU A CA 1
ATOM 5652 C C . LEU A 1 699 ? -10.338 7.047 21.745 1.00 66.88 699 LEU A C 1
ATOM 5654 O O . LEU A 1 699 ? -10.912 7.705 20.872 1.00 66.88 699 LEU A O 1
ATOM 5658 N N . VAL A 1 700 ? -9.419 7.574 22.552 1.00 71.88 700 VAL A N 1
ATOM 5659 C CA . VAL A 1 700 ? -9.160 9.018 22.611 1.00 71.88 700 VAL A CA 1
ATOM 5660 C C . VAL A 1 700 ? -8.768 9.542 21.232 1.00 71.88 700 VAL A C 1
ATOM 5662 O O . VAL A 1 700 ? -9.418 10.440 20.701 1.00 71.88 700 VAL A O 1
ATOM 5665 N N . ARG A 1 701 ? -7.792 8.914 20.568 1.00 69.81 701 ARG A N 1
ATOM 5666 C CA . ARG A 1 701 ? -7.300 9.369 19.259 1.00 69.81 701 ARG A CA 1
ATOM 5667 C C . ARG A 1 701 ? -8.385 9.367 18.177 1.00 69.81 701 ARG A C 1
ATOM 5669 O O . ARG A 1 701 ? -8.517 10.348 17.442 1.00 69.81 701 ARG A O 1
ATOM 5676 N N . ARG A 1 702 ? -9.185 8.295 18.094 1.00 73.44 702 ARG A N 1
ATOM 5677 C CA . ARG A 1 702 ? -10.302 8.183 17.136 1.00 73.44 702 ARG A CA 1
ATOM 5678 C C . ARG A 1 702 ? -11.374 9.235 17.422 1.00 73.44 702 ARG A C 1
ATOM 5680 O O . ARG A 1 702 ? -11.863 9.879 16.491 1.00 73.44 702 ARG A O 1
ATOM 5687 N N . THR A 1 703 ? -11.684 9.443 18.702 1.00 81.00 703 THR A N 1
ATOM 5688 C CA . THR A 1 703 ? -12.648 10.448 19.169 1.00 81.00 703 THR A CA 1
ATOM 5689 C C . THR A 1 703 ? -12.201 11.849 18.779 1.00 81.00 703 THR A C 1
ATOM 5691 O O . THR A 1 703 ? -12.995 12.601 18.228 1.00 81.00 703 THR A O 1
ATOM 5694 N N . LEU A 1 704 ? -10.921 12.181 18.962 1.00 83.38 704 LEU A N 1
ATOM 5695 C CA . LEU A 1 704 ? -10.364 13.480 18.584 1.00 83.38 704 LEU A CA 1
ATOM 5696 C C . LEU A 1 704 ? -10.415 13.727 17.072 1.00 83.38 704 LEU A C 1
ATOM 5698 O O . LEU A 1 704 ? -10.802 14.813 16.635 1.00 83.38 704 LEU A O 1
ATOM 5702 N N . LYS A 1 705 ? -10.093 12.711 16.261 1.00 77.44 705 LYS A N 1
ATOM 5703 C CA . LYS A 1 705 ? -10.190 12.804 14.795 1.00 77.44 705 LYS A CA 1
ATOM 5704 C C . LYS A 1 705 ? -11.632 13.059 14.339 1.00 77.44 705 LYS A C 1
ATOM 5706 O O . LYS A 1 705 ? -11.860 13.899 13.467 1.00 77.44 705 LYS A O 1
ATOM 5711 N N . ARG A 1 706 ? -12.621 12.370 14.926 1.00 79.38 706 ARG A N 1
ATOM 5712 C CA . ARG A 1 706 ? -14.044 12.631 14.630 1.00 79.38 706 ARG A CA 1
ATOM 5713 C C . ARG A 1 706 ? -14.527 13.967 15.179 1.00 79.38 706 ARG A C 1
ATOM 5715 O O . ARG A 1 706 ? -15.276 14.650 14.484 1.00 79.38 706 ARG A O 1
ATOM 5722 N N . LEU A 1 707 ? -14.063 14.372 16.359 1.00 86.44 707 LEU A N 1
ATOM 5723 C CA . LEU A 1 707 ? -14.388 15.669 16.939 1.00 86.44 707 LEU A CA 1
ATOM 5724 C C . LEU A 1 707 ? -13.959 16.810 16.009 1.00 86.44 707 LEU A C 1
ATOM 5726 O O . LEU A 1 707 ? -14.743 17.726 15.802 1.00 86.44 707 LEU A O 1
ATOM 5730 N N . GLY A 1 708 ? -12.779 16.734 15.382 1.00 85.50 708 GLY A N 1
ATOM 5731 C CA . GLY A 1 708 ? -12.341 17.734 14.399 1.00 85.50 708 GLY A CA 1
ATOM 5732 C C . GLY A 1 708 ? -13.346 17.937 13.254 1.00 85.50 708 GLY A C 1
ATOM 5733 O O . GLY A 1 708 ? -13.699 19.072 12.935 1.00 85.50 708 GLY A O 1
ATOM 5734 N N . LYS A 1 709 ? -13.892 16.844 12.700 1.00 82.44 709 LYS A N 1
ATOM 5735 C CA . LYS A 1 709 ? -14.946 16.904 11.668 1.00 82.44 709 LYS A CA 1
ATOM 5736 C C . LYS A 1 709 ? -16.260 17.474 12.212 1.00 82.44 709 LYS A C 1
ATOM 5738 O O . LYS A 1 709 ? -16.908 18.273 11.541 1.00 82.44 709 LYS A O 1
ATOM 5743 N N . ALA A 1 710 ? -16.636 17.089 13.430 1.00 86.44 710 ALA A N 1
ATOM 5744 C CA . ALA A 1 710 ? -17.847 17.573 14.087 1.00 86.44 710 ALA A CA 1
ATOM 5745 C C . ALA A 1 710 ? -17.751 19.059 14.512 1.00 86.44 710 ALA A C 1
ATOM 5747 O O . ALA A 1 710 ? -18.761 19.752 14.608 1.00 86.44 710 ALA A O 1
ATOM 5748 N N . ILE A 1 711 ? -16.541 19.578 14.739 1.00 88.88 711 ILE A N 1
ATOM 5749 C CA . ILE A 1 711 ? -16.272 21.013 14.917 1.00 88.88 711 ILE A CA 1
ATOM 5750 C C . ILE A 1 711 ? -16.424 21.739 13.574 1.00 88.88 711 ILE A C 1
ATOM 5752 O O . ILE A 1 711 ? -17.090 22.769 13.505 1.00 88.88 711 ILE A O 1
ATOM 5756 N N . GLN A 1 712 ? -15.854 21.186 12.499 1.00 87.25 712 GLN A N 1
ATOM 5757 C CA . GLN A 1 712 ? -15.903 21.766 11.151 1.00 87.25 712 GLN A CA 1
ATOM 5758 C C . GLN A 1 712 ? -17.328 21.918 10.606 1.00 87.25 712 GLN A C 1
ATOM 5760 O O . GLN A 1 712 ? -17.651 22.949 10.019 1.00 87.25 712 GLN A O 1
ATOM 5765 N N . ASN A 1 713 ? -18.186 20.914 10.806 1.00 86.69 713 ASN A N 1
ATOM 5766 C CA . ASN A 1 713 ? -19.594 20.968 10.392 1.00 86.69 713 ASN A CA 1
ATOM 5767 C C . ASN A 1 713 ? -20.509 21.663 11.425 1.00 86.69 713 ASN A C 1
ATOM 5769 O O . ASN A 1 713 ? -21.709 21.788 11.196 1.00 86.69 713 ASN A O 1
ATOM 5773 N N . GLY A 1 714 ? -19.960 22.091 12.567 1.00 87.88 714 GLY A N 1
ATOM 5774 C CA . GLY A 1 714 ? -20.666 22.793 13.637 1.00 87.88 714 GLY A CA 1
ATOM 5775 C C . GLY A 1 714 ? -21.515 21.924 14.573 1.00 87.88 714 GLY A C 1
ATOM 5776 O O . GLY A 1 714 ? -21.985 22.424 15.595 1.00 87.88 714 GLY A O 1
ATOM 5777 N N . SER A 1 715 ? -21.689 20.631 14.289 1.00 88.75 715 SER A N 1
ATOM 5778 C CA . SER A 1 715 ? -22.544 19.737 15.087 1.00 88.75 715 SER A CA 1
ATOM 5779 C C . SER A 1 715 ? -22.050 19.534 16.523 1.00 88.75 715 SER A C 1
ATOM 5781 O O . SER A 1 715 ? -22.860 19.377 17.437 1.00 88.75 715 SER A O 1
ATOM 5783 N N . ALA A 1 716 ? -20.736 19.596 16.756 1.00 89.44 716 ALA A N 1
ATOM 5784 C CA . ALA A 1 716 ? -20.159 19.418 18.086 1.00 89.44 716 ALA A CA 1
ATOM 5785 C C . ALA A 1 716 ? -20.455 20.595 19.031 1.00 89.44 716 ALA A C 1
ATOM 5787 O O . ALA A 1 716 ? -20.414 20.429 20.249 1.00 89.44 716 ALA A O 1
ATOM 5788 N N . PHE A 1 717 ? -20.803 21.774 18.497 1.00 90.75 717 PHE A N 1
ATOM 5789 C CA . PHE A 1 717 ? -21.079 22.960 19.309 1.00 90.75 717 PHE A CA 1
ATOM 5790 C C . PHE A 1 717 ? -22.402 22.895 20.081 1.00 90.75 717 PHE A C 1
ATOM 5792 O O . PHE A 1 717 ? -22.646 23.784 20.899 1.00 90.75 717 PHE A O 1
ATOM 5799 N N . ARG A 1 718 ? -23.222 21.842 19.909 1.00 92.31 718 ARG A N 1
ATOM 5800 C CA . ARG A 1 718 ? -24.359 21.570 20.811 1.00 92.31 718 ARG A CA 1
ATOM 5801 C C . ARG A 1 718 ? -23.914 21.285 22.253 1.00 92.31 718 ARG A C 1
ATOM 5803 O O . ARG A 1 718 ? -24.707 21.459 23.170 1.00 92.31 718 ARG A O 1
ATOM 5810 N N . TYR A 1 719 ? -22.648 20.912 22.457 1.00 94.12 719 TYR A N 1
ATOM 5811 C CA . TYR A 1 719 ? -22.080 20.591 23.763 1.00 94.12 719 TYR A CA 1
ATOM 5812 C C . TYR A 1 719 ? -21.170 21.702 24.298 1.00 94.12 719 TYR A C 1
ATOM 5814 O O . TYR A 1 719 ? -20.196 22.103 23.661 1.00 94.12 719 TYR A O 1
ATOM 5822 N N . ASP A 1 720 ? -21.463 22.164 25.510 1.00 94.62 720 ASP A N 1
ATOM 5823 C CA . ASP A 1 720 ? -20.778 23.275 26.180 1.00 94.62 720 ASP A CA 1
ATOM 5824 C C . ASP A 1 720 ? -19.285 23.006 26.372 1.00 94.62 720 ASP A C 1
ATOM 5826 O O . ASP A 1 720 ? -18.455 23.841 26.018 1.00 94.62 720 ASP A O 1
ATOM 5830 N N . PHE A 1 721 ? -18.933 21.793 26.806 1.00 93.69 721 PHE A N 1
ATOM 5831 C CA . PHE A 1 721 ? -17.540 21.387 26.996 1.00 93.69 721 PHE A CA 1
ATOM 5832 C C . PHE A 1 721 ? -16.730 21.405 25.691 1.00 93.69 721 PHE A C 1
ATOM 5834 O O . PHE A 1 721 ? -15.530 21.668 25.721 1.00 93.69 721 PHE A O 1
ATOM 5841 N N . VAL A 1 722 ? -17.366 21.178 24.533 1.00 92.50 722 VAL A N 1
ATOM 5842 C CA . VAL A 1 722 ? -16.698 21.335 23.233 1.00 92.50 722 VAL A CA 1
ATOM 5843 C C . VAL A 1 722 ? -16.471 22.812 22.932 1.00 92.50 722 VAL A C 1
ATOM 5845 O O . VAL A 1 722 ? -15.381 23.175 22.493 1.00 92.50 722 VAL A O 1
ATOM 5848 N N . ARG A 1 723 ? -17.463 23.678 23.189 1.00 92.94 723 ARG A N 1
ATOM 5849 C CA . ARG A 1 723 ? -17.307 25.131 23.002 1.00 92.94 723 ARG A CA 1
ATOM 5850 C C . ARG A 1 723 ? -16.162 25.679 23.856 1.00 92.94 723 ARG A C 1
ATOM 5852 O O . ARG A 1 723 ? -15.363 26.470 23.356 1.00 92.94 723 ARG A O 1
ATOM 5859 N N . ASP A 1 724 ? -16.039 25.212 25.095 1.00 92.81 724 ASP A N 1
ATOM 5860 C CA . ASP A 1 724 ? -14.950 25.595 25.994 1.00 92.81 724 ASP A CA 1
ATOM 5861 C C . ASP A 1 724 ? -13.583 25.100 25.503 1.00 92.81 724 ASP A C 1
ATOM 5863 O O . ASP A 1 724 ? -12.655 25.902 25.401 1.00 92.81 724 ASP A O 1
ATOM 5867 N N . ILE A 1 725 ? -13.463 23.823 25.112 1.00 91.44 725 ILE A N 1
ATOM 5868 C CA . ILE A 1 725 ? -12.211 23.266 24.568 1.00 91.44 725 ILE A CA 1
ATOM 5869 C C . ILE A 1 725 ? -11.776 24.024 23.309 1.00 91.44 725 ILE A C 1
ATOM 5871 O O . ILE A 1 725 ? -10.603 24.368 23.176 1.00 91.44 725 ILE A O 1
ATOM 5875 N N . VAL A 1 726 ? -12.694 24.333 22.387 1.00 90.31 726 VAL A N 1
ATOM 5876 C CA . VAL A 1 726 ? -12.367 25.081 21.159 1.00 90.31 726 VAL A CA 1
ATOM 5877 C C . VAL A 1 726 ? -11.907 26.507 21.478 1.00 90.31 726 VAL A C 1
ATOM 5879 O O . VAL A 1 726 ? -10.926 26.971 20.896 1.00 90.31 726 VAL A O 1
ATOM 5882 N N . ARG A 1 727 ? -12.557 27.185 22.433 1.00 88.62 727 ARG A N 1
ATOM 5883 C CA . ARG A 1 727 ? -12.163 28.531 22.878 1.00 88.62 727 ARG A CA 1
ATOM 5884 C C . ARG A 1 727 ? -10.777 28.535 23.527 1.00 88.62 727 ARG A C 1
ATOM 5886 O O . ARG A 1 727 ? -9.968 29.401 23.215 1.00 88.62 727 ARG A O 1
ATOM 5893 N N . GLU A 1 728 ? -10.504 27.585 24.418 1.00 88.31 728 GLU A N 1
ATOM 5894 C CA . GLU A 1 728 ? -9.236 27.491 25.156 1.00 88.31 728 GLU A CA 1
ATOM 5895 C C . GLU A 1 728 ? -8.060 27.058 24.276 1.00 88.31 728 GLU A C 1
ATOM 5897 O O . GLU A 1 728 ? -6.949 27.559 24.427 1.00 88.31 728 GLU A O 1
ATOM 5902 N N . SER A 1 729 ? -8.300 26.140 23.342 1.00 84.94 729 SER A N 1
ATOM 5903 C CA . SER A 1 729 ? -7.264 25.608 22.449 1.00 84.94 729 SER A CA 1
ATOM 5904 C C . SER A 1 729 ? -6.839 26.583 21.346 1.00 84.94 729 SER A C 1
ATOM 5906 O O . SER A 1 729 ? -5.859 26.322 20.640 1.00 84.94 729 SER A O 1
ATOM 5908 N N . GLY A 1 730 ? -7.572 27.689 21.151 1.00 84.06 730 GLY A N 1
ATOM 5909 C CA . GLY A 1 730 ? -7.319 28.636 20.061 1.00 84.06 730 GLY A CA 1
ATOM 5910 C C . GLY A 1 730 ? -7.330 27.947 18.692 1.00 84.06 730 GLY A C 1
ATOM 5911 O O . GLY A 1 730 ? -6.521 28.255 17.808 1.00 84.06 730 GLY A O 1
ATOM 5912 N N . ILE A 1 731 ? -8.169 26.922 18.551 1.00 83.94 731 ILE A N 1
ATOM 5913 C CA . ILE A 1 731 ? -8.306 26.162 17.319 1.00 83.94 731 ILE A CA 1
ATOM 5914 C C . ILE A 1 731 ? -9.064 27.009 16.299 1.00 83.94 731 ILE A C 1
ATOM 5916 O O . ILE A 1 731 ? -10.147 27.509 16.583 1.00 83.94 731 ILE A O 1
ATOM 5920 N N . ASP A 1 732 ? -8.514 27.117 15.090 1.00 83.25 732 ASP A N 1
ATOM 5921 C CA . ASP A 1 732 ? -9.272 27.565 13.926 1.00 83.25 732 ASP A CA 1
ATOM 5922 C C . ASP A 1 732 ? -10.059 26.359 13.384 1.00 83.25 732 ASP A C 1
ATOM 5924 O O . ASP A 1 732 ? -9.430 25.394 12.936 1.00 83.25 732 ASP A O 1
ATOM 5928 N N . PRO A 1 733 ? -11.407 26.371 13.397 1.00 81.25 733 PRO A N 1
ATOM 5929 C CA . PRO A 1 733 ? -12.220 25.292 12.838 1.00 81.25 733 PRO A CA 1
ATOM 5930 C C . PRO A 1 733 ? -11.929 25.010 11.359 1.00 81.25 733 PRO A C 1
ATOM 5932 O O . PRO A 1 733 ? -12.247 23.930 10.879 1.00 81.25 733 PRO A O 1
ATOM 5935 N N . ARG A 1 734 ? -11.323 25.953 10.626 1.00 81.69 734 ARG A N 1
ATOM 5936 C CA . ARG A 1 734 ? -10.940 25.793 9.214 1.00 81.69 734 ARG A CA 1
ATOM 5937 C C . ARG A 1 734 ? -9.543 25.204 9.021 1.00 81.69 734 ARG A C 1
ATOM 5939 O O . ARG A 1 734 ? -9.135 25.000 7.879 1.00 81.69 734 ARG A O 1
ATOM 5946 N N . ALA A 1 735 ? -8.807 24.957 10.103 1.00 78.25 735 ALA A N 1
ATOM 5947 C CA . ALA A 1 735 ? -7.500 24.326 10.032 1.00 78.25 735 ALA A CA 1
ATOM 5948 C C . ALA A 1 735 ? -7.594 22.892 9.487 1.00 78.25 735 ALA A C 1
ATOM 5950 O O . ALA A 1 735 ? -8.650 22.256 9.488 1.00 78.25 735 ALA A O 1
ATOM 5951 N N . ASP A 1 736 ? -6.451 22.387 9.030 1.00 73.31 736 ASP A N 1
ATOM 5952 C CA . ASP A 1 736 ? -6.308 21.014 8.558 1.00 73.31 736 ASP A CA 1
ATOM 5953 C C . ASP A 1 736 ? -6.732 19.993 9.648 1.00 73.31 736 ASP A C 1
ATOM 5955 O O . ASP A 1 736 ? -6.395 20.197 10.822 1.00 73.31 736 ASP A O 1
ATOM 5959 N N . PRO A 1 737 ? -7.459 18.904 9.308 1.00 68.00 737 PRO A N 1
ATOM 5960 C CA . PRO A 1 737 ? -7.951 17.914 10.274 1.00 68.00 737 PRO A CA 1
ATOM 5961 C C . PRO A 1 737 ? -6.886 17.318 11.198 1.00 68.00 737 PRO A C 1
ATOM 5963 O O . PRO A 1 737 ? -7.186 16.998 12.348 1.00 68.00 737 PRO A O 1
ATOM 5966 N N . GLU A 1 738 ? -5.646 17.179 10.736 1.00 67.12 738 GLU A N 1
ATOM 5967 C CA . GLU A 1 738 ? -4.576 16.632 11.569 1.00 67.12 738 GLU A CA 1
ATOM 5968 C C . GLU A 1 738 ? -3.983 17.682 12.507 1.00 67.12 738 GLU A C 1
ATOM 5970 O O . GLU A 1 738 ? -3.628 17.373 13.645 1.00 67.12 738 GLU A O 1
ATOM 5975 N N . VAL A 1 739 ? -3.944 18.946 12.075 1.00 76.06 739 VAL A N 1
ATOM 5976 C CA . VAL A 1 739 ? -3.603 20.077 12.952 1.00 76.06 739 VAL A CA 1
ATOM 5977 C C . VAL A 1 739 ? -4.662 20.226 14.044 1.00 76.06 739 VAL A C 1
ATOM 5979 O O . VAL A 1 739 ? -4.314 20.407 15.212 1.00 76.06 739 VAL A O 1
ATOM 5982 N N . LEU A 1 740 ? -5.942 20.098 13.679 1.00 79.75 740 LEU A N 1
ATOM 5983 C CA . LEU A 1 740 ? -7.066 20.034 14.612 1.00 79.75 740 LEU A CA 1
ATOM 5984 C C . LEU A 1 740 ? -6.868 18.908 15.627 1.00 79.75 740 LEU A C 1
ATOM 5986 O O . LEU A 1 740 ? -6.852 19.164 16.828 1.00 79.75 740 LEU A O 1
ATOM 5990 N N . GLN A 1 741 ? -6.655 17.680 15.152 1.00 77.19 741 GLN A N 1
ATOM 5991 C CA . GLN A 1 741 ? -6.449 16.515 16.010 1.00 77.19 741 GLN A CA 1
ATOM 5992 C C . GLN A 1 741 ? -5.280 16.723 16.977 1.00 77.19 741 GLN A C 1
ATOM 5994 O O . GLN A 1 741 ? -5.447 16.523 18.176 1.00 77.19 741 GLN A O 1
ATOM 5999 N N . ARG A 1 742 ? -4.127 17.187 16.482 1.00 76.81 742 ARG A N 1
ATOM 6000 C CA . ARG A 1 742 ? -2.936 17.440 17.299 1.00 76.81 742 ARG A CA 1
ATOM 6001 C C . ARG A 1 742 ? -3.173 18.513 18.364 1.00 76.81 742 ARG A C 1
ATOM 6003 O O . ARG A 1 742 ? -2.742 18.340 19.499 1.00 76.81 742 ARG A O 1
ATOM 6010 N N . LYS A 1 743 ? -3.854 19.613 18.021 1.00 82.62 743 LYS A N 1
ATOM 6011 C CA . LYS A 1 743 ? -4.213 20.665 18.989 1.00 82.62 743 LYS A CA 1
ATOM 6012 C C . LYS A 1 743 ? -5.230 20.188 20.025 1.00 82.62 743 LYS A C 1
ATOM 6014 O O . LYS A 1 743 ? -5.234 20.701 21.138 1.00 82.62 743 LYS A O 1
ATOM 6019 N N . LEU A 1 744 ? -6.076 19.221 19.671 1.00 85.81 744 LEU A N 1
ATOM 6020 C CA . LEU A 1 744 ? -7.034 18.610 20.588 1.00 85.81 744 LEU A CA 1
ATOM 6021 C C . LEU A 1 744 ? -6.414 17.513 21.466 1.00 85.81 744 LEU A C 1
ATOM 6023 O O . LEU A 1 744 ? -6.975 17.228 22.520 1.00 85.81 744 LEU A O 1
ATOM 6027 N N . THR A 1 745 ? -5.270 16.923 21.086 1.00 84.75 745 THR A N 1
ATOM 6028 C CA . THR A 1 745 ? -4.591 15.855 21.850 1.00 84.75 745 THR A CA 1
ATOM 6029 C C . THR A 1 745 ? -4.436 16.169 23.342 1.00 84.75 745 THR A C 1
ATOM 6031 O O . THR A 1 745 ? -4.837 15.328 24.145 1.00 84.75 745 THR A O 1
ATOM 6034 N N . PRO A 1 746 ? -3.972 17.367 23.757 1.00 87.81 746 PRO A N 1
ATOM 6035 C CA . PRO A 1 746 ? -3.854 17.710 25.178 1.00 87.81 746 PRO A CA 1
ATOM 6036 C C . PRO A 1 746 ? -5.188 17.719 25.943 1.00 87.81 746 PRO A C 1
ATOM 6038 O O . PRO A 1 746 ? -5.197 17.642 27.167 1.00 87.81 746 PRO A O 1
ATOM 6041 N N . TYR A 1 747 ? -6.318 17.818 25.238 1.00 89.31 747 TYR A N 1
ATOM 6042 C CA . TYR A 1 747 ? -7.663 17.877 25.812 1.00 89.31 747 TYR A CA 1
ATOM 6043 C C . TYR A 1 747 ? -8.387 16.524 25.779 1.00 89.31 747 TYR A C 1
ATOM 6045 O O . TYR A 1 747 ? -9.531 16.458 26.224 1.00 89.31 747 TYR A O 1
ATOM 6053 N N . GLY A 1 748 ? -7.756 15.457 25.271 1.00 87.88 748 GLY A N 1
ATOM 6054 C CA . GLY A 1 748 ? -8.376 14.140 25.085 1.00 87.88 748 GLY A CA 1
ATOM 6055 C C . GLY A 1 748 ? -9.016 13.574 26.355 1.00 87.88 748 GLY A C 1
ATOM 6056 O O . GLY A 1 748 ? -10.202 13.245 26.351 1.00 87.88 748 GLY A O 1
ATOM 6057 N N . ASP A 1 749 ? -8.271 13.550 27.459 1.00 89.25 749 ASP A N 1
ATOM 6058 C CA . ASP A 1 749 ? -8.746 13.027 28.747 1.00 89.25 749 ASP A CA 1
ATOM 6059 C C . ASP A 1 749 ? -9.894 13.867 29.317 1.00 89.25 749 ASP A C 1
ATOM 6061 O O . ASP A 1 749 ? -10.889 13.333 29.810 1.00 89.25 749 ASP A O 1
ATOM 6065 N N . ARG A 1 750 ? -9.783 15.201 29.224 1.00 91.31 750 ARG A N 1
ATOM 6066 C CA . ARG A 1 750 ? -10.829 16.132 29.676 1.00 91.31 750 ARG A CA 1
ATOM 6067 C C . ARG A 1 750 ? -12.099 15.974 28.848 1.00 91.31 750 ARG A C 1
ATOM 6069 O O . ARG A 1 750 ? -13.189 15.984 29.412 1.00 91.31 750 ARG A O 1
ATOM 6076 N N . LEU A 1 751 ? -11.960 15.830 27.532 1.00 91.88 751 LEU A N 1
ATOM 6077 C CA . LEU A 1 751 ? -13.073 15.605 26.620 1.00 91.88 751 LEU A CA 1
ATOM 6078 C C . LEU A 1 751 ? -13.794 14.303 26.966 1.00 91.88 751 LEU A C 1
ATOM 6080 O O . LEU A 1 751 ? -15.010 14.314 27.138 1.00 91.88 751 LEU A O 1
ATOM 6084 N N . LEU A 1 752 ? -13.056 13.196 27.087 1.00 91.56 752 LEU A N 1
ATOM 6085 C CA . LEU A 1 752 ? -13.651 11.893 27.373 1.00 91.56 752 LEU A CA 1
ATOM 6086 C C . LEU A 1 752 ? -14.346 11.890 28.738 1.00 91.56 752 LEU A C 1
ATOM 6088 O O . LEU A 1 752 ? -15.490 11.452 28.838 1.00 91.56 752 LEU A O 1
ATOM 6092 N N . ARG A 1 753 ? -13.709 12.479 29.759 1.00 93.06 753 ARG A N 1
ATOM 6093 C CA . ARG A 1 753 ? -14.315 12.693 31.079 1.00 93.06 753 ARG A CA 1
ATOM 6094 C C . ARG A 1 753 ? -15.618 13.486 30.983 1.00 93.06 753 ARG A C 1
ATOM 6096 O O . ARG A 1 753 ? -16.612 13.069 31.560 1.00 93.06 753 ARG A O 1
ATOM 6103 N N . ALA A 1 754 ? -15.639 14.593 30.238 1.00 95.19 754 ALA A N 1
ATOM 6104 C CA . ALA A 1 754 ? -16.834 15.423 30.085 1.00 95.19 754 ALA A CA 1
ATOM 6105 C C . ALA A 1 754 ? -17.980 14.677 29.380 1.00 95.19 754 ALA A C 1
ATOM 6107 O O . ALA A 1 754 ? -19.131 14.780 29.804 1.00 95.19 754 ALA A O 1
ATOM 6108 N N . ILE A 1 755 ? -17.665 13.890 28.345 1.00 95.19 755 ILE A N 1
ATOM 6109 C CA . ILE A 1 755 ? -18.637 13.028 27.658 1.00 95.19 755 ILE A CA 1
ATOM 6110 C C . ILE A 1 755 ? -19.217 12.009 28.644 1.00 95.19 755 ILE A C 1
ATOM 6112 O O . ILE A 1 755 ? -20.435 11.889 28.763 1.00 95.19 755 ILE A O 1
ATOM 6116 N N . TYR A 1 756 ? -18.359 11.310 29.387 1.00 95.94 756 TYR A N 1
ATOM 6117 C CA . TYR A 1 756 ? -18.768 10.306 30.366 1.00 95.94 756 TYR A CA 1
ATOM 6118 C C . TYR A 1 756 ? -19.621 10.902 31.488 1.00 95.94 756 TYR A C 1
ATOM 6120 O O . TYR A 1 756 ? -20.703 10.386 31.764 1.00 95.94 756 TYR A O 1
ATOM 6128 N N . SER A 1 757 ? -19.206 12.026 32.077 1.00 97.06 757 SER A N 1
ATOM 6129 C CA . SER A 1 757 ? -19.998 12.724 33.095 1.00 97.06 757 SER A CA 1
ATOM 6130 C C . SER A 1 757 ? -21.370 13.124 32.557 1.00 97.06 757 SER A C 1
ATOM 6132 O O . SER A 1 757 ? -22.374 12.913 33.233 1.00 97.06 757 SER A O 1
ATOM 6134 N N . ARG A 1 758 ? -21.448 13.615 31.313 1.00 96.94 758 ARG A N 1
ATOM 6135 C CA . ARG A 1 758 ? -22.721 13.992 30.693 1.00 96.94 758 ARG A CA 1
ATOM 6136 C C . ARG A 1 758 ? -23.658 12.797 30.494 1.00 96.94 758 ARG A C 1
ATOM 6138 O O . ARG A 1 758 ? -24.855 12.938 30.737 1.00 96.94 758 ARG A O 1
ATOM 6145 N N . ILE A 1 759 ? -23.130 11.638 30.093 1.00 97.44 759 ILE A N 1
ATOM 6146 C CA . ILE A 1 759 ? -23.914 10.399 29.975 1.00 97.44 759 ILE A CA 1
ATOM 6147 C C . ILE A 1 759 ? -24.479 9.999 31.344 1.00 97.44 759 ILE A C 1
ATOM 6149 O O . ILE A 1 759 ? -25.681 9.761 31.466 1.00 97.44 759 ILE A O 1
ATOM 6153 N N . VAL A 1 760 ? -23.636 9.973 32.381 1.00 97.50 760 VAL A N 1
ATOM 6154 C CA . VAL A 1 760 ? -24.046 9.607 33.747 1.00 97.50 760 VAL A CA 1
ATOM 6155 C C . VAL A 1 760 ? -25.096 10.577 34.285 1.00 97.50 760 VAL A C 1
ATOM 6157 O O . VAL A 1 760 ? -26.089 10.148 34.868 1.00 97.50 760 VAL A O 1
ATOM 6160 N N . GLU A 1 761 ? -24.920 11.881 34.074 1.00 96.81 761 GLU A N 1
ATOM 6161 C CA . GLU A 1 761 ? -25.900 12.896 34.466 1.00 96.81 761 GLU A CA 1
ATOM 6162 C C . GLU A 1 761 ? -27.244 12.714 33.756 1.00 96.81 761 GLU A C 1
ATOM 6164 O O . GLU A 1 761 ? -28.288 12.797 34.404 1.00 96.81 761 GLU A O 1
ATOM 6169 N N . ALA A 1 762 ? -27.234 12.471 32.442 1.00 96.31 762 ALA A N 1
ATOM 6170 C CA . ALA A 1 762 ? -28.451 12.259 31.665 1.00 96.31 762 ALA A CA 1
ATOM 6171 C C . ALA A 1 762 ? -29.205 11.002 32.134 1.00 96.31 762 ALA A C 1
ATOM 6173 O O . ALA A 1 762 ? -30.413 11.064 32.351 1.00 96.31 762 ALA A O 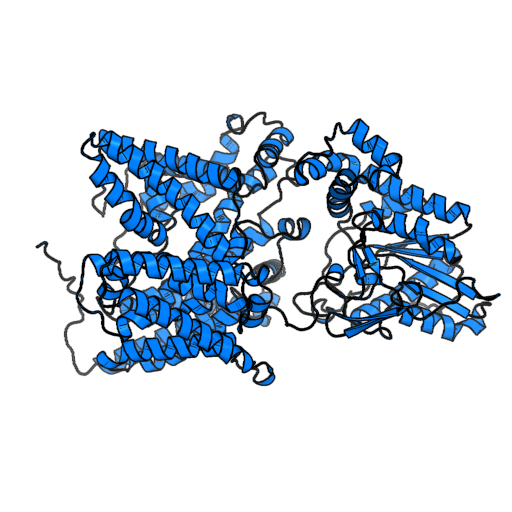1
ATOM 6174 N N . ALA A 1 763 ? -28.489 9.899 32.378 1.00 96.12 763 ALA A N 1
ATOM 6175 C CA . ALA A 1 763 ? -29.068 8.659 32.894 1.00 96.12 763 ALA A CA 1
ATOM 6176 C C . ALA A 1 763 ? -29.633 8.827 34.317 1.00 96.12 763 ALA A C 1
ATOM 6178 O O . ALA A 1 763 ? -30.772 8.438 34.583 1.00 96.12 763 ALA A O 1
ATOM 6179 N N . LYS A 1 764 ? -28.889 9.483 35.221 1.00 94.88 764 LYS A N 1
ATOM 6180 C CA . LYS A 1 764 ? -29.322 9.727 36.609 1.00 94.88 764 LYS A CA 1
ATOM 6181 C C . LYS A 1 764 ? -30.604 10.555 36.694 1.00 94.88 764 LYS A C 1
ATOM 6183 O O . LYS A 1 764 ? -31.442 10.259 37.541 1.00 94.88 764 LYS A O 1
ATOM 6188 N N . ARG A 1 765 ? -30.785 11.560 35.826 1.00 95.62 765 ARG A N 1
ATOM 6189 C CA . ARG A 1 765 ? -32.018 12.378 35.787 1.00 95.62 765 ARG A CA 1
ATOM 6190 C C . ARG A 1 765 ? -33.268 11.554 35.475 1.00 95.62 765 ARG A C 1
ATOM 6192 O O . ARG A 1 765 ? -34.339 11.888 35.965 1.00 95.62 765 ARG A O 1
ATOM 6199 N N . GLU A 1 766 ? -33.118 10.482 34.705 1.00 95.06 766 GLU A N 1
ATOM 6200 C CA . GLU A 1 766 ? -34.200 9.562 34.341 1.00 95.06 766 GLU A CA 1
ATOM 6201 C C . GLU A 1 766 ? -34.277 8.335 35.272 1.00 95.06 766 GLU A C 1
ATOM 6203 O O . GLU A 1 766 ? -35.091 7.443 35.046 1.00 95.06 766 GLU A O 1
ATOM 6208 N N . GLY A 1 767 ? -33.444 8.270 36.321 1.00 94.12 767 GLY A N 1
ATOM 6209 C CA . GLY A 1 767 ? -33.397 7.134 37.247 1.00 94.12 767 GLY A CA 1
ATOM 6210 C C . GLY A 1 767 ? -32.825 5.848 36.637 1.00 94.12 767 GLY A C 1
ATOM 6211 O O . GLY A 1 767 ? -33.141 4.758 37.107 1.00 94.12 767 GLY A O 1
ATOM 6212 N N . VAL A 1 768 ? -32.002 5.963 35.591 1.00 95.75 768 VAL A N 1
ATOM 6213 C CA . VAL A 1 768 ? -31.435 4.835 34.839 1.00 95.75 768 VAL A CA 1
ATOM 6214 C C . VAL A 1 768 ? -30.038 4.494 35.362 1.00 95.75 768 VAL A C 1
ATOM 6216 O O . VAL A 1 768 ? -29.184 5.375 35.488 1.00 95.75 768 VAL A O 1
ATOM 6219 N N . GLY A 1 769 ? -29.779 3.215 35.648 1.00 94.88 769 GLY A N 1
ATOM 6220 C CA . GLY A 1 769 ? -28.441 2.741 36.015 1.00 94.88 769 GLY A CA 1
ATOM 6221 C C . GLY A 1 769 ? -27.533 2.643 34.789 1.00 94.88 769 GLY A C 1
ATOM 6222 O O . GLY A 1 769 ? -27.973 2.199 33.732 1.00 94.88 769 GLY A O 1
ATOM 6223 N N . VAL A 1 770 ? -26.267 3.043 34.901 1.00 96.12 770 VAL A N 1
ATOM 6224 C CA . VAL A 1 770 ? -25.352 3.094 33.753 1.00 96.12 770 VAL A CA 1
ATOM 6225 C C . VAL A 1 770 ? -24.062 2.322 34.024 1.00 96.12 770 VAL A C 1
ATOM 6227 O O . VAL A 1 770 ? -23.406 2.515 35.049 1.00 96.12 770 VAL A O 1
ATOM 6230 N N . PHE A 1 771 ? -23.715 1.443 33.086 1.00 96.62 771 PHE A N 1
ATOM 6231 C CA . PHE A 1 771 ? -22.580 0.533 33.170 1.00 96.62 771 PHE A CA 1
ATOM 6232 C C . PHE A 1 771 ? -21.634 0.782 32.013 1.00 96.62 771 PHE A C 1
ATOM 6234 O O . PHE A 1 771 ? -22.065 0.846 30.863 1.00 96.62 771 PHE A O 1
ATOM 6241 N N . TRP A 1 772 ? -20.354 0.923 32.327 1.00 95.81 772 TRP A N 1
ATOM 6242 C CA . TRP A 1 772 ? -19.292 0.948 31.336 1.00 95.81 772 TRP A CA 1
ATOM 6243 C C . TRP A 1 772 ? -18.647 -0.434 31.320 1.00 95.81 772 TRP A C 1
ATOM 6245 O O . TRP A 1 772 ? -18.164 -0.896 32.352 1.00 95.81 772 TRP A O 1
ATOM 6255 N N . ILE A 1 773 ? -18.689 -1.112 30.179 1.00 95.44 773 ILE A N 1
ATOM 6256 C CA . ILE A 1 773 ? -18.292 -2.512 30.047 1.00 95.44 773 ILE A CA 1
ATOM 6257 C C . ILE A 1 773 ? -17.125 -2.598 29.070 1.00 95.44 773 ILE A C 1
ATOM 6259 O O . ILE A 1 773 ? -17.268 -2.270 27.892 1.00 95.44 773 ILE A O 1
ATOM 6263 N N . TYR A 1 774 ? -15.970 -3.059 29.541 1.00 93.31 774 TYR A N 1
ATOM 6264 C CA . TYR A 1 774 ? -14.855 -3.340 28.644 1.00 93.31 774 TYR A CA 1
ATOM 6265 C C . TYR A 1 774 ? -15.106 -4.641 27.885 1.00 93.31 774 TYR A C 1
ATOM 6267 O O . TYR A 1 774 ? -15.264 -5.688 28.509 1.00 93.31 774 TYR A O 1
ATOM 6275 N N . LEU A 1 775 ? -15.093 -4.579 26.555 1.00 91.94 775 LEU A N 1
ATOM 6276 C CA . LEU A 1 775 ? -15.160 -5.728 25.657 1.00 91.94 775 LEU A CA 1
ATOM 6277 C C . LEU A 1 775 ? -13.925 -5.711 24.743 1.00 91.94 775 LEU A C 1
ATOM 6279 O O . LEU A 1 775 ? -13.881 -4.892 23.822 1.00 91.94 775 LEU A O 1
ATOM 6283 N N . PRO A 1 776 ? -12.924 -6.584 24.959 1.00 87.69 776 PRO A N 1
ATOM 6284 C CA . PRO A 1 776 ? -11.763 -6.645 24.078 1.00 87.69 776 PRO A CA 1
ATOM 6285 C C . PRO A 1 776 ? -12.140 -7.187 22.690 1.00 87.69 776 PRO A C 1
ATOM 6287 O O . PRO A 1 776 ? -13.102 -7.945 22.532 1.00 87.69 776 PRO A O 1
ATOM 6290 N N . ARG A 1 777 ? -11.338 -6.854 21.677 1.00 85.31 777 ARG A N 1
ATOM 6291 C CA . ARG A 1 777 ? -11.306 -7.547 20.381 1.00 85.31 777 ARG A CA 1
ATOM 6292 C C . ARG A 1 777 ? -10.507 -8.850 20.510 1.00 85.31 777 ARG A C 1
ATOM 6294 O O . ARG A 1 777 ? -9.583 -8.910 21.324 1.00 85.31 777 ARG A O 1
ATOM 6301 N N . PRO A 1 778 ? -10.782 -9.878 19.684 1.00 83.56 778 PRO A N 1
ATOM 6302 C CA . PRO A 1 778 ? -10.025 -11.131 19.730 1.00 83.56 778 PRO A CA 1
ATOM 6303 C C . PRO A 1 778 ? -8.509 -10.958 19.550 1.00 83.56 778 PRO A C 1
ATOM 6305 O O . PRO A 1 778 ? -7.729 -11.694 20.146 1.00 83.56 778 PRO A O 1
ATOM 6308 N N . ASP A 1 779 ? -8.075 -9.990 18.737 1.00 74.75 779 ASP A N 1
ATOM 6309 C CA . ASP A 1 779 ? -6.662 -9.715 18.446 1.00 74.75 779 ASP A CA 1
ATOM 6310 C C . ASP A 1 779 ? -6.036 -8.632 19.348 1.00 74.75 779 ASP A C 1
ATOM 6312 O O . ASP A 1 779 ? -4.873 -8.256 19.156 1.00 74.75 779 ASP A O 1
ATOM 6316 N N . GLU A 1 780 ? -6.797 -8.092 20.303 1.00 71.19 780 GLU A N 1
ATOM 6317 C CA . GLU A 1 780 ? -6.425 -6.904 21.062 1.00 71.19 780 GLU A CA 1
ATOM 6318 C C . GLU A 1 780 ? -5.276 -7.156 22.039 1.00 71.19 780 GLU A C 1
ATOM 6320 O O . GLU A 1 780 ? -5.240 -8.146 22.765 1.00 71.19 780 GLU A O 1
ATOM 6325 N N . ARG A 1 781 ? -4.316 -6.224 22.065 1.00 65.06 781 ARG A N 1
ATOM 6326 C CA . ARG A 1 781 ? -3.145 -6.263 22.964 1.00 65.06 781 ARG A CA 1
ATOM 6327 C C . ARG A 1 781 ? -2.927 -4.961 23.730 1.00 65.06 781 ARG A C 1
ATOM 6329 O O . ARG A 1 781 ? -1.888 -4.775 24.359 1.00 65.06 781 ARG A O 1
ATOM 6336 N N . THR A 1 782 ? -3.858 -4.025 23.608 1.00 62.91 782 THR A N 1
ATOM 6337 C CA . THR A 1 782 ? -3.761 -2.670 24.150 1.00 62.91 782 THR A CA 1
ATOM 6338 C C . THR A 1 782 ? -4.497 -2.562 25.481 1.00 62.91 782 THR A C 1
ATOM 6340 O O . THR A 1 782 ? -5.493 -3.234 25.715 1.00 62.91 782 THR A O 1
ATOM 6343 N N . SER A 1 783 ? -3.975 -1.715 26.366 1.00 66.88 783 SER A N 1
ATOM 6344 C CA . SER A 1 783 ? -4.536 -1.471 27.698 1.00 66.88 783 SER A CA 1
ATOM 6345 C C . SER A 1 783 ? -5.669 -0.436 27.647 1.00 66.88 783 SER A C 1
ATOM 6347 O O . SER A 1 783 ? -5.580 0.528 26.888 1.00 66.88 783 SER A O 1
ATOM 6349 N N . THR A 1 784 ? -6.700 -0.620 28.480 1.00 72.44 784 THR A N 1
ATOM 6350 C CA . THR A 1 784 ? -7.847 0.297 28.665 1.00 72.44 784 THR A CA 1
ATOM 6351 C C . THR A 1 784 ? -7.928 0.912 30.062 1.00 72.44 784 THR A C 1
ATOM 6353 O O . THR A 1 784 ? -8.978 1.395 30.486 1.00 72.44 784 THR A O 1
ATOM 6356 N N . GLU A 1 785 ? -6.814 0.927 30.798 1.00 83.38 785 GLU A N 1
ATOM 6357 C CA . GLU A 1 785 ? -6.784 1.417 32.184 1.00 83.38 785 GLU A CA 1
ATOM 6358 C C . GLU A 1 785 ? -7.126 2.910 32.304 1.00 83.38 785 GLU A C 1
ATOM 6360 O O . GLU A 1 785 ? -7.693 3.351 33.306 1.00 83.38 785 GLU A O 1
ATOM 6365 N N . LEU A 1 786 ? -6.823 3.709 31.275 1.00 84.25 786 LEU A N 1
ATOM 6366 C CA . LEU A 1 786 ? -7.209 5.119 31.236 1.00 84.25 786 LEU A CA 1
ATOM 6367 C C . LEU A 1 786 ? -8.730 5.268 31.117 1.00 84.25 786 LEU A C 1
A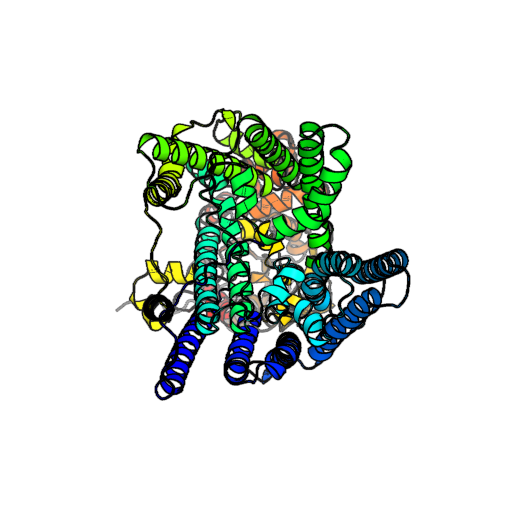TOM 6369 O O . LEU A 1 786 ? -9.336 5.980 31.917 1.00 84.25 786 LEU A O 1
ATOM 6373 N N . GLU A 1 787 ? -9.349 4.602 30.143 1.00 86.50 787 GLU A N 1
ATOM 6374 C CA . GLU A 1 787 ? -10.786 4.689 29.892 1.00 86.50 787 GLU A CA 1
ATOM 6375 C C . GLU A 1 787 ? -11.607 4.136 31.061 1.00 86.50 787 GLU A C 1
ATOM 6377 O O . GLU A 1 787 ? -12.554 4.801 31.486 1.00 86.50 787 GLU A O 1
ATOM 6382 N N . LYS A 1 788 ? -11.196 2.995 31.636 1.00 89.69 788 LYS A N 1
ATOM 6383 C CA . LYS A 1 788 ? -11.804 2.412 32.846 1.00 89.69 788 LYS A CA 1
ATOM 6384 C C . LYS A 1 788 ? -11.800 3.403 34.006 1.00 89.69 788 LYS A C 1
ATOM 6386 O O . LYS A 1 788 ? -12.840 3.670 34.609 1.00 89.69 788 LYS A O 1
ATOM 6391 N N . ARG A 1 789 ? -10.638 4.000 34.292 1.00 91.50 789 ARG A N 1
ATOM 6392 C CA . ARG A 1 789 ? -10.485 4.989 35.364 1.00 91.50 789 ARG A CA 1
ATOM 6393 C C . ARG A 1 789 ? -11.353 6.223 35.130 1.00 91.50 789 ARG A C 1
ATOM 6395 O O . ARG A 1 789 ? -12.042 6.659 36.046 1.00 91.50 789 ARG A O 1
ATOM 6402 N N . LEU A 1 790 ? -11.365 6.772 33.913 1.00 91.88 790 LEU A N 1
ATOM 6403 C CA . LEU A 1 790 ? -12.190 7.941 33.586 1.00 91.88 790 LEU A CA 1
ATOM 6404 C C . LEU A 1 790 ? -13.694 7.640 33.676 1.00 91.88 790 LEU A C 1
ATOM 6406 O O . LEU A 1 790 ? -14.454 8.510 34.101 1.00 91.88 790 LEU A O 1
ATOM 6410 N N . ALA A 1 791 ? -14.130 6.432 33.305 1.00 93.31 791 ALA A N 1
ATOM 6411 C CA . ALA A 1 791 ? -15.519 6.001 33.454 1.00 93.31 791 ALA A CA 1
ATOM 6412 C C . ALA A 1 791 ? -15.922 5.894 34.934 1.00 93.31 791 ALA A C 1
ATOM 6414 O O . ALA A 1 791 ? -16.951 6.448 35.330 1.00 93.31 791 ALA A O 1
ATOM 6415 N N . ALA A 1 792 ? -15.084 5.264 35.762 1.00 93.94 792 ALA A N 1
ATOM 6416 C CA . ALA A 1 792 ? -15.305 5.175 37.205 1.00 93.94 792 ALA A CA 1
ATOM 6417 C C . ALA A 1 792 ? -15.363 6.567 37.860 1.00 93.94 792 ALA A C 1
ATOM 6419 O O . ALA A 1 792 ? -16.303 6.868 38.593 1.00 93.94 792 ALA A O 1
ATOM 6420 N N . GLU A 1 793 ? -14.414 7.454 37.538 1.00 94.75 793 GLU A N 1
ATOM 6421 C CA . GLU A 1 793 ? -14.385 8.836 38.043 1.00 94.75 793 GLU A CA 1
ATOM 6422 C C . GLU A 1 793 ? -15.628 9.648 37.630 1.00 94.75 793 GLU A C 1
ATOM 6424 O O . GLU A 1 793 ? -16.073 10.519 38.377 1.00 94.75 793 GLU A O 1
ATOM 6429 N N . ALA A 1 794 ? -16.212 9.368 36.459 1.00 95.38 794 ALA A N 1
ATOM 6430 C CA . ALA A 1 794 ? -17.452 9.997 36.004 1.00 95.38 794 ALA A CA 1
ATOM 6431 C C . ALA A 1 794 ? -18.716 9.438 36.690 1.00 95.38 794 ALA A C 1
ATOM 6433 O O . ALA A 1 794 ? -19.776 10.065 36.619 1.00 95.38 794 ALA A O 1
ATOM 6434 N N . GLY A 1 795 ? -18.611 8.292 37.371 1.00 94.88 795 GLY A N 1
ATOM 6435 C CA . GLY A 1 795 ? -19.698 7.656 38.113 1.00 94.88 795 GLY A CA 1
ATOM 6436 C C . GLY A 1 795 ? -20.422 6.533 37.370 1.00 94.88 795 GLY A C 1
ATOM 6437 O O . GLY A 1 795 ? -21.581 6.269 37.693 1.00 94.88 795 GLY A O 1
ATOM 6438 N N . PHE A 1 796 ? -19.781 5.898 36.383 1.00 95.75 796 PHE A N 1
ATOM 6439 C CA . PHE A 1 796 ? -20.247 4.619 35.843 1.00 95.75 796 PHE A CA 1
ATOM 6440 C C . PHE A 1 796 ? -19.944 3.471 36.808 1.00 95.75 796 PHE A C 1
ATOM 6442 O O . PHE A 1 796 ? -18.912 3.466 37.479 1.00 95.75 796 PHE A O 1
ATOM 6449 N N . ASN A 1 797 ? -20.789 2.443 36.781 1.00 94.81 797 ASN A N 1
ATOM 6450 C CA . ASN A 1 797 ? -20.409 1.126 37.281 1.00 94.81 797 ASN A CA 1
ATOM 6451 C C . ASN A 1 797 ? -19.536 0.439 36.219 1.00 94.81 797 ASN A C 1
ATOM 6453 O O . ASN A 1 797 ? -19.985 0.258 35.087 1.00 94.81 797 ASN A O 1
ATOM 6457 N N . VAL A 1 798 ? -18.292 0.097 36.548 1.00 94.12 798 VAL A N 1
ATOM 6458 C CA . VAL A 1 798 ? -17.333 -0.464 35.581 1.00 94.12 798 VAL A CA 1
ATOM 6459 C C . VAL A 1 798 ? -17.332 -1.989 35.661 1.00 94.12 798 VAL A C 1
ATOM 6461 O O . VAL A 1 798 ? -17.109 -2.539 36.734 1.00 94.12 798 VAL A O 1
ATOM 6464 N N . LEU A 1 799 ? -17.559 -2.655 34.527 1.00 94.00 799 LEU A N 1
ATOM 6465 C CA . LEU A 1 799 ? -17.471 -4.109 34.367 1.00 94.00 799 LEU A CA 1
ATOM 6466 C C . LEU A 1 799 ? -16.376 -4.457 33.350 1.00 94.00 799 LEU A C 1
ATOM 6468 O O . LEU A 1 799 ? -16.137 -3.710 32.398 1.00 94.00 799 LEU A O 1
ATOM 6472 N N . ASP A 1 800 ? -15.717 -5.597 33.539 1.00 91.81 800 ASP A N 1
ATOM 6473 C CA . ASP A 1 800 ? -14.529 -5.978 32.775 1.00 91.81 800 ASP A CA 1
ATOM 6474 C C . ASP A 1 800 ? -14.675 -7.382 32.171 1.00 91.81 800 ASP A C 1
ATOM 6476 O O . ASP A 1 800 ? -14.756 -8.366 32.901 1.00 91.81 800 ASP A O 1
ATOM 6480 N N . LEU A 1 801 ? -14.700 -7.478 30.835 1.00 93.69 801 LEU A N 1
ATOM 6481 C CA . LEU A 1 801 ? -14.716 -8.755 30.108 1.00 93.69 801 LEU A CA 1
ATOM 6482 C C . LEU A 1 801 ? -13.318 -9.162 29.609 1.00 93.69 801 LEU A C 1
ATOM 6484 O O . LEU A 1 801 ? -13.188 -9.895 28.626 1.00 93.69 801 LEU A O 1
ATOM 6488 N N . SER A 1 802 ? -12.251 -8.677 30.247 1.00 90.06 802 SER A N 1
ATOM 6489 C CA . SER A 1 802 ? -10.887 -9.137 29.968 1.00 90.06 802 SER A CA 1
ATOM 6490 C C . SER A 1 802 ? -10.788 -10.661 30.094 1.00 90.06 802 SER A C 1
ATOM 6492 O O . SER A 1 802 ? -11.421 -11.277 30.949 1.00 90.06 802 SER A O 1
ATOM 6494 N N . GLY A 1 803 ? -9.996 -11.272 29.213 1.00 88.31 803 GLY A N 1
ATOM 6495 C CA . GLY A 1 803 ? -9.808 -12.724 29.174 1.00 88.31 803 GLY A CA 1
ATOM 6496 C C . GLY A 1 803 ? -10.969 -13.518 28.562 1.00 88.31 803 GLY A C 1
ATOM 6497 O O . GLY A 1 803 ? -10.912 -14.742 28.531 1.00 88.31 803 GLY A O 1
ATOM 6498 N N . VAL A 1 804 ? -12.003 -12.863 28.013 1.00 93.38 804 VAL A N 1
ATOM 6499 C CA . VAL A 1 804 ? -13.147 -13.537 27.353 1.00 93.38 804 VAL A CA 1
ATOM 6500 C C . VAL A 1 804 ? -12.745 -14.507 26.228 1.00 93.38 804 VAL A C 1
ATOM 6502 O O . VAL A 1 804 ? -13.483 -15.443 25.931 1.00 93.38 804 VAL A O 1
ATOM 6505 N N . TYR A 1 805 ? -11.573 -14.319 25.617 1.00 92.25 805 TYR A N 1
ATOM 6506 C CA . TYR A 1 805 ? -11.053 -15.181 24.548 1.00 92.25 805 TYR A CA 1
ATOM 6507 C C . TYR A 1 805 ? -9.838 -16.023 24.966 1.00 92.25 805 TYR A C 1
ATOM 6509 O O . TYR A 1 805 ? -9.209 -16.651 24.109 1.00 92.25 805 TYR A O 1
ATOM 6517 N N . ASP A 1 806 ? -9.482 -16.042 26.253 1.00 88.94 806 ASP A N 1
ATOM 6518 C CA . ASP A 1 806 ? -8.318 -16.786 26.731 1.00 88.94 806 ASP A CA 1
ATOM 6519 C C . ASP A 1 806 ? -8.489 -18.289 26.478 1.00 88.94 806 ASP A C 1
ATOM 6521 O O . ASP A 1 806 ? -9.569 -18.861 26.618 1.00 88.94 806 ASP A O 1
ATOM 6525 N N . GLY A 1 807 ? -7.403 -18.941 26.056 1.00 86.81 807 GLY A N 1
ATOM 6526 C CA . GLY A 1 807 ? -7.412 -20.362 25.695 1.00 86.81 807 GLY A CA 1
ATOM 6527 C C . GLY A 1 807 ? -7.861 -20.674 24.260 1.00 86.81 807 GLY A C 1
ATOM 6528 O O . GLY A 1 807 ? -7.758 -21.828 23.846 1.00 86.81 807 GLY A O 1
ATOM 6529 N N . TYR A 1 808 ? -8.273 -19.676 23.470 1.00 84.12 808 TYR A N 1
ATOM 6530 C CA . TYR A 1 808 ? -8.644 -19.843 22.059 1.00 84.12 808 TYR A CA 1
ATOM 6531 C C . TYR A 1 808 ? -7.620 -19.195 21.109 1.00 84.12 808 TYR A C 1
ATOM 6533 O O . TYR A 1 808 ? -7.033 -18.155 21.407 1.00 84.12 808 TYR A O 1
ATOM 6541 N N . ASP A 1 809 ? -7.416 -19.771 19.915 1.00 79.75 809 ASP A N 1
ATOM 6542 C CA . ASP A 1 809 ? -6.697 -19.063 18.843 1.00 79.75 809 ASP A CA 1
ATOM 6543 C C . ASP A 1 809 ? -7.612 -17.984 18.264 1.00 79.75 809 ASP A C 1
ATOM 6545 O O . ASP A 1 809 ? -8.553 -18.286 17.524 1.00 79.75 809 ASP A O 1
ATOM 6549 N N . TRP A 1 810 ? -7.310 -16.719 18.563 1.00 80.50 810 TRP A N 1
ATOM 6550 C CA . TRP A 1 810 ? -8.091 -15.559 18.126 1.00 80.50 810 TRP A CA 1
ATOM 6551 C C . TRP A 1 810 ? -8.389 -15.543 16.624 1.00 80.50 810 TRP A C 1
ATOM 6553 O O . TRP A 1 810 ? -9.441 -15.063 16.215 1.00 80.50 810 TRP A O 1
ATOM 6563 N N . ARG A 1 811 ? -7.515 -16.115 15.781 1.00 75.19 811 ARG A N 1
ATOM 6564 C CA . ARG A 1 811 ? -7.722 -16.166 14.321 1.00 75.19 811 ARG A CA 1
ATOM 6565 C C . ARG A 1 811 ? -8.947 -16.977 13.921 1.00 75.19 811 ARG A C 1
ATOM 6567 O O . ARG A 1 811 ? -9.501 -16.749 12.849 1.00 75.19 811 ARG A O 1
ATOM 6574 N N . THR A 1 812 ? -9.340 -17.933 14.758 1.00 81.06 812 THR A N 1
ATOM 6575 C CA . THR A 1 812 ? -10.526 -18.775 14.556 1.00 81.06 812 THR A CA 1
ATOM 6576 C C . THR A 1 812 ? -11.811 -18.099 15.025 1.00 81.06 812 THR A C 1
ATOM 6578 O O . THR A 1 812 ? -12.899 -18.520 14.640 1.00 81.06 812 THR A O 1
ATOM 6581 N N . LEU A 1 813 ? -11.688 -17.030 15.814 1.00 88.38 813 LEU A N 1
ATOM 6582 C CA . LEU A 1 813 ? -12.805 -16.275 16.372 1.00 88.38 813 LEU A CA 1
ATOM 6583 C C . LEU A 1 813 ? -13.210 -15.084 15.505 1.00 88.38 813 LEU A C 1
ATOM 6585 O O . LEU A 1 813 ? -14.139 -14.384 15.873 1.00 88.38 813 LEU A O 1
ATOM 6589 N N . LEU A 1 814 ? -12.551 -14.843 14.372 1.00 82.69 814 LEU A N 1
ATOM 6590 C CA . LEU A 1 814 ? -12.865 -13.728 13.477 1.00 82.69 814 LEU A CA 1
ATOM 6591 C C . LEU A 1 814 ? -13.879 -14.120 12.402 1.00 82.69 814 LEU A C 1
ATOM 6593 O O . LEU A 1 814 ? -13.895 -15.267 11.945 1.00 82.69 814 LEU A O 1
ATOM 6597 N N . VAL A 1 815 ? -14.692 -13.159 11.947 1.00 81.12 815 VAL A N 1
ATOM 6598 C CA . VAL A 1 815 ? -15.618 -13.364 10.811 1.00 81.12 815 VAL A CA 1
ATOM 6599 C C . VAL A 1 815 ? -14.837 -13.710 9.535 1.00 81.12 815 VAL A C 1
ATOM 6601 O O . VAL A 1 815 ? -15.246 -14.573 8.758 1.00 81.12 815 VAL A O 1
ATOM 6604 N N . ALA A 1 816 ? -13.678 -13.075 9.320 1.00 70.19 816 ALA A N 1
ATOM 6605 C CA . ALA A 1 816 ? -12.750 -13.426 8.247 1.00 70.19 816 ALA A CA 1
ATOM 6606 C C . ALA A 1 816 ? -11.292 -13.064 8.583 1.00 70.19 816 ALA A C 1
ATOM 6608 O O . ALA A 1 816 ? -11.050 -12.188 9.406 1.00 70.19 816 ALA A O 1
ATOM 6609 N N . PRO A 1 817 ? -10.290 -13.639 7.881 1.00 54.22 817 PRO A N 1
ATOM 6610 C CA . PRO A 1 817 ? -8.869 -13.359 8.136 1.00 54.22 817 PRO A CA 1
ATOM 6611 C C . PRO A 1 817 ? -8.408 -11.908 7.904 1.00 54.22 817 PRO A C 1
ATOM 6613 O O . PRO A 1 817 ? -7.256 -11.587 8.192 1.00 54.22 817 PRO A O 1
ATOM 6616 N N . TRP A 1 818 ? -9.246 -11.075 7.288 1.00 61.38 818 TRP A N 1
ATOM 6617 C CA . TRP A 1 818 ? -8.993 -9.662 6.974 1.00 61.38 818 TRP A CA 1
ATOM 6618 C C . TRP A 1 818 ? -9.922 -8.715 7.745 1.00 61.38 818 TRP A C 1
ATOM 6620 O O . TRP A 1 818 ? -9.993 -7.533 7.415 1.00 61.38 818 TRP A O 1
ATOM 6630 N N . ASP A 1 819 ? -10.664 -9.243 8.713 1.00 68.38 819 ASP A N 1
ATOM 6631 C CA . ASP A 1 819 ? -11.630 -8.525 9.534 1.00 68.38 819 ASP A CA 1
ATOM 6632 C C . ASP A 1 819 ? -11.272 -8.718 11.012 1.00 68.38 819 ASP A C 1
ATOM 6634 O O . ASP A 1 819 ? -10.634 -9.708 11.363 1.00 68.38 819 ASP A O 1
ATOM 6638 N N . ASP A 1 820 ? -11.617 -7.754 11.858 1.00 75.38 820 ASP A N 1
ATOM 6639 C CA . ASP A 1 820 ? -11.291 -7.745 13.284 1.00 75.38 820 ASP A CA 1
ATOM 6640 C C . ASP A 1 820 ? -12.503 -8.002 14.194 1.00 75.38 820 ASP A C 1
ATOM 6642 O O . ASP A 1 820 ? -12.352 -8.003 15.414 1.00 75.38 820 ASP A O 1
ATOM 6646 N N . HIS A 1 821 ? -13.686 -8.266 13.626 1.00 87.25 821 HIS A N 1
ATOM 6647 C CA . HIS A 1 821 ? -14.899 -8.541 14.392 1.00 87.25 821 HIS A CA 1
ATOM 6648 C C . HIS A 1 821 ? -14.961 -10.012 14.812 1.00 87.25 821 HIS A C 1
ATOM 6650 O O . HIS A 1 821 ? -14.605 -10.902 14.024 1.00 87.25 821 HIS A O 1
ATOM 6656 N N . PRO A 1 822 ? -15.451 -10.291 16.032 1.00 91.31 822 PRO A N 1
ATOM 6657 C CA . PRO A 1 822 ? -15.727 -11.647 16.461 1.00 91.31 822 PRO A CA 1
ATOM 6658 C C . PRO A 1 822 ? -16.838 -12.270 15.603 1.00 91.31 822 PRO A C 1
ATOM 6660 O O . PRO A 1 822 ? -17.829 -11.627 15.273 1.00 91.31 822 PRO A O 1
ATOM 6663 N N . ASN A 1 823 ? -16.681 -13.542 15.252 1.00 92.56 823 ASN A N 1
ATOM 6664 C CA . ASN A 1 823 ? -17.722 -14.348 14.626 1.00 92.56 823 ASN A CA 1
ATOM 6665 C C . ASN A 1 823 ? -18.733 -14.855 15.665 1.00 92.56 823 ASN A C 1
ATOM 6667 O O . ASN A 1 823 ? -18.629 -14.561 16.857 1.00 92.56 823 ASN A O 1
ATOM 6671 N N . ALA A 1 824 ? -19.691 -15.670 15.224 1.00 94.50 824 ALA A N 1
ATOM 6672 C CA . ALA A 1 824 ? -20.708 -16.258 16.093 1.00 94.50 824 ALA A CA 1
ATOM 6673 C C . ALA A 1 824 ? -20.125 -17.012 17.308 1.00 94.50 824 ALA A C 1
ATOM 6675 O O . ALA A 1 824 ? -20.679 -16.931 18.402 1.00 94.50 824 ALA A O 1
ATOM 6676 N N . ALA A 1 825 ? -18.990 -17.711 17.165 1.00 95.00 825 ALA A N 1
ATOM 6677 C CA . ALA A 1 825 ? -18.341 -18.376 18.298 1.00 95.00 825 ALA A CA 1
ATOM 6678 C C . ALA A 1 825 ? -17.762 -17.358 19.293 1.00 95.00 825 ALA A C 1
ATOM 6680 O O . ALA A 1 825 ? -17.949 -17.513 20.497 1.00 95.00 825 ALA A O 1
ATOM 6681 N N . GLY A 1 826 ? -17.138 -16.285 18.797 1.00 95.31 826 GLY A N 1
ATOM 6682 C CA . GLY A 1 826 ? -16.701 -15.166 19.633 1.00 95.31 826 GLY A CA 1
ATOM 6683 C C . GLY A 1 826 ? -17.868 -14.506 20.377 1.00 95.31 826 GLY A C 1
ATOM 6684 O O . GLY A 1 826 ? -17.782 -14.296 21.582 1.00 95.31 826 GLY A O 1
ATOM 6685 N N . HIS A 1 827 ? -18.993 -14.263 19.701 1.00 97.25 827 HIS A N 1
ATOM 6686 C CA . HIS A 1 827 ? -20.208 -13.719 20.320 1.00 97.25 827 HIS A CA 1
ATOM 6687 C C . HIS A 1 827 ? -20.788 -14.627 21.418 1.00 97.25 827 HIS A C 1
ATOM 6689 O O . HIS A 1 827 ? -21.249 -14.120 22.439 1.00 97.25 827 HIS A O 1
ATOM 6695 N N . ARG A 1 828 ? -20.722 -15.956 21.267 1.00 97.12 828 ARG A N 1
ATOM 6696 C CA . ARG A 1 828 ? -21.126 -16.893 22.333 1.00 97.12 828 ARG A CA 1
ATOM 6697 C C . ARG A 1 828 ? -20.247 -16.759 23.575 1.00 97.12 828 ARG A C 1
ATOM 6699 O O . ARG A 1 828 ? -20.787 -16.622 24.667 1.00 97.12 828 ARG A O 1
ATOM 6706 N N . LEU A 1 829 ? -18.923 -16.697 23.404 1.00 97.25 829 LEU A N 1
ATOM 6707 C CA . LEU A 1 829 ? -17.991 -16.472 24.518 1.00 97.25 829 LEU A CA 1
ATOM 6708 C C . LEU A 1 829 ? -18.272 -15.144 25.234 1.00 97.25 829 LEU A C 1
ATOM 6710 O O . LEU A 1 829 ? -18.268 -15.089 26.461 1.00 97.25 829 LEU A O 1
ATOM 6714 N N . VAL A 1 830 ? -18.580 -14.087 24.475 1.00 97.06 830 VAL A N 1
ATOM 6715 C CA . VAL A 1 830 ? -18.971 -12.785 25.037 1.00 97.06 830 VAL A CA 1
ATOM 6716 C C . VAL A 1 830 ? -20.270 -12.882 25.830 1.00 97.06 830 VAL A C 1
ATOM 6718 O O . VAL A 1 830 ? -20.325 -12.357 26.939 1.00 97.06 830 VAL A O 1
ATOM 6721 N N . ALA A 1 831 ? -21.294 -13.562 25.310 1.00 96.81 831 ALA A N 1
ATOM 6722 C CA . ALA A 1 831 ? -22.558 -13.746 26.019 1.00 96.81 831 ALA A CA 1
ATOM 6723 C C . ALA A 1 831 ? -22.366 -14.516 27.336 1.00 96.81 831 ALA A C 1
ATOM 6725 O O . ALA A 1 831 ? -22.903 -14.112 28.369 1.00 96.81 831 ALA A O 1
ATOM 6726 N N . ASP A 1 832 ? -21.568 -15.586 27.313 1.00 95.62 832 ASP A N 1
ATOM 6727 C CA . ASP A 1 832 ? -21.273 -16.400 28.492 1.00 95.62 832 ASP A CA 1
ATOM 6728 C C . ASP A 1 832 ? -20.488 -15.614 29.541 1.00 95.62 832 ASP A C 1
ATOM 6730 O O . ASP A 1 832 ? -20.886 -15.582 30.709 1.00 95.62 832 ASP A O 1
ATOM 6734 N N . LYS A 1 833 ? -19.424 -14.916 29.125 1.00 95.81 833 LYS A N 1
ATOM 6735 C CA . LYS A 1 833 ? -18.604 -14.129 30.047 1.00 95.81 833 LYS A CA 1
ATOM 6736 C C . LYS A 1 833 ? -19.366 -12.941 30.621 1.00 95.81 833 LYS A C 1
ATOM 6738 O O . LYS A 1 833 ? -19.259 -12.661 31.811 1.00 95.81 833 LYS A O 1
ATOM 6743 N N . LEU A 1 834 ? -20.162 -12.255 29.801 1.00 95.38 834 LEU A N 1
ATOM 6744 C CA . LEU A 1 834 ? -21.009 -11.159 30.261 1.00 95.38 834 LEU A CA 1
ATOM 6745 C C . LEU A 1 834 ? -22.023 -11.647 31.299 1.00 95.38 834 LEU A C 1
ATOM 6747 O O . LEU A 1 834 ? -22.211 -10.988 32.316 1.00 95.38 834 LEU A O 1
ATOM 6751 N N . TYR A 1 835 ? -22.643 -12.806 31.077 1.00 93.06 835 TYR A N 1
ATOM 6752 C CA . TYR A 1 835 ? -23.567 -13.390 32.043 1.00 93.06 835 TYR A CA 1
ATOM 6753 C C . TYR A 1 835 ? -22.877 -13.734 33.373 1.00 93.06 835 TYR A C 1
ATOM 6755 O O . TYR A 1 835 ? -23.393 -13.383 34.432 1.00 93.06 835 TYR A O 1
ATOM 6763 N N . GLU A 1 836 ? -21.696 -14.358 33.324 1.00 92.75 836 GLU A N 1
ATOM 6764 C CA . GLU A 1 836 ? -20.877 -14.666 34.507 1.00 92.75 836 GLU A CA 1
ATOM 6765 C C . GLU A 1 836 ? -20.542 -13.395 35.307 1.00 92.75 836 GLU A C 1
ATOM 6767 O O . GLU A 1 836 ? -20.752 -13.338 36.519 1.00 92.75 836 GLU A O 1
ATOM 6772 N N . VAL A 1 837 ? -20.093 -12.339 34.623 1.00 92.56 837 VAL A N 1
ATOM 6773 C CA . VAL A 1 837 ? -19.759 -11.051 35.248 1.00 92.56 837 VAL A CA 1
ATOM 6774 C C . VAL A 1 837 ? -21.001 -10.394 35.858 1.00 92.56 837 VAL A C 1
ATOM 6776 O O . VAL A 1 837 ? -20.944 -9.877 36.972 1.00 92.56 837 VAL A O 1
ATOM 6779 N N . LEU A 1 838 ? -22.159 -10.461 35.196 1.00 91.19 838 LEU A N 1
ATOM 6780 C CA . LEU A 1 838 ? -23.417 -9.962 35.765 1.00 91.19 838 LEU A CA 1
ATOM 6781 C C . LEU A 1 838 ? -23.858 -10.761 37.004 1.00 91.19 838 LEU A C 1
ATOM 6783 O O . LEU A 1 838 ? -24.424 -10.177 37.926 1.00 91.19 838 LEU A O 1
ATOM 6787 N N . GLN A 1 839 ? -23.586 -12.071 37.064 1.00 88.44 839 GLN A N 1
ATOM 6788 C CA . GLN A 1 839 ? -23.842 -12.884 38.259 1.00 88.44 839 GLN A CA 1
ATOM 6789 C C . GLN A 1 839 ? -22.913 -12.521 39.422 1.00 88.44 839 GLN A C 1
ATOM 6791 O O . GLN A 1 839 ? -23.362 -12.489 40.566 1.00 88.44 839 GLN A O 1
ATOM 6796 N N . GLN A 1 840 ? -21.640 -12.238 39.142 1.00 88.44 840 GLN A N 1
ATOM 6797 C CA . GLN A 1 840 ? -20.658 -11.831 40.154 1.00 88.44 840 GLN A CA 1
ATOM 6798 C C . GLN A 1 840 ? -20.961 -10.442 40.737 1.00 88.44 840 GLN A C 1
ATOM 6800 O O . GLN A 1 840 ? -20.613 -10.175 41.884 1.00 88.44 840 GLN A O 1
ATOM 6805 N N . HIS A 1 841 ? -21.649 -9.588 39.974 1.00 87.81 841 HIS A N 1
ATOM 6806 C CA . HIS A 1 841 ? -21.969 -8.205 40.333 1.00 87.81 841 HIS A CA 1
ATOM 6807 C C . HIS A 1 841 ? -23.476 -7.950 40.523 1.00 87.81 841 HIS A C 1
ATOM 6809 O O . HIS A 1 841 ? -23.985 -6.882 40.165 1.00 87.81 841 HIS A O 1
ATOM 6815 N N . GLN A 1 842 ? -24.222 -8.916 41.074 1.00 80.94 842 GLN A N 1
ATOM 6816 C CA . GLN A 1 842 ? -25.664 -8.754 41.335 1.00 80.94 842 GLN A CA 1
ATOM 6817 C C . GLN A 1 842 ? -25.995 -7.632 42.329 1.00 80.94 842 GLN A C 1
ATOM 6819 O O . GLN A 1 842 ? -27.103 -7.094 42.309 1.00 80.94 842 GLN A O 1
ATOM 6824 N N . ASP A 1 843 ? -25.040 -7.264 43.180 1.00 77.12 843 ASP A N 1
ATOM 6825 C CA . ASP A 1 843 ? -25.113 -6.108 44.070 1.00 77.12 843 ASP A CA 1
ATOM 6826 C C . ASP A 1 843 ? -25.171 -4.780 43.293 1.00 77.12 843 ASP A C 1
ATOM 6828 O O . ASP A 1 843 ? -25.872 -3.851 43.699 1.00 77.12 843 ASP A O 1
ATOM 6832 N N . LEU A 1 844 ? -24.488 -4.706 42.147 1.00 74.62 844 LEU A N 1
ATOM 6833 C CA . LEU A 1 844 ? -24.465 -3.536 41.268 1.00 74.62 844 LEU A CA 1
ATOM 6834 C C . LEU A 1 844 ? -25.581 -3.581 40.217 1.00 74.62 844 LEU A C 1
ATOM 6836 O O . LEU A 1 844 ? -26.172 -2.546 39.898 1.00 74.62 844 LEU A O 1
ATOM 6840 N N . VAL A 1 845 ? -25.886 -4.770 39.685 1.00 77.56 845 VAL A N 1
ATOM 6841 C CA . VAL A 1 845 ? -26.929 -4.996 38.672 1.00 77.56 845 VAL A CA 1
ATOM 6842 C C . VAL A 1 845 ? -27.950 -6.000 39.209 1.00 77.56 845 VAL A C 1
ATOM 6844 O O . VAL A 1 845 ? -27.831 -7.196 38.944 1.00 77.56 845 VAL A O 1
ATOM 6847 N N . PRO A 1 846 ? -28.987 -5.553 39.943 1.00 71.31 846 PRO A N 1
ATOM 6848 C CA . PRO A 1 846 ? -30.008 -6.451 40.473 1.00 71.31 846 PRO A CA 1
ATOM 6849 C C . PRO A 1 846 ? -30.959 -6.905 39.355 1.00 71.31 846 PRO A C 1
ATOM 6851 O O . PRO A 1 846 ? -32.098 -6.440 39.210 1.00 71.31 846 PRO A O 1
ATOM 6854 N N . LEU A 1 847 ? -30.437 -7.813 38.530 1.00 77.12 847 LEU A N 1
ATOM 6855 C CA . LEU A 1 847 ? -31.162 -8.614 37.553 1.00 77.12 847 LEU A CA 1
ATOM 6856 C C . LEU A 1 847 ? -31.708 -9.898 38.185 1.00 77.12 847 LEU A C 1
ATOM 6858 O O . LEU A 1 847 ? -32.432 -10.598 37.494 1.00 77.12 847 LEU A O 1
ATOM 6862 N N . ASN A 1 848 ? -31.415 -10.174 39.465 1.00 73.06 848 ASN A N 1
ATOM 6863 C CA . ASN A 1 848 ? -31.891 -11.337 40.225 1.00 73.06 848 ASN A CA 1
ATOM 6864 C C . ASN A 1 848 ? -31.593 -12.667 39.506 1.00 73.06 848 ASN A C 1
ATOM 6866 O O . ASN A 1 848 ? -32.494 -13.453 39.229 1.00 73.06 848 ASN A O 1
ATOM 6870 N N . LEU A 1 849 ? -30.328 -12.884 39.142 1.00 72.81 849 LEU A N 1
ATOM 6871 C CA . LEU A 1 849 ? -29.904 -14.083 38.414 1.00 72.81 849 LEU A CA 1
ATOM 6872 C C . LEU A 1 849 ? -29.742 -15.262 39.385 1.00 72.81 849 LEU A C 1
ATOM 6874 O O . LEU A 1 849 ? -29.335 -15.071 40.532 1.00 72.81 849 LEU A O 1
ATOM 6878 N N . ALA A 1 850 ? -29.996 -16.492 38.934 1.00 64.00 850 ALA A N 1
ATOM 6879 C CA . ALA A 1 850 ? -29.716 -17.674 39.748 1.00 64.00 850 ALA A CA 1
ATOM 6880 C C . ALA A 1 850 ? -28.212 -17.730 40.083 1.00 64.00 850 ALA A C 1
ATOM 6882 O O . ALA A 1 850 ? -27.374 -17.634 39.185 1.00 64.00 850 ALA A O 1
ATOM 6883 N N . VAL A 1 851 ? -27.852 -17.844 41.364 1.00 57.47 851 VAL A N 1
ATOM 6884 C CA . VAL A 1 851 ? -26.451 -17.969 41.798 1.00 57.47 851 VAL A CA 1
ATOM 6885 C C . VAL A 1 851 ? -26.001 -19.403 41.517 1.00 57.47 851 VAL A C 1
ATOM 6887 O O . VAL A 1 851 ? -26.645 -20.348 41.971 1.00 57.47 851 VAL A O 1
ATOM 6890 N N . ALA A 1 852 ? -24.930 -19.584 40.739 1.00 49.97 852 ALA A N 1
ATOM 6891 C CA . ALA A 1 852 ? -24.335 -20.907 40.564 1.00 49.97 852 ALA A CA 1
ATOM 6892 C C . ALA A 1 852 ? -23.831 -21.418 41.931 1.00 49.97 852 ALA A C 1
ATOM 6894 O O . ALA A 1 852 ? -23.294 -20.611 42.695 1.00 49.97 852 ALA A O 1
ATOM 6895 N N . PRO A 1 853 ? -23.990 -22.713 42.269 1.00 43.59 853 PRO A N 1
ATOM 6896 C CA . PRO A 1 853 ? -23.397 -23.264 43.482 1.00 43.59 853 PRO A CA 1
ATOM 6897 C C . PRO A 1 853 ? -21.897 -22.960 43.472 1.00 43.59 853 PRO A C 1
ATOM 6899 O O . PRO A 1 853 ? -21.237 -23.225 42.469 1.00 43.59 853 PRO A O 1
ATOM 6902 N N . GLN A 1 854 ? -21.371 -22.376 44.550 1.00 38.91 854 GLN A N 1
ATOM 6903 C CA . GLN A 1 854 ? -19.926 -22.246 44.707 1.00 38.91 854 GLN A CA 1
ATOM 6904 C C . GLN A 1 854 ? -19.340 -23.661 44.673 1.00 38.91 854 GLN A C 1
ATOM 6906 O O . GLN A 1 854 ? -19.674 -24.480 45.528 1.00 38.91 854 GLN A O 1
ATOM 6911 N N . GLU A 1 855 ? -18.519 -23.965 43.667 1.00 42.00 855 GLU A N 1
ATOM 6912 C CA . GLU A 1 855 ? -17.635 -25.124 43.741 1.00 42.00 855 GLU A CA 1
ATOM 6913 C C . GLU A 1 855 ? -16.694 -24.866 44.921 1.00 42.00 855 GLU A C 1
ATOM 6915 O O . GLU A 1 855 ? -15.857 -23.966 44.881 1.00 42.00 855 GLU A O 1
ATOM 6920 N N . GLU A 1 856 ? -16.908 -25.593 46.020 1.00 35.66 856 GLU A N 1
ATOM 6921 C CA . GLU A 1 856 ? -15.956 -25.661 47.122 1.00 35.66 856 GLU A CA 1
ATOM 6922 C C . GLU A 1 856 ? -14.630 -26.185 46.551 1.00 35.66 856 GLU A C 1
ATOM 6924 O O . GLU A 1 856 ? -14.547 -27.341 46.134 1.00 35.66 856 GLU A O 1
ATOM 6929 N N . GLU A 1 857 ? -13.610 -25.322 46.491 1.00 41.28 857 GLU A N 1
ATOM 6930 C CA . GLU A 1 857 ? -12.234 -25.718 46.182 1.00 41.28 857 GLU A CA 1
ATOM 6931 C C . GLU A 1 857 ? -11.805 -26.850 47.134 1.00 41.28 857 GLU A C 1
ATOM 6933 O O . GLU A 1 857 ? -11.734 -26.656 48.352 1.00 41.28 857 GLU A O 1
ATOM 6938 N N . GLN A 1 858 ? -11.520 -28.029 46.568 1.00 32.75 858 GLN A N 1
ATOM 6939 C CA . GLN A 1 858 ? -10.776 -29.117 47.214 1.00 32.75 858 GLN A CA 1
ATOM 6940 C C . GLN A 1 858 ? -9.351 -29.190 46.683 1.00 32.75 858 GLN A C 1
ATOM 6942 O O . GLN A 1 858 ? -9.181 -29.120 45.443 1.00 32.75 858 GLN A O 1
#

Secondary structure (DSSP, 8-state):
---------S----TTSHHHHHHHHHHHHHHHHHHHHHHHHHTT-S-HHHHHHHHHHHHHHHHHHHS-HHHHHHHHHHHHHHHHHHHHTT-SS-GGG--TTHHHHHHHHHHHHHHHHHHHH-SS-HHHHHHHHHHHHHHHHHHHTTSS--SS-TTHHHHHHHHHHHHHHHHHHHHTT------HHHHHHHHS-GGGGG-SS-----HHHHHHTBT-S-HHHHHHHHHHHHHHHHHHHHHHHHHHHHT---GGG--SHHHHHHHHHHHHHTTHHHHHHHHHHHHHHHHTTB-PPPS--SGGG-SSHHHHHHHH-HHHHHHHIIIIIHHHHHHHGGG-HHHHHHHHHHHHHHHHHHHHHHHHHHHHSS----HHHHHHHHHHHHHHHHHHHHHHHH---PPPTTPPPPHHHHHHHHHHHHHHHHHHHHHHHHHTSSSHHHHHHHHHTTT-SSGGGS-HHHHHHHHIIIIIHHHHHHHH--------HHHHHHHHHHHHHHHHHHHSHHHHTTS-HHHHHHHHHHH--SPPHHHHHHTS--HHHHHH-GGGG-HHHHHHTTSS-SSS-S-GGGSTTEEE-SSSSSEEEPTT-EEEETTEEEE--TTS-SS----SSPPTTEEEEEEE-SHHHHTTTS-GGGSHHHHHHHHHHHTHHHHT-SEEEEEE---TT--HHHHHHHHHHTGGGG--SEEEEEE-S-HHHHHHHHHHHHHHTSGGGGSHHHHHHHHHHT--TTS-HHHHHHHHGGGHHHHHHHHHHHHHHHHHHTT-EEEEEE---TT-----HHHHHHHHHHTPEEEE-TTTTTTS-GGGSBSSTT--SB-HHHHHHHHHHHHHHHHHTTTTS---PPPPPP----

Radius of gyration: 31.34 Å; chains: 1; bounding box: 88×65×89 Å

Foldseek 3Di:
DDDPPPPPDPPPDDPPCPPVVLVVLVVLLLLLLVLLLLLCVLLVLDFLLQSLLSVLLSVLLNVLSPDDPVCLLVSQLVSLLVSLQCLQQVPDPPPVLGRNVSVVLSVVLVVLLVVLVVLLVPPDDLVVSVVVNVVSVVVVLCVLLVVDDDPHANLSQLLSCLLCVLLSVLVSVVCVPDVPDDDPSLSSCNRSPSSSSRFSDAFNDHSVLQVCQFQVDDLSVLLLQLSVLLVVLSVLSLQLLCLQFPQADDLLPQQAPVNVLSLLASLVSNLSNVQSVHSNSSSSVSSSRRSHDRQADPLLLALALLSNLCGSGVRLSVSLCVNQQVVQLVVCCVVPNLRSLLVSLQVSLVVVLVVVQVSLCSLQVDGDDAPLSVVLSNVSSVRNSVVVSVCVVPPDPDDDAFDQDDPVVLQSSLVSSLVVSSVVSNSSSSSQDPHPVSSCVSCVSHVRNGPVRPPVVVSSVVSCVVHVVVSSCVSGDGDDDDDDSVVSSVVSSVVSVVSSQLSDPVNQVVVDDVSVVSSCSSNDPDGHPNCVLVVHHTPSCCSGVSCVSVVSSCVSSVNDDPWAADAPCPDLQWDQPLFAVRIFGDAQDWDQHLNEIFGAHRQRFRADDDDLEDDPLEAEEEEEEADQQSAGLEYSCLFLQNVLQVVLCVCCVQQSGNGYHYTGRYYHPDALRSRLRCCVPPVVSSVHQEYEYEDEDDRLLSVQLVLLSNVLSVNNVVDPLSVVLCVVLVDDSPDDSVVSSSSCVVCSLVVLLSSLLSSVVVCVVSNHAYEYEYDYFLPDDDDCPSVQVSNVVSPHHYHYLPCLQPPHDSCVQASHNNGGHGYSVSSNSVSVSVVVRCLVVCVRVVSRDDRDPPPDDD